Protein 5XWU (pdb70)

Secondary structure (DSSP, 8-state):
-EEEEEEE----EEEETTS-EEEEEEEEEESPPEEEEEETTEEP--TTEEEEE-SSSSEEEEEE-S--TTTS-SEEEEEEE-SS-EEEEEEEEEEE-GGG--TTS-EEEE----EEEETTS-EEE--EEE-SSPPEEEEEETTEE-----TTSSEEE------EEE-S--GGG-EEEEEEEE-SS-EEEPPPEEEEEEPP-----EEEEEEEPPPPEEE-TT-EEEEEEEEEEESPPEEEEEETTEESSTTS---BSEEEEEEES--S-EEEEEEEEETTEEEEEEEEEEE--/-PPTT-EEE--SS--EEE-TTS--SSPPSS--TT-SEEE--SS---EE-TTTTSS-TT--EEE--SS---EE-TTTTTT-TT--EEE--SS---EE-TTTSTT-TT--EEE--SS---EEPTT--GGGTTT--EEE--SS--S---HHHHTT-TT--EEE--S-------SSTTSS-TT--EEE--SS--S---SSTT----EEE--SS-EE-SGGGHHHHTS-------BEEESGGGTT-BGGGS-GGG---EEEEEEE---S-----SSS-EEE--EEEEESPPEEEEE-TTS-EE-S-TTEEE-SS--EEE-S---SS--EEEEEEEETTEEEEEEEE--/-EEEEEEE----EEEETTS-EEEEEEEEEESPPEEEEEETTEEP--TTEEEEE-SSSSEEEEEE-S--TTTS-SEEEEEEE-SS-EEEEEEEEEEE-GGGPPTTS-EEEE----EEEETTS-EEE--EEE-SSPPEEEEEETTEE-----SSSSEEE-------EEE-S--GGG-EEEEEEEE-SS-EEEPPPEEEEEEPP-----EEEEEEEPPPPEEE-TT-EEEEEEEEEEESPPEEEEEETTEE-S-SSS--BSEEEEEEES--S-EEEEEEEEETTEEEEEEEEEEE--/-PPTT-EEE--SS-EEEE-TTS--SSPPSS--TTEEEEE--SS---EE-TTTTSS-TT--EEE--SS---EE-TTTTTT-TT--EEE--SS---EE-TTTSTT-TT--EEE--SS---EEPTT-SGGGTTT--EEE--SS--S---HHHHTT-TT--EEE--S-------SSTTSS-TT--EEE--SS--S---SSTT-----EEE--SS-EE-SGGGHHHHTS-------BEEESGGGTT-BGGGS-GGG---EEEEEEE-------SS---B--EEEEESPPEEEE--SSS----SSSS--B-SS--B-----TT--SEEEEEEEETTEEEEEEEE--

Organism: Mus musculus (NCBI:txid10090)

InterPro domains:
  IPR000242 Tyrosine-specific protein phosphatase, PTPase domain [PF00102] (1380-1611)
  IPR000242 Tyrosine-specific protein phosphatase, PTPase domain [PF00102] (1669-1902)
  IPR000242 Tyrosine-specific protein phosphatase, PTPase domain [PR00700] (1409-1416)
  IPR000242 Tyrosine-specific protein phosphatase, PTPase domain [PR00700] (1425-1445)
  IPR000242 Tyrosine-specific protein phosphatase, PTPase domain [PR00700] (1509-1526)
  IPR000242 Tyrosine-specific protein phosphatase, PTPase domain [PR00700] (1548-1566)
  IPR000242 Tyrosine-specific protein phosphatase, PTPase domain [PR00700] (1579-1594)
  IPR000242 Tyrosine-specific protein phosphatase, PTPase domain [PR00700] (1595-1605)
  IPR000242 Tyrosine-specific protein phosphatase, PTPase domain [PS50055] (1357-1612)
  IPR000242 Tyrosine-specific protein phosphatase, PTPase domain [PS50055] (1644-1903)
  IPR000242 Tyrosine-specific protein phosphatase, PTPase domain [SM00194] (1356-1614)
  IPR000242 Tyrosine-specific protein phosphatase, PTPase domain [SM00194] (1643-1905)
  IPR000387 Tyrosine-specific protein phosphatases domain [PS50056] (1532-1603)
  IPR000387 Tyrosine-specific protein phosphatases domain [PS50056] (1821-1894)
  IPR003595 Protein-tyrosine phosphatase, catalytic [SM00404] (1510-1611)
  IPR003595 Protein-tyrosine phosphatase, catalytic [SM00404] (1799-1902)
  IPR003598 Immunoglobulin subtype 2 [SM00408] (36-105)
  IPR003598 Immunoglobulin subtype 2 [SM00408] (138-214)
  IPR003598 Immunoglobulin subtype 2 [SM00408] (248-309)
  IPR003599 Immunoglobulin domain subtype [SM00409] (30-116)

Nearest PDB structures (foldseek):
  5xwu-assembly1_D  TM=1.003E+00  e=2.975E-61  Mus musculus
  5xws-assembly1_A-2  TM=9.599E-01  e=2.848E-27  Homo sapiens
  5xnq-assembly1_A-2  TM=9.562E-01  e=1.215E-25  Homo sapiens
  6tl8-assembly2_C  TM=9.746E-01  e=7.226E-24  Homo sapiens
  6tl8-assembly1_A  TM=9.780E-01  e=5.314E-23  Homo sapiens

B-factor: mean 56.84, std 28.96, range [9.32, 177.11]

Radius of gyration: 42.37 Å; Cα contacts (8 Å, |Δi|>4): 3379; chains: 4; bounding box: 102×70×154 Å

GO terms:
  GO:0007157 heterophilic cell-cell adhesion (P, IDA)
  GO:0097105 presynaptic membrane assembly (P, IMP)
  GO:0050775 positive regulation of dendrite morphogenesis (P, IMP)
  GO:0051965 positive regulation of synapse assembly (P, IDA)
  GO:0005515 protein binding (F, IPI)
  GO:0046426 negative regulation of receptor signaling pathway via JAK-STAT (P, IMP)
  GO:0050776 regulation of immune response (P, IMP)
  GO:0030182 neuron differentiation (P, IDA)
  GO:0097105 presynaptic membrane assembly (P, IDA)
  GO:0099560 synaptic membrane adhesion (P, IDA)
  GO:0061003 positive regulation of dendritic spine morphogenesis (P, IDA)
  GO:0050839 cell adhesion molecule binding (F, IPI)
  GO:0005102 signaling receptor binding (F, IPI)
  GO:0098978 glutamatergic synapse (C, IDA)
  GO:0098978 glutamatergic synapse (C, IMP)
  GO:0042734 presynaptic membrane (C, IDA)
  GO:0042734 presynaptic membrane (C, IMP)
  GO:0099151 regulation of postsynaptic density assembly (P, IDA)
  GO:0099151 regulation of postsynaptic density assembly (P, IMP)
  GO:0098685 Schaffer collateral - CA1 synapse (C, IDA)

Sequence (1270 aa):
ETPPRFTRTPVDQTGVSGGVASFICQATGDPRPKIVWNKKGKKVSNQRFEVIEFDDGSGSVLRIQPLRTPRDEAIYECVASNNVGEISVSTRLTVLREDQIPRGFPTIDMGPQLKVVERTRTATMLCAASGNPDPEITWFKDFLPVDTSNNNGRIKQLRSRGALQIEQSEESDQGKYECVATNSAGTRYSAPANLYVRELREVRRVPPRFSIPPTNHEIMPGGSVNITCVAVGSPMPYVKWMLGAEDLTPEDDMPIGRNVLELNDVRQSANYTCVAMSTLGVIEAIAQITVKAPCPGRCICQNVAPTLTMLCAKTGLLFVPPAIDRRVVELRLTDNFIAAVRRRDFANMTSLVHLTLSRNTIGQVAAGAFADLRALRALHLDSNRLAEVRGDQLRGLGNLRHLILGNNQIRKVESAAFDAFLSTVEDLDLSYNNLEALPWEAVGQMVNLNTLTLDHNLIDHIAEGTFVQLHKLVRLDMTSNRLHKLPPDGLFLPLTVSFGGNPLHCNCELLWLRRLTREDDLETCATPEHLTDRYFWSIPEEEFLCEPPLITRQAGGRALVVEGQAVSLRCRAVGDPEPVVHWVAPDGRLLGNSSRTRVRGDGTLDVTITTLRDSGTFTCIASNAAGEATAPVEVCETPPRFTRTPVDQTGVSGGVASFICQATGDPRPKIVWNKKGKKVSNQRFEVIEFDDGSGSVLRIQPLRTPRDEAIYECVASNNVGEISVSTRLTVLREDQIPRGFPTIDMGPQLKVVERTRTATMLCAASGNPDPEITWFKDFLPVDTSNNNGRIKQLRSERGALQIEQSEESDQGKYECVATNSAGTRYSAPANLYVRELREVRRVPPRFSIPPTNHEIMPGGSVNITCVAVGSPMPYVKWMLGAEDLTPEDDMPIGRNVLELNDVRQSANYTCVAMSTLGVIEAIAQITVKAPCPGRCICQNVAPTLTMLCAKTGLLFVPPAIDRRVVELRLTDNFIAAVRRRDFANMTSLVHLTLSRNTIGQVAAGAFADLRALRALHLDSNRLAEVRGDQLRGLGNLRHLILGNNQIRKVESAAFDAFLSTVEDLDLSYNNLEALPWEAVGQMVNLNTLTLDHNLIDHIAEGTFVQLHKLVRLDMTSNRLHKLPPDGLFLTPLTVSFGGNPLHCNCELLWLRRLTREDDLETCATPEHLTDRYFWSIPEEEFLCEPPLITRQAGGRVVEGQASLRCRAVGDPEPVVHWVAPDGRLLGNSSRTRVRGDGTLDTITTLRDSGTFTCIASNAAGEATAPVEVC

Solvent-accessible surface area: 62494 Å² total; per-residue (Å²): 134,70,78,10,154,44,82,94,57,15,112,105,16,32,0,17,40,41,16,10,0,12,2,32,0,24,2,59,24,77,57,137,6,122,21,53,4,19,58,160,64,144,125,16,87,60,174,35,19,93,60,25,119,27,139,96,25,23,5,1,0,0,10,0,80,41,0,98,45,97,148,1,67,11,80,0,48,0,23,0,29,27,117,69,24,139,56,69,38,70,7,127,0,38,4,30,101,124,103,87,57,66,250,14,8,0,69,36,54,14,14,6,103,35,11,10,12,34,98,62,84,76,1,23,1,16,1,22,22,18,10,109,70,116,18,140,23,72,5,10,54,68,66,25,23,26,90,28,91,89,115,137,29,71,38,62,57,62,209,112,120,12,0,0,40,0,55,116,2,77,119,67,4,54,15,94,3,11,0,6,0,58,21,108,36,4,8,56,29,10,68,62,6,26,1,26,7,28,119,45,103,147,77,210,144,78,72,6,142,31,38,91,70,14,86,83,52,145,38,130,72,38,18,65,25,101,0,50,0,25,0,45,17,53,32,88,0,37,0,21,0,25,84,52,94,137,58,61,28,85,130,72,127,21,42,112,3,148,14,66,18,123,20,100,78,10,182,136,68,24,74,22,12,0,5,0,12,7,63,59,27,94,47,111,21,95,0,90,1,60,44,149,122,189,61,46,49,161,18,117,27,116,81,119,88,115,75,13,31,8,44,0,45,145,4,0,21,10,53,2,6,85,104,12,61,71,156,1,34,48,2,100,1,8,38,1,38,0,58,40,2,74,133,150,8,2,38,97,0,46,50,0,34,53,1,29,0,4,113,10,19,0,30,92,4,29,35,16,1,0,42,65,0,150,34,0,81,8,0,52,4,30,32,10,35,10,44,60,4,42,17,51,11,7,142,29,0,36,59,0,63,52,0,26,2,4,73,8,39,0,162,113,11,53,75,49,3,1,87,34,2,26,79,24,0,53,28,2,22,1,10,111,1,21,0,99,72,15,11,12,108,2,1,15,92,0,69,43,0,50,32,0,16,0,32,30,1,29,0,63,104,16,31,96,55,8,34,93,83,11,158,121,15,58,86,10,11,0,24,2,12,108,0,86,93,6,25,27,26,44,18,102,158,123,43,71,9,15,0,3,4,1,36,0,39,1,0,4,25,0,1,8,0,41,75,54,133,71,155,62,70,52,2,7,0,9,58,48,168,137,2,46,51,86,29,0,34,65,0,56,70,106,56,0,72,20,86,45,6,25,14,10,15,93,42,62,32,178,23,111,28,116,119,35,118,59,37,74,22,118,1,37,20,43,22,32,26,138,13,87,35,47,2,21,12,44,98,47,89,33,37,30,123,77,94,139,19,172,45,154,87,52,4,10,1,28,32,73,99,31,82,59,213,85,61,18,66,39,22,1,10,0,9,12,8,29,12,53,15,87,5,72,4,91,23,84,138,74,71,10,157,46,78,100,55,15,108,105,23,34,0,24,39,50,18,11,0,4,2,31,0,28,4,58,25,77,64,161,11,142,17,42,4,20,60,198,64,160,129,17,110,66,160,32,23,90,59,26,118,28,147,88,20,31,6,0,0,0,8,0,80,52,2,120,47,93,125,1,71,24,79,0,51,0,19,0,14,30,110,59,22,134,59,66,39,68,10,128,1,39,3,25,129,141,110,116,50,65,236,11,8,0,53,38,73,24,13,6,97,32,12,13,14,23,91,62,82,76,6,28,0,17,2,13,2,38,25,109,74,127,17,114,13,70,2,10,58,63,47,25,23,26,101,20,94,86,110,134,31,64,38,60,26,62,181,100,228,140,8,1,0,40,0,54,122,1,79,131,66,4,66,14,73,4,7,0,5,0,56,22,108,34,4,7,53,26,10,67,62,6,31,0,24,11,15,106,53,63,158,97,210,165,72,72,7,143,33,51,90,65,12,82,98,51,120,27,108,82,45,15,70,23,100,0,42,0,21,0,42,19,41,40,84,0,28,0,15,0,29,82,50,84,128,57,69,14,72,32,136,104,21,34,91,3,130,14,59,20,128,13,115,92,14,189,148,51,26,78,28,14,0,7,0,9,8,72,43,26,93,49,118,18,102,0,83,1,55,48,140,132,153,66,47,44,141,16,126,35,83,87,109,70,109,78,5,28,9,61,0,54,148,3,1,25,9,60,2,10,80,85,8,53,81,122,5,36,51,0,83,0,18,39,2,38,0,61,40,2,66,138,143,9,1,33,92,0,45,43,0,32,45,2,11,0,3,113,11,20,0,32,95,3,33,48,4,0,1,14,74,0,167,32,0,76,7,0,55,3,29,30,10,35,10,41,52,4,41,27,56,10,6,113,31,0,39,55,0,57,53,0,29,2,4,73,7,31,0,132,112,13,59,79,48,4,1,87,39,2,23,76,28,1,54,30,2,23,0,10,109,1,15,0,98,65,16,9,17,107,2,1,15,95,1,68,49,0,48,29,0,14,0,30,25,1,38,0,74,108,9,29,93,54,9,33,92,91,9,135,128,19,52,88,12,14,2,24,3,11,108,0,88,93,8,21,26,28,41,23,98,164,169,94,48,76,10,18,0,4,4,1,34,1,41,1,0,4,17,0,1,7,0,44,71,57,132,68,150,86,59,36,0,6,0,7,60,48,162,143,5,50,55,88,36,0,36,66,0,55,65,104,53,0,89,15,64,52,4,25,23,9,31,114,15,60,40,135,126,99,96,44,116,51,79,26,86,3,66,17,32,19,33,25,148,13,84,22,68,17,27,23,79,145,34,76,43,126,26,128,39,111,121,29,148,45,116,82,59,0,4,11,54,73,91,51,60,146,220,95,68,17,61,32,20,1,25,0,7,12,8,30,16,59,14,97,14,80,8,112,39,107

Structure (mmCIF, N/CA/C/O backbone):
data_5XWU
#
_entry.id   5XWU
#
_cell.length_a   90.040
_cell.length_b   127.198
_cell.length_c   210.919
_cell.angle_alpha   90.00
_cell.angle_beta   90.00
_cell.angle_gamma   90.00
#
_symmetry.space_group_name_H-M   'P 21 21 21'
#
loop_
_entity.id
_entity.type
_entity.pdbx_description
1 polymer 'Receptor-type tyrosine-protein phosphatase delta'
2 polymer 'Leucine-rich repeat and fibronectin type III domain-containing protein 1'
3 branched 2-acetamido-2-deoxy-beta-D-glucopyranose-(1-4)-2-acetamido-2-deoxy-beta-D-glucopyranose
4 non-polymer 2-acetamido-2-deoxy-beta-D-glucopyranose
5 non-polymer '2-(N-MORPHOLINO)-ETHANESULFONIC ACID'
#
loop_
_atom_site.group_PDB
_atom_site.id
_atom_site.type_symbol
_atom_site.label_atom_id
_atom_site.label_alt_id
_atom_site.label_comp_id
_atom_site.label_asym_id
_atom_site.label_entity_id
_atom_site.label_seq_id
_atom_site.pdbx_PDB_ins_code
_atom_site.Cartn_x
_atom_site.Cartn_y
_atom_site.Cartn_z
_atom_site.occupancy
_atom_site.B_iso_or_equiv
_atom_site.auth_seq_id
_atom_site.auth_comp_id
_atom_site.auth_asym_id
_atom_site.auth_atom_id
_atom_site.pdbx_PDB_model_num
ATOM 1 N N . GLU A 1 7 ? -40.444 17.918 -77.038 1.00 64.35 28 GLU A N 1
ATOM 2 C CA . GLU A 1 7 ? -41.172 17.567 -75.825 1.00 62.66 28 GLU A CA 1
ATOM 3 C C . GLU A 1 7 ? -41.531 16.083 -75.795 1.00 55.53 28 GLU A C 1
ATOM 4 O O . GLU A 1 7 ? -41.492 15.404 -76.820 1.00 62.13 28 GLU A O 1
ATOM 10 N N . THR A 1 8 ? -41.880 15.589 -74.611 1.00 46.11 29 THR A N 1
ATOM 11 C CA . THR A 1 8 ? -42.210 14.180 -74.432 1.00 47.35 29 THR A CA 1
ATOM 12 C C . THR A 1 8 ? -43.335 13.993 -73.418 1.00 50.16 29 THR A C 1
ATOM 13 O O . THR A 1 8 ? -43.238 14.462 -72.284 1.00 54.40 29 THR A O 1
ATOM 17 N N . PRO A 1 9 ? -44.417 13.315 -73.833 1.00 56.68 30 PRO A N 1
ATOM 18 C CA . PRO A 1 9 ? -45.555 13.023 -72.954 1.00 48.16 30 PRO A CA 1
ATOM 19 C C . PRO A 1 9 ? -45.156 12.149 -71.767 1.00 41.48 30 PRO A C 1
ATOM 20 O O . PRO A 1 9 ? -44.258 11.316 -71.902 1.00 39.03 30 PRO A O 1
ATOM 24 N N . PRO A 1 10 ? -45.821 12.340 -70.616 1.00 32.00 31 PRO A N 1
ATOM 25 C CA . PRO A 1 10 ? -45.515 11.644 -69.361 1.00 28.98 31 PRO A CA 1
ATOM 26 C C . PRO A 1 10 ? -45.556 10.124 -69.476 1.00 32.41 31 PRO A C 1
ATOM 27 O O . PRO A 1 10 ? -46.359 9.579 -70.232 1.00 46.94 31 PRO A O 1
ATOM 31 N N . ARG A 1 11 ? -44.682 9.453 -68.735 1.00 21.98 32 ARG A N 1
ATOM 32 C CA . ARG A 1 11 ? -44.732 8.003 -68.617 1.00 27.06 32 ARG A CA 1
ATOM 33 C C . ARG A 1 11 ? -44.497 7.616 -67.169 1.00 28.68 32 ARG A C 1
ATOM 34 O O . ARG A 1 11 ? -43.665 8.210 -66.490 1.00 38.94 32 ARG A O 1
ATOM 42 N N . PHE A 1 12 ? -45.243 6.630 -66.691 1.00 36.19 33 PHE A N 1
ATOM 43 C CA . PHE A 1 12 ? -45.118 6.202 -65.308 1.00 39.84 33 PHE A CA 1
ATOM 44 C C . PHE A 1 12 ? -43.888 5.331 -65.102 1.00 40.63 33 PHE A C 1
ATOM 45 O O . PHE A 1 12 ? -43.672 4.360 -65.827 1.00 48.45 33 PHE A O 1
ATOM 53 N N . THR A 1 13 ? -43.079 5.696 -64.114 1.00 38.54 34 THR A N 1
ATOM 54 C CA . THR A 1 13 ? -41.902 4.920 -63.754 1.00 36.03 34 THR A CA 1
ATOM 55 C C . THR A 1 13 ? -42.204 4.052 -62.535 1.00 44.89 34 THR A C 1
ATOM 56 O O . THR A 1 13 ? -41.634 2.973 -62.373 1.00 48.56 34 THR A O 1
ATOM 60 N N . ARG A 1 14 ? -43.105 4.534 -61.683 1.00 45.44 35 ARG A N 1
ATOM 61 C CA . ARG A 1 14 ? -43.614 3.748 -60.561 1.00 40.34 35 ARG A CA 1
ATOM 62 C C . ARG A 1 14 ? -45.072 4.105 -60.277 1.00 45.87 35 ARG A C 1
ATOM 63 O O . ARG A 1 14 ? -45.409 5.276 -60.099 1.00 42.48 35 ARG A O 1
ATOM 71 N N . THR A 1 15 ? -45.930 3.090 -60.235 1.00 44.77 36 THR A N 1
ATOM 72 C CA . THR A 1 15 ? -47.352 3.286 -59.962 1.00 36.15 36 THR A CA 1
ATOM 73 C C . THR A 1 15 ? -47.751 2.619 -58.654 1.00 34.90 36 THR A C 1
ATOM 74 O O . THR A 1 15 ? -47.252 1.542 -58.332 1.00 48.13 36 THR A O 1
ATOM 78 N N . PRO A 1 16 ? -48.659 3.252 -57.895 1.00 35.71 37 PRO A N 1
ATOM 79 C CA . PRO A 1 16 ? -49.081 2.669 -56.618 1.00 33.96 37 PRO A CA 1
ATOM 80 C C . PRO A 1 16 ? -49.875 1.384 -56.825 1.00 32.03 37 PRO A C 1
ATOM 81 O O . PRO A 1 16 ? -50.411 1.161 -57.908 1.00 32.56 37 PRO A O 1
ATOM 85 N N . VAL A 1 17 ? -49.938 0.548 -55.795 1.00 37.02 38 VAL A N 1
ATOM 86 C CA . VAL A 1 17 ? -50.666 -0.713 -55.874 1.00 40.54 38 VAL A CA 1
ATOM 87 C C . VAL A 1 17 ? -51.780 -0.762 -54.835 1.00 51.96 38 VAL A C 1
ATOM 88 O O . VAL A 1 17 ? -51.893 0.131 -53.992 1.00 49.17 38 VAL A O 1
ATOM 92 N N . ASP A 1 18 ? -52.600 -1.806 -54.896 1.00 51.53 39 ASP A N 1
ATOM 93 C CA . ASP A 1 18 ? -53.707 -1.955 -53.961 1.00 41.99 39 ASP A CA 1
ATOM 94 C C . ASP A 1 18 ? -53.177 -2.270 -52.570 1.00 49.32 39 ASP A C 1
ATOM 95 O O . ASP A 1 18 ? -52.484 -3.267 -52.366 1.00 65.80 39 ASP A O 1
ATOM 100 N N . GLN A 1 19 ? -53.513 -1.412 -51.614 1.00 50.57 40 GLN A N 1
ATOM 101 C CA . GLN A 1 19 ? -53.021 -1.544 -50.249 1.00 59.46 40 GLN A CA 1
ATOM 102 C C . GLN A 1 19 ? -54.135 -1.977 -49.298 1.00 54.17 40 GLN A C 1
ATOM 103 O O . GLN A 1 19 ? -55.316 -1.753 -49.567 1.00 60.94 40 GLN A O 1
ATOM 109 N N . THR A 1 20 ? -53.755 -2.603 -48.189 1.00 49.05 41 THR A N 1
ATOM 110 C CA . THR A 1 20 ? -54.715 -3.015 -47.172 1.00 43.99 41 THR A CA 1
ATOM 111 C C . THR A 1 20 ? -54.115 -2.880 -45.775 1.00 42.52 41 THR A C 1
ATOM 112 O O . THR A 1 20 ? -53.559 -3.837 -45.236 1.00 47.04 41 THR A O 1
ATOM 116 N N . GLY A 1 21 ? -54.218 -1.687 -45.197 1.00 37.40 42 GLY A N 1
ATOM 117 C CA . GLY A 1 21 ? -53.634 -1.426 -43.893 1.00 52.97 42 GLY A CA 1
ATOM 118 C C . GLY A 1 21 ? -54.645 -1.459 -42.762 1.00 53.12 42 GLY A C 1
ATOM 119 O O . GLY A 1 21 ? -55.847 -1.578 -43.001 1.00 55.07 42 GLY A O 1
ATOM 120 N N . VAL A 1 22 ? -54.158 -1.342 -41.528 1.00 52.47 43 VAL A N 1
ATOM 121 C CA . VAL A 1 22 ? -55.032 -1.364 -40.358 1.00 53.60 43 VAL A CA 1
ATOM 122 C C . VAL A 1 22 ? -55.399 0.041 -39.898 1.00 46.40 43 VAL A C 1
ATOM 123 O O . VAL A 1 22 ? -54.720 1.013 -40.231 1.00 41.60 43 VAL A O 1
ATOM 127 N N . SER A 1 23 ? -56.471 0.136 -39.118 1.00 52.25 44 SER A N 1
ATOM 128 C CA . SER A 1 23 ? -56.929 1.417 -38.601 1.00 53.55 44 SER A CA 1
ATOM 129 C C . SER A 1 23 ? -55.918 1.995 -37.620 1.00 51.41 44 SER A C 1
ATOM 130 O O . SER A 1 23 ? -55.307 1.263 -36.841 1.00 43.19 44 SER A O 1
ATOM 133 N N . GLY A 1 24 ? -55.732 3.310 -37.676 1.00 52.96 45 GLY A N 1
ATOM 134 C CA . GLY A 1 24 ? -54.782 3.983 -36.809 1.00 49.99 45 GLY A CA 1
ATOM 135 C C . GLY A 1 24 ? -53.363 3.881 -37.332 1.00 53.24 45 GLY A C 1
ATOM 136 O O . GLY A 1 24 ? -52.456 4.548 -36.832 1.00 52.18 45 GLY A O 1
ATOM 137 N N . GLY A 1 25 ? -53.174 3.040 -38.344 1.00 50.71 46 GLY A N 1
ATOM 138 C CA . GLY A 1 25 ? -51.865 2.823 -38.928 1.00 47.09 46 GLY A CA 1
ATOM 139 C C . GLY A 1 25 ? -51.532 3.825 -40.014 1.00 47.36 46 GLY A C 1
ATOM 140 O O . GLY A 1 25 ? -51.964 4.977 -39.971 1.00 41.27 46 GLY A O 1
ATOM 141 N N . VAL A 1 26 ? -50.750 3.381 -40.993 1.00 46.32 47 VAL A N 1
ATOM 142 C CA . VAL A 1 26 ? -50.306 4.252 -42.073 1.00 44.42 47 VAL A CA 1
ATOM 143 C C . VAL A 1 26 ? -50.584 3.609 -43.431 1.00 45.71 47 VAL A C 1
ATOM 144 O O . VAL A 1 26 ? -50.606 2.383 -43.558 1.00 41.32 47 VAL A O 1
ATOM 148 N N . ALA A 1 27 ? -50.817 4.442 -44.438 1.00 31.11 48 ALA A N 1
ATOM 149 C CA . ALA A 1 27 ? -50.919 3.973 -45.811 1.00 29.77 48 ALA A CA 1
ATOM 150 C C . ALA A 1 27 ? -50.260 4.978 -46.746 1.00 40.04 48 ALA A C 1
ATOM 151 O O . ALA A 1 27 ? -50.655 6.143 -46.797 1.00 46.50 48 ALA A O 1
ATOM 153 N N . SER A 1 28 ? -49.244 4.531 -47.474 1.00 36.36 49 SER A N 1
ATOM 154 C CA . SER A 1 28 ? -48.538 5.413 -48.392 1.00 37.91 49 SER A CA 1
ATOM 155 C C . SER A 1 28 ? -48.705 4.963 -49.833 1.00 39.57 49 SER A C 1
ATOM 156 O O . SER A 1 28 ? -48.596 3.775 -50.143 1.00 33.71 49 SER A O 1
ATOM 159 N N . PHE A 1 29 ? -48.984 5.922 -50.709 1.00 32.88 50 PHE A N 1
ATOM 160 C CA . PHE A 1 29 ? -49.079 5.646 -52.131 1.00 34.03 50 PHE A CA 1
ATOM 161 C C . PHE A 1 29 ? -47.958 6.365 -52.868 1.00 42.18 50 PHE A C 1
ATOM 162 O O . PHE A 1 29 ? -47.896 7.595 -52.881 1.00 40.90 50 PHE A O 1
ATOM 170 N N . ILE A 1 30 ? -47.070 5.585 -53.475 1.00 38.74 51 ILE A N 1
ATOM 171 C CA . ILE A 1 30 ? -45.940 6.127 -54.215 1.00 33.99 51 ILE A CA 1
ATOM 172 C C . ILE A 1 30 ? -46.280 6.286 -55.688 1.00 37.17 51 ILE A C 1
ATOM 173 O O . ILE A 1 30 ? -46.844 5.380 -56.301 1.00 48.13 51 ILE A O 1
ATOM 178 N N . CYS A 1 31 ? -45.941 7.438 -56.255 1.00 31.79 52 CYS A N 1
ATOM 179 C CA . CYS A 1 31 ? -46.189 7.680 -57.670 1.00 39.32 52 CYS A CA 1
ATOM 180 C C . CYS A 1 31 ? -45.078 8.515 -58.294 1.00 49.42 52 CYS A C 1
ATOM 181 O O . CYS A 1 31 ? -44.809 9.634 -57.856 1.00 49.71 52 CYS A O 1
ATOM 184 N N . GLN A 1 32 ? -44.432 7.957 -59.315 1.00 46.73 53 GLN A N 1
ATOM 185 C CA . GLN A 1 32 ? -43.345 8.641 -60.004 1.00 47.16 53 GLN A CA 1
ATOM 186 C C . GLN A 1 32 ? -43.531 8.578 -61.518 1.00 51.57 53 GLN A C 1
ATOM 187 O O . GLN A 1 32 ? -44.031 7.586 -62.051 1.00 45.90 53 GLN A O 1
ATOM 193 N N . ALA A 1 33 ? -43.124 9.640 -62.206 1.00 59.82 54 ALA A N 1
ATOM 194 C CA . ALA A 1 33 ? -43.229 9.698 -63.659 1.00 48.72 54 ALA A CA 1
ATOM 195 C C . ALA A 1 33 ? -42.112 10.545 -64.261 1.00 57.54 54 ALA A C 1
ATOM 196 O O . ALA A 1 33 ? -41.439 11.293 -63.553 1.00 63.66 54 ALA A O 1
ATOM 198 N N . THR A 1 34 ? -41.930 10.434 -65.573 1.00 60.66 55 THR A N 1
ATOM 199 C CA . THR A 1 34 ? -40.894 11.192 -66.265 1.00 52.58 55 THR A CA 1
ATOM 200 C C . THR A 1 34 ? -41.391 11.722 -67.606 1.00 44.07 55 THR A C 1
ATOM 201 O O . THR A 1 34 ? -42.245 11.111 -68.250 1.00 43.27 55 THR A O 1
ATOM 205 N N . GLY A 1 35 ? -40.845 12.857 -68.027 1.00 44.02 56 GLY A N 1
ATOM 206 C CA . GLY 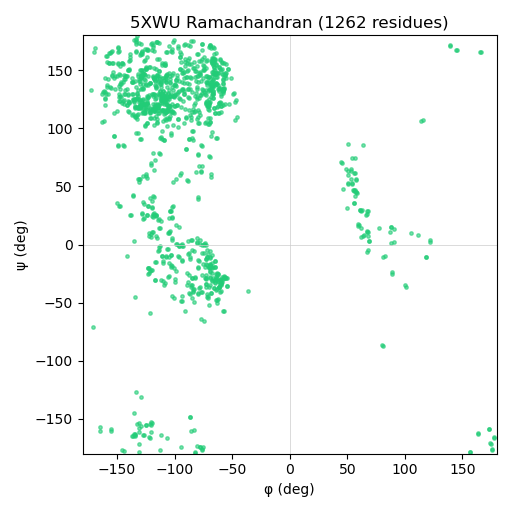A 1 35 ? -41.227 13.456 -69.291 1.00 41.44 56 GLY A CA 1
ATOM 207 C C . GLY A 1 35 ? -40.572 14.801 -69.540 1.00 51.47 56 GLY A C 1
ATOM 208 O O . GLY A 1 35 ? -39.750 15.262 -68.746 1.00 58.78 56 GLY A O 1
ATOM 209 N N . ASP A 1 36 ? -40.941 15.428 -70.652 1.00 51.35 57 ASP A N 1
ATOM 210 C CA . ASP A 1 36 ? -40.394 16.725 -71.034 1.00 57.67 57 ASP A CA 1
ATOM 211 C C . ASP A 1 36 ? -41.523 17.660 -71.467 1.00 52.69 57 ASP A C 1
ATOM 212 O O . ASP A 1 36 ? -42.130 17.454 -72.518 1.00 57.66 57 ASP A O 1
ATOM 217 N N . PRO A 1 37 ? -41.819 18.690 -70.656 1.00 38.84 58 PRO A N 1
ATOM 218 C CA . PRO A 1 37 ? -41.166 19.055 -69.393 1.00 49.95 58 PRO A CA 1
ATOM 219 C C . PRO A 1 37 ? -41.546 18.152 -68.221 1.00 62.93 58 PRO A C 1
ATOM 220 O O . PRO A 1 37 ? -42.257 17.165 -68.412 1.00 60.25 58 PRO A O 1
ATOM 224 N N . ARG A 1 38 ? -41.073 18.499 -67.025 1.00 71.14 59 ARG A N 1
ATOM 225 C CA . ARG A 1 38 ? -41.316 17.692 -65.833 1.00 57.29 59 ARG A CA 1
ATOM 226 C C . ARG A 1 38 ? -42.797 17.545 -65.524 1.00 56.67 59 ARG A C 1
ATOM 227 O O . ARG A 1 38 ? -43.527 18.534 -65.464 1.00 57.45 59 ARG A O 1
ATOM 235 N N . PRO A 1 39 ? -43.241 16.299 -65.321 1.00 50.66 60 PRO A N 1
ATOM 236 C CA . PRO A 1 39 ? -44.634 16.011 -64.974 1.00 58.45 60 PRO A CA 1
ATOM 237 C C . PRO A 1 39 ? -44.958 16.428 -63.542 1.00 66.46 60 PRO A C 1
ATOM 238 O O . PRO A 1 39 ? -44.148 16.208 -62.640 1.00 63.29 60 PRO A O 1
ATOM 242 N N . LYS A 1 40 ? -46.121 17.037 -63.343 1.00 69.86 61 LYS A N 1
ATOM 243 C CA . LYS A 1 40 ? -46.601 17.335 -61.999 1.00 69.06 61 LYS A CA 1
ATOM 244 C C . LYS A 1 40 ? -47.661 16.318 -61.590 1.00 58.61 61 LYS A C 1
ATOM 245 O O . LYS A 1 40 ? -48.548 15.983 -62.376 1.00 64.94 61 LYS A O 1
ATOM 251 N N . ILE A 1 41 ? -47.565 15.827 -60.359 1.00 43.98 62 ILE A N 1
ATOM 252 C CA . ILE A 1 41 ? -48.442 14.757 -59.904 1.00 37.34 62 ILE A CA 1
ATOM 253 C C . ILE A 1 41 ? -49.480 15.233 -58.891 1.00 42.61 62 ILE A C 1
ATOM 254 O O . ILE A 1 41 ? -49.140 15.801 -57.853 1.00 46.64 62 ILE A O 1
ATOM 259 N N . VAL A 1 42 ? -50.749 14.993 -59.207 1.00 40.12 63 VAL A N 1
ATOM 260 C CA . VAL A 1 42 ? -51.854 15.377 -58.337 1.00 33.09 63 VAL A CA 1
ATOM 261 C C . VAL A 1 42 ? -52.612 14.145 -57.853 1.00 40.10 63 VAL A C 1
ATOM 262 O O . VAL A 1 42 ? -52.869 13.221 -58.626 1.00 41.68 63 VAL A O 1
ATOM 266 N N . TRP A 1 43 ? -52.961 14.134 -56.570 1.00 40.92 64 TRP A N 1
ATOM 267 C CA . TRP A 1 43 ? -53.704 13.022 -55.991 1.00 38.52 64 TRP A CA 1
ATOM 268 C C . TRP A 1 43 ? -55.186 13.356 -55.864 1.00 47.79 64 TRP A C 1
ATOM 269 O O . TRP A 1 43 ? -55.552 14.460 -55.456 1.00 50.62 64 TRP A O 1
ATOM 280 N N . ASN A 1 44 ? -56.036 12.397 -56.218 1.00 46.14 65 ASN A N 1
ATOM 281 C CA . ASN A 1 44 ? -57.479 12.590 -56.148 1.00 42.45 65 ASN A CA 1
ATOM 282 C C . ASN A 1 44 ? -58.182 11.460 -55.403 1.00 51.01 65 ASN A C 1
ATOM 283 O O . ASN A 1 44 ? -57.763 10.304 -55.474 1.00 48.88 65 ASN A O 1
ATOM 288 N N . LYS A 1 45 ? -59.249 11.803 -54.688 1.00 56.18 66 LYS A N 1
ATOM 289 C CA . LYS A 1 45 ? -60.118 10.807 -54.070 1.00 52.04 66 LYS A CA 1
ATOM 290 C C . LYS A 1 45 ? -61.550 11.043 -54.527 1.00 61.00 66 LYS A C 1
ATOM 291 O O . LYS A 1 45 ? -62.118 12.110 -54.277 1.00 62.47 66 LYS A O 1
ATOM 297 N N . LYS A 1 46 ? -62.115 10.050 -55.211 1.00 57.46 67 LYS A N 1
ATOM 298 C CA . LYS A 1 46 ? -63.467 10.132 -55.764 1.00 62.77 67 LYS A CA 1
ATOM 299 C C . LYS A 1 46 ? -63.637 11.337 -56.691 1.00 66.97 67 LYS A C 1
ATOM 300 O O . LYS A 1 46 ? -64.701 11.956 -56.730 1.00 70.60 67 LYS A O 1
ATOM 306 N N . GLY A 1 47 ? -62.582 11.659 -57.435 1.00 51.13 68 GLY A N 1
ATOM 307 C CA . GLY A 1 47 ? -62.638 12.720 -58.427 1.00 60.66 68 GLY A CA 1
ATOM 308 C C . GLY A 1 47 ? -62.031 14.049 -58.012 1.00 64.79 68 GLY A C 1
ATOM 309 O O . GLY A 1 47 ? -61.434 14.742 -58.836 1.00 59.87 68 GLY A O 1
ATOM 310 N N . LYS A 1 48 ? -62.183 14.415 -56.743 1.00 62.12 69 LYS A N 1
ATOM 311 C CA . LYS A 1 48 ? -61.663 15.692 -56.261 1.00 69.10 69 LYS A CA 1
ATOM 312 C C . LYS A 1 48 ? -60.265 15.538 -55.666 1.00 68.20 69 LYS A C 1
ATOM 313 O O . LYS A 1 48 ? -59.915 14.477 -55.147 1.00 67.12 69 LYS A O 1
ATOM 319 N N . LYS A 1 49 ? -59.469 16.600 -55.756 1.00 70.49 70 LYS A N 1
ATOM 320 C CA . LYS A 1 49 ? -58.127 16.627 -55.177 1.00 59.41 70 LYS A CA 1
ATOM 321 C C . LYS A 1 49 ? -58.179 16.437 -53.661 1.00 57.24 70 LYS A C 1
ATOM 322 O O . LYS A 1 49 ? -58.991 17.065 -52.981 1.00 64.90 70 LYS A O 1
ATOM 328 N N . VAL A 1 50 ? -57.319 15.564 -53.141 1.00 48.82 71 VAL A N 1
ATOM 329 C CA . VAL A 1 50 ? -57.308 15.250 -51.714 1.00 47.84 71 VAL A CA 1
ATOM 330 C C . VAL A 1 50 ? -57.008 16.479 -50.859 1.00 61.72 71 VAL A C 1
ATOM 331 O O . VAL A 1 50 ? -56.101 17.259 -51.161 1.00 53.66 71 VAL A O 1
ATOM 335 N N . SER A 1 51 ? -57.787 16.646 -49.795 1.00 60.96 72 SER A N 1
ATOM 336 C CA . SER A 1 51 ? -57.624 17.773 -48.886 1.00 60.31 72 SER A CA 1
ATOM 337 C C . SER A 1 51 ? -58.104 17.404 -47.488 1.00 78.72 72 SER A C 1
ATOM 338 O O . SER A 1 51 ? -59.288 17.528 -47.171 1.00 90.38 72 SER A O 1
ATOM 341 N N . ASN A 1 52 ? -57.177 16.941 -46.658 1.00 77.24 73 ASN A N 1
ATOM 342 C CA . ASN A 1 52 ? -57.500 16.520 -45.303 1.00 60.26 73 ASN A CA 1
ATOM 343 C C . ASN A 1 52 ? -56.285 16.657 -44.392 1.00 62.36 73 ASN A C 1
ATOM 344 O O . ASN A 1 52 ? -55.147 16.650 -44.861 1.00 72.78 73 ASN A O 1
ATOM 349 N N . GLN A 1 53 ? -56.533 16.791 -43.094 1.00 63.16 74 GLN A N 1
ATOM 350 C CA . GLN A 1 53 ? -55.461 16.949 -42.118 1.00 65.41 74 GLN A CA 1
ATOM 351 C C . GLN A 1 53 ? -54.594 15.695 -42.030 1.00 64.53 74 GLN A C 1
ATOM 352 O O . GLN A 1 53 ? -53.375 15.780 -41.878 1.00 69.06 74 GLN A O 1
ATOM 358 N N . ARG A 1 54 ? -55.229 14.534 -42.147 1.00 55.48 75 ARG A N 1
ATOM 359 C CA . ARG A 1 54 ? -54.528 13.260 -42.042 1.00 58.10 75 ARG A CA 1
ATOM 360 C C . ARG A 1 54 ? -53.882 12.869 -43.370 1.00 50.20 75 ARG A C 1
ATOM 361 O O . ARG A 1 54 ? -53.162 11.873 -43.455 1.00 41.53 75 ARG A O 1
ATOM 369 N N . PHE A 1 55 ? -54.146 13.664 -44.401 1.00 56.70 76 PHE A N 1
ATOM 370 C CA . PHE A 1 55 ? -53.611 13.406 -45.731 1.00 41.75 76 PHE A CA 1
ATOM 371 C C . PHE A 1 55 ? -52.499 14.388 -46.066 1.00 46.04 76 PHE A C 1
ATOM 372 O O . PHE A 1 55 ? -52.742 15.588 -46.192 1.00 43.19 76 PHE A O 1
ATOM 380 N N . GLU A 1 56 ? -51.281 13.877 -46.212 1.00 43.09 77 GLU A N 1
ATOM 381 C CA . GLU A 1 56 ? -50.156 14.714 -46.609 1.00 41.98 77 GLU A CA 1
ATOM 382 C C . GLU A 1 56 ? -49.468 14.158 -47.847 1.00 34.05 77 GLU A C 1
ATOM 383 O O . GLU A 1 56 ? -49.266 12.948 -47.968 1.00 31.38 77 GLU A O 1
ATOM 389 N N . VAL A 1 57 ? -49.123 15.053 -48.766 1.00 38.98 78 VAL A N 1
ATOM 390 C CA . VAL A 1 57 ? -48.417 14.681 -49.983 1.00 41.96 78 VAL A CA 1
ATOM 391 C C . VAL A 1 57 ? -46.956 15.110 -49.917 1.00 40.07 78 VAL A C 1
ATOM 392 O O . VAL A 1 57 ? -46.648 16.293 -49.767 1.00 33.02 78 VAL A O 1
ATOM 396 N N . ILE A 1 58 ? -46.060 14.136 -50.018 1.00 36.87 79 ILE A N 1
ATOM 397 C CA . ILE A 1 58 ? -44.628 14.391 -49.945 1.00 40.89 79 ILE A CA 1
ATOM 398 C C . ILE A 1 58 ? -43.964 14.169 -51.302 1.00 43.04 79 ILE A C 1
ATOM 399 O O . ILE A 1 58 ? -43.956 13.052 -51.818 1.00 39.41 79 ILE A O 1
ATOM 404 N N . GLU A 1 59 ? -43.416 15.234 -51.881 1.00 35.15 80 GLU A N 1
ATOM 405 C CA . GLU A 1 59 ? -42.790 15.138 -53.197 1.00 45.71 80 GLU A CA 1
ATOM 406 C C . GLU A 1 59 ? -41.331 14.706 -53.113 1.00 54.53 80 GLU A C 1
ATOM 407 O O . GLU A 1 59 ? -40.607 15.093 -52.194 1.00 54.82 80 GLU A O 1
ATOM 413 N N . PHE A 1 60 ? -40.908 13.902 -54.085 1.00 51.32 81 PHE A N 1
ATOM 414 C CA . PHE A 1 60 ? -39.533 13.425 -54.156 1.00 44.01 81 PHE A CA 1
ATOM 415 C C . PHE A 1 60 ? -38.549 14.561 -54.398 1.00 66.22 81 PHE A C 1
ATOM 416 O O . PHE A 1 60 ? -38.921 15.631 -54.879 1.00 75.52 81 PHE A O 1
ATOM 424 N N . ASP A 1 61 ? -37.289 14.312 -54.059 1.00 82.89 82 ASP A N 1
ATOM 425 C CA . ASP A 1 61 ? -36.234 15.303 -54.217 1.00 75.84 82 ASP A CA 1
ATOM 426 C C . ASP A 1 61 ? -35.881 15.493 -55.689 1.00 72.51 82 ASP A C 1
ATOM 427 O O . ASP A 1 61 ? -35.406 16.556 -56.088 1.00 68.64 82 ASP A O 1
ATOM 432 N N . ASP A 1 62 ? -36.122 14.461 -56.492 1.00 72.36 83 ASP A N 1
ATOM 433 C CA . ASP A 1 62 ? -35.872 14.536 -57.926 1.00 60.21 83 ASP A CA 1
ATOM 434 C C . ASP A 1 62 ? -36.916 15.400 -58.618 1.00 67.40 83 ASP A C 1
ATOM 435 O O . ASP A 1 62 ? -36.646 16.014 -59.649 1.00 74.23 83 ASP A O 1
ATOM 440 N N . GLY A 1 63 ? -38.112 15.438 -58.043 1.00 72.44 84 GLY A N 1
ATOM 441 C CA . GLY A 1 63 ? -39.236 16.124 -58.650 1.00 66.41 84 GLY A CA 1
ATOM 442 C C . GLY A 1 63 ? -39.904 15.131 -59.575 1.00 69.32 84 GLY A C 1
ATOM 443 O O . GLY A 1 63 ? -40.780 15.474 -60.369 1.00 73.17 84 GLY A O 1
ATOM 444 N N . SER A 1 64 ? -39.477 13.878 -59.449 1.00 58.56 85 SER A N 1
ATOM 445 C CA . SER A 1 64 ? -39.958 12.791 -60.288 1.00 64.88 85 SER A CA 1
ATOM 446 C C . SER A 1 64 ? -41.352 12.335 -59.882 1.00 56.70 85 SER A C 1
ATOM 447 O O . SER A 1 64 ? -41.968 11.517 -60.563 1.00 72.19 85 SER A O 1
ATOM 450 N N . GLY A 1 65 ? -41.848 12.861 -58.769 1.00 42.60 86 GLY A N 1
ATOM 451 C CA . GLY A 1 65 ? -43.164 12.487 -58.294 1.00 44.86 86 GLY A CA 1
ATOM 452 C C . GLY A 1 65 ? -43.413 12.853 -56.847 1.00 38.64 86 GLY A C 1
ATOM 453 O O . GLY A 1 65 ? -42.718 13.693 -56.275 1.00 35.53 86 GLY A O 1
ATOM 454 N N . SER A 1 66 ? -44.420 12.219 -56.257 1.00 31.19 87 SER A N 1
ATOM 455 C CA . SER A 1 66 ? -44.785 12.489 -54.876 1.00 33.80 87 SER A CA 1
ATOM 456 C C . SER A 1 66 ? -45.358 11.248 -54.206 1.00 32.77 87 SER A C 1
ATOM 457 O O . SER A 1 66 ? -45.640 10.248 -54.866 1.00 29.96 87 SER A O 1
ATOM 460 N N . VAL A 1 67 ? -45.522 11.322 -52.888 1.00 34.48 88 VAL A N 1
ATOM 461 C CA . VAL A 1 67 ? -46.073 10.216 -52.115 1.00 37.91 88 VAL A CA 1
ATOM 462 C C . VAL A 1 67 ? -47.253 10.678 -51.268 1.00 36.72 88 VAL A C 1
ATOM 463 O O . VAL A 1 67 ? -47.118 11.575 -50.436 1.00 35.33 88 VAL A O 1
ATOM 467 N N . LEU A 1 68 ? -48.412 10.071 -51.493 1.00 32.86 89 LEU A N 1
ATOM 468 C CA . LEU A 1 68 ? -49.586 10.361 -50.683 1.00 30.27 89 LEU A CA 1
ATOM 469 C C . LEU A 1 68 ? -49.546 9.541 -49.403 1.00 33.25 89 LEU A C 1
ATOM 470 O O . LEU A 1 68 ? -49.629 8.313 -49.441 1.00 32.58 89 LEU A O 1
ATOM 475 N N . ARG A 1 69 ? -49.415 10.223 -48.271 1.00 33.50 90 ARG A N 1
ATOM 476 C CA . ARG A 1 69 ? -49.355 9.549 -46.981 1.00 28.55 90 ARG A CA 1
ATOM 477 C C . ARG A 1 69 ? -50.632 9.783 -46.191 1.00 37.01 90 ARG A C 1
ATOM 478 O O . ARG A 1 69 ? -51.067 10.923 -46.018 1.00 42.51 90 ARG A O 1
ATOM 486 N N . ILE A 1 70 ? -51.234 8.695 -45.724 1.00 33.59 91 ILE A N 1
ATOM 487 C CA . ILE A 1 70 ? -52.439 8.771 -44.911 1.00 30.52 91 ILE A CA 1
ATOM 488 C C . ILE A 1 70 ? -52.168 8.211 -43.523 1.00 35.98 91 ILE A C 1
ATOM 489 O O . ILE A 1 70 ? -51.834 7.033 -43.375 1.00 36.39 91 ILE A O 1
ATOM 494 N N . GLN A 1 71 ? -52.298 9.064 -42.512 1.00 37.85 92 GLN A N 1
ATOM 495 C CA . GLN A 1 71 ? -52.038 8.666 -41.134 1.00 43.02 92 GLN A CA 1
ATOM 496 C C . GLN A 1 71 ? -52.685 9.639 -40.150 1.00 40.89 92 GLN A C 1
ATOM 497 O O . GLN A 1 71 ? -52.556 10.854 -40.302 1.00 43.02 92 GLN A O 1
ATOM 503 N N . PRO A 1 72 ? -53.398 9.109 -39.142 1.00 34.04 93 PRO A N 1
ATOM 504 C CA . PRO A 1 72 ? -53.670 7.680 -38.955 1.00 33.15 93 PRO A CA 1
ATOM 505 C C . PRO A 1 72 ? -54.867 7.215 -39.776 1.00 42.03 93 PRO A C 1
ATOM 506 O O . PRO A 1 72 ? -55.771 8.007 -40.043 1.00 43.01 93 PRO A O 1
ATOM 510 N N . LEU A 1 73 ? -54.873 5.944 -40.161 1.00 45.58 94 LEU A N 1
ATOM 511 C CA . LEU A 1 73 ? -55.937 5.404 -41.000 1.00 43.35 94 LEU A CA 1
ATOM 512 C C . LEU A 1 73 ? -57.263 5.322 -40.252 1.00 47.50 94 LEU A C 1
ATOM 513 O O . LEU A 1 73 ? -57.361 4.676 -39.210 1.00 58.73 94 LEU A O 1
ATOM 518 N N . ARG A 1 74 ? -58.282 5.980 -40.799 1.00 59.71 95 ARG A N 1
ATOM 519 C CA . ARG A 1 74 ? -59.629 5.939 -40.239 1.00 57.44 95 ARG A CA 1
ATOM 520 C C . ARG A 1 74 ? -60.553 5.166 -41.171 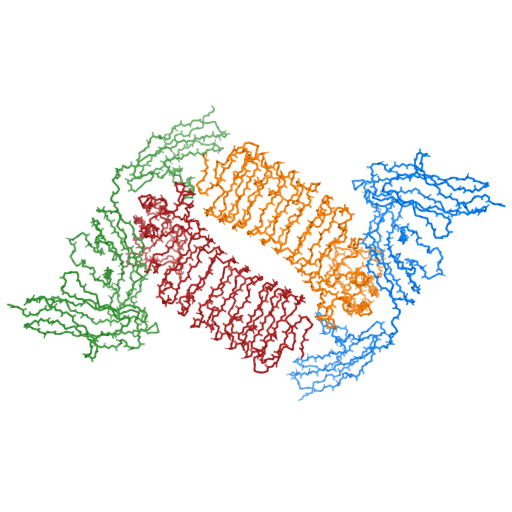1.00 58.87 95 ARG A C 1
ATOM 521 O O . ARG A 1 74 ? -60.700 5.516 -42.343 1.00 66.48 95 ARG A O 1
ATOM 529 N N . THR A 1 75 ? -61.167 4.106 -40.654 1.00 54.87 96 THR A N 1
ATOM 530 C CA . THR A 1 75 ? -62.080 3.301 -41.456 1.00 61.83 96 THR A CA 1
ATOM 531 C C . THR A 1 75 ? -63.537 3.594 -41.090 1.00 70.74 96 THR A C 1
ATOM 532 O O . THR A 1 75 ? -63.872 3.747 -39.915 1.00 72.66 96 THR A O 1
ATOM 536 N N . PRO A 1 76 ? -64.409 3.683 -42.105 1.00 67.41 97 PRO A N 1
ATOM 537 C CA . PRO A 1 76 ? -64.055 3.569 -43.521 1.00 62.87 97 PRO A CA 1
ATOM 538 C C . PRO A 1 76 ? -64.040 4.912 -44.254 1.00 56.18 97 PRO A C 1
ATOM 539 O O . PRO A 1 76 ? -64.280 4.942 -45.460 1.00 63.26 97 PRO A O 1
ATOM 543 N N . ARG A 1 77 ? -63.750 5.997 -43.540 1.00 54.34 98 ARG A N 1
ATOM 544 C CA . ARG A 1 77 ? -63.723 7.329 -44.143 1.00 50.58 98 ARG A CA 1
ATOM 545 C C . ARG A 1 77 ? -62.645 7.453 -45.216 1.00 48.24 98 ARG A C 1
ATOM 546 O O . ARG A 1 77 ? -62.748 8.287 -46.116 1.00 43.85 98 ARG A O 1
ATOM 554 N N . ASP A 1 78 ? -61.611 6.623 -45.112 1.00 53.60 99 ASP A N 1
ATOM 555 C CA . ASP A 1 78 ? -60.496 6.664 -46.051 1.00 46.31 99 ASP A CA 1
ATOM 556 C C . ASP A 1 78 ? -60.571 5.523 -47.057 1.00 48.46 99 ASP A C 1
ATOM 557 O O . ASP A 1 78 ? -59.954 5.577 -48.120 1.00 52.98 99 ASP A O 1
ATOM 562 N N . GLU A 1 79 ? -61.338 4.495 -46.713 1.00 41.26 100 GLU A N 1
ATOM 563 C CA . GLU A 1 79 ? -61.526 3.339 -47.580 1.00 44.02 100 GLU A CA 1
ATOM 564 C C . GLU A 1 79 ? -62.237 3.732 -48.876 1.00 40.23 100 GLU A C 1
ATOM 565 O O . GLU A 1 79 ? -63.464 3.739 -48.942 1.00 49.85 100 GLU A O 1
ATOM 571 N N . ALA A 1 80 ? -61.459 4.060 -49.903 1.00 37.99 101 ALA A N 1
ATOM 572 C CA . ALA A 1 80 ? -62.017 4.513 -51.174 1.00 33.44 101 ALA A CA 1
ATOM 573 C C . ALA A 1 80 ? -61.069 4.251 -52.345 1.00 37.35 101 ALA A C 1
ATOM 574 O O . ALA A 1 80 ? -60.179 3.406 -52.262 1.00 45.53 101 ALA A O 1
ATOM 576 N N . ILE A 1 81 ? -61.263 4.985 -53.436 1.00 26.17 102 ILE A N 1
ATOM 577 C CA . ILE A 1 81 ? -60.406 4.854 -54.610 1.00 37.83 102 ILE A CA 1
ATOM 578 C C . ILE A 1 81 ? -59.607 6.130 -54.845 1.00 50.05 102 ILE A C 1
ATOM 579 O O . ILE A 1 81 ? -60.172 7.208 -55.047 1.00 48.56 102 ILE A O 1
ATOM 584 N N . TYR A 1 82 ? -5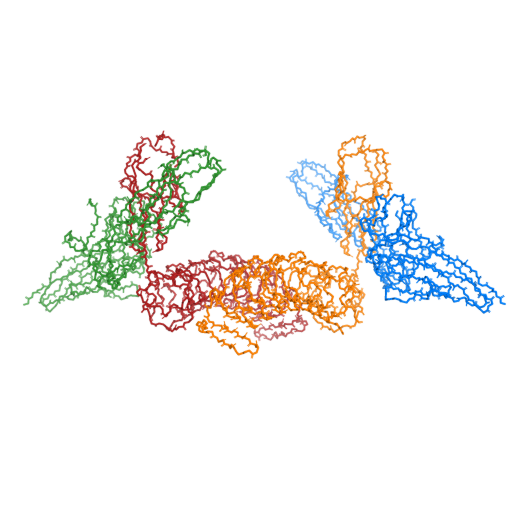8.285 5.997 -54.812 1.00 47.33 103 TYR A N 1
ATOM 585 C CA . TYR A 1 82 ? -57.392 7.129 -55.014 1.00 40.31 103 TYR A CA 1
ATOM 586 C C . TYR A 1 82 ? -56.685 7.004 -56.355 1.00 35.10 103 TYR A C 1
ATOM 587 O O . TYR A 1 82 ? -56.315 5.904 -56.762 1.00 36.98 103 TYR A O 1
ATOM 596 N N . GLU A 1 83 ? -56.499 8.125 -57.045 1.00 28.90 104 GLU A N 1
ATOM 597 C CA . GLU A 1 83 ? -55.824 8.086 -58.335 1.00 39.74 104 GLU A CA 1
ATOM 598 C C . GLU A 1 83 ? -54.668 9.080 -58.419 1.00 47.69 104 GLU A C 1
ATOM 599 O O . GLU A 1 83 ? -54.680 10.135 -57.783 1.00 45.79 104 GLU A O 1
ATOM 605 N N . CYS A 1 84 ? -53.670 8.710 -59.217 1.00 44.75 105 CYS A N 1
ATOM 606 C CA . CYS A 1 84 ? -52.499 9.536 -59.480 1.00 35.04 105 CYS A CA 1
ATOM 607 C C . CYS A 1 84 ? -52.544 10.104 -60.886 1.00 45.27 105 CYS A C 1
ATOM 608 O O . CYS A 1 84 ? -52.593 9.350 -61.853 1.00 56.01 105 CYS A O 1
ATOM 611 N N . VAL A 1 85 ? -52.530 11.426 -61.007 1.00 40.99 106 VAL A N 1
ATOM 612 C CA . VAL A 1 85 ? -52.591 12.044 -62.325 1.00 39.76 106 VAL A CA 1
ATOM 613 C C . VAL A 1 85 ? -51.310 12.807 -62.643 1.00 49.21 106 VAL A C 1
ATOM 614 O O . VAL A 1 85 ? -51.074 13.896 -62.118 1.00 56.17 106 VAL A O 1
ATOM 618 N N . ALA A 1 86 ? -50.485 12.221 -63.506 1.00 45.05 107 ALA A N 1
ATOM 619 C CA . ALA A 1 86 ? -49.258 12.864 -63.960 1.00 45.54 107 ALA A CA 1
ATOM 620 C C . ALA A 1 86 ? -49.506 13.613 -65.262 1.00 41.03 107 ALA A C 1
ATOM 621 O O . ALA A 1 86 ? -50.128 13.081 -66.180 1.00 49.19 107 ALA A O 1
ATOM 623 N N . SER A 1 87 ? -49.017 14.846 -65.342 1.00 44.64 108 SER A N 1
ATOM 624 C CA . SER A 1 87 ? -49.275 15.680 -66.510 1.00 48.32 108 SER A CA 1
ATOM 625 C C . SER A 1 87 ? -48.201 16.737 -66.740 1.00 57.29 108 SER A C 1
ATOM 626 O O . SER A 1 87 ? -47.625 17.274 -65.792 1.00 68.24 108 SER A O 1
ATOM 629 N N . ASN A 1 88 ? -47.942 17.031 -68.010 1.00 55.29 109 ASN A N 1
ATOM 630 C CA . ASN A 1 88 ? -47.094 18.154 -68.385 1.00 47.58 109 ASN A CA 1
ATOM 631 C C . ASN A 1 88 ? -47.796 19.018 -69.428 1.00 54.60 109 ASN A C 1
ATOM 632 O O . ASN A 1 88 ? -49.022 19.006 -69.533 1.00 58.91 109 ASN A O 1
ATOM 637 N N . ASN A 1 89 ? -47.013 19.756 -70.205 1.00 64.64 110 ASN A N 1
ATOM 638 C CA . ASN A 1 89 ? -47.563 20.645 -71.221 1.00 70.65 110 ASN A CA 1
ATOM 639 C C . ASN A 1 89 ? -48.101 19.896 -72.441 1.00 63.73 110 ASN A C 1
ATOM 640 O O . ASN A 1 89 ? -48.922 20.422 -73.193 1.00 59.17 110 ASN A O 1
ATOM 645 N N . VAL A 1 90 ? -47.660 18.655 -72.613 1.00 58.36 111 VAL A N 1
ATOM 646 C CA . VAL A 1 90 ? -47.954 17.906 -73.829 1.00 50.51 111 VAL A CA 1
ATOM 647 C C . VAL A 1 90 ? -48.693 16.592 -73.539 1.00 51.49 111 VAL A C 1
ATOM 648 O O . VAL A 1 90 ? -48.885 15.763 -74.429 1.00 59.65 111 VAL A O 1
ATOM 652 N N . GLY A 1 91 ? -49.132 16.409 -72.298 1.00 53.49 112 GLY A N 1
ATOM 653 C CA . GLY A 1 91 ? -49.810 15.177 -71.935 1.00 48.28 112 GLY A CA 1
ATOM 654 C C . GLY A 1 91 ? -50.494 15.164 -70.580 1.00 59.83 112 GLY A C 1
ATOM 655 O O . GLY A 1 91 ? -50.307 16.068 -69.764 1.00 66.75 112 GLY A O 1
ATOM 656 N N . GLU A 1 92 ? -51.300 14.128 -70.355 1.00 50.58 113 GLU A N 1
ATOM 657 C CA . GLU A 1 92 ? -52.014 13.938 -69.096 1.00 40.52 113 GLU A CA 1
ATOM 658 C C . GLU A 1 92 ? -52.469 12.489 -68.948 1.00 34.20 113 GLU A C 1
ATOM 659 O O . GLU A 1 92 ? -53.411 12.055 -69.607 1.00 37.33 113 GLU A O 1
ATOM 665 N N . ILE A 1 93 ? -51.791 11.743 -68.081 1.00 30.93 114 ILE A N 1
ATOM 666 C CA . ILE A 1 93 ? -52.129 10.344 -67.842 1.00 33.72 114 ILE A CA 1
ATOM 667 C C . ILE A 1 93 ? -52.544 10.141 -66.392 1.00 38.47 114 ILE A C 1
ATOM 668 O O . ILE A 1 93 ? -52.324 11.011 -65.549 1.00 53.14 114 ILE A O 1
ATOM 673 N N . SER A 1 94 ? -53.137 8.990 -66.099 1.00 32.05 115 SER A N 1
ATOM 674 C CA . SER A 1 94 ? -53.590 8.705 -64.744 1.00 31.20 115 SER A CA 1
ATOM 675 C C . SER A 1 94 ? -53.544 7.220 -64.411 1.00 34.10 115 SER A C 1
ATOM 676 O O . SER A 1 94 ? -53.579 6.368 -65.297 1.00 44.68 115 SER A O 1
ATOM 679 N N . VAL A 1 95 ? -53.459 6.924 -63.120 1.00 35.65 116 VAL A N 1
ATOM 680 C CA . VAL A 1 95 ? -53.561 5.557 -62.631 1.00 42.25 116 VAL A CA 1
ATOM 681 C C . VAL A 1 95 ? -54.317 5.591 -61.311 1.00 45.36 116 VAL A C 1
ATOM 682 O O . VAL A 1 95 ? -54.164 6.528 -60.529 1.00 49.09 116 VAL A O 1
ATOM 686 N N . SER A 1 96 ? -55.154 4.589 -61.074 1.00 49.63 117 SER A N 1
ATOM 687 C CA . SER A 1 96 ? -55.978 4.576 -59.872 1.00 45.57 117 SER A CA 1
ATOM 688 C C . SER A 1 96 ? -55.804 3.267 -59.113 1.00 46.07 117 SER A C 1
ATOM 689 O O . SER A 1 96 ? -55.591 2.212 -59.710 1.00 48.01 117 SER A O 1
ATOM 692 N N . THR A 1 97 ? -55.896 3.347 -57.790 1.00 47.66 118 THR A N 1
ATOM 693 C CA . THR A 1 97 ? -55.718 2.182 -56.936 1.00 44.15 118 THR A CA 1
ATOM 694 C C . THR A 1 97 ? -56.734 2.154 -55.797 1.00 44.45 118 THR A C 1
ATOM 695 O O . THR A 1 97 ? -57.363 3.166 -55.486 1.00 43.63 118 THR A O 1
ATOM 699 N N . ARG A 1 98 ? -56.880 0.989 -55.173 1.00 39.75 119 ARG A N 1
ATOM 700 C CA . ARG A 1 98 ? -57.871 0.793 -54.121 1.00 46.21 119 ARG A CA 1
ATOM 701 C C . ARG A 1 98 ? -57.247 0.752 -52.731 1.00 57.06 119 ARG A C 1
ATOM 702 O O . ARG A 1 98 ? -56.249 0.068 -52.509 1.00 66.05 119 ARG A O 1
ATOM 710 N N . LEU A 1 99 ? -57.844 1.485 -51.795 1.00 59.84 120 LEU A N 1
ATOM 711 C CA . LEU A 1 99 ? -57.402 1.445 -50.407 1.00 56.09 120 LEU A CA 1
ATOM 712 C C . LEU A 1 99 ? -58.395 0.675 -49.548 1.00 49.42 120 LEU A C 1
ATOM 713 O O . LEU A 1 99 ? -59.581 1.005 -49.505 1.00 55.40 120 LEU A O 1
ATOM 718 N N . THR A 1 100 ? -57.904 -0.353 -48.868 1.00 38.43 121 THR A N 1
ATOM 719 C CA . THR A 1 100 ? -58.723 -1.112 -47.935 1.00 39.64 121 THR A CA 1
ATOM 720 C C . THR A 1 100 ? -58.197 -0.895 -46.522 1.00 51.15 121 THR A C 1
ATOM 721 O O . THR A 1 100 ? -57.004 -1.050 -46.268 1.00 67.14 121 THR A O 1
ATOM 725 N N . VAL A 1 101 ? -59.081 -0.522 -45.604 1.00 44.11 122 VAL A N 1
ATOM 726 C CA . VAL A 1 101 ? -58.671 -0.286 -44.224 1.00 44.87 122 VAL A CA 1
ATOM 727 C C . VAL A 1 101 ? -59.430 -1.198 -43.269 1.00 62.15 122 VAL A C 1
ATOM 728 O O . VAL A 1 101 ? -60.624 -1.008 -43.032 1.00 61.50 122 VAL A O 1
ATOM 732 N N . LEU A 1 102 ? -58.730 -2.180 -42.711 1.00 54.83 123 LEU A N 1
ATOM 733 C CA . LEU A 1 102 ? -59.342 -3.099 -41.764 1.00 45.57 123 LEU A CA 1
ATOM 734 C C . LEU A 1 102 ? -59.325 -2.503 -40.365 1.00 70.70 123 LEU A C 1
ATOM 735 O O . LEU A 1 102 ? -58.766 -1.428 -40.143 1.00 70.12 123 LEU A O 1
ATOM 740 N N . ARG A 1 103 ? -59.952 -3.203 -39.428 1.00 78.66 124 ARG A N 1
ATOM 741 C CA . ARG A 1 103 ? -59.836 -2.870 -38.017 1.00 66.49 124 ARG A CA 1
ATOM 742 C C . ARG A 1 103 ? -59.315 -4.094 -37.275 1.00 80.98 124 ARG A C 1
ATOM 743 O O . ARG A 1 103 ? -59.285 -5.193 -37.832 1.00 82.61 124 ARG A O 1
ATOM 751 N N . GLU A 1 104 ? -58.906 -3.903 -36.025 1.00 76.24 125 GLU A N 1
ATOM 752 C CA . GLU A 1 104 ? -58.275 -4.965 -35.244 1.00 74.70 125 GLU A CA 1
ATOM 753 C C . GLU A 1 104 ? -59.158 -6.205 -35.120 1.00 82.49 125 GLU A C 1
ATOM 754 O O . GLU A 1 104 ? -58.658 -7.321 -34.986 1.00 85.27 125 GLU A O 1
ATOM 760 N N . ASP A 1 105 ? -60.470 -6.002 -35.178 1.00 93.79 126 ASP A N 1
ATOM 761 C CA . ASP A 1 105 ? -61.425 -7.101 -35.122 1.00 85.11 126 ASP A CA 1
ATOM 762 C C . ASP A 1 105 ? -61.333 -7.981 -36.364 1.00 91.23 126 ASP A C 1
ATOM 763 O O . ASP A 1 105 ? -61.566 -9.188 -36.304 1.00 93.65 126 ASP A O 1
ATOM 768 N N . GLN A 1 106 ? -60.979 -7.364 -37.487 1.00 87.85 127 GLN A N 1
ATOM 769 C CA . GLN A 1 106 ? -61.001 -8.040 -38.779 1.00 87.41 127 GLN A CA 1
ATOM 770 C C . GLN A 1 106 ? -59.618 -8.463 -39.255 1.00 72.70 127 GLN A C 1
ATOM 771 O O . GLN A 1 106 ? -59.468 -8.949 -40.375 1.00 65.93 127 GLN A O 1
ATOM 777 N N . ILE A 1 107 ? -58.609 -8.271 -38.412 1.00 64.84 128 ILE A N 1
ATOM 778 C CA . ILE A 1 107 ? -57.252 -8.663 -38.771 1.00 67.80 128 ILE A CA 1
ATOM 779 C C . ILE A 1 107 ? -57.125 -10.182 -38.798 1.00 59.39 128 ILE A C 1
ATOM 780 O O . ILE A 1 107 ? -57.269 -10.839 -37.768 1.00 72.02 128 ILE A O 1
ATOM 785 N N . PRO A 1 108 ? -56.850 -10.744 -39.983 1.00 46.73 129 PRO A N 1
ATOM 786 C CA . PRO A 1 108 ? -56.742 -12.195 -40.155 1.00 52.78 129 PRO A CA 1
ATOM 787 C C . PRO A 1 108 ? -55.448 -12.751 -39.575 1.00 62.58 129 PRO A C 1
ATOM 788 O O . PRO A 1 108 ? -54.453 -12.033 -39.491 1.00 64.66 129 PRO A O 1
ATOM 792 N N . ARG A 1 109 ? -55.463 -14.020 -39.181 1.00 73.98 130 ARG A N 1
ATOM 793 C CA . ARG A 1 109 ? -54.244 -14.688 -38.748 1.00 92.07 130 ARG A CA 1
ATOM 794 C C . ARG A 1 109 ? -53.353 -14.923 -39.962 1.00 91.28 130 ARG A C 1
ATOM 795 O O . ARG A 1 109 ? -53.744 -15.605 -40.910 1.00 86.41 130 ARG A O 1
ATOM 803 N N . GLY A 1 110 ? -52.159 -14.342 -39.933 1.00 82.00 131 GLY A N 1
ATOM 804 C CA . GLY A 1 110 ? -51.266 -14.384 -41.075 1.00 72.56 131 GLY A CA 1
ATOM 805 C C . GLY A 1 110 ? -50.994 -12.981 -41.577 1.00 67.01 131 GLY A C 1
ATOM 806 O O . GLY A 1 110 ? -50.123 -12.762 -42.418 1.00 62.00 131 GLY A O 1
ATOM 807 N N . PHE A 1 111 ? -51.762 -12.029 -41.056 1.00 68.40 132 PHE A N 1
ATOM 808 C CA . PHE A 1 111 ? -51.551 -10.616 -41.338 1.00 60.51 132 PHE A CA 1
ATOM 809 C C . PHE A 1 111 ? -50.225 -10.177 -40.727 1.00 64.67 132 PHE A C 1
ATOM 810 O O . PHE A 1 111 ? -49.923 -10.539 -39.589 1.00 64.90 132 PHE A O 1
ATOM 818 N N . PRO A 1 112 ? -49.426 -9.408 -41.486 1.00 67.93 133 PRO A N 1
ATOM 819 C CA . PRO A 1 112 ? -48.095 -8.948 -41.069 1.00 61.32 133 PRO A CA 1
ATOM 820 C C . PRO A 1 112 ? -48.070 -8.344 -39.669 1.00 61.15 133 PRO A C 1
ATOM 821 O O . PRO A 1 112 ? -48.903 -7.499 -39.343 1.00 54.61 133 PRO A O 1
ATOM 825 N N . THR A 1 113 ? -47.128 -8.802 -38.852 1.00 58.96 134 THR A N 1
ATOM 826 C CA . THR A 1 113 ? -46.945 -8.286 -37.502 1.00 54.18 134 THR A CA 1
ATOM 827 C C . THR A 1 113 ? -45.473 -7.989 -37.255 1.00 60.98 134 THR A C 1
ATOM 828 O O . THR A 1 113 ? -44.610 -8.824 -37.528 1.00 69.12 134 THR A O 1
ATOM 832 N N . ILE A 1 114 ? -45.186 -6.794 -36.751 1.00 64.25 135 ILE A N 1
ATOM 833 C CA . ILE A 1 114 ? -43.811 -6.407 -36.466 1.00 56.15 135 ILE A CA 1
ATOM 834 C C . ILE A 1 114 ? -43.332 -7.013 -35.153 1.00 54.89 135 ILE A C 1
ATOM 835 O O . ILE A 1 114 ? -43.712 -6.560 -34.073 1.00 61.83 135 ILE A O 1
ATOM 840 N N . ASP A 1 115 ? -42.507 -8.051 -35.257 1.00 58.17 136 ASP A N 1
ATOM 841 C CA . ASP A 1 115 ? -41.927 -8.695 -34.085 1.00 63.10 136 ASP A CA 1
ATOM 842 C C . ASP A 1 115 ? -40.880 -7.787 -33.456 1.00 57.64 136 ASP A C 1
ATOM 843 O O . ASP A 1 115 ? -40.833 -7.616 -32.237 1.00 48.69 136 ASP A O 1
ATOM 848 N N . MET A 1 116 ? -40.037 -7.210 -34.304 1.00 53.53 137 MET A N 1
ATOM 849 C CA . MET A 1 116 ? -39.013 -6.279 -33.856 1.00 57.01 137 MET A CA 1
ATOM 850 C C . MET A 1 116 ? -38.882 -5.099 -34.809 1.00 47.38 137 MET A C 1
ATOM 851 O O . MET A 1 116 ? -38.600 -5.277 -35.994 1.00 42.29 137 MET A O 1
ATOM 856 N N . GLY A 1 117 ? -39.080 -3.893 -34.287 1.00 41.45 138 GLY A N 1
ATOM 857 C CA . GLY A 1 117 ? -38.969 -2.697 -35.099 1.00 36.19 138 GLY A CA 1
ATOM 858 C C . GLY A 1 117 ? -37.610 -2.041 -34.966 1.00 42.91 138 GLY A C 1
ATOM 859 O O . GLY A 1 117 ? -36.821 -2.408 -34.093 1.00 47.76 138 GLY A O 1
ATOM 860 N N . PRO A 1 118 ? -37.326 -1.062 -35.836 1.00 34.05 139 PRO A N 1
ATOM 861 C CA . PRO A 1 118 ? -36.064 -0.319 -35.785 1.00 32.18 139 PRO A CA 1
ATOM 862 C C . PRO A 1 118 ? -35.956 0.500 -34.507 1.00 44.12 139 PRO A C 1
ATOM 863 O O . PRO A 1 118 ? -36.974 0.970 -33.998 1.00 49.15 139 PRO A O 1
ATOM 867 N N . GLN A 1 119 ? -34.741 0.660 -33.993 1.00 40.97 140 GLN A N 1
ATOM 868 C CA . GLN A 1 119 ? -34.532 1.423 -32.770 1.00 29.70 140 GLN A CA 1
ATOM 869 C C . GLN A 1 119 ? -33.629 2.621 -33.035 1.00 33.04 140 GLN A C 1
ATOM 870 O O . GLN A 1 119 ? -33.029 2.731 -34.104 1.00 35.83 140 GLN A O 1
ATOM 876 N N . LEU A 1 120 ? -33.534 3.512 -32.054 1.00 26.86 141 LEU A N 1
ATOM 877 C CA . LEU A 1 120 ? -32.694 4.697 -32.168 1.00 21.16 141 LEU A CA 1
ATOM 878 C C . LEU A 1 120 ? -31.235 4.329 -32.390 1.00 28.18 141 LEU A C 1
ATOM 879 O O . LEU A 1 120 ? -30.666 3.543 -31.634 1.00 46.01 141 LEU A O 1
ATOM 884 N N . LYS A 1 121 ? -30.632 4.896 -33.428 1.00 25.13 142 LYS A N 1
ATOM 885 C CA . LYS A 1 121 ? -29.234 4.615 -33.731 1.00 32.33 142 LYS A CA 1
ATOM 886 C C . LYS A 1 121 ? -28.481 5.881 -34.111 1.00 30.72 142 LYS A C 1
ATOM 887 O O . LYS A 1 121 ? -29.028 6.777 -34.755 1.00 31.81 142 LYS A O 1
ATOM 893 N N . VAL A 1 122 ? -27.223 5.945 -33.692 1.00 29.10 143 VAL A N 1
ATOM 894 C CA . VAL A 1 122 ? -26.360 7.078 -33.990 1.00 24.91 143 VAL A CA 1
ATOM 895 C C . VAL A 1 122 ? -25.065 6.596 -34.623 1.00 30.30 143 VAL A C 1
ATOM 896 O O . VAL A 1 122 ? -24.338 5.792 -34.037 1.00 34.33 143 VAL A O 1
ATOM 900 N N . VAL A 1 123 ? -24.791 7.076 -35.832 1.00 25.56 144 VAL A N 1
ATOM 901 C CA . VAL A 1 123 ? -23.595 6.674 -36.558 1.00 28.46 144 VAL A CA 1
ATOM 902 C C . VAL A 1 123 ? -22.756 7.892 -36.927 1.00 36.09 144 VAL A C 1
ATOM 903 O O . VAL A 1 123 ? -23.290 8.969 -37.200 1.00 37.58 144 VAL A O 1
ATOM 907 N N . GLU A 1 124 ? -21.437 7.726 -36.905 1.00 41.17 145 GLU A N 1
ATOM 908 C CA . GLU A 1 124 ? -20.535 8.784 -37.334 1.00 42.67 145 GLU A CA 1
ATOM 909 C C . GLU A 1 124 ? -20.475 8.825 -38.858 1.00 42.89 145 GLU A C 1
ATOM 910 O O . GLU A 1 124 ? -20.776 7.833 -39.523 1.00 50.83 145 GLU A O 1
ATOM 916 N N . ARG A 1 125 ? -20.090 9.974 -39.404 1.00 38.53 146 ARG A N 1
ATOM 917 C CA . ARG A 1 125 ? -19.997 10.153 -40.850 1.00 29.05 146 ARG A CA 1
ATOM 918 C C . ARG A 1 125 ? -19.022 9.150 -41.459 1.00 37.73 146 ARG A C 1
ATOM 919 O O . ARG A 1 125 ? -18.087 8.702 -40.793 1.00 38.12 146 ARG A O 1
ATOM 927 N N . THR A 1 126 ? -19.265 8.784 -42.715 1.00 38.32 147 THR A N 1
ATOM 928 C CA . THR A 1 126 ? -18.409 7.857 -43.458 1.00 33.70 147 THR A CA 1
ATOM 929 C C . THR A 1 126 ? -18.293 6.483 -42.805 1.00 31.72 147 THR A C 1
ATOM 930 O O . THR A 1 126 ? -17.381 5.721 -43.118 1.00 44.56 147 THR A O 1
ATOM 934 N N . ARG A 1 127 ? -19.208 6.175 -41.894 1.00 30.33 148 ARG A N 1
ATOM 935 C CA . ARG A 1 127 ? -19.236 4.867 -41.250 1.00 27.18 148 ARG A CA 1
ATOM 936 C C . ARG A 1 127 ? -20.520 4.127 -41.617 1.00 36.18 148 ARG A C 1
ATOM 937 O O . ARG A 1 127 ? -21.388 4.679 -42.291 1.00 46.83 148 ARG A O 1
ATOM 945 N N . THR A 1 128 ? -20.629 2.873 -41.193 1.00 38.57 149 THR A N 1
ATOM 946 C CA . THR A 1 128 ? -21.768 2.039 -41.568 1.00 38.53 149 THR A CA 1
ATOM 947 C C . THR A 1 128 ? -22.824 1.940 -40.465 1.00 42.07 149 THR A C 1
ATOM 948 O O . THR A 1 128 ? -22.515 1.610 -39.322 1.00 43.19 149 THR A O 1
ATOM 952 N N . ALA A 1 129 ? -24.072 2.226 -40.824 1.00 44.11 150 ALA A N 1
ATOM 953 C CA . ALA A 1 129 ? -25.192 2.122 -39.894 1.00 32.99 150 ALA A CA 1
ATOM 954 C C . ALA A 1 129 ? -26.204 1.085 -40.373 1.00 37.64 150 ALA A C 1
ATOM 955 O O . ALA A 1 129 ? -26.455 0.959 -41.573 1.00 42.70 150 ALA A O 1
ATOM 957 N N . THR A 1 130 ? -26.793 0.355 -39.431 1.00 26.27 151 THR A N 1
ATOM 958 C CA . THR A 1 130 ? -27.726 -0.717 -39.760 1.00 22.52 151 THR A CA 1
ATOM 959 C C . THR A 1 130 ? -29.016 -0.613 -38.955 1.00 39.93 151 THR A C 1
ATOM 960 O O . THR A 1 130 ? -28.983 -0.579 -37.727 1.00 48.29 151 THR A O 1
ATOM 964 N N . MET A 1 131 ? -30.152 -0.579 -39.647 1.00 45.99 152 MET A N 1
ATOM 965 C CA . MET A 1 131 ? -31.450 -0.520 -38.980 1.00 30.35 152 MET A CA 1
ATOM 966 C C . MET A 1 131 ? -32.184 -1.846 -39.132 1.00 35.20 152 MET A C 1
ATOM 967 O O . MET A 1 131 ? -32.458 -2.291 -40.247 1.00 39.83 152 MET A O 1
ATOM 972 N N . LEU A 1 132 ? -32.507 -2.473 -38.006 1.00 29.19 153 LEU A N 1
ATOM 973 C CA . LEU A 1 132 ? -33.098 -3.805 -38.026 1.00 39.30 153 LEU A CA 1
ATOM 974 C C . LEU A 1 132 ? -34.618 -3.776 -38.137 1.00 47.62 153 LEU A C 1
ATOM 975 O O . LEU A 1 132 ? -35.265 -2.802 -37.748 1.00 50.20 153 LEU A O 1
ATOM 980 N N . CYS A 1 133 ? -35.181 -4.858 -38.664 1.00 50.56 154 CYS A N 1
ATOM 981 C CA . CYS A 1 133 ? -36.626 -5.030 -38.704 1.00 44.58 154 CYS A CA 1
ATOM 982 C C . CYS A 1 133 ? -36.984 -6.499 -38.900 1.00 45.49 154 CYS A C 1
ATOM 983 O O . CYS A 1 133 ? -36.520 -7.142 -39.842 1.00 44.54 154 CYS A O 1
ATOM 986 N N . ALA A 1 134 ? -37.808 -7.024 -37.999 1.00 46.89 155 ALA A N 1
ATOM 987 C CA . ALA A 1 134 ? -38.246 -8.411 -38.075 1.00 53.29 155 ALA A CA 1
ATOM 988 C C . ALA A 1 134 ? -39.766 -8.505 -38.163 1.00 65.54 155 ALA A C 1
ATOM 989 O O . ALA A 1 134 ? -40.476 -8.161 -37.217 1.00 61.38 155 ALA A O 1
ATOM 991 N N . ALA A 1 135 ? -40.260 -8.979 -39.302 1.00 66.97 156 ALA A N 1
ATOM 992 C CA . ALA A 1 135 ? -41.698 -9.079 -39.527 1.00 69.23 156 ALA A CA 1
ATOM 993 C C . ALA A 1 135 ? -42.144 -10.524 -39.726 1.00 69.11 156 ALA A C 1
ATOM 994 O O . ALA A 1 135 ? -41.449 -11.319 -40.358 1.00 59.24 156 ALA A O 1
ATOM 996 N N . SER A 1 136 ? -43.309 -10.855 -39.177 1.00 71.22 157 SER A N 1
ATOM 997 C CA . SER A 1 136 ? -43.888 -12.184 -39.339 1.00 78.89 157 SER A CA 1
ATOM 998 C C . SER A 1 136 ? -45.194 -12.111 -40.126 1.00 79.39 157 SER A C 1
ATOM 999 O O . SER A 1 136 ? -45.679 -11.025 -40.445 1.00 61.19 157 SER A O 1
ATOM 1002 N N . GLY A 1 137 ? -45.761 -13.272 -40.438 1.00 76.47 158 GLY A N 1
ATOM 1003 C CA . GLY A 1 137 ? -47.023 -13.329 -41.151 1.00 73.88 158 GLY A CA 1
ATOM 1004 C C . GLY A 1 137 ? -47.126 -14.498 -42.111 1.00 82.57 158 GLY A C 1
ATOM 1005 O O . GLY A 1 137 ? -46.132 -15.159 -42.415 1.00 83.66 158 GLY A O 1
ATOM 1006 N N . ASN A 1 138 ? -48.339 -14.746 -42.593 1.00 82.97 159 ASN A N 1
ATOM 1007 C CA . ASN A 1 138 ? -48.595 -15.830 -43.533 1.00 71.86 159 ASN A CA 1
ATOM 1008 C C . ASN A 1 138 ? -49.322 -15.309 -44.769 1.00 64.04 159 ASN A C 1
ATOM 1009 O O . ASN A 1 138 ? -50.468 -14.871 -44.677 1.00 68.57 159 ASN A O 1
ATOM 1014 N N . PRO A 1 139 ? -48.654 -15.350 -45.933 1.00 57.14 160 PRO A N 1
ATOM 1015 C CA . PRO A 1 139 ? -47.294 -15.868 -46.122 1.00 69.82 160 PRO A CA 1
ATOM 1016 C C . PRO A 1 139 ? -46.213 -14.895 -45.656 1.00 70.99 160 PRO A C 1
ATOM 1017 O O . PRO A 1 139 ? -46.530 -13.858 -45.074 1.00 65.59 160 PRO A O 1
ATOM 1021 N N . ASP A 1 140 ? -44.954 -15.241 -45.905 1.00 73.88 161 ASP A N 1
ATOM 1022 C CA . ASP A 1 140 ? -43.830 -14.411 -45.486 1.00 73.72 161 ASP A CA 1
ATOM 1023 C C . ASP A 1 140 ? -43.863 -13.049 -46.169 1.00 61.46 161 ASP A C 1
ATOM 1024 O O . ASP A 1 140 ? -43.800 -12.964 -47.396 1.00 50.67 161 ASP A O 1
ATOM 1029 N N . PRO A 1 141 ? -43.979 -11.976 -45.370 1.00 57.49 162 PRO A N 1
ATOM 1030 C CA . PRO A 1 141 ? -44.055 -10.611 -45.900 1.00 48.95 162 PRO A CA 1
ATOM 1031 C C . PRO A 1 141 ? -42.702 -10.069 -46.341 1.00 45.35 162 PRO A C 1
ATOM 1032 O O . PRO A 1 141 ? -41.693 -10.318 -45.685 1.00 44.90 162 PRO A O 1
ATOM 1036 N N . GLU A 1 142 ? -42.688 -9.342 -47.452 1.00 57.83 163 GLU A N 1
ATOM 1037 C CA . GLU A 1 142 ? -41.489 -8.639 -47.885 1.00 57.42 163 GLU A CA 1
ATOM 1038 C C . GLU A 1 142 ? -41.384 -7.320 -47.126 1.00 61.31 163 GLU A C 1
ATOM 1039 O O . GLU A 1 142 ? -42.398 -6.733 -46.739 1.00 57.09 163 GLU A O 1
ATOM 1045 N N . ILE A 1 143 ? -40.157 -6.864 -46.901 1.00 49.02 164 ILE A N 1
ATOM 1046 C CA . ILE A 1 143 ? -39.929 -5.663 -46.108 1.00 40.07 164 ILE A CA 1
ATOM 1047 C C . ILE A 1 143 ? -39.377 -4.511 -46.944 1.00 33.57 164 ILE A C 1
ATOM 1048 O O . ILE A 1 143 ? -38.443 -4.688 -47.726 1.00 35.83 164 ILE A O 1
ATOM 1053 N N . THR A 1 144 ? -39.983 -3.337 -46.789 1.00 23.86 165 THR A N 1
ATOM 1054 C CA . THR A 1 144 ? -39.489 -2.123 -47.425 1.00 29.20 165 THR A CA 1
ATOM 1055 C C . THR A 1 144 ? -39.245 -1.051 -46.369 1.00 28.43 165 THR A C 1
ATOM 1056 O O . THR A 1 144 ? -39.680 -1.186 -45.226 1.00 29.06 165 THR A O 1
ATOM 1060 N N . TRP A 1 145 ? -38.556 0.017 -46.756 1.00 28.02 166 TRP A N 1
ATOM 1061 C CA . TRP A 1 145 ? -38.182 1.058 -45.807 1.00 24.64 166 TRP A CA 1
ATOM 1062 C C . TRP A 1 145 ? -38.649 2.444 -46.231 1.00 31.94 166 TRP A C 1
ATOM 1063 O O . TRP A 1 145 ? -38.772 2.739 -47.422 1.00 37.95 166 TRP A O 1
ATOM 1074 N N . PHE A 1 146 ? -38.901 3.291 -45.238 1.00 27.63 167 PHE A N 1
ATOM 1075 C CA . PHE A 1 146 ? -39.335 4.660 -45.478 1.00 30.44 167 PHE A CA 1
ATOM 1076 C C . PHE A 1 146 ? -38.534 5.656 -44.648 1.00 35.24 167 PHE A C 1
ATOM 1077 O O . PHE A 1 146 ? -38.565 5.620 -43.416 1.00 35.27 167 PHE A O 1
ATOM 1085 N N . LYS A 1 147 ? -37.811 6.539 -45.326 1.00 24.38 168 LYS A N 1
ATOM 1086 C CA . LYS A 1 147 ? -37.081 7.598 -44.644 1.00 29.45 168 LYS A CA 1
ATOM 1087 C C . LYS A 1 147 ? -37.771 8.938 -44.863 1.00 36.52 168 LYS A C 1
ATOM 1088 O O . LYS A 1 147 ? -37.858 9.416 -45.997 1.00 34.89 168 LYS A O 1
ATOM 1094 N N . ASP A 1 148 ? -38.263 9.531 -43.776 1.00 31.24 169 ASP A N 1
ATOM 1095 C CA . ASP A 1 148 ? -38.958 10.817 -43.826 1.00 38.69 169 ASP A CA 1
ATOM 1096 C C . ASP A 1 148 ? -40.113 10.810 -44.824 1.00 39.97 169 ASP A C 1
ATOM 1097 O O . ASP A 1 148 ? -40.185 11.671 -45.705 1.00 45.86 169 ASP A O 1
ATOM 1102 N N . PHE A 1 149 ? -40.993 9.820 -44.678 1.00 36.13 170 PHE A N 1
ATOM 1103 C CA . PHE A 1 149 ? -42.207 9.662 -45.489 1.00 37.32 170 PHE A CA 1
ATOM 1104 C C . PHE A 1 149 ? -41.922 9.295 -46.946 1.00 38.55 170 PHE A C 1
ATOM 1105 O O . PHE A 1 149 ? -42.848 9.171 -47.747 1.00 43.65 170 PHE A O 1
ATOM 1113 N N . LEU A 1 150 ? -40.650 9.107 -47.284 1.00 35.27 171 LEU A N 1
ATOM 1114 C CA . LEU A 1 150 ? -40.270 8.729 -48.642 1.00 36.00 171 LEU A CA 1
ATOM 1115 C C . LEU A 1 150 ? -39.634 7.343 -48.673 1.00 39.98 171 LEU A C 1
ATOM 1116 O O . LEU A 1 150 ? -38.924 6.958 -47.742 1.00 36.43 171 LEU A O 1
ATOM 1121 N N . PRO A 1 151 ? -39.888 6.589 -49.752 1.00 32.97 172 PRO A N 1
ATOM 1122 C CA . PRO A 1 151 ? -39.357 5.231 -49.893 1.00 28.18 172 PRO A CA 1
ATOM 1123 C C . PRO A 1 151 ? -37.852 5.228 -50.114 1.00 36.85 172 PRO A C 1
ATOM 1124 O O . PRO A 1 151 ? -37.342 6.000 -50.928 1.00 37.80 172 PRO A O 1
ATOM 1128 N N . VAL A 1 152 ? -37.150 4.370 -49.382 1.00 43.51 173 VAL A N 1
ATOM 1129 C CA . VAL A 1 152 ? -35.711 4.230 -49.549 1.00 42.60 173 VAL A CA 1
ATOM 1130 C C . VAL A 1 152 ? -35.408 3.381 -50.776 1.00 40.17 173 VAL A C 1
ATOM 1131 O O . VAL A 1 152 ? -35.911 2.265 -50.910 1.00 41.67 173 VAL A O 1
ATOM 1135 N N . ASP A 1 153 ? -34.588 3.920 -51.671 1.00 42.61 174 ASP A N 1
ATOM 1136 C CA . ASP A 1 153 ? -34.252 3.233 -52.910 1.00 46.86 174 ASP A CA 1
ATOM 1137 C C . ASP A 1 153 ? -33.114 2.234 -52.721 1.00 49.88 174 ASP A C 1
ATOM 1138 O O . ASP A 1 153 ? -31.941 2.602 -52.748 1.00 51.93 174 ASP A O 1
ATOM 1143 N N . THR A 1 154 ? -33.471 0.967 -52.542 1.00 48.74 175 THR A N 1
ATOM 1144 C CA . THR A 1 154 ? -32.483 -0.095 -52.384 1.00 53.50 175 THR A CA 1
ATOM 1145 C C . THR A 1 154 ? -32.514 -1.054 -53.568 1.00 78.72 175 THR A C 1
ATOM 1146 O O . THR A 1 154 ? -31.948 -2.146 -53.505 1.00 68.47 175 THR A O 1
ATOM 1150 N N . SER A 1 155 ? -33.179 -0.638 -54.642 1.00 95.96 176 SER A N 1
ATOM 1151 C CA . SER A 1 155 ? -33.251 -1.436 -55.863 1.00 89.52 176 SER A CA 1
ATOM 1152 C C . SER A 1 155 ? -31.857 -1.658 -56.438 1.00 81.57 176 SER A C 1
ATOM 1153 O O . SER A 1 155 ? -31.556 -2.725 -56.976 1.00 67.64 176 SER A O 1
ATOM 1156 N N . ASN A 1 156 ? -31.011 -0.642 -56.313 1.00 96.50 177 ASN A N 1
ATOM 1157 C CA . ASN A 1 156 ? -29.612 -0.759 -56.693 1.00 104.34 177 ASN A CA 1
ATOM 1158 C C . ASN A 1 156 ? -28.888 -1.626 -55.669 1.00 101.45 177 ASN A C 1
ATOM 1159 O O . ASN A 1 156 ? -28.609 -1.183 -54.554 1.00 94.23 177 ASN A O 1
ATOM 1164 N N . ASN A 1 157 ? -28.589 -2.864 -56.053 1.00 91.55 178 ASN A N 1
ATOM 1165 C CA . ASN A 1 157 ? -27.965 -3.821 -55.147 1.00 90.80 178 ASN A CA 1
ATOM 1166 C C . ASN A 1 157 ? -26.512 -3.471 -54.841 1.00 96.80 178 ASN A C 1
ATOM 1167 O O . ASN A 1 157 ? -25.880 -4.087 -53.981 1.00 78.66 178 ASN A O 1
ATOM 1172 N N . ASN A 1 158 ? -25.993 -2.477 -55.553 1.00 101.88 179 ASN A N 1
ATOM 1173 C CA . ASN A 1 158 ? -24.604 -2.063 -55.413 1.00 93.83 179 ASN A CA 1
ATOM 1174 C C . ASN A 1 158 ? -24.476 -0.566 -55.150 1.00 93.68 179 ASN A C 1
ATOM 1175 O O . ASN A 1 158 ? -23.838 0.159 -55.915 1.00 95.03 179 ASN A O 1
ATOM 1180 N N . GLY A 1 159 ? -25.092 -0.109 -54.066 1.00 70.80 180 GLY A N 1
ATOM 1181 C CA . GLY A 1 159 ? -24.984 1.275 -53.646 1.00 54.64 180 GLY A CA 1
ATOM 1182 C C . GLY A 1 159 ? -24.645 1.332 -52.173 1.00 57.99 180 GLY A C 1
ATOM 1183 O O . GLY A 1 159 ? -24.474 0.291 -51.537 1.00 58.55 180 GLY A O 1
ATOM 1184 N N . ARG A 1 160 ? -24.543 2.540 -51.625 1.00 48.76 181 ARG A N 1
ATOM 1185 C CA . ARG A 1 160 ? -24.233 2.689 -50.209 1.00 41.52 181 ARG A CA 1
ATOM 1186 C C . ARG A 1 160 ? -25.363 2.132 -49.362 1.00 41.64 181 ARG A C 1
ATOM 1187 O O . ARG A 1 160 ? -25.137 1.587 -48.283 1.00 56.01 181 ARG A O 1
ATOM 1195 N N . ILE A 1 161 ? -26.583 2.263 -49.870 1.00 32.61 182 ILE A N 1
ATOM 1196 C CA . ILE A 1 161 ? -27.759 1.789 -49.158 1.00 41.75 182 ILE A CA 1
ATOM 1197 C C . ILE A 1 161 ? -28.260 0.471 -49.732 1.00 44.52 182 ILE A C 1
ATOM 1198 O O . ILE A 1 161 ? -28.708 0.413 -50.880 1.00 42.67 182 ILE A O 1
ATOM 1203 N N . LYS A 1 162 ? -28.175 -0.588 -48.935 1.00 40.50 183 LYS A N 1
ATOM 1204 C CA . LYS A 1 162 ? -28.612 -1.903 -49.384 1.00 46.32 183 LYS A CA 1
ATOM 1205 C C . LYS A 1 162 ? -29.567 -2.529 -48.379 1.00 42.65 183 LYS A C 1
ATOM 1206 O O . LYS A 1 162 ? -29.652 -2.091 -47.232 1.00 43.39 183 LYS A O 1
ATOM 1212 N N . GLN A 1 163 ? -30.284 -3.557 -48.817 1.00 40.87 184 GLN A N 1
ATOM 1213 C CA . GLN A 1 163 ? -31.179 -4.295 -47.938 1.00 41.63 184 GLN A CA 1
ATOM 1214 C C . GLN A 1 163 ? -30.801 -5.772 -47.959 1.00 53.24 184 GLN A C 1
ATOM 1215 O O . GLN A 1 163 ? -30.812 -6.407 -49.015 1.00 61.69 184 GLN A O 1
ATOM 1221 N N . LEU A 1 164 ? -30.484 -6.317 -46.789 1.00 39.33 185 LEU A N 1
ATOM 1222 C CA . LEU A 1 164 ? -29.942 -7.670 -46.698 1.00 54.75 185 LEU A CA 1
ATOM 1223 C C . LEU A 1 164 ? -30.990 -8.752 -46.935 1.00 73.57 185 LEU A C 1
ATOM 1224 O O . LEU A 1 164 ? -32.078 -8.721 -46.359 1.00 73.11 185 LEU A O 1
ATOM 1229 N N . ARG A 1 165 ? -30.645 -9.705 -47.796 1.00 85.90 186 ARG A N 1
ATOM 1230 C CA . ARG A 1 165 ? -31.505 -10.844 -48.093 1.00 97.86 186 ARG A CA 1
ATOM 1231 C C . ARG A 1 165 ? -31.466 -11.867 -46.959 1.00 115.67 186 ARG A C 1
ATOM 1232 O O . ARG A 1 165 ? -30.806 -11.655 -45.941 1.00 99.45 186 ARG A O 1
ATOM 1240 N N . SER A 1 166 ? -32.162 -12.982 -47.150 1.00 126.44 187 SER A N 1
ATOM 1241 C CA . SER A 1 166 ? -32.199 -14.042 -46.148 1.00 114.37 187 SER A CA 1
ATOM 1242 C C . SER A 1 166 ? -32.021 -15.415 -46.789 1.00 120.77 187 SER A C 1
ATOM 1243 O O . SER A 1 166 ? -31.202 -15.587 -47.693 1.00 112.62 187 SER A O 1
ATOM 1246 N N . ARG A 1 175 ? -34.562 -11.588 -42.417 1.00 50.10 196 ARG A N 1
ATOM 1247 C CA . ARG A 1 175 ? -34.082 -10.347 -41.817 1.00 75.07 196 ARG A CA 1
ATOM 1248 C C . ARG A 1 175 ? -33.657 -9.346 -42.888 1.00 56.17 196 ARG A C 1
ATOM 1249 O O . ARG A 1 175 ? -32.485 -9.278 -43.257 1.00 58.81 196 ARG A O 1
ATOM 1257 N N . GLY A 1 176 ? -34.620 -8.574 -43.383 1.00 49.56 197 GLY A N 1
ATOM 1258 C CA . GLY A 1 176 ? -34.363 -7.585 -44.416 1.00 44.93 197 GLY A CA 1
ATOM 1259 C C . GLY A 1 176 ? -33.973 -6.223 -43.871 1.00 44.37 197 GLY A C 1
ATOM 1260 O O . GLY A 1 176 ? -34.589 -5.209 -44.204 1.00 30.96 197 GLY A O 1
ATOM 1261 N N . ALA A 1 177 ? -32.933 -6.197 -43.044 1.00 45.25 198 ALA A N 1
ATOM 1262 C CA . ALA A 1 177 ? -32.489 -4.964 -42.407 1.00 30.84 198 ALA A CA 1
ATOM 1263 C C . ALA A 1 177 ? -31.920 -3.983 -43.426 1.00 33.54 198 ALA A C 1
ATOM 1264 O O . ALA A 1 177 ? -31.509 -4.371 -44.518 1.00 44.84 198 ALA A O 1
ATOM 1266 N N . LEU A 1 178 ? -31.905 -2.707 -43.057 1.00 32.53 199 LEU A N 1
ATOM 1267 C CA . LEU A 1 178 ? -31.382 -1.661 -43.925 1.00 27.56 199 LEU A CA 1
ATOM 1268 C C . LEU A 1 178 ? -29.960 -1.288 -43.523 1.00 34.19 199 LEU A C 1
ATOM 1269 O O . LEU A 1 178 ? -29.718 -0.841 -42.405 1.00 40.91 199 LEU A O 1
ATOM 1274 N N . GLN A 1 179 ? -29.020 -1.475 -44.441 1.00 30.06 200 GLN A N 1
ATOM 1275 C CA . GLN A 1 179 ? -27.620 -1.199 -44.158 1.00 27.54 200 GLN A CA 1
ATOM 1276 C C . GLN A 1 179 ? -27.142 0.053 -44.885 1.00 36.09 200 GLN A C 1
ATOM 1277 O O . GLN A 1 179 ? -27.102 0.092 -46.116 1.00 39.03 200 GLN A O 1
ATOM 1283 N N . ILE A 1 180 ? -26.773 1.073 -44.116 1.00 37.51 201 ILE A N 1
ATOM 1284 C CA . ILE A 1 180 ? -26.331 2.340 -44.685 1.00 40.45 201 ILE A CA 1
ATOM 1285 C C . ILE A 1 180 ? -24.820 2.501 -44.570 1.00 48.52 201 ILE A C 1
ATOM 1286 O O . ILE A 1 180 ? -24.291 2.716 -43.480 1.00 45.87 201 ILE A O 1
ATOM 1291 N N . GLU A 1 181 ? -24.132 2.398 -45.704 1.00 52.49 202 GLU A N 1
ATOM 1292 C CA . GLU A 1 181 ? -22.679 2.517 -45.739 1.00 47.02 202 GLU A CA 1
ATOM 1293 C C . GLU A 1 181 ? -22.249 3.935 -46.084 1.00 42.08 202 GLU A C 1
ATOM 1294 O O . GLU A 1 181 ? -22.960 4.646 -46.798 1.00 38.60 202 GLU A O 1
ATOM 1300 N N . GLN A 1 182 ? -21.078 4.326 -45.584 1.00 38.49 203 GLN A N 1
ATOM 1301 C CA . GLN A 1 182 ? -20.516 5.655 -45.825 1.00 41.03 203 GLN A CA 1
ATOM 1302 C C . GLN A 1 182 ? -21.532 6.748 -45.515 1.00 32.13 203 GLN A C 1
ATOM 1303 O O . GLN A 1 182 ? -21.936 7.501 -46.401 1.00 37.28 203 GLN A O 1
ATOM 1309 N N . SER A 1 183 ? -21.930 6.827 -44.251 1.00 23.48 204 SER A N 1
ATOM 1310 C CA . SER A 1 183 ? -22.980 7.740 -43.825 1.00 26.32 204 SER A CA 1
ATOM 1311 C C . SER A 1 183 ? -22.660 9.189 -44.159 1.00 33.74 204 SER A C 1
ATOM 1312 O O . SER A 1 183 ? -21.519 9.634 -44.027 1.00 41.68 204 SER A O 1
ATOM 1315 N N . GLU A 1 184 ? -23.675 9.914 -44.613 1.00 31.74 205 GLU A N 1
ATOM 1316 C CA . GLU A 1 184 ? -23.563 11.350 -44.822 1.00 40.32 205 GLU A CA 1
ATOM 1317 C C . GLU A 1 184 ? -24.716 12.057 -44.117 1.00 42.71 205 GLU A C 1
ATOM 1318 O O . GLU A 1 184 ? -25.682 11.418 -43.697 1.00 36.42 205 GLU A O 1
ATOM 1324 N N . GLU A 1 185 ? -24.603 13.374 -43.982 1.00 41.84 206 GLU A N 1
ATOM 1325 C CA . GLU A 1 185 ? -25.587 14.169 -43.256 1.00 37.86 206 GLU A CA 1
ATOM 1326 C C . GLU A 1 185 ? -27.003 13.990 -43.806 1.00 38.83 206 GLU A C 1
ATOM 1327 O O . GLU A 1 185 ? -27.980 14.107 -43.066 1.00 44.73 206 GLU A O 1
ATOM 1333 N N . SER A 1 186 ? -27.112 13.688 -45.098 1.00 38.56 207 SER A N 1
ATOM 1334 C CA . SER A 1 186 ? -28.418 13.501 -45.726 1.00 42.36 207 SER A CA 1
ATOM 1335 C C . SER A 1 186 ? -29.119 12.250 -45.208 1.00 40.85 207 SER A C 1
ATOM 1336 O O . SER A 1 186 ? -30.334 12.118 -45.331 1.00 50.78 207 SER A O 1
ATOM 1339 N N . ASP A 1 187 ? -28.350 11.333 -44.630 1.00 37.53 208 ASP A N 1
ATOM 1340 C CA . ASP A 1 187 ? -28.908 10.086 -44.118 1.00 36.11 208 ASP A CA 1
ATOM 1341 C C . ASP A 1 187 ? -29.582 10.283 -42.765 1.00 40.93 208 ASP A C 1
ATOM 1342 O O . ASP A 1 187 ? -30.323 9.419 -42.300 1.00 35.92 208 ASP A O 1
ATOM 1347 N N . GLN A 1 188 ? -29.322 11.423 -42.136 1.00 37.52 209 GLN A N 1
ATOM 1348 C CA . GLN A 1 188 ? -29.934 11.727 -40.851 1.00 26.66 209 GLN A CA 1
ATOM 1349 C C . GLN A 1 188 ? -31.414 12.025 -41.034 1.00 32.61 209 GLN A C 1
ATOM 1350 O O . GLN A 1 188 ? -31.786 12.949 -41.758 1.00 49.40 209 GLN A O 1
ATOM 1356 N N . GLY A 1 189 ? -32.258 11.230 -40.386 1.00 23.72 210 GLY A N 1
ATOM 1357 C CA . GLY A 1 189 ? -33.692 11.397 -40.518 1.00 30.46 210 GLY A CA 1
ATOM 1358 C C . GLY A 1 189 ? -34.497 10.356 -39.765 1.00 40.72 210 GLY A C 1
ATOM 1359 O O . GLY A 1 189 ? -33.968 9.635 -38.917 1.00 36.41 210 GLY A O 1
ATOM 1360 N N . LYS A 1 190 ? -35.787 10.284 -40.080 1.00 42.88 211 LYS A N 1
ATOM 1361 C CA . LYS A 1 190 ? -36.697 9.363 -39.409 1.00 35.08 211 LYS A CA 1
ATOM 1362 C C . LYS A 1 190 ? -37.029 8.170 -40.302 1.00 35.34 211 LYS A C 1
ATOM 1363 O O . LYS A 1 190 ? -37.583 8.331 -41.391 1.00 40.75 211 LYS A O 1
ATOM 1369 N N . TYR A 1 191 ? -36.678 6.975 -39.839 1.00 28.13 212 TYR A N 1
ATOM 1370 C CA . TYR A 1 191 ? -36.879 5.763 -40.623 1.00 33.21 212 TYR A CA 1
ATOM 1371 C C . TYR A 1 191 ? -38.016 4.922 -40.053 1.00 36.10 212 TYR A C 1
ATOM 1372 O O . TYR A 1 191 ? -38.216 4.883 -38.839 1.00 44.37 212 TYR A O 1
ATOM 1381 N N . GLU A 1 192 ? -38.752 4.242 -40.928 1.00 26.55 213 GLU A N 1
ATOM 1382 C CA . GLU A 1 192 ? -39.804 3.335 -40.481 1.00 27.01 213 GLU A CA 1
ATOM 1383 C C . GLU A 1 192 ? -39.932 2.136 -41.416 1.00 32.61 213 GLU A C 1
ATOM 1384 O O . GLU A 1 192 ? -39.875 2.266 -42.640 1.00 35.35 213 GLU A O 1
ATOM 1390 N N . CYS A 1 193 ? -40.109 0.965 -40.816 1.00 31.59 214 CYS A N 1
ATOM 1391 C CA . CYS A 1 193 ? -40.156 -0.295 -41.545 1.00 33.79 214 CYS A CA 1
ATOM 1392 C C . CYS A 1 193 ? -41.573 -0.650 -41.988 1.00 40.71 214 CYS A C 1
ATOM 1393 O O . CYS A 1 193 ? -42.538 -0.380 -41.277 1.00 54.04 214 CYS A O 1
ATOM 1396 N N . VAL A 1 194 ? -41.693 -1.254 -43.168 1.00 38.49 215 VAL A N 1
ATOM 1397 C CA . VAL A 1 194 ? -42.999 -1.624 -43.712 1.00 39.08 215 VAL A CA 1
ATOM 1398 C C . VAL A 1 194 ? -43.066 -3.095 -44.127 1.00 45.22 215 VAL A C 1
ATOM 1399 O O . VAL A 1 194 ? -42.256 -3.561 -44.930 1.00 47.90 215 VAL A O 1
ATOM 1403 N N . ALA A 1 195 ? -44.043 -3.818 -43.585 1.00 38.39 216 ALA A N 1
ATOM 1404 C CA . ALA A 1 195 ? -44.235 -5.225 -43.924 1.00 44.05 216 ALA A CA 1
ATOM 1405 C C . ALA A 1 195 ? -45.485 -5.421 -44.777 1.00 58.61 216 ALA A C 1
ATOM 1406 O O . ALA A 1 195 ? -46.586 -5.057 -44.366 1.00 56.51 216 ALA A O 1
ATOM 1408 N N . THR A 1 196 ? -45.311 -6.011 -45.958 1.00 64.13 217 THR A N 1
ATOM 1409 C CA . THR A 1 196 ? -46.419 -6.192 -46.895 1.00 48.99 217 THR A CA 1
ATOM 1410 C C . THR A 1 196 ? -46.449 -7.589 -47.508 1.00 46.80 217 THR A C 1
ATOM 1411 O O . THR A 1 196 ? -45.463 -8.048 -48.082 1.00 64.41 217 THR A O 1
ATOM 1415 N N . ASN A 1 197 ? -47.590 -8.259 -47.381 1.00 52.06 218 ASN A N 1
ATOM 1416 C CA . ASN A 1 197 ? -47.823 -9.520 -48.076 1.00 56.83 218 ASN A CA 1
ATOM 1417 C C . ASN A 1 197 ? -49.123 -9.457 -48.874 1.00 59.52 218 ASN A C 1
ATOM 1418 O O . ASN A 1 197 ? -49.664 -8.375 -49.105 1.00 62.54 218 ASN A O 1
ATOM 1423 N N . SER A 1 198 ? -49.631 -10.615 -49.281 1.00 61.04 219 SER A N 1
ATOM 1424 C CA . SER A 1 198 ? -50.881 -10.664 -50.030 1.00 71.41 219 SER A CA 1
ATOM 1425 C C . SER A 1 198 ? -52.077 -10.349 -49.135 1.00 53.65 219 SER A C 1
ATOM 1426 O O . SER A 1 198 ? -53.160 -10.025 -49.621 1.00 45.06 219 SER A O 1
ATOM 1429 N N . ALA A 1 199 ? -51.870 -10.438 -47.825 1.00 47.01 220 ALA A N 1
ATOM 1430 C CA . ALA A 1 199 ? -52.935 -10.194 -46.859 1.00 45.74 220 ALA A CA 1
ATOM 1431 C C . ALA A 1 199 ? -53.097 -8.708 -46.551 1.00 49.72 220 ALA A C 1
ATOM 1432 O O . ALA A 1 199 ? -54.217 -8.213 -46.425 1.00 58.62 220 ALA A O 1
ATOM 1434 N N . GLY A 1 200 ? -51.981 -7.997 -46.424 1.00 56.55 221 GLY A N 1
ATOM 1435 C CA . GLY A 1 200 ? -52.034 -6.578 -46.122 1.00 57.66 221 GLY A CA 1
ATOM 1436 C C . GLY A 1 200 ? -50.695 -5.918 -45.848 1.00 55.31 221 GLY A C 1
ATOM 1437 O O . GLY A 1 200 ? -49.642 -6.427 -46.233 1.00 54.92 221 GLY A O 1
ATOM 1438 N N . THR A 1 201 ? -50.745 -4.778 -45.163 1.00 47.72 222 THR A N 1
ATOM 1439 C CA . THR A 1 201 ? -49.565 -3.955 -44.928 1.00 41.81 222 THR A CA 1
ATOM 1440 C C . THR A 1 201 ? -49.552 -3.377 -43.515 1.00 44.99 222 THR A C 1
ATOM 1441 O O . THR A 1 201 ? -50.532 -2.778 -43.075 1.00 53.11 222 THR A O 1
ATOM 144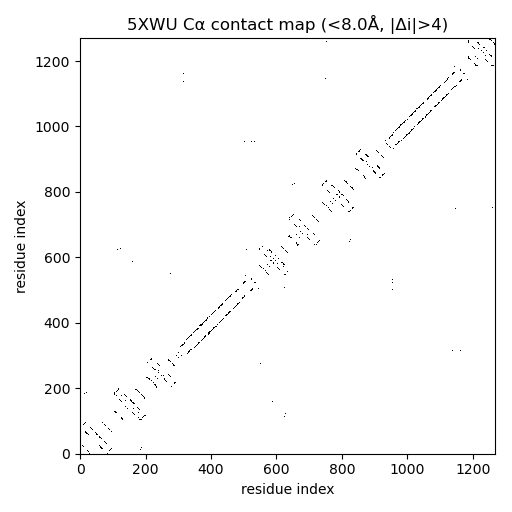5 N N . ARG A 1 202 ? -48.437 -3.550 -42.810 1.00 44.54 223 ARG A N 1
ATOM 1446 C CA . ARG A 1 202 ? -48.300 -3.006 -41.461 1.00 47.37 223 ARG A CA 1
ATOM 1447 C C . ARG A 1 202 ? -47.028 -2.176 -41.311 1.00 48.97 223 ARG A C 1
ATOM 1448 O O . ARG A 1 202 ? -45.948 -2.595 -41.727 1.00 56.20 223 ARG A O 1
ATOM 1456 N N . TYR A 1 203 ? -47.164 -0.998 -40.711 1.00 40.73 224 TYR A N 1
ATOM 1457 C CA . TYR A 1 203 ? -46.018 -0.136 -40.448 1.00 35.47 224 TYR A CA 1
ATOM 1458 C C . TYR A 1 203 ? -45.452 -0.367 -39.054 1.00 39.24 224 TYR A C 1
ATOM 1459 O O . TYR A 1 203 ? -46.185 -0.677 -38.115 1.00 44.49 224 TYR A O 1
ATOM 1468 N N . SER A 1 204 ? -44.141 -0.210 -38.925 1.00 34.10 225 SER A N 1
ATOM 1469 C CA . SER A 1 204 ? -43.499 -0.277 -37.624 1.00 24.15 225 SER A CA 1
ATOM 1470 C C . SER A 1 204 ? -43.425 1.119 -37.034 1.00 22.79 225 SER A C 1
ATOM 1471 O O . SER A 1 204 ? -43.727 2.103 -37.710 1.00 22.64 225 SER A O 1
ATOM 1474 N N . ALA A 1 205 ? -43.022 1.200 -35.773 1.00 26.71 226 ALA A N 1
ATOM 1475 C CA . ALA A 1 205 ? -42.801 2.483 -35.129 1.00 16.34 226 ALA A CA 1
ATOM 1476 C C . ALA A 1 205 ? -41.628 3.190 -35.803 1.00 26.92 226 ALA A C 1
ATOM 1477 O O . ALA A 1 205 ? -40.725 2.538 -36.331 1.00 23.59 226 ALA A O 1
ATOM 1479 N N . PRO A 1 206 ? -41.647 4.530 -35.807 1.00 23.75 227 PRO A N 1
ATOM 1480 C CA . PRO A 1 206 ? -40.540 5.296 -36.383 1.00 23.34 227 PRO A CA 1
ATOM 1481 C C . PRO A 1 206 ? -39.299 5.243 -35.498 1.00 32.56 227 PRO A C 1
ATOM 1482 O O . PRO A 1 206 ? -39.415 5.078 -34.283 1.00 39.98 227 PRO A O 1
ATOM 1486 N N . ALA A 1 207 ? -38.125 5.367 -36.108 1.00 29.25 228 ALA A N 1
ATOM 1487 C CA . ALA A 1 207 ? -36.872 5.394 -35.364 1.00 30.75 228 ALA A CA 1
ATOM 1488 C C . ALA A 1 207 ? -35.920 6.403 -35.991 1.00 29.79 228 ALA A C 1
ATOM 1489 O O . ALA A 1 207 ? -35.748 6.429 -37.208 1.00 37.32 228 ALA A O 1
ATOM 1491 N N . ASN A 1 208 ? -35.301 7.233 -35.160 1.00 26.62 229 ASN A N 1
ATOM 1492 C CA . ASN A 1 208 ? -34.433 8.290 -35.663 1.00 31.80 229 ASN A CA 1
ATOM 1493 C C . ASN A 1 208 ? -32.996 7.829 -35.865 1.00 32.05 229 ASN A C 1
ATOM 1494 O O . ASN A 1 208 ? -32.442 7.098 -35.047 1.00 34.58 229 ASN A O 1
ATOM 1499 N N . LEU A 1 209 ? -32.403 8.260 -36.971 1.00 33.40 230 LEU A N 1
ATOM 1500 C CA . LEU A 1 209 ? -30.986 8.039 -37.213 1.00 28.10 230 LEU A CA 1
ATOM 1501 C C . LEU A 1 209 ? -30.258 9.374 -37.157 1.00 26.93 230 LEU A C 1
ATOM 1502 O O . LEU A 1 209 ? -30.634 10.322 -37.846 1.00 36.80 230 LEU A O 1
ATOM 1507 N N . TYR A 1 210 ? -29.229 9.455 -36.322 1.00 25.62 231 TYR A N 1
ATOM 1508 C CA . TYR A 1 210 ? -28.458 10.685 -36.202 1.00 29.72 231 TYR A CA 1
ATOM 1509 C C . TYR A 1 210 ? -27.051 10.507 -36.747 1.00 35.31 231 TYR A C 1
ATOM 1510 O O . TYR A 1 210 ? -26.418 9.468 -36.546 1.00 34.60 231 TYR A O 1
ATOM 1519 N N . VAL A 1 211 ? -26.567 11.529 -37.442 1.00 29.07 232 VAL A N 1
ATOM 1520 C CA . VAL A 1 211 ? -25.223 11.497 -37.991 1.00 27.78 232 VAL A CA 1
ATOM 1521 C C . VAL A 1 211 ? -24.333 12.543 -37.329 1.00 33.96 232 VAL A C 1
ATOM 1522 O O . VAL A 1 211 ? -24.545 13.746 -37.486 1.00 36.06 232 VAL A O 1
ATOM 1526 N N . ARG A 1 212 ? -23.343 12.071 -36.581 1.00 29.21 233 ARG A N 1
ATOM 1527 C CA . ARG A 1 212 ? -22.372 12.946 -35.940 1.00 32.25 233 ARG A CA 1
ATOM 1528 C C . ARG A 1 212 ? -21.065 12.928 -36.726 1.00 42.98 233 ARG A C 1
ATOM 1529 O O . ARG A 1 212 ? -20.857 12.049 -37.563 1.00 49.25 233 ARG A O 1
ATOM 1537 N N . GLU A 1 213 ? -20.181 13.883 -36.452 1.00 34.98 234 GLU A N 1
ATOM 1538 C CA . GLU A 1 213 ? -18.935 13.995 -37.206 1.00 36.46 234 GLU A CA 1
ATOM 1539 C C . GLU A 1 213 ? -17.997 12.820 -36.946 1.00 37.18 234 GLU A C 1
ATOM 1540 O O . GLU A 1 213 ? -18.084 12.159 -35.913 1.00 50.19 234 GLU A O 1
ATOM 1546 N N . LEU A 1 214 ? -17.102 12.564 -37.896 1.00 41.94 235 LEU A N 1
ATOM 1547 C CA . LEU A 1 214 ? -16.154 11.462 -37.780 1.00 48.65 235 LEU A CA 1
ATOM 1548 C C . LEU A 1 214 ? -15.101 11.731 -36.712 1.00 52.44 235 LEU A C 1
ATOM 1549 O O . LEU A 1 214 ? -14.345 12.698 -36.801 1.00 48.24 235 LEU A O 1
ATOM 1554 N N . ARG A 1 215 ? -15.054 10.868 -35.703 1.00 49.54 236 ARG A N 1
ATOM 1555 C CA . ARG A 1 215 ? -14.038 10.964 -34.664 1.00 52.50 236 ARG A CA 1
ATOM 1556 C C . ARG A 1 215 ? -12.921 9.948 -34.892 1.00 58.46 236 ARG A C 1
ATOM 1557 O O . ARG A 1 215 ? -13.085 8.759 -34.613 1.00 60.72 236 ARG A O 1
ATOM 1565 N N . GLU A 1 216 ? -11.787 10.422 -35.398 1.00 60.04 237 GLU A N 1
ATOM 1566 C CA . GLU A 1 216 ? -10.662 9.553 -35.731 1.00 61.11 237 GLU A CA 1
ATOM 1567 C C . GLU A 1 216 ? -10.027 8.934 -34.491 1.00 56.75 237 GLU A C 1
ATOM 1568 O O . GLU A 1 216 ? -9.201 9.561 -33.829 1.00 60.49 237 GLU A O 1
ATOM 1574 N N . VAL A 1 217 ? -10.425 7.707 -34.172 1.00 56.38 238 VAL A N 1
ATOM 1575 C CA . VAL A 1 217 ? -9.822 6.977 -33.062 1.00 73.47 238 VAL A CA 1
ATOM 1576 C C . VAL A 1 217 ? -9.052 5.779 -33.603 1.00 67.28 238 VAL A C 1
ATOM 1577 O O . VAL A 1 217 ? -9.456 5.170 -34.593 1.00 64.74 238 VAL A O 1
ATOM 1581 N N . ARG A 1 218 ? -7.938 5.446 -32.957 1.00 82.42 239 ARG A N 1
ATOM 1582 C CA . ARG A 1 218 ? -7.097 4.354 -33.432 1.00 88.67 239 ARG A CA 1
ATOM 1583 C C . ARG A 1 218 ? -7.645 3.001 -32.993 1.00 78.71 239 ARG A C 1
ATOM 1584 O O . ARG A 1 218 ? -8.054 2.829 -31.845 1.00 64.28 239 ARG A O 1
ATOM 1592 N N . ARG A 1 219 ? -7.658 2.047 -33.917 1.00 66.82 240 ARG A N 1
ATOM 1593 C CA . ARG A 1 219 ? -8.170 0.713 -33.630 1.00 52.82 240 ARG A CA 1
ATOM 1594 C C . ARG A 1 219 ? -7.065 -0.336 -33.574 1.00 46.96 240 ARG A C 1
ATOM 1595 O O . ARG A 1 219 ? -6.434 -0.645 -34.585 1.00 45.70 240 ARG A O 1
ATOM 1603 N N . VAL A 1 220 ? -6.836 -0.876 -32.383 1.00 50.25 241 VAL A N 1
ATOM 1604 C CA . VAL A 1 220 ? -5.796 -1.878 -32.172 1.00 40.88 241 VAL A CA 1
ATOM 1605 C C . VAL A 1 220 ? -6.353 -3.093 -31.438 1.00 26.82 241 VAL A C 1
ATOM 1606 O O . VAL A 1 220 ? -6.909 -2.959 -30.351 1.00 40.51 241 VAL A O 1
ATOM 1610 N N . PRO A 1 221 ? -6.201 -4.285 -32.034 1.00 23.73 242 PRO A N 1
ATOM 1611 C CA . PRO A 1 221 ? -6.651 -5.544 -31.429 1.00 36.48 242 PRO A CA 1
ATOM 1612 C C . PRO A 1 221 ? -6.059 -5.773 -30.035 1.00 40.85 242 PRO A C 1
ATOM 1613 O O . PRO A 1 221 ? -4.995 -5.229 -29.732 1.00 38.30 242 PRO A O 1
ATOM 1617 N N . PRO A 1 222 ? -6.746 -6.570 -29.197 1.00 41.54 243 PRO A N 1
ATOM 1618 C CA . PRO A 1 222 ? -6.323 -6.841 -27.818 1.00 39.67 243 PRO A CA 1
ATOM 1619 C C . PRO A 1 222 ? -4.929 -7.453 -27.714 1.00 48.33 243 PRO A C 1
ATOM 1620 O O . PRO A 1 222 ? -4.602 -8.393 -28.439 1.00 44.66 243 PRO A O 1
ATOM 1624 N N . ARG A 1 223 ? -4.123 -6.916 -26.803 1.00 56.09 244 ARG A N 1
ATOM 1625 C CA . ARG A 1 223 ? -2.770 -7.405 -26.581 1.00 53.29 244 ARG A CA 1
ATOM 1626 C C . ARG A 1 223 ? -2.479 -7.501 -25.088 1.00 51.07 244 ARG A C 1
ATOM 1627 O O . ARG A 1 223 ? -2.697 -6.547 -24.341 1.00 54.93 244 ARG A O 1
ATOM 1635 N N . PHE A 1 224 ? -1.986 -8.657 -24.658 1.00 51.51 245 PHE A N 1
ATOM 1636 C CA . PHE A 1 224 ? -1.653 -8.874 -23.255 1.00 45.04 245 PHE A CA 1
ATOM 1637 C C . PHE A 1 224 ? -0.424 -8.073 -22.837 1.00 62.37 245 PHE A C 1
ATOM 1638 O O . PHE A 1 224 ? 0.706 -8.424 -23.181 1.00 68.30 245 PHE A O 1
ATOM 1646 N N . SER A 1 225 ? -0.653 -6.986 -22.109 1.00 63.10 246 SER A N 1
ATOM 1647 C CA . SER A 1 225 ? 0.441 -6.200 -21.555 1.00 57.53 246 SER A CA 1
ATOM 1648 C C . SER A 1 225 ? 1.102 -6.971 -20.415 1.00 55.58 246 SER A C 1
ATOM 1649 O O . SER A 1 225 ? 2.327 -7.010 -20.308 1.00 65.76 246 SER A O 1
ATOM 1652 N N . ILE A 1 226 ? 0.281 -7.584 -19.566 1.00 53.41 247 ILE A N 1
ATOM 1653 C CA . ILE A 1 226 ? 0.781 -8.428 -18.484 1.00 60.09 247 ILE A CA 1
ATOM 1654 C C . ILE A 1 226 ? 0.072 -9.783 -18.495 1.00 54.40 247 ILE A C 1
ATOM 1655 O O . ILE A 1 226 ? -0.971 -9.956 -17.864 1.00 57.73 247 ILE A O 1
ATOM 1660 N N . PRO A 1 227 ? 0.645 -10.753 -19.223 1.00 60.04 248 PRO A N 1
ATOM 1661 C CA . PRO A 1 227 ? 0.112 -12.116 -19.325 1.00 57.09 248 PRO A CA 1
ATOM 1662 C C . PRO A 1 227 ? 0.196 -12.873 -18.001 1.00 61.84 248 PRO A C 1
ATOM 1663 O O . PRO A 1 227 ? 0.964 -12.474 -17.127 1.00 66.77 248 PRO A O 1
ATOM 1667 N N . PRO A 1 228 ? -0.599 -13.944 -17.849 1.00 66.16 249 PRO A N 1
ATOM 1668 C CA . PRO A 1 228 ? -0.589 -14.768 -16.635 1.00 68.62 249 PRO A CA 1
ATOM 1669 C C . PRO A 1 228 ? 0.701 -15.569 -16.475 1.00 84.19 249 PRO A C 1
ATOM 1670 O O . PRO A 1 228 ? 1.168 -16.184 -17.435 1.00 76.88 249 PRO A O 1
ATOM 1674 N N . THR A 1 229 ? 1.266 -15.549 -15.272 1.00 95.84 250 THR A N 1
ATOM 1675 C CA . THR A 1 229 ? 2.487 -16.289 -14.975 1.00 80.92 250 THR A CA 1
ATOM 1676 C C . THR A 1 229 ? 2.158 -17.690 -14.461 1.00 77.99 250 THR A C 1
ATOM 1677 O O . THR A 1 229 ? 1.059 -17.933 -13.965 1.00 74.81 250 THR A O 1
ATOM 1681 N N . ASN A 1 230 ? 3.103 -18.613 -14.599 1.00 76.96 251 ASN A N 1
ATOM 1682 C CA . ASN A 1 230 ? 2.952 -19.947 -14.035 1.00 80.73 251 ASN A CA 1
ATOM 1683 C C . ASN A 1 230 ? 3.342 -19.940 -12.562 1.00 98.32 251 ASN A C 1
ATOM 1684 O O . ASN A 1 230 ? 4.421 -19.467 -12.200 1.00 100.34 251 ASN A O 1
ATOM 1689 N N . HIS A 1 231 ? 2.459 -20.451 -11.713 1.00 88.87 252 HIS A N 1
ATOM 1690 C CA . HIS A 1 231 ? 2.700 -20.437 -10.276 1.00 76.07 252 HIS A CA 1
ATOM 1691 C C . HIS A 1 231 ? 2.683 -21.838 -9.675 1.00 72.23 252 HIS A C 1
ATOM 1692 O O . HIS A 1 231 ? 1.849 -22.672 -10.027 1.00 77.93 252 HIS A O 1
ATOM 1699 N N . GLU A 1 232 ? 3.617 -22.085 -8.764 1.00 74.47 253 GLU A N 1
ATOM 1700 C CA . GLU A 1 232 ? 3.693 -23.357 -8.057 1.00 79.64 253 GLU A CA 1
ATOM 1701 C C . GLU A 1 232 ? 3.147 -23.163 -6.649 1.00 71.21 253 GLU A C 1
ATOM 1702 O O . GLU A 1 232 ? 3.374 -22.124 -6.029 1.00 64.11 253 GLU A O 1
ATOM 1708 N N . ILE A 1 233 ? 2.434 -24.161 -6.137 1.00 61.25 254 ILE A N 1
ATOM 1709 C CA . ILE A 1 233 ? 1.723 -23.987 -4.877 1.00 72.86 254 ILE A CA 1
ATOM 1710 C C . ILE A 1 233 ? 1.702 -25.257 -4.023 1.00 78.07 254 ILE A C 1
ATOM 1711 O O . ILE A 1 233 ? 1.830 -26.370 -4.535 1.00 73.76 254 ILE A O 1
ATOM 1716 N N . MET A 1 234 ? 1.553 -25.066 -2.715 1.00 82.63 255 MET A N 1
ATOM 1717 C CA . MET A 1 234 ? 1.434 -26.163 -1.763 1.00 95.61 255 MET A CA 1
ATOM 1718 C C . MET A 1 234 ? 0.011 -26.716 -1.823 1.00 92.95 255 MET A C 1
ATOM 1719 O O . MET A 1 234 ? -0.928 -25.961 -2.071 1.00 101.95 255 MET A O 1
ATOM 1724 N N . PRO A 1 235 ? -0.152 -28.036 -1.611 1.00 81.09 256 PRO A N 1
ATOM 1725 C CA . PRO A 1 235 ? -1.473 -28.677 -1.638 1.00 87.83 256 PRO A CA 1
ATOM 1726 C C . PRO A 1 235 ? -2.536 -27.947 -0.822 1.00 85.49 256 PRO A C 1
ATOM 1727 O O . PRO A 1 235 ? -2.501 -27.984 0.409 1.00 87.22 256 PRO A O 1
ATOM 1731 N N . GLY A 1 236 ? -3.461 -27.289 -1.516 1.00 86.91 257 GLY A N 1
ATOM 1732 C CA . GLY A 1 236 ? -4.573 -26.598 -0.883 1.00 91.51 257 GLY A CA 1
ATOM 1733 C C . GLY A 1 236 ? -4.157 -25.600 0.182 1.00 102.72 257 GLY A C 1
ATOM 1734 O O . GLY A 1 236 ? -4.340 -25.870 1.367 1.00 122.40 257 GLY A O 1
ATOM 1735 N N . GLY A 1 237 ? -3.620 -24.450 -0.219 1.00 95.03 258 GLY A N 1
ATOM 1736 C CA . GLY A 1 237 ? -3.445 -24.111 -1.618 1.00 69.44 258 GLY A CA 1
ATOM 1737 C C . GLY A 1 237 ? -4.297 -22.917 -1.993 1.00 74.79 258 GLY A C 1
ATOM 1738 O O . GLY A 1 237 ? -5.519 -23.023 -2.089 1.00 88.44 258 GLY A O 1
ATOM 1739 N N . SER A 1 238 ? -3.649 -21.774 -2.193 1.00 67.69 259 SER A N 1
ATOM 1740 C CA . SER A 1 238 ? -4.344 -20.557 -2.597 1.00 72.22 259 SER A CA 1
ATOM 1741 C C . SER A 1 238 ? -3.390 -19.580 -3.275 1.00 78.60 259 SER A C 1
ATOM 1742 O O . SER A 1 238 ? -2.319 -19.277 -2.749 1.00 74.79 259 SER A O 1
ATOM 1745 N N . VAL A 1 239 ? -3.793 -19.088 -4.444 1.00 73.89 260 VAL A N 1
ATOM 1746 C CA . VAL A 1 239 ? -2.953 -18.193 -5.231 1.00 80.30 260 VAL A CA 1
ATOM 1747 C C . VAL A 1 239 ? -3.788 -17.183 -6.027 1.00 78.94 260 VAL A C 1
ATOM 1748 O O . VAL A 1 239 ? -4.904 -17.484 -6.452 1.00 72.61 260 VAL A O 1
ATOM 1752 N N . ASN A 1 240 ? -3.251 -15.976 -6.200 1.00 82.07 261 ASN A N 1
ATOM 1753 C CA . ASN A 1 240 ? -3.870 -14.966 -7.052 1.00 89.83 261 ASN A CA 1
ATOM 1754 C C . ASN A 1 240 ? -3.103 -14.813 -8.365 1.00 88.98 261 ASN A C 1
ATOM 1755 O O . ASN A 1 240 ? -1.893 -14.588 -8.363 1.00 94.36 261 ASN A O 1
ATOM 1760 N N . ILE A 1 241 ? -3.815 -14.934 -9.483 1.00 100.35 262 ILE A N 1
ATOM 1761 C CA . ILE A 1 241 ? -3.209 -14.812 -10.808 1.00 80.42 262 ILE A CA 1
ATOM 1762 C C . ILE A 1 241 ? -3.675 -13.540 -11.511 1.00 70.97 262 ILE A C 1
ATOM 1763 O O . ILE A 1 241 ? -4.876 -13.288 -11.613 1.00 72.66 262 ILE A O 1
ATOM 1768 N N . THR A 1 242 ? -2.726 -12.749 -12.004 1.00 55.87 263 THR A N 1
ATOM 1769 C CA . THR A 1 242 ? -3.045 -11.464 -12.624 1.00 66.82 263 THR A CA 1
ATOM 1770 C C . THR A 1 242 ? -2.957 -11.516 -14.151 1.00 70.43 263 THR A C 1
ATOM 1771 O O . THR A 1 242 ? -1.950 -11.954 -14.709 1.00 69.56 263 THR A O 1
ATOM 1775 N N . CYS A 1 243 ? -4.020 -11.069 -14.817 1.00 67.98 264 CYS A N 1
ATOM 1776 C CA . CYS A 1 243 ? -4.054 -11.013 -16.277 1.00 64.23 264 CYS A CA 1
ATOM 1777 C C . CYS A 1 243 ? -4.490 -9.634 -16.765 1.00 57.64 264 CYS A C 1
ATOM 1778 O O . CYS A 1 243 ? -5.607 -9.196 -16.497 1.00 61.49 264 CYS A O 1
ATOM 1781 N N . VAL A 1 244 ? -3.603 -8.955 -17.485 1.00 53.06 265 VAL A N 1
ATOM 1782 C CA . VAL A 1 244 ? -3.885 -7.609 -17.973 1.00 53.34 265 VAL A CA 1
ATOM 1783 C C . VAL A 1 244 ? -3.742 -7.503 -19.492 1.00 57.71 265 VAL A C 1
ATOM 1784 O O . VAL A 1 244 ? -2.720 -7.891 -20.057 1.00 66.11 265 VAL A O 1
ATOM 1788 N N . ALA A 1 245 ? -4.774 -6.978 -20.146 1.00 59.61 266 ALA A N 1
ATOM 1789 C CA . ALA A 1 245 ? -4.752 -6.779 -21.593 1.00 51.73 266 ALA A CA 1
ATOM 1790 C C . ALA A 1 245 ? -5.056 -5.328 -21.958 1.00 50.54 266 ALA A C 1
ATOM 1791 O O . ALA A 1 245 ? -5.738 -4.621 -21.216 1.00 58.74 266 ALA A O 1
ATOM 1793 N N . VAL A 1 246 ? -4.541 -4.887 -23.102 1.00 48.78 267 VAL A N 1
ATOM 1794 C CA . VAL A 1 246 ? -4.752 -3.517 -23.561 1.00 53.13 267 VAL A CA 1
ATOM 1795 C C . VAL A 1 246 ? -5.148 -3.471 -25.035 1.00 56.11 267 VAL A C 1
ATOM 1796 O O . VAL A 1 246 ? -5.117 -4.486 -25.730 1.00 46.66 267 VAL A O 1
ATOM 1800 N N . GLY A 1 247 ? -5.504 -2.281 -25.509 1.00 57.54 268 GLY A N 1
ATOM 1801 C CA . GLY A 1 247 ? -5.890 -2.094 -26.895 1.00 53.15 268 GLY A CA 1
ATOM 1802 C C . GLY A 1 247 ? -7.078 -1.163 -27.053 1.00 51.19 268 GLY A C 1
ATOM 1803 O O . GLY A 1 247 ? -7.707 -0.776 -26.070 1.00 59.18 268 GLY A O 1
ATOM 1804 N N . SER A 1 248 ? -7.381 -0.800 -28.296 1.00 47.17 269 SER A N 1
ATOM 1805 C CA . SER A 1 248 ? -8.523 0.058 -28.594 1.00 45.75 269 SER A CA 1
ATOM 1806 C C . SER A 1 248 ? -9.429 -0.584 -29.643 1.00 54.68 269 SER A C 1
ATOM 1807 O O . SER A 1 248 ? -9.028 -0.739 -30.796 1.00 54.80 269 SER A O 1
ATOM 1810 N N . PRO A 1 249 ? -10.663 -0.946 -29.252 1.00 50.62 270 PRO A N 1
ATOM 1811 C CA . PRO A 1 249 ? -11.268 -0.736 -27.930 1.00 46.56 270 PRO A CA 1
ATOM 1812 C C . PRO A 1 249 ? -10.693 -1.638 -26.840 1.00 47.97 270 PRO A C 1
ATOM 1813 O O . PRO A 1 249 ? -10.125 -2.688 -27.141 1.00 50.81 270 PRO A O 1
ATOM 1817 N N . MET A 1 250 ? -10.846 -1.217 -25.587 1.00 54.14 271 MET A N 1
ATOM 1818 C CA . MET A 1 250 ? -10.266 -1.928 -24.453 1.00 47.49 271 MET A CA 1
ATOM 1819 C C . MET A 1 250 ? -10.923 -3.290 -24.246 1.00 42.20 271 MET A C 1
ATOM 1820 O O . MET A 1 250 ? -12.149 -3.395 -24.201 1.00 43.06 271 MET A O 1
ATOM 1825 N N . PRO A 1 251 ? -10.100 -4.339 -24.124 1.00 41.01 272 PRO A N 1
ATOM 1826 C CA . PRO A 1 251 ? -10.564 -5.727 -24.020 1.00 49.84 272 PRO A CA 1
ATOM 1827 C C . PRO A 1 251 ? -11.312 -6.043 -22.726 1.00 47.71 272 PRO A C 1
ATOM 1828 O O . PRO A 1 251 ? -10.992 -5.504 -21.667 1.00 45.75 272 PRO A O 1
ATOM 1832 N N . TYR A 1 252 ? -12.314 -6.908 -22.834 1.00 40.90 273 TYR A N 1
ATOM 1833 C CA . TYR A 1 252 ? -12.972 -7.494 -21.673 1.00 58.25 273 TYR A CA 1
ATOM 1834 C C . TYR A 1 252 ? -12.272 -8.798 -21.297 1.00 58.36 273 TYR A C 1
ATOM 1835 O O . TYR A 1 252 ? -12.268 -9.751 -22.077 1.00 63.25 273 TYR A O 1
ATOM 1844 N N . VAL A 1 253 ? -11.680 -8.841 -20.107 1.00 50.24 274 VAL A N 1
ATOM 1845 C CA . VAL A 1 253 ? -10.903 -10.003 -19.684 1.00 47.11 274 VAL A CA 1
ATOM 1846 C C . VAL A 1 253 ? -11.711 -10.977 -18.819 1.00 45.36 274 VAL A C 1
ATOM 1847 O O . VAL A 1 253 ? -12.382 -10.566 -17.874 1.00 54.26 274 VAL A O 1
ATOM 1851 N N . LYS A 1 254 ? -11.638 -12.266 -19.148 1.00 48.59 275 LYS A N 1
ATOM 1852 C CA . LYS A 1 254 ? -12.327 -13.310 -18.384 1.00 49.60 275 LYS A CA 1
ATOM 1853 C C . LYS A 1 254 ? -11.409 -14.499 -18.105 1.00 59.79 275 LYS A C 1
ATOM 1854 O O . LYS A 1 254 ? -10.271 -14.536 -18.570 1.00 79.09 275 LYS A O 1
ATOM 1860 N N . TRP A 1 255 ? -11.910 -15.473 -17.350 1.00 56.63 276 TRP A N 1
ATOM 1861 C CA . TRP A 1 255 ? -11.144 -16.681 -17.048 1.00 58.68 276 TRP A CA 1
ATOM 1862 C C . TRP A 1 255 ? -11.916 -17.946 -17.399 1.00 65.27 276 TRP A C 1
ATOM 1863 O O . TRP A 1 255 ? -13.142 -17.989 -17.294 1.00 68.64 276 TRP A O 1
ATOM 1874 N N . MET A 1 256 ? -11.185 -18.976 -17.815 1.00 58.15 277 MET A N 1
ATOM 1875 C CA . MET A 1 256 ? -11.786 -20.262 -18.146 1.00 72.88 277 MET A CA 1
ATOM 1876 C C . MET A 1 256 ? -10.942 -21.420 -17.634 1.00 69.69 277 MET A C 1
ATOM 1877 O O . MET A 1 256 ? -9.746 -21.268 -17.379 1.00 66.64 277 MET A O 1
ATOM 1882 N N . LEU A 1 257 ? -11.575 -22.578 -17.478 1.00 65.43 278 LEU A N 1
ATOM 1883 C CA . LEU A 1 257 ? -10.850 -23.805 -17.186 1.00 81.00 278 LEU A CA 1
ATOM 1884 C C . LEU A 1 257 ? -10.987 -24.745 -18.380 1.00 79.84 278 LEU A C 1
ATOM 1885 O O . LEU A 1 257 ? -11.800 -25.669 -18.368 1.00 71.13 278 LEU A O 1
ATOM 1890 N N . GLY A 1 258 ? -10.197 -24.486 -19.416 1.00 84.71 279 GLY A N 1
ATOM 1891 C CA . GLY A 1 258 ? -10.252 -25.267 -20.636 1.00 95.09 279 GLY A CA 1
ATOM 1892 C C . GLY A 1 258 ? -11.381 -24.847 -21.558 1.00 110.85 279 GLY A C 1
ATOM 1893 O O . GLY A 1 258 ? -11.189 -24.009 -22.441 1.00 113.06 279 GLY A O 1
ATOM 1894 N N . ALA A 1 259 ? -12.561 -25.426 -21.352 1.00 102.95 280 ALA A N 1
ATOM 1895 C CA . ALA A 1 259 ? -13.701 -25.170 -22.227 1.00 99.02 280 ALA A CA 1
ATOM 1896 C C . ALA A 1 259 ? -14.778 -24.334 -21.544 1.00 93.00 280 ALA A C 1
ATOM 1897 O O . ALA A 1 259 ? -15.444 -23.520 -22.183 1.00 95.95 280 ALA A O 1
ATOM 1899 N N . GLU A 1 260 ? -14.945 -24.543 -20.243 1.00 106.04 281 GLU A N 1
ATOM 1900 C CA . GLU A 1 260 ? -16.005 -23.884 -19.488 1.00 103.48 281 GLU A CA 1
ATOM 1901 C C . GLU A 1 260 ? -15.497 -22.644 -18.755 1.00 88.07 281 GLU A C 1
ATOM 1902 O O . GLU A 1 260 ? -14.370 -22.623 -18.257 1.00 79.45 281 GLU A O 1
ATOM 1908 N N . ASP A 1 261 ? -16.341 -21.618 -18.691 1.00 80.60 282 ASP A N 1
ATOM 1909 C CA . ASP A 1 261 ? -15.981 -20.357 -18.049 1.00 89.68 282 ASP A CA 1
ATOM 1910 C C . ASP A 1 261 ? -15.823 -20.532 -16.544 1.00 88.92 282 ASP A C 1
ATOM 1911 O O . ASP A 1 261 ? -16.588 -21.257 -15.909 1.00 89.25 282 ASP A O 1
ATOM 1916 N N . LEU A 1 262 ? -14.828 -19.859 -15.978 1.00 81.52 283 LEU A N 1
ATOM 1917 C CA . LEU A 1 262 ? -14.548 -19.977 -14.555 1.00 82.73 283 LEU A CA 1
ATOM 1918 C C . LEU A 1 262 ? -15.079 -18.776 -13.780 1.00 101.63 283 LEU A C 1
ATOM 1919 O O . LEU A 1 262 ? -15.233 -18.837 -12.562 1.00 119.30 283 LEU A O 1
ATOM 1924 N N . THR A 1 263 ? -15.349 -17.681 -14.487 1.00 110.85 284 THR A N 1
ATOM 1925 C CA . THR A 1 263 ? -15.901 -16.481 -13.861 1.00 119.89 284 THR A CA 1
ATOM 1926 C C . THR A 1 263 ? -17.294 -16.188 -14.440 1.00 124.08 284 THR A C 1
ATOM 1927 O O . THR A 1 263 ? -17.457 -15.252 -15.226 1.00 133.31 284 THR A O 1
ATOM 1931 N N . PRO A 1 264 ? -18.303 -17.000 -14.071 1.00 111.25 285 PRO A N 1
ATOM 1932 C CA . PRO A 1 264 ? -19.668 -16.805 -14.572 1.00 112.40 285 PRO A CA 1
ATOM 1933 C C . PRO A 1 264 ? -20.468 -15.767 -13.788 1.00 122.65 285 PRO A C 1
ATOM 1934 O O . PRO A 1 264 ? -20.137 -15.472 -12.638 1.00 113.82 285 PRO A O 1
ATOM 1938 N N . GLU A 1 265 ? -21.485 -15.200 -14.437 1.00 115.63 286 GLU A N 1
ATOM 1939 C CA . GLU A 1 265 ? -22.402 -14.236 -13.821 1.00 120.53 286 GLU A CA 1
ATOM 1940 C C . GLU A 1 265 ? -21.759 -12.940 -13.330 1.00 120.91 286 GLU A C 1
ATOM 1941 O O . GLU A 1 265 ? -22.424 -12.120 -12.696 1.00 116.26 286 GLU A O 1
ATOM 1947 N N . ASP A 1 266 ? -20.477 -12.748 -13.617 1.00 104.51 287 ASP A N 1
ATOM 1948 C CA . ASP A 1 266 ? -19.812 -11.503 -13.259 1.00 101.86 287 ASP A CA 1
ATOM 1949 C C . ASP A 1 266 ? -19.846 -10.524 -14.424 1.00 99.80 287 ASP A C 1
ATOM 1950 O O . ASP A 1 266 ? -19.991 -10.923 -15.580 1.00 89.33 287 ASP A O 1
ATOM 1955 N N . ASP A 1 267 ? -19.714 -9.239 -14.116 1.00 100.63 288 ASP A N 1
ATOM 1956 C CA . ASP A 1 267 ? -19.591 -8.230 -15.154 1.00 107.84 288 ASP A CA 1
ATOM 1957 C C . ASP A 1 267 ? -18.129 -8.158 -15.547 1.00 96.78 288 ASP A C 1
ATOM 1958 O O . ASP A 1 267 ? -17.277 -7.778 -14.743 1.00 86.88 288 ASP A O 1
ATOM 1963 N N . MET A 1 268 ? -17.850 -8.540 -16.787 1.00 70.89 289 MET A N 1
ATOM 1964 C CA . MET A 1 268 ? -16.485 -8.672 -17.266 1.00 67.17 289 MET A CA 1
ATOM 1965 C C . MET A 1 268 ? -15.726 -7.365 -17.131 1.00 72.43 289 MET A C 1
ATOM 1966 O O . MET A 1 268 ? -16.122 -6.347 -17.699 1.00 76.11 289 MET A O 1
ATOM 1971 N N . PRO A 1 269 ? -14.632 -7.390 -16.359 1.00 72.47 290 PRO A N 1
ATOM 1972 C CA . PRO A 1 269 ? -13.864 -6.181 -16.061 1.00 72.63 290 PRO A CA 1
ATOM 1973 C C . PRO A 1 269 ? -13.157 -5.667 -17.306 1.00 61.78 290 PRO A C 1
ATOM 1974 O O . PRO A 1 269 ? -13.113 -6.361 -18.322 1.00 58.12 290 PRO A O 1
ATOM 1978 N N . ILE A 1 270 ? -12.604 -4.466 -17.227 1.00 60.39 291 ILE A N 1
ATOM 1979 C CA . ILE A 1 270 ? -12.007 -3.852 -18.399 1.00 59.76 291 ILE A CA 1
ATOM 1980 C C . ILE A 1 270 ? -10.493 -3.779 -18.274 1.00 72.05 291 ILE A C 1
ATOM 1981 O O . ILE A 1 270 ? -9.956 -2.977 -17.509 1.00 70.42 291 ILE A O 1
ATOM 1986 N N . GLY A 1 271 ? -9.812 -4.634 -19.031 1.00 74.58 292 GLY A N 1
ATOM 1987 C CA . GLY A 1 271 ? -8.365 -4.597 -19.113 1.00 71.91 292 GLY A CA 1
ATOM 1988 C C . GLY A 1 271 ? -7.636 -5.432 -18.079 1.00 64.64 292 GLY A C 1
ATOM 1989 O O . GLY A 1 271 ? -6.496 -5.831 -18.304 1.00 73.24 292 GLY A O 1
ATOM 1990 N N . ARG A 1 272 ? -8.281 -5.702 -16.949 1.00 69.25 293 ARG A N 1
ATOM 1991 C CA . ARG A 1 272 ? -7.619 -6.426 -15.866 1.00 62.81 293 ARG A CA 1
ATOM 1992 C C . ARG A 1 272 ? -8.539 -7.392 -15.128 1.00 59.89 293 ARG A C 1
ATOM 1993 O O . ARG A 1 272 ? -9.631 -7.023 -14.694 1.00 59.97 293 ARG A O 1
ATOM 2001 N N . ASN A 1 273 ? -8.080 -8.631 -14.982 1.00 53.57 294 ASN A N 1
ATOM 2002 C CA . ASN A 1 273 ? -8.825 -9.654 -14.261 1.00 54.11 294 ASN A CA 1
ATOM 2003 C C . ASN A 1 273 ? -7.887 -10.507 -13.413 1.00 67.99 294 ASN A C 1
ATOM 2004 O O . ASN A 1 273 ? -7.050 -11.242 -13.940 1.00 55.49 294 ASN A O 1
ATOM 2009 N N . VAL A 1 274 ? -8.041 -10.406 -12.097 1.00 81.87 295 VAL A N 1
ATOM 2010 C CA . VAL A 1 274 ? -7.231 -11.177 -11.161 1.00 69.78 295 VAL A CA 1
ATOM 2011 C C . VAL A 1 274 ? -8.010 -12.369 -10.609 1.00 66.62 295 VAL A C 1
ATOM 2012 O O . VAL A 1 274 ? -9.011 -12.197 -9.915 1.00 71.88 295 VAL A O 1
ATOM 2016 N N . LEU A 1 275 ? -7.551 -13.575 -10.931 1.00 60.07 296 LEU A N 1
ATOM 2017 C CA . LEU A 1 275 ? -8.219 -14.803 -10.501 1.00 68.59 296 LEU A CA 1
ATOM 2018 C C . LEU A 1 275 ? -7.727 -15.287 -9.139 1.00 92.67 296 LEU A C 1
ATOM 2019 O O . LEU A 1 275 ? -6.523 -15.336 -8.893 1.00 99.62 296 LEU A O 1
ATOM 2024 N N . GLU A 1 276 ? -8.659 -15.649 -8.260 1.00 93.26 297 GLU A N 1
ATOM 2025 C CA . GLU A 1 276 ? -8.300 -16.170 -6.943 1.00 83.20 297 GLU A CA 1
ATOM 2026 C C . GLU A 1 276 ? -8.596 -17.668 -6.846 1.00 91.63 297 GLU A C 1
ATOM 2027 O O . GLU A 1 276 ? -9.723 -18.110 -7.076 1.00 87.28 297 GLU A O 1
ATOM 2033 N N . LEU A 1 277 ? -7.572 -18.445 -6.512 1.00 82.35 298 LEU A N 1
ATOM 2034 C CA . LEU A 1 277 ? -7.714 -19.890 -6.378 1.00 75.04 298 LEU A CA 1
ATOM 2035 C C . LEU A 1 277 ? -7.662 -20.294 -4.910 1.00 72.44 298 LEU A C 1
ATOM 2036 O O . LEU A 1 277 ? -6.947 -19.681 -4.121 1.00 79.53 298 LEU A O 1
ATOM 2041 N N . ASN A 1 278 ? -8.426 -21.318 -4.542 1.00 72.83 299 ASN A N 1
ATOM 2042 C CA . ASN A 1 278 ? -8.428 -21.808 -3.167 1.00 66.31 299 ASN A CA 1
ATOM 2043 C C . ASN A 1 278 ? -8.573 -23.324 -3.091 1.00 73.98 299 ASN A C 1
ATOM 2044 O O . ASN A 1 278 ? -9.250 -23.932 -3.923 1.00 91.35 299 ASN A O 1
ATOM 2049 N N . ASP A 1 279 ? -7.927 -23.919 -2.090 1.00 79.36 300 ASP A N 1
ATOM 2050 C CA . ASP A 1 279 ? -7.954 -25.363 -1.868 1.00 82.67 300 ASP A CA 1
ATOM 2051 C C . ASP A 1 279 ? -7.491 -26.128 -3.107 1.00 82.75 300 ASP A C 1
ATOM 2052 O O . ASP A 1 279 ? -8.133 -27.087 -3.536 1.00 86.65 300 ASP A O 1
ATOM 2057 N N . VAL A 1 280 ? -6.376 -25.686 -3.679 1.00 72.87 301 VAL A N 1
ATOM 2058 C CA . VAL A 1 280 ? -5.796 -26.333 -4.849 1.00 62.84 301 VAL A CA 1
ATOM 2059 C C . VAL A 1 280 ? -5.227 -27.701 -4.492 1.00 76.64 301 VAL A C 1
ATOM 2060 O O . VAL A 1 280 ? -4.169 -27.797 -3.871 1.00 94.09 301 VAL A O 1
ATOM 2064 N N . ARG A 1 281 ? -5.923 -28.759 -4.894 1.00 75.26 302 ARG A N 1
ATOM 2065 C CA . ARG A 1 281 ? -5.517 -30.113 -4.531 1.00 95.81 302 ARG A CA 1
ATOM 2066 C C . ARG A 1 281 ? -5.060 -30.919 -5.742 1.00 95.28 302 ARG A C 1
ATOM 2067 O O . ARG A 1 281 ? -4.652 -32.073 -5.612 1.00 83.73 302 ARG A O 1
ATOM 2075 N N . GLN A 1 282 ? -5.126 -30.304 -6.918 1.00 97.60 303 GLN A N 1
ATOM 2076 C CA . GLN A 1 282 ? -4.672 -30.956 -8.141 1.00 96.89 303 GLN A CA 1
ATOM 2077 C C . GLN A 1 282 ? -4.161 -29.930 -9.145 1.00 94.82 303 GLN A C 1
ATOM 2078 O O . GLN A 1 282 ? -4.677 -28.814 -9.230 1.00 89.78 303 GLN A O 1
ATOM 2084 N N . SER A 1 283 ? -3.138 -30.314 -9.900 1.00 94.97 304 SER A N 1
ATOM 2085 C CA . SER A 1 283 ? -2.540 -29.425 -10.885 1.00 85.75 304 SER A CA 1
ATOM 2086 C C . SER A 1 283 ? -3.480 -29.200 -12.059 1.00 76.99 304 SER A C 1
ATOM 2087 O O . SER A 1 283 ? -4.203 -30.108 -12.467 1.00 88.76 304 SER A O 1
ATOM 2090 N N . ALA A 1 284 ? -3.464 -27.987 -12.601 1.00 76.04 305 ALA A N 1
ATOM 2091 C CA . ALA A 1 284 ? -4.354 -27.637 -13.702 1.00 83.05 305 ALA A CA 1
ATOM 2092 C C . ALA A 1 284 ? -3.818 -26.466 -14.522 1.00 80.42 305 ALA A C 1
ATOM 2093 O O . ALA A 1 284 ? -2.916 -25.747 -14.087 1.00 75.82 305 ALA A O 1
ATOM 2095 N N . ASN A 1 285 ? -4.385 -26.292 -15.713 1.00 79.40 306 ASN A N 1
ATOM 2096 C CA . ASN A 1 285 ? -4.068 -25.166 -16.584 1.00 69.90 306 ASN A CA 1
ATOM 2097 C C . ASN A 1 285 ? -5.264 -24.226 -16.707 1.00 64.53 306 ASN A C 1
ATOM 2098 O O . ASN A 1 285 ? -6.354 -24.647 -17.095 1.00 67.71 306 ASN A O 1
ATOM 2103 N N . TYR A 1 286 ? -5.061 -22.952 -16.383 1.00 66.89 307 TYR A N 1
ATOM 2104 C CA . TYR A 1 286 ? -6.158 -21.989 -16.389 1.00 75.27 307 TYR A CA 1
ATOM 2105 C C . TYR A 1 286 ? -6.008 -20.960 -17.506 1.00 77.89 307 TYR A C 1
ATOM 2106 O O . TYR A 1 286 ? -4.984 -20.284 -17.611 1.00 73.70 307 TYR A O 1
ATOM 2115 N N . THR A 1 287 ? -7.047 -20.838 -18.327 1.00 70.43 308 THR A N 1
ATOM 2116 C CA . THR A 1 287 ? -7.004 -19.995 -19.517 1.00 61.52 308 THR A CA 1
ATOM 2117 C C . THR A 1 287 ? -7.586 -18.597 -19.294 1.00 63.82 308 THR A C 1
ATOM 2118 O O . THR A 1 287 ? -8.717 -18.449 -18.831 1.00 67.91 308 THR A O 1
ATOM 2122 N N . CYS A 1 288 ? -6.796 -17.580 -19.628 1.00 56.12 309 CYS A N 1
ATOM 2123 C CA . CYS A 1 288 ? -7.234 -16.187 -19.569 1.00 51.46 309 CYS A CA 1
ATOM 2124 C C . CYS A 1 288 ? -7.583 -15.673 -20.965 1.00 58.36 309 CYS A C 1
ATOM 2125 O O . CYS A 1 288 ? -6.783 -15.795 -21.891 1.00 75.52 309 CYS A O 1
ATOM 2128 N N . VAL A 1 289 ? -8.774 -15.099 -21.117 1.00 56.70 310 VAL A N 1
ATOM 2129 C CA . VAL A 1 289 ? -9.245 -14.653 -22.428 1.00 42.83 310 VAL A CA 1
ATOM 2130 C C . VAL A 1 289 ? -9.615 -13.167 -22.465 1.00 44.41 310 VAL A C 1
ATOM 2131 O O . VAL A 1 289 ? -10.409 -12.696 -21.652 1.00 49.59 310 VAL A O 1
ATOM 2135 N N . ALA A 1 290 ? -9.045 -12.440 -23.424 1.00 45.52 311 ALA A N 1
ATOM 2136 C CA . ALA A 1 290 ? -9.362 -11.026 -23.626 1.00 46.08 311 ALA A CA 1
ATOM 2137 C C . ALA A 1 290 ? -10.150 -10.820 -24.921 1.00 49.68 311 ALA A C 1
ATOM 2138 O O . ALA A 1 290 ? -9.776 -11.335 -25.975 1.00 52.60 311 ALA A O 1
ATOM 2140 N N . MET A 1 291 ? -11.237 -10.057 -24.842 1.00 51.47 312 MET A N 1
ATOM 2141 C CA . MET A 1 291 ? -12.143 -9.904 -25.977 1.00 43.84 312 MET A CA 1
ATOM 2142 C C . MET A 1 291 ? -12.441 -8.454 -26.343 1.00 42.15 312 MET A C 1
ATOM 2143 O O . MET A 1 291 ? -12.651 -7.612 -25.475 1.00 52.31 312 MET A O 1
ATOM 2148 N N . SER A 1 292 ? -12.449 -8.176 -27.641 1.00 39.84 313 SER A N 1
ATOM 2149 C CA . SER A 1 292 ? -12.949 -6.910 -28.164 1.00 35.68 313 SER A CA 1
ATOM 2150 C C . SER A 1 292 ? -13.645 -7.200 -29.484 1.00 50.55 313 SER A C 1
ATOM 2151 O O . SER A 1 292 ? -13.740 -8.356 -29.896 1.00 47.26 313 SER A O 1
ATOM 2154 N N . THR A 1 293 ? -14.126 -6.159 -30.153 1.00 49.87 314 THR A N 1
ATOM 2155 C CA . THR A 1 293 ? -14.772 -6.343 -31.447 1.00 41.98 314 THR A CA 1
ATOM 2156 C C . THR A 1 293 ? -13.726 -6.470 -32.551 1.00 55.81 314 THR A C 1
ATOM 2157 O O . THR A 1 293 ? -14.065 -6.593 -33.728 1.00 68.38 314 THR A O 1
ATOM 2161 N N . LEU A 1 294 ? -12.455 -6.442 -32.160 1.00 53.34 315 LEU A N 1
ATOM 2162 C CA . LEU A 1 294 ? -11.354 -6.485 -33.115 1.00 38.76 315 LEU A CA 1
ATOM 2163 C C . LEU A 1 294 ? -10.498 -7.747 -33.014 1.00 38.85 315 LEU A C 1
ATOM 2164 O O . LEU A 1 294 ? -9.597 -7.954 -33.825 1.00 55.49 315 LEU A O 1
ATOM 2169 N N . GLY A 1 295 ? -10.770 -8.586 -32.021 1.00 36.90 316 GLY A N 1
ATOM 2170 C CA . GLY A 1 295 ? -10.019 -9.819 -31.864 1.00 33.06 316 GLY A CA 1
ATOM 2171 C C . GLY A 1 295 ? -10.211 -10.502 -30.524 1.00 40.12 316 GLY A C 1
ATOM 2172 O O . GLY A 1 295 ? -10.728 -9.909 -29.577 1.00 50.83 316 GLY A O 1
ATOM 2173 N N . VAL A 1 296 ? -9.791 -11.763 -30.454 1.00 36.61 317 VAL A N 1
ATOM 2174 C CA . VAL A 1 296 ? -9.883 -12.556 -29.232 1.00 37.90 317 VAL A CA 1
ATOM 2175 C C . VAL A 1 296 ? -8.579 -13.302 -28.973 1.00 42.71 317 VAL A C 1
ATOM 2176 O O . VAL A 1 296 ? -8.229 -14.224 -29.710 1.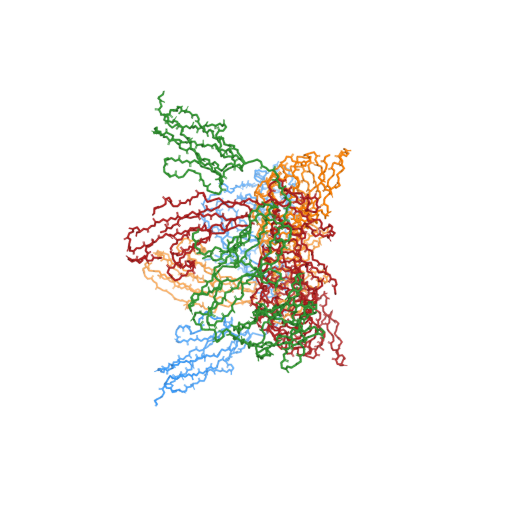00 48.62 317 VAL A O 1
ATOM 2180 N N . ILE A 1 297 ? -7.860 -12.900 -27.930 1.00 48.06 318 ILE A N 1
ATOM 2181 C CA . ILE A 1 297 ? -6.583 -13.527 -27.609 1.00 49.32 318 ILE A CA 1
ATOM 2182 C C . ILE A 1 297 ? -6.672 -14.342 -26.320 1.00 46.70 318 ILE A C 1
ATOM 2183 O O . ILE A 1 297 ? -7.504 -14.064 -25.458 1.00 54.23 318 ILE A O 1
ATOM 2188 N N . GLU A 1 298 ? -5.812 -15.348 -26.193 1.00 52.71 319 GLU A N 1
ATOM 2189 C CA . GLU A 1 298 ? -5.827 -16.233 -25.031 1.00 36.17 319 GLU A CA 1
ATOM 2190 C C . GLU A 1 298 ? -4.440 -16.393 -24.413 1.00 51.98 319 GLU A C 1
ATOM 2191 O O . GLU A 1 298 ? -3.429 -16.076 -25.039 1.00 66.59 319 GLU A O 1
ATOM 2197 N N . ALA A 1 299 ? -4.407 -16.883 -23.178 1.00 56.95 320 ALA A N 1
ATOM 2198 C CA . ALA A 1 299 ? -3.157 -17.178 -22.483 1.00 65.98 320 ALA A CA 1
ATOM 2199 C C . ALA A 1 299 ? -3.427 -18.099 -21.299 1.00 73.02 320 ALA A C 1
ATOM 2200 O O . ALA A 1 299 ? -4.302 -17.822 -20.476 1.00 77.78 320 ALA A O 1
ATOM 2202 N N . ILE A 1 300 ? -2.671 -19.188 -21.207 1.00 63.52 321 ILE A N 1
ATOM 2203 C CA . ILE A 1 300 ? -2.878 -20.155 -20.137 1.00 68.80 321 ILE A CA 1
ATOM 2204 C C . ILE A 1 300 ? -1.801 -20.045 -19.063 1.00 77.44 321 ILE A C 1
ATOM 2205 O O . ILE A 1 300 ? -0.658 -19.679 -19.344 1.00 59.38 321 ILE A O 1
ATOM 2210 N N . ALA A 1 301 ? -2.187 -20.330 -17.823 1.00 103.70 322 ALA A N 1
ATOM 2211 C CA . ALA A 1 301 ? -1.243 -20.356 -16.715 1.00 95.04 322 ALA A CA 1
ATOM 2212 C C . ALA A 1 301 ? -1.205 -21.749 -16.097 1.00 76.70 322 ALA A C 1
ATOM 2213 O O . ALA A 1 301 ? -2.243 -22.313 -15.748 1.00 70.09 322 ALA A O 1
ATOM 2215 N N . GLN A 1 302 ? -0.003 -22.300 -15.973 1.00 74.67 323 GLN A N 1
ATOM 2216 C CA . GLN A 1 302 ? 0.174 -23.645 -15.442 1.00 86.10 323 GLN A CA 1
ATOM 2217 C C . GLN A 1 302 ? 0.274 -23.618 -13.918 1.00 93.44 323 GLN A C 1
ATOM 2218 O O . GLN A 1 302 ? 1.254 -23.126 -13.358 1.00 93.10 323 GLN A O 1
ATOM 2224 N N . ILE A 1 303 ? -0.749 -24.152 -13.255 1.00 77.28 324 ILE A N 1
ATOM 2225 C CA . ILE A 1 303 ? -0.784 -24.221 -11.798 1.00 70.90 324 ILE A CA 1
ATOM 2226 C C . ILE A 1 303 ? -0.532 -25.644 -11.318 1.00 79.08 324 ILE A C 1
ATOM 2227 O O . ILE A 1 303 ? -1.318 -26.548 -11.600 1.00 74.31 324 ILE A O 1
ATOM 2232 N N . THR A 1 304 ? 0.568 -25.839 -10.597 1.00 82.99 325 THR A N 1
ATOM 2233 C CA . THR A 1 304 ? 0.960 -27.172 -10.155 1.00 84.14 325 THR A CA 1
ATOM 2234 C C . THR A 1 304 ? 0.950 -27.328 -8.635 1.00 90.47 325 THR A C 1
ATOM 2235 O O . THR A 1 304 ? 1.164 -26.368 -7.894 1.00 87.24 325 THR A O 1
ATOM 2239 N N . VAL A 1 305 ? 0.692 -28.555 -8.191 1.00 93.38 326 VAL A N 1
ATOM 2240 C CA . VAL A 1 305 ? 0.657 -28.905 -6.773 1.00 94.95 326 VAL A CA 1
ATOM 2241 C C . VAL A 1 305 ? 1.837 -29.818 -6.399 1.00 94.18 326 VAL A C 1
ATOM 2242 O O . VAL A 1 305 ? 1.808 -31.027 -6.636 1.00 106.58 326 VAL A O 1
ATOM 2246 N N . LYS A 1 306 ? 2.894 -29.231 -5.847 1.00 89.42 327 LYS A N 1
ATOM 2247 C CA . LYS A 1 306 ? 4.071 -30.008 -5.468 1.00 106.60 327 LYS A CA 1
ATOM 2248 C C . LYS A 1 306 ? 4.000 -30.476 -4.015 1.00 114.05 327 LYS A C 1
ATOM 2249 O O . LYS A 1 306 ? 3.517 -29.756 -3.143 1.00 106.95 327 LYS A O 1
ATOM 2255 N N . ALA A 1 307 ? 4.492 -31.689 -3.768 1.00 119.81 328 ALA A N 1
ATOM 2256 C CA . ALA A 1 307 ? 4.473 -32.285 -2.436 1.00 106.96 328 ALA A CA 1
ATOM 2257 C C . ALA A 1 307 ? 5.351 -31.510 -1.455 1.00 94.25 328 ALA A C 1
ATOM 2258 O O . ALA A 1 307 ? 5.554 -31.937 -0.318 1.00 53.43 328 ALA A O 1
ATOM 2260 N N . PRO B 2 2 ? -78.400 27.161 9.248 1.00 100.94 33 PRO B N 1
ATOM 2261 C CA . PRO B 2 2 ? -77.948 25.877 9.794 1.00 91.14 33 PRO B CA 1
ATOM 2262 C C . PRO B 2 2 ? -76.554 25.492 9.302 1.00 97.06 33 PRO B C 1
ATOM 2263 O O . PRO B 2 2 ? -76.400 24.508 8.578 1.00 101.24 33 PRO B O 1
ATOM 2267 N N . CYS B 2 3 ? -75.554 26.271 9.701 1.00 93.29 34 CYS B N 1
ATOM 2268 C CA . CYS B 2 3 ? -74.167 26.041 9.305 1.00 69.68 34 CYS B CA 1
ATOM 2269 C C . CYS B 2 3 ? -73.412 25.341 10.425 1.00 68.71 34 CYS B C 1
ATOM 2270 O O . CYS B 2 3 ? -73.586 25.683 11.595 1.00 77.37 34 CYS B O 1
ATOM 2273 N N . PRO B 2 4 ? -72.576 24.348 10.074 1.00 62.90 35 PRO B N 1
ATOM 2274 C CA . PRO B 2 4 ? -71.789 23.638 11.088 1.00 52.34 35 PRO B CA 1
ATOM 2275 C C . PRO B 2 4 ? -70.861 24.586 11.834 1.00 46.85 35 PRO B C 1
ATOM 2276 O O . PRO B 2 4 ? -70.423 25.588 11.268 1.00 60.12 35 PRO B O 1
ATOM 2280 N N . GLY B 2 5 ? -70.560 24.257 13.085 1.00 33.43 36 GLY B N 1
ATOM 2281 C CA . GLY B 2 5 ? -69.776 25.126 13.941 1.00 29.69 36 GLY B CA 1
ATOM 2282 C C . GLY B 2 5 ? -68.429 25.529 13.382 1.00 42.92 36 GLY B C 1
ATOM 2283 O O . GLY B 2 5 ? -67.763 24.746 12.704 1.00 63.34 36 GLY B O 1
ATOM 2284 N N . ARG B 2 6 ? -68.055 26.776 13.657 1.00 43.54 37 ARG B N 1
ATOM 2285 C CA . ARG B 2 6 ? -66.764 27.341 13.275 1.00 33.87 37 ARG B CA 1
ATOM 2286 C C . ARG B 2 6 ? -66.578 27.428 11.754 1.00 38.18 37 ARG B C 1
ATOM 2287 O O . ARG B 2 6 ? -65.493 27.760 11.279 1.00 41.53 37 ARG B O 1
ATOM 2295 N N . CYS B 2 7 ? -67.635 27.145 10.995 1.00 30.46 38 CYS B N 1
ATOM 2296 C CA . CYS B 2 7 ? -67.592 27.253 9.537 1.00 34.22 38 CYS B CA 1
ATOM 2297 C C . CYS B 2 7 ? -68.256 28.538 9.048 1.00 48.03 38 CYS B C 1
ATOM 2298 O O . CYS B 2 7 ? -69.203 29.030 9.659 1.00 58.94 38 CYS B O 1
ATOM 2301 N N . ILE B 2 8 ? -67.747 29.072 7.942 1.00 45.10 39 ILE B N 1
ATOM 2302 C CA . ILE B 2 8 ? -68.304 30.270 7.313 1.00 42.47 39 ILE B CA 1
ATOM 2303 C C . ILE B 2 8 ? -69.089 29.906 6.053 1.00 41.93 39 ILE B C 1
ATOM 2304 O O . ILE B 2 8 ? -68.504 29.514 5.046 1.00 43.57 39 ILE B O 1
ATOM 2309 N N . CYS B 2 9 ? -70.411 30.026 6.115 1.00 47.47 40 CYS B N 1
ATOM 2310 C CA . CYS B 2 9 ? -71.270 29.631 5.000 1.00 49.36 40 CYS B CA 1
ATOM 2311 C C . CYS B 2 9 ? -72.093 30.779 4.409 1.00 55.51 40 CYS B C 1
ATOM 2312 O O . CYS B 2 9 ? -72.874 31.423 5.111 1.00 77.75 40 CYS B O 1
ATOM 2315 N N . GLN B 2 10 ? -71.896 31.038 3.118 1.00 51.41 41 GLN B N 1
ATOM 2316 C CA . GLN B 2 10 ? -72.695 32.023 2.388 1.00 56.49 41 GLN B CA 1
ATOM 2317 C C . GLN B 2 10 ? -73.745 31.345 1.499 1.00 58.39 41 GLN B C 1
ATOM 2318 O O . GLN B 2 10 ? -73.396 30.670 0.531 1.00 49.31 41 GLN B O 1
ATOM 2324 N N . ASN B 2 11 ? -75.026 31.540 1.811 1.00 55.29 42 ASN B N 1
ATOM 2325 C CA . ASN B 2 11 ? -76.087 30.851 1.079 1.00 53.12 42 ASN B CA 1
ATOM 2326 C C . ASN B 2 11 ? -76.846 31.747 0.103 1.00 57.65 42 ASN B C 1
ATOM 2327 O O . ASN B 2 11 ? -77.986 31.452 -0.261 1.00 71.14 42 ASN B O 1
ATOM 2332 N N . VAL B 2 12 ? -76.213 32.834 -0.324 1.00 50.57 43 VAL B N 1
ATOM 2333 C CA . VAL B 2 12 ? -76.810 33.735 -1.306 1.00 53.70 43 VAL B CA 1
ATOM 2334 C C . VAL B 2 12 ? -76.588 33.264 -2.739 1.00 60.57 43 VAL B C 1
ATOM 2335 O O . VAL B 2 12 ? -75.447 33.172 -3.199 1.00 46.74 43 VAL B O 1
ATOM 2339 N N . ALA B 2 13 ? -77.685 32.960 -3.429 1.00 60.94 44 ALA B N 1
ATOM 2340 C CA . ALA B 2 13 ? -77.639 32.517 -4.819 1.00 51.05 44 ALA B CA 1
ATOM 2341 C C . ALA B 2 13 ? -76.887 33.531 -5.686 1.00 56.72 44 ALA B C 1
ATOM 2342 O O . ALA B 2 13 ? -76.946 34.734 -5.426 1.00 40.96 44 ALA B O 1
ATOM 2344 N N . PRO B 2 14 ? -76.184 33.050 -6.726 1.00 64.14 45 PRO B N 1
ATOM 2345 C CA . PRO B 2 14 ? -76.112 31.646 -7.149 1.00 61.55 45 PRO B CA 1
ATOM 2346 C C . PRO B 2 14 ? -75.022 30.837 -6.450 1.00 56.84 45 PRO B C 1
ATOM 2347 O O . PRO B 2 14 ? -75.150 29.620 -6.318 1.00 48.77 45 PRO B O 1
ATOM 2351 N N . THR B 2 15 ? -73.972 31.512 -5.997 1.00 60.79 46 THR B N 1
ATOM 2352 C CA . THR B 2 15 ? -72.811 30.830 -5.442 1.00 61.20 46 THR B CA 1
ATOM 2353 C C . THR B 2 15 ? -72.980 30.484 -3.967 1.00 54.34 46 THR B C 1
ATOM 2354 O O . THR B 2 15 ? -72.658 31.289 -3.092 1.00 48.10 46 THR B O 1
ATOM 2358 N N . LEU B 2 16 ? -73.495 29.290 -3.690 1.00 42.64 47 LEU B N 1
ATOM 2359 C CA . LEU B 2 16 ? -73.544 28.811 -2.318 1.00 33.72 47 LEU B CA 1
ATOM 2360 C C . LEU B 2 16 ? -72.147 28.324 -1.965 1.00 32.80 47 LEU B C 1
ATOM 2361 O O . LEU B 2 16 ? -71.672 27.322 -2.497 1.00 39.57 47 LEU B O 1
ATOM 2366 N N . THR B 2 17 ? -71.495 29.047 -1.062 1.00 31.52 48 THR B N 1
ATOM 2367 C CA . THR B 2 17 ? -70.119 28.760 -0.685 1.00 28.67 48 THR B CA 1
ATOM 2368 C C . THR B 2 17 ? -70.007 28.310 0.767 1.00 32.54 48 THR B C 1
ATOM 2369 O O . THR B 2 17 ? -70.684 28.846 1.643 1.00 39.66 48 THR B O 1
ATOM 2373 N N . MET B 2 18 ? -69.152 27.322 1.014 1.00 35.78 49 MET B N 1
ATOM 2374 C CA . MET B 2 18 ? -68.884 26.863 2.371 1.00 30.60 49 MET B CA 1
ATOM 2375 C C . MET B 2 18 ? -67.385 26.721 2.598 1.00 29.91 49 MET B C 1
ATOM 2376 O O . MET B 2 18 ? -66.697 26.022 1.855 1.00 34.15 49 MET B O 1
ATOM 2381 N N . LEU B 2 19 ? -66.887 27.391 3.632 1.00 26.71 50 LEU B N 1
ATOM 2382 C CA . LEU B 2 19 ? -65.463 27.381 3.945 1.00 29.64 50 LEU B CA 1
ATOM 2383 C C . LEU B 2 19 ? -65.200 26.909 5.371 1.00 41.35 50 LEU B C 1
ATOM 2384 O O . LEU B 2 19 ? -65.766 27.445 6.326 1.00 47.38 50 LEU B O 1
ATOM 2389 N N . CYS B 2 20 ? -64.345 25.900 5.507 1.00 36.76 51 CYS B N 1
ATOM 2390 C CA . CYS B 2 20 ? -63.995 25.362 6.817 1.00 37.20 51 CYS B CA 1
ATOM 2391 C C . CYS B 2 20 ? -62.488 25.240 7.019 1.00 30.96 51 CYS B C 1
ATOM 2392 O O . CYS B 2 20 ? -61.987 24.156 7.306 1.00 47.96 51 CYS B O 1
ATOM 2395 N N . ALA B 2 21 ? -61.761 26.342 6.864 1.00 22.77 52 ALA B N 1
ATOM 2396 C CA . ALA B 2 21 ? -60.312 26.306 7.042 1.00 40.27 52 ALA B CA 1
ATOM 2397 C C . ALA B 2 21 ? -59.937 26.376 8.521 1.00 41.38 52 ALA B C 1
ATOM 2398 O O . ALA B 2 21 ? -60.413 27.249 9.246 1.00 53.55 52 ALA B O 1
ATOM 2400 N N . LYS B 2 22 ? -59.072 25.458 8.950 1.00 40.01 53 LYS B N 1
ATOM 2401 C CA . LYS B 2 22 ? -58.599 25.389 10.334 1.00 46.59 53 LYS B CA 1
ATOM 2402 C C . LYS B 2 22 ? -59.729 25.396 11.359 1.00 47.63 53 LYS B C 1
ATOM 2403 O O . LYS B 2 22 ? -59.817 26.296 12.193 1.00 43.30 53 LYS B O 1
ATOM 2409 N N . THR B 2 23 ? -60.601 24.398 11.278 1.00 39.21 54 THR B N 1
ATOM 2410 C CA . THR B 2 23 ? -61.689 24.263 12.236 1.00 34.44 54 THR B CA 1
ATOM 2411 C C . THR B 2 23 ? -61.574 22.923 12.952 1.00 41.14 54 THR B C 1
ATOM 2412 O O . THR B 2 23 ? -62.463 22.530 13.710 1.00 38.68 54 THR B O 1
ATOM 2416 N N . GLY B 2 24 ? -60.474 22.224 12.691 1.00 37.12 55 GLY B N 1
ATOM 2417 C CA . GLY B 2 24 ? -60.169 20.981 13.373 1.00 29.59 55 GLY B CA 1
ATOM 2418 C C . GLY B 2 24 ? -61.112 19.839 13.052 1.00 26.16 55 GLY B C 1
ATOM 2419 O O . GLY B 2 24 ? -61.309 18.952 13.878 1.00 40.89 55 GLY B O 1
ATOM 2420 N N . LEU B 2 25 ? -61.688 19.854 11.854 1.00 23.00 56 LEU B N 1
ATOM 2421 C CA . LEU B 2 25 ? -62.592 18.791 11.428 1.00 22.58 56 LEU B CA 1
ATOM 2422 C C . LEU B 2 25 ? -61.918 17.427 11.457 1.00 26.36 56 LEU B C 1
ATOM 2423 O O . LEU B 2 25 ? -60.746 17.296 11.113 1.00 30.99 56 LEU B O 1
ATOM 2428 N N . LEU B 2 26 ? -62.672 16.414 11.871 1.00 27.39 57 LEU B N 1
ATOM 2429 C CA . LEU B 2 26 ? -62.192 15.038 11.853 1.00 27.67 57 LEU B CA 1
ATOM 2430 C C . LEU B 2 26 ? -62.844 14.285 10.705 1.00 28.41 57 LEU B C 1
ATOM 2431 O O . LEU B 2 26 ? -62.283 13.326 10.175 1.00 35.37 57 LEU B O 1
ATOM 2436 N N . PHE B 2 27 ? -64.040 14.730 10.334 1.00 22.82 58 PHE B N 1
ATOM 2437 C CA . PHE B 2 27 ? -64.784 14.138 9.231 1.00 29.59 58 PHE B CA 1
ATOM 2438 C C . PHE B 2 27 ? -65.332 15.231 8.327 1.00 33.40 58 PHE B C 1
ATOM 2439 O O . PHE B 2 27 ? -65.336 16.408 8.693 1.00 33.90 58 PHE B O 1
ATOM 2447 N N . VAL B 2 28 ? -65.784 14.840 7.141 1.00 29.53 59 VAL B N 1
ATOM 2448 C CA . VAL B 2 28 ? -66.498 15.756 6.263 1.00 31.24 59 VAL B CA 1
ATOM 2449 C C . VAL B 2 28 ? -67.891 15.995 6.835 1.00 32.66 59 VAL B C 1
ATOM 2450 O O . VAL B 2 28 ? -68.653 15.043 7.014 1.00 36.80 59 VAL B O 1
ATOM 2454 N N . PRO B 2 29 ? -68.219 17.262 7.141 1.00 28.65 60 PRO B N 1
ATOM 2455 C CA . PRO B 2 29 ? -69.480 17.648 7.788 1.00 30.11 60 PRO B CA 1
ATOM 2456 C C . PRO B 2 29 ? -70.707 17.014 7.141 1.00 45.39 60 PRO B C 1
ATOM 2457 O O . PRO B 2 29 ? -70.926 17.199 5.944 1.00 58.32 60 PRO B O 1
ATOM 2461 N N . PRO B 2 30 ? -71.497 16.266 7.926 1.00 48.48 61 PRO B N 1
ATOM 2462 C CA . PRO B 2 30 ? -72.720 15.635 7.422 1.00 48.22 61 PRO B CA 1
ATOM 2463 C C . PRO B 2 30 ? -73.857 16.639 7.265 1.00 59.67 61 PRO B C 1
ATOM 2464 O O . PRO B 2 30 ? -73.817 17.706 7.883 1.00 63.88 61 PRO B O 1
ATOM 2468 N N . ALA B 2 31 ? -74.850 16.290 6.449 1.00 58.34 62 ALA B N 1
ATOM 2469 C CA . ALA B 2 31 ? -76.033 17.123 6.228 1.00 70.67 62 ALA B CA 1
ATOM 2470 C C . ALA B 2 31 ? -75.659 18.523 5.744 1.00 61.00 62 ALA B C 1
ATOM 2471 O O . ALA B 2 31 ? -76.229 19.518 6.187 1.00 91.43 62 ALA B O 1
ATOM 2473 N N . ILE B 2 32 ? -74.690 18.587 4.840 1.00 47.70 63 ILE B N 1
ATOM 2474 C CA . ILE B 2 32 ? -74.319 19.832 4.181 1.00 53.45 63 ILE B CA 1
ATOM 2475 C C . ILE B 2 32 ? -75.206 20.037 2.949 1.00 53.23 63 ILE B C 1
ATOM 2476 O O . ILE B 2 32 ? -75.412 19.104 2.171 1.00 45.01 63 ILE B O 1
ATOM 2481 N N . ASP B 2 33 ? -75.728 21.253 2.786 1.00 59.63 64 ASP B N 1
ATOM 2482 C CA . ASP B 2 33 ? -76.711 21.561 1.741 1.00 60.45 64 ASP B CA 1
ATOM 2483 C C . ASP B 2 33 ? -76.253 21.152 0.346 1.00 51.05 64 ASP B C 1
ATOM 2484 O O . ASP B 2 33 ? -75.234 21.625 -0.153 1.00 61.69 64 ASP B O 1
ATOM 2489 N N . ARG B 2 34 ? -77.034 20.277 -0.281 1.00 48.72 65 ARG B N 1
ATOM 2490 C CA . ARG B 2 34 ? -76.665 19.655 -1.550 1.00 42.91 65 ARG B CA 1
ATOM 2491 C C . ARG B 2 34 ? -76.762 20.602 -2.749 1.00 49.90 65 ARG B C 1
ATOM 2492 O O . ARG B 2 34 ? -76.495 20.203 -3.883 1.00 52.08 65 ARG B O 1
ATOM 2500 N N . ARG B 2 35 ? -77.131 21.854 -2.498 1.00 51.81 66 ARG B N 1
ATOM 2501 C CA . ARG B 2 35 ? -77.174 22.858 -3.555 1.00 45.71 66 ARG B CA 1
ATOM 2502 C C . ARG B 2 35 ? -75.882 23.668 -3.568 1.00 39.27 66 ARG B C 1
ATOM 2503 O O . ARG B 2 35 ? -75.808 24.731 -4.185 1.00 39.12 66 ARG B O 1
ATOM 2511 N N . VAL B 2 36 ? -74.864 23.150 -2.890 1.00 42.26 67 VAL B N 1
ATOM 2512 C CA . VAL B 2 36 ? -73.585 23.840 -2.775 1.00 38.12 67 VAL B CA 1
ATOM 2513 C C . VAL B 2 36 ? -72.840 23.897 -4.107 1.00 42.34 67 VAL B C 1
ATOM 2514 O O . VAL B 2 36 ? -72.792 22.918 -4.852 1.00 42.77 67 VAL B O 1
ATOM 2518 N N . VAL B 2 37 ? -72.280 25.065 -4.404 1.00 39.88 68 VAL B N 1
ATOM 2519 C CA . VAL B 2 37 ? -71.532 25.284 -5.636 1.00 41.54 68 VAL B CA 1
ATOM 2520 C C . VAL B 2 37 ? -70.028 25.259 -5.363 1.00 43.03 68 VAL B C 1
ATOM 2521 O O . VAL B 2 37 ? -69.258 24.657 -6.110 1.00 40.10 68 VAL B O 1
ATOM 2525 N N . GLU B 2 38 ? -69.621 25.925 -4.286 1.00 44.03 69 GLU B N 1
ATOM 2526 C CA . GLU B 2 38 ? -68.219 25.970 -3.881 1.00 37.55 69 GLU B CA 1
ATOM 2527 C C . GLU B 2 38 ? -68.016 25.318 -2.519 1.00 43.35 69 GLU B C 1
ATOM 2528 O O . GLU B 2 38 ? -68.699 25.657 -1.552 1.00 47.09 69 GLU B O 1
ATOM 2534 N N . LEU B 2 39 ? -67.061 24.399 -2.438 1.00 41.35 70 LEU B N 1
ATOM 2535 C CA . LEU B 2 39 ? -66.788 23.707 -1.185 1.00 25.57 70 LEU B CA 1
ATOM 2536 C C . LEU B 2 39 ? -65.295 23.657 -0.890 1.00 31.75 70 LEU B C 1
ATOM 2537 O O . LEU B 2 39 ? -64.519 23.075 -1.650 1.00 36.69 70 LEU B O 1
ATOM 2542 N N . ARG B 2 40 ? -64.898 24.272 0.219 1.00 35.33 71 ARG B N 1
ATOM 2543 C CA . ARG B 2 40 ? -63.490 24.347 0.587 1.00 34.16 71 ARG B CA 1
ATOM 2544 C C . ARG B 2 40 ? -63.266 23.821 2.000 1.00 35.13 71 ARG B C 1
ATOM 2545 O O . ARG B 2 40 ? -63.756 24.399 2.971 1.00 47.19 71 ARG B O 1
ATOM 2553 N N . LEU B 2 41 ? -62.524 22.723 2.109 1.00 30.35 72 LEU B N 1
ATOM 2554 C CA . LEU B 2 41 ? -62.218 22.124 3.403 1.00 25.62 72 LEU B CA 1
ATOM 2555 C C . LEU B 2 41 ? -60.713 21.984 3.589 1.00 29.78 72 LEU B C 1
ATOM 2556 O O . LEU B 2 41 ? -60.197 20.879 3.745 1.00 38.29 72 LEU B O 1
ATOM 2561 N N . THR B 2 42 ? -60.005 23.105 3.561 1.00 31.02 73 THR B N 1
ATOM 2562 C CA . THR B 2 42 ? -58.558 23.075 3.700 1.00 33.47 73 THR B CA 1
ATOM 2563 C C . THR B 2 42 ? -58.129 23.134 5.160 1.00 33.39 73 THR B C 1
ATOM 2564 O O . THR B 2 42 ? -58.888 23.567 6.025 1.00 41.26 73 THR B O 1
ATOM 2568 N N . ASP B 2 43 ? -56.906 22.684 5.418 1.00 27.04 74 ASP B N 1
ATOM 2569 C CA . ASP B 2 43 ? -56.275 22.816 6.726 1.00 33.01 74 ASP B CA 1
ATOM 2570 C C . ASP B 2 43 ? -57.084 22.222 7.878 1.00 41.81 74 ASP B C 1
ATOM 2571 O O . ASP B 2 43 ? -57.245 22.854 8.921 1.00 58.03 74 ASP B O 1
ATOM 2576 N N . ASN B 2 44 ? -57.594 21.010 7.690 1.00 37.66 75 ASN B N 1
ATOM 2577 C CA . ASN B 2 44 ? -58.217 20.288 8.793 1.00 32.12 75 ASN B CA 1
ATOM 2578 C C . ASN B 2 44 ? -57.514 18.962 9.041 1.00 33.30 75 ASN B C 1
ATOM 2579 O O . ASN B 2 44 ? -56.341 18.800 8.702 1.00 38.47 75 ASN B O 1
ATOM 2584 N N . PHE B 2 45 ? -58.232 18.010 9.626 1.00 25.28 76 PHE B N 1
ATOM 2585 C CA . PHE B 2 45 ? -57.629 16.735 9.979 1.00 18.96 76 PHE B CA 1
ATOM 2586 C C . PHE B 2 45 ? -58.537 15.570 9.614 1.00 29.18 76 PHE B C 1
ATOM 2587 O O . PHE B 2 45 ? -58.692 14.625 10.387 1.00 27.74 76 PHE B O 1
ATOM 2595 N N . ILE B 2 46 ? -59.132 15.651 8.427 1.00 27.64 77 ILE B N 1
ATOM 2596 C CA . ILE B 2 46 ? -59.986 14.588 7.914 1.00 26.49 77 ILE B CA 1
ATOM 2597 C C . ILE B 2 46 ? -59.157 13.353 7.601 1.00 30.71 77 ILE B C 1
ATOM 2598 O O . ILE B 2 46 ? -58.163 13.434 6.881 1.00 36.20 77 ILE B O 1
ATOM 2603 N N . ALA B 2 47 ? -59.567 12.212 8.145 1.00 27.78 78 ALA B N 1
ATOM 2604 C CA . ALA B 2 47 ? -58.791 10.985 8.015 1.00 24.99 78 ALA B CA 1
ATOM 2605 C C . ALA B 2 47 ? -59.119 10.229 6.731 1.00 35.95 78 ALA B C 1
ATOM 2606 O O . ALA B 2 47 ? -58.220 9.735 6.046 1.00 28.55 78 ALA B O 1
ATOM 2608 N N . ALA B 2 48 ? -60.405 10.147 6.405 1.00 36.39 79 ALA B N 1
ATOM 2609 C CA . ALA B 2 48 ? -60.845 9.395 5.236 1.00 25.22 79 ALA B CA 1
ATOM 2610 C C . ALA B 2 48 ? -62.053 10.044 4.579 1.00 31.67 79 ALA B C 1
ATOM 2611 O O . ALA B 2 48 ? -62.806 10.772 5.226 1.00 44.34 79 ALA B O 1
ATOM 2613 N N . VAL B 2 49 ? -62.238 9.776 3.291 1.00 31.03 80 VAL B N 1
ATOM 2614 C CA . VAL B 2 49 ? -63.393 10.295 2.569 1.00 37.53 80 VAL B CA 1
ATOM 2615 C C . VAL B 2 49 ? -64.392 9.184 2.265 1.00 41.03 80 VAL B C 1
ATOM 2616 O O . VAL B 2 49 ? -64.108 8.264 1.498 1.00 33.76 80 VAL B O 1
ATOM 2620 N N . ARG B 2 50 ? -65.565 9.287 2.881 1.00 39.72 81 ARG B N 1
ATOM 2621 C CA . ARG B 2 50 ? -66.625 8.302 2.723 1.00 31.86 81 ARG B CA 1
ATOM 2622 C C . ARG B 2 50 ? -67.537 8.655 1.555 1.00 46.74 81 ARG B C 1
ATOM 2623 O O . ARG B 2 50 ? -67.621 9.815 1.149 1.00 52.38 81 ARG B O 1
ATOM 2631 N N . ARG B 2 51 ? -68.208 7.645 1.011 1.00 42.24 82 ARG B N 1
ATOM 2632 C CA . ARG B 2 51 ? -69.089 7.835 -0.135 1.00 37.56 82 ARG B CA 1
ATOM 2633 C C . ARG B 2 51 ? -70.256 8.742 0.227 1.00 35.51 82 ARG B C 1
ATOM 2634 O O . ARG B 2 51 ? -70.777 9.479 -0.610 1.00 39.43 82 ARG B O 1
ATOM 2642 N N . ARG B 2 52 ? -70.638 8.701 1.497 1.00 43.54 83 ARG B N 1
ATOM 2643 C CA . ARG B 2 52 ? -71.738 9.505 2.005 1.00 42.78 83 ARG B CA 1
ATOM 2644 C C . ARG B 2 52 ? -71.402 10.993 2.065 1.00 39.78 83 ARG B C 1
ATOM 2645 O O . ARG B 2 52 ? -72.300 11.833 2.118 1.00 44.23 83 ARG B O 1
ATOM 2653 N N . ASP B 2 53 ? -70.112 11.313 2.056 1.00 41.22 84 ASP B N 1
ATOM 2654 C CA . ASP B 2 53 ? -69.665 12.693 2.220 1.00 40.23 84 ASP B CA 1
ATOM 2655 C C . ASP B 2 53 ? -70.113 13.609 1.080 1.00 37.71 84 ASP B C 1
ATOM 2656 O O . ASP B 2 53 ? -70.636 14.697 1.326 1.00 42.36 84 ASP B O 1
ATOM 2661 N N . PHE B 2 54 ? -69.918 13.174 -0.159 1.00 41.83 85 PHE B N 1
ATOM 2662 C CA . PHE B 2 54 ? -70.376 13.960 -1.300 1.00 43.37 85 PHE B CA 1
ATOM 2663 C C . PHE B 2 54 ? -71.361 13.139 -2.119 1.00 52.24 85 PHE B C 1
ATOM 2664 O O . PHE B 2 54 ? -71.080 12.750 -3.254 1.00 53.44 85 PHE B O 1
ATOM 2672 N N . ALA B 2 55 ? -72.525 12.893 -1.530 1.00 47.99 86 ALA B N 1
ATOM 2673 C CA . ALA B 2 55 ? -73.494 11.956 -2.079 1.00 46.32 86 ALA B CA 1
ATOM 2674 C C . ALA B 2 55 ? -74.261 12.531 -3.262 1.00 60.37 86 ALA B C 1
ATOM 2675 O O . ALA B 2 55 ? -74.150 12.043 -4.381 1.00 63.12 86 ALA B O 1
ATOM 2677 N N . ASN B 2 56 ? -75.034 13.579 -3.010 1.00 58.01 87 ASN B N 1
ATOM 2678 C CA . ASN B 2 56 ? -75.982 14.087 -3.995 1.00 58.56 87 ASN B CA 1
ATOM 2679 C C . ASN B 2 56 ? -75.666 15.511 -4.474 1.00 54.45 87 ASN B C 1
ATOM 2680 O O . ASN B 2 56 ? -76.557 16.241 -4.908 1.00 62.25 87 ASN B O 1
ATOM 2685 N N . MET B 2 57 ? -74.399 15.908 -4.383 1.00 55.06 88 MET B N 1
ATOM 2686 C CA . MET B 2 57 ? -74.001 17.279 -4.723 1.00 55.56 88 MET B CA 1
ATOM 2687 C C . MET B 2 57 ? -73.880 17.539 -6.226 1.00 59.31 88 MET B C 1
ATOM 2688 O O . MET B 2 57 ? -72.786 17.803 -6.730 1.00 54.82 88 MET B O 1
ATOM 2693 N N . THR B 2 58 ? -75.006 17.506 -6.930 1.00 56.55 89 THR B N 1
ATOM 2694 C CA . THR B 2 58 ? -75.001 17.655 -8.380 1.00 43.78 89 THR B CA 1
ATOM 2695 C C . THR B 2 58 ? -74.800 19.097 -8.845 1.00 45.16 89 THR B C 1
ATOM 2696 O O . THR B 2 58 ? -74.769 19.368 -10.045 1.00 37.38 89 THR B O 1
ATOM 2700 N N . SER B 2 59 ? -74.660 20.018 -7.898 1.00 56.41 90 SER B N 1
ATOM 2701 C CA . SER B 2 59 ? -74.462 21.426 -8.230 1.00 47.25 90 SER B CA 1
ATOM 2702 C C . SER B 2 59 ? -73.032 21.878 -7.951 1.00 49.08 90 SER B C 1
ATOM 2703 O O . SER B 2 59 ? -72.632 22.976 -8.338 1.00 49.13 90 SER B O 1
ATOM 2706 N N . LEU B 2 60 ? -72.268 21.024 -7.277 1.00 55.21 91 LEU B N 1
ATOM 2707 C CA . LEU B 2 60 ? -70.890 21.336 -6.907 1.00 42.74 91 LEU B CA 1
ATOM 2708 C C . LEU B 2 60 ? -69.988 21.453 -8.125 1.00 33.00 91 LEU B C 1
ATOM 2709 O O . LEU B 2 60 ? -70.012 20.593 -9.003 1.00 52.47 91 LEU B O 1
ATOM 2714 N N . VAL B 2 61 ? -69.193 22.516 -8.181 1.00 29.71 92 VAL B N 1
ATOM 2715 C CA . VAL B 2 61 ? -68.302 22.723 -9.317 1.00 39.29 92 VAL B CA 1
ATOM 2716 C C . VAL B 2 61 ? -66.835 22.842 -8.883 1.00 32.25 92 VAL B C 1
ATOM 2717 O O . VAL B 2 61 ? -65.930 22.536 -9.658 1.00 32.11 92 VAL B O 1
ATOM 2721 N N . HIS B 2 62 ? -66.602 23.257 -7.640 1.00 31.48 93 HIS B N 1
ATOM 2722 C CA . HIS B 2 62 ? -65.243 23.387 -7.114 1.00 26.55 93 HIS B CA 1
ATOM 2723 C C . HIS B 2 62 ? -65.115 22.698 -5.757 1.00 30.20 93 HIS B C 1
ATOM 2724 O O . HIS B 2 62 ? -65.786 23.077 -4.799 1.00 35.98 93 HIS B O 1
ATOM 2731 N N . LEU B 2 63 ? -64.242 21.701 -5.669 1.00 29.94 94 LEU B N 1
ATOM 2732 C CA . LEU B 2 63 ? -64.028 20.994 -4.411 1.00 24.18 94 LEU B CA 1
ATOM 2733 C C . LEU B 2 63 ? -62.566 21.030 -3.987 1.00 22.01 94 LEU B C 1
ATOM 2734 O O . LEU B 2 63 ? -61.689 20.556 -4.707 1.00 23.37 94 LEU B O 1
ATOM 2739 N N . THR B 2 64 ? -62.313 21.592 -2.809 1.00 24.95 95 THR B N 1
ATOM 2740 C CA . THR B 2 64 ? -60.956 21.734 -2.294 1.00 25.80 95 THR B CA 1
ATOM 2741 C C . THR B 2 64 ? -60.790 21.029 -0.958 1.00 23.13 95 THR B C 1
ATOM 2742 O O . THR B 2 64 ? -61.438 21.381 0.024 1.00 35.34 95 THR B O 1
ATOM 2746 N N . LEU B 2 65 ? -59.917 20.027 -0.934 1.00 23.32 96 LEU B N 1
ATOM 2747 C CA . LEU B 2 65 ? -59.653 19.258 0.275 1.00 23.64 96 LEU B CA 1
ATOM 2748 C C . LEU B 2 65 ? -58.173 19.310 0.626 1.00 23.10 96 LEU B C 1
ATOM 2749 O O . LEU B 2 65 ? -57.617 18.353 1.163 1.00 29.18 96 LEU B O 1
ATOM 2754 N N . SER B 2 66 ? -57.545 20.442 0.330 1.00 17.75 97 SER B N 1
ATOM 2755 C CA . SER B 2 66 ? -56.108 20.592 0.510 1.00 18.96 97 SER B CA 1
ATOM 2756 C C . SER B 2 66 ? -55.698 20.543 1.978 1.00 26.77 97 SER B C 1
ATOM 2757 O O . SER B 2 66 ? -56.456 20.944 2.856 1.00 40.60 97 SER B O 1
ATOM 2760 N N . ARG B 2 67 ? -54.498 20.029 2.229 1.00 28.75 98 ARG B N 1
ATOM 2761 C CA . ARG B 2 67 ? -53.887 20.048 3.556 1.00 21.94 98 ARG B CA 1
ATOM 2762 C C . ARG B 2 67 ? -54.743 19.401 4.646 1.00 28.86 98 ARG B C 1
ATOM 2763 O O . ARG B 2 67 ? -55.144 20.056 5.605 1.00 39.81 98 ARG B O 1
ATOM 2771 N N . ASN B 2 68 ? -55.019 18.112 4.488 1.00 30.66 99 ASN B N 1
ATOM 2772 C CA . ASN B 2 68 ? -55.641 17.317 5.538 1.00 25.50 99 ASN B CA 1
ATOM 2773 C C . ASN B 2 68 ? -54.759 16.114 5.822 1.00 32.98 99 ASN B C 1
ATOM 2774 O O . ASN B 2 68 ? -53.551 16.154 5.581 1.00 25.77 99 ASN B O 1
ATOM 2779 N N . THR B 2 69 ? -55.359 15.047 6.339 1.00 32.16 100 THR B N 1
ATOM 2780 C CA . THR B 2 69 ? -54.654 13.780 6.486 1.00 28.73 100 THR B CA 1
ATOM 2781 C C . THR B 2 69 ? -55.450 12.663 5.826 1.00 27.50 100 THR B C 1
ATOM 2782 O O . THR B 2 69 ? -55.458 11.529 6.305 1.00 34.50 100 THR B O 1
ATOM 2786 N N . ILE B 2 70 ? -56.116 12.996 4.722 1.00 22.96 101 ILE B N 1
ATOM 2787 C CA . ILE B 2 70 ? -56.898 12.020 3.969 1.00 27.96 101 ILE B CA 1
ATOM 2788 C C . ILE B 2 70 ? -56.004 10.917 3.432 1.00 21.64 101 ILE B C 1
ATOM 2789 O O . ILE B 2 70 ? -55.162 11.159 2.571 1.00 32.18 101 ILE B O 1
ATOM 2794 N N . GLY B 2 71 ? -56.184 9.707 3.945 1.00 16.65 102 GLY B N 1
ATOM 2795 C CA . GLY B 2 71 ? -55.362 8.589 3.528 1.00 19.83 102 GLY B CA 1
ATOM 2796 C C . GLY B 2 71 ? -56.144 7.568 2.730 1.00 30.34 102 GLY B C 1
ATOM 2797 O O . GLY B 2 71 ? -55.568 6.658 2.131 1.00 41.63 102 GLY B O 1
ATOM 2798 N N . GLN B 2 72 ? -57.462 7.721 2.710 1.00 29.91 103 GLN B N 1
ATOM 2799 C CA . GLN B 2 72 ? -58.312 6.767 2.015 1.00 33.71 103 GLN B CA 1
ATOM 2800 C C . GLN B 2 72 ? -59.561 7.421 1.429 1.00 33.97 103 GLN B C 1
ATOM 2801 O O . GLN B 2 72 ? -60.307 8.108 2.129 1.00 35.46 103 GLN B O 1
ATOM 2807 N N . VAL B 2 73 ? -59.781 7.199 0.137 1.00 26.57 104 VAL B N 1
ATOM 2808 C CA . VAL B 2 73 ? -60.983 7.678 -0.532 1.00 28.76 104 VAL B CA 1
ATOM 2809 C C . VAL B 2 73 ? -61.831 6.494 -0.983 1.00 35.38 104 VAL B C 1
ATOM 2810 O O . VAL B 2 73 ? -61.384 5.670 -1.780 1.00 39.70 104 VAL B O 1
ATOM 2814 N N . ALA B 2 74 ? -63.049 6.406 -0.459 1.00 37.01 105 ALA B N 1
ATOM 2815 C CA . ALA B 2 74 ? -63.934 5.285 -0.756 1.00 36.78 105 ALA B CA 1
ATOM 2816 C C . ALA B 2 74 ? -64.346 5.267 -2.224 1.00 32.77 105 ALA B C 1
ATOM 2817 O O . ALA B 2 74 ? -64.334 6.299 -2.893 1.00 34.94 105 ALA B O 1
ATOM 2819 N N . ALA B 2 75 ? -64.720 4.088 -2.713 1.00 34.44 106 ALA B N 1
ATOM 2820 C CA . ALA B 2 75 ? -65.131 3.925 -4.103 1.00 35.77 106 ALA B CA 1
ATOM 2821 C C . ALA B 2 75 ? -66.421 4.680 -4.399 1.00 31.39 106 ALA B C 1
ATOM 2822 O O . ALA B 2 75 ? -67.343 4.689 -3.586 1.00 40.86 106 ALA B O 1
ATOM 2824 N N . GLY B 2 76 ? -66.466 5.331 -5.556 1.00 34.10 107 GLY B N 1
ATOM 2825 C CA . GLY B 2 76 ? -67.644 6.064 -5.983 1.00 32.56 107 GLY B CA 1
ATOM 2826 C C . GLY B 2 76 ? -68.005 7.207 -5.059 1.00 35.20 107 GLY B C 1
ATOM 2827 O O . GLY B 2 76 ? -69.173 7.577 -4.944 1.00 40.91 107 GLY B O 1
ATOM 2828 N N . ALA B 2 77 ? -66.999 7.768 -4.398 1.00 34.66 108 ALA B N 1
ATOM 2829 C CA . ALA B 2 77 ? -67.216 8.880 -3.480 1.00 41.06 108 ALA B CA 1
ATOM 2830 C C . ALA B 2 77 ? -67.617 10.133 -4.243 1.00 44.79 108 ALA B C 1
ATOM 2831 O O . ALA B 2 77 ? -68.313 11.000 -3.712 1.00 45.27 108 ALA B O 1
ATOM 2833 N N . PHE B 2 78 ? -67.166 10.216 -5.490 1.00 40.47 109 PHE B N 1
ATOM 2834 C CA . PHE B 2 78 ? -67.436 11.363 -6.345 1.00 36.00 109 PHE B CA 1
ATOM 2835 C C . PHE B 2 78 ? -68.331 10.965 -7.515 1.00 43.39 109 PHE B C 1
ATOM 2836 O O . PHE B 2 78 ? -68.367 11.649 -8.537 1.00 55.15 109 PHE B O 1
ATOM 2844 N N . ALA B 2 79 ? -69.071 9.872 -7.351 1.00 42.86 110 ALA B N 1
ATOM 2845 C CA . ALA B 2 79 ? -69.895 9.324 -8.428 1.00 44.00 110 ALA B CA 1
ATOM 2846 C C . ALA B 2 79 ? -71.003 10.246 -8.938 1.00 41.86 110 ALA B C 1
ATOM 2847 O O . ALA B 2 79 ? -71.418 10.135 -10.092 1.00 39.74 110 ALA B O 1
ATOM 2849 N N . ASP B 2 80 ? -71.466 11.164 -8.098 1.00 37.62 111 ASP B N 1
ATOM 2850 C CA . ASP B 2 80 ? -72.578 12.035 -8.473 1.00 44.34 111 ASP B CA 1
ATOM 2851 C C . ASP B 2 80 ? -72.191 13.507 -8.584 1.00 40.39 111 ASP B C 1
ATOM 2852 O O . ASP B 2 80 ? -73.048 14.387 -8.513 1.00 45.44 111 ASP B O 1
ATOM 2857 N N . LEU B 2 81 ? -70.902 13.772 -8.761 1.00 38.55 112 LEU B N 1
ATOM 2858 C CA . LEU B 2 81 ? -70.426 15.141 -8.914 1.00 44.25 112 LEU B CA 1
ATOM 2859 C C . LEU B 2 81 ? -70.216 15.510 -10.380 1.00 52.57 112 LEU B C 1
ATOM 2860 O O . LEU B 2 81 ? -69.121 15.915 -10.772 1.00 62.01 112 LEU B O 1
ATOM 2865 N N . ARG B 2 82 ? -71.267 15.378 -11.185 1.00 49.88 113 ARG B N 1
ATOM 2866 C CA . ARG B 2 82 ? -71.158 15.575 -12.630 1.00 42.55 113 ARG B CA 1
ATOM 2867 C C . ARG B 2 82 ? -70.873 17.023 -13.025 1.00 41.15 113 ARG B C 1
ATOM 2868 O O . ARG B 2 82 ? -70.474 17.292 -14.159 1.00 43.75 113 ARG B O 1
ATOM 2876 N N . ALA B 2 83 ? -71.081 17.952 -12.099 1.00 30.74 114 ALA B N 1
ATOM 2877 C CA . ALA B 2 83 ? -70.894 19.367 -12.396 1.00 34.44 114 ALA B CA 1
ATOM 2878 C C . ALA B 2 83 ? -69.531 19.862 -11.929 1.00 39.96 114 ALA B C 1
ATOM 2879 O O . ALA B 2 83 ? -69.200 21.037 -12.088 1.00 41.52 114 ALA B O 1
ATOM 2881 N N . LEU B 2 84 ? -68.743 18.957 -11.360 1.00 41.52 115 LEU B N 1
ATOM 2882 C CA . LEU B 2 84 ? -67.442 19.306 -10.803 1.00 36.71 115 LEU B CA 1
ATOM 2883 C C . LEU B 2 84 ? -66.407 19.598 -11.884 1.00 39.12 115 LEU B C 1
ATOM 2884 O O . LEU B 2 84 ? -66.133 18.752 -12.735 1.00 41.20 115 LEU B O 1
ATOM 2889 N N . ARG B 2 85 ? -65.834 20.798 -11.843 1.00 33.73 116 ARG B N 1
ATOM 2890 C CA . ARG B 2 85 ? -64.769 21.175 -12.767 1.00 30.81 116 ARG B CA 1
ATOM 2891 C C . ARG B 2 85 ? -63.393 20.911 -12.169 1.00 32.58 116 ARG B C 1
ATOM 2892 O O . ARG B 2 85 ? -62.528 20.327 -12.818 1.00 48.78 116 ARG B O 1
ATOM 2900 N N . ALA B 2 86 ? -63.196 21.355 -10.933 1.00 29.35 117 ALA B N 1
ATOM 2901 C CA . ALA B 2 86 ? -61.892 21.264 -10.285 1.00 32.37 117 ALA B CA 1
ATOM 2902 C C . ALA B 2 86 ? -61.918 20.400 -9.029 1.00 30.44 117 ALA B C 1
ATOM 2903 O O . ALA B 2 86 ? -62.888 20.408 -8.273 1.00 31.28 117 ALA B O 1
ATOM 2905 N N . LEU B 2 87 ? -60.834 19.663 -8.814 1.00 30.48 118 LEU B N 1
ATOM 2906 C CA . LEU B 2 87 ? -60.692 18.814 -7.639 1.00 22.29 118 LEU B CA 1
ATOM 2907 C C . LEU B 2 87 ? -59.298 18.948 -7.044 1.00 19.70 118 LEU B C 1
ATOM 2908 O O . LEU B 2 87 ? -58.299 18.747 -7.733 1.00 28.08 118 LEU B O 1
ATOM 2913 N N . HIS B 2 88 ? -59.233 19.295 -5.763 1.00 26.48 119 HIS B N 1
ATOM 2914 C CA . HIS B 2 88 ? -57.954 19.470 -5.082 1.00 29.50 119 HIS B CA 1
ATOM 2915 C C . HIS B 2 88 ? -57.798 18.504 -3.913 1.00 23.02 119 HIS B C 1
ATOM 2916 O O . HIS B 2 88 ? -58.548 18.565 -2.940 1.00 25.02 119 HIS B O 1
ATOM 2923 N N . LEU B 2 89 ? -56.815 17.617 -4.015 1.00 20.05 120 LEU B N 1
ATOM 2924 C CA . LEU B 2 89 ? -56.535 16.662 -2.950 1.00 21.19 120 LEU B CA 1
ATOM 2925 C C . LEU B 2 89 ? -55.073 16.750 -2.545 1.00 26.03 120 LEU B C 1
ATOM 2926 O O . LEU B 2 89 ? -54.511 15.805 -1.989 1.00 28.03 120 LEU B O 1
ATOM 2931 N N . ASP B 2 90 ? -54.464 17.897 -2.827 1.00 22.71 121 ASP B N 1
ATOM 2932 C CA . ASP B 2 90 ? -53.056 18.110 -2.520 1.00 24.97 121 ASP B CA 1
ATOM 2933 C C . ASP B 2 90 ? -52.774 18.078 -1.018 1.00 31.21 121 ASP B C 1
ATOM 2934 O O . ASP B 2 90 ? -53.662 18.332 -0.203 1.00 32.04 121 ASP B O 1
ATOM 2939 N N . SER B 2 91 ? -51.533 17.740 -0.673 1.00 32.69 122 SER B N 1
ATOM 2940 C CA . SER B 2 91 ? -51.070 17.707 0.712 1.00 28.18 122 SER B CA 1
ATOM 2941 C C . SER B 2 91 ? -51.915 16.779 1.584 1.00 31.27 122 SER B C 1
ATOM 2942 O O . SER B 2 91 ? -52.455 17.191 2.610 1.00 36.86 122 SER B O 1
ATOM 2945 N N . ASN B 2 92 ? -52.019 15.525 1.159 1.00 25.86 123 ASN B N 1
ATOM 2946 C CA . ASN B 2 92 ? -52.739 14.498 1.902 1.00 20.29 123 ASN B CA 1
ATOM 2947 C C . ASN B 2 92 ? -51.938 13.204 1.954 1.00 17.87 123 ASN B C 1
ATOM 2948 O O . ASN B 2 92 ? -50.733 13.204 1.708 1.00 28.25 123 ASN B O 1
ATOM 2953 N N . ARG B 2 93 ? -52.607 12.108 2.295 1.00 16.57 124 ARG B N 1
ATOM 2954 C CA . ARG B 2 93 ? -51.947 10.812 2.426 1.00 14.24 124 ARG B CA 1
ATOM 2955 C C . ARG B 2 93 ? -52.486 9.739 1.479 1.00 18.56 124 ARG B C 1
ATOM 2956 O O . ARG B 2 93 ? -52.503 8.559 1.831 1.00 21.50 124 ARG B O 1
ATOM 2964 N N . LEU B 2 94 ? -52.931 10.134 0.291 1.00 14.71 125 LEU B N 1
ATOM 2965 C CA . LEU B 2 94 ? -53.382 9.152 -0.692 1.00 18.39 125 LEU B CA 1
ATOM 2966 C C . LEU B 2 94 ? -52.223 8.258 -1.116 1.00 23.56 125 LEU B C 1
ATOM 2967 O O . LEU B 2 94 ? -51.103 8.734 -1.305 1.00 22.53 125 LEU B O 1
ATOM 2972 N N . ALA B 2 95 ? -52.492 6.964 -1.264 1.00 20.71 126 ALA B N 1
ATOM 2973 C CA . ALA B 2 95 ? -51.440 6.011 -1.609 1.00 20.94 126 ALA B CA 1
ATOM 2974 C C . ALA B 2 95 ? -51.596 5.462 -3.024 1.00 26.84 126 ALA B C 1
ATOM 2975 O O . ALA B 2 95 ? -50.660 4.890 -3.582 1.00 35.14 126 ALA B O 1
ATOM 2977 N N . GLU B 2 96 ? -52.779 5.639 -3.601 1.00 26.87 127 GLU B N 1
ATOM 2978 C CA . GLU B 2 96 ? -53.062 5.145 -4.942 1.00 21.27 127 GLU B CA 1
ATOM 2979 C C . GLU B 2 96 ? -54.248 5.889 -5.542 1.00 31.93 127 GLU B C 1
ATOM 2980 O O . GLU B 2 96 ? -55.018 6.526 -4.821 1.00 35.00 127 GLU B O 1
ATOM 2986 N N . VAL B 2 97 ? -54.393 5.809 -6.861 1.00 25.62 128 VAL B N 1
ATOM 2987 C CA . VAL B 2 97 ? -55.526 6.427 -7.541 1.00 25.65 128 VAL B CA 1
ATOM 2988 C C . VAL B 2 97 ? -56.266 5.400 -8.396 1.00 28.19 128 VAL B C 1
ATOM 2989 O O . VAL B 2 97 ? -55.813 5.046 -9.486 1.00 39.71 128 VAL B O 1
ATOM 2993 N N . ARG B 2 98 ? -57.405 4.925 -7.902 1.00 24.86 129 ARG B N 1
ATOM 2994 C CA . ARG B 2 98 ? -58.162 3.887 -8.594 1.00 38.26 129 ARG B CA 1
ATOM 2995 C C . ARG B 2 98 ? -59.256 4.463 -9.488 1.00 42.64 129 ARG B C 1
ATOM 2996 O O . ARG B 2 98 ? -59.642 5.624 -9.349 1.00 49.94 129 ARG B O 1
ATOM 3004 N N . GLY B 2 99 ? -59.767 3.636 -10.394 1.00 30.07 130 GLY B N 1
ATOM 3005 C CA . GLY B 2 99 ? -60.787 4.077 -11.324 1.00 51.79 130 GLY B CA 1
ATOM 3006 C C . GLY B 2 99 ? -62.136 4.269 -10.661 1.00 55.85 130 GLY B C 1
ATOM 3007 O O . GLY B 2 99 ? -62.894 5.167 -11.031 1.00 51.61 130 GLY B O 1
ATOM 3008 N N . ASP B 2 100 ? -62.434 3.436 -9.669 1.00 42.68 131 ASP B N 1
ATOM 3009 C CA . ASP B 2 100 ? -63.727 3.501 -8.997 1.00 44.56 131 ASP B CA 1
ATOM 3010 C C . ASP B 2 100 ? -63.824 4.722 -8.088 1.00 43.54 131 ASP B C 1
ATOM 3011 O O . ASP B 2 100 ? -64.905 5.062 -7.609 1.00 52.84 131 ASP B O 1
ATOM 3016 N N . GLN B 2 101 ? -62.692 5.374 -7.846 1.00 42.39 132 GLN B N 1
ATOM 3017 C CA . GLN B 2 101 ? -62.679 6.571 -7.014 1.00 38.58 132 GLN B CA 1
ATOM 3018 C C . GLN B 2 101 ? -63.003 7.818 -7.824 1.00 45.82 132 GLN B C 1
ATOM 3019 O O . GLN B 2 101 ? -63.651 8.739 -7.328 1.00 47.92 132 GLN B O 1
ATOM 3025 N N . LEU B 2 102 ? -62.559 7.839 -9.076 1.00 50.53 133 LEU B N 1
ATOM 3026 C CA . LEU B 2 102 ? -62.758 9.001 -9.933 1.00 49.23 133 LEU B CA 1
ATOM 3027 C C . LEU B 2 102 ? -63.889 8.791 -10.936 1.00 42.01 133 LEU B C 1
ATOM 3028 O O . LEU B 2 102 ? -63.933 9.440 -11.980 1.00 47.45 133 LEU B O 1
ATOM 3033 N N . ARG B 2 103 ? -64.803 7.884 -10.613 1.00 37.97 134 ARG B N 1
ATOM 3034 C CA . ARG B 2 103 ? -65.925 7.586 -11.491 1.00 28.70 134 ARG B CA 1
ATOM 3035 C C . ARG B 2 103 ? -66.988 8.673 -11.424 1.00 35.33 134 ARG B C 1
ATOM 3036 O O . ARG B 2 103 ? -67.351 9.128 -10.342 1.00 40.95 134 ARG B O 1
ATOM 3044 N N . GLY B 2 104 ? -67.473 9.095 -12.588 1.00 40.77 135 GLY B N 1
ATOM 3045 C CA . GLY B 2 104 ? -68.571 10.042 -12.658 1.00 48.84 135 GLY B CA 1
ATOM 3046 C C . GLY B 2 104 ? -68.164 11.503 -12.645 1.00 35.39 135 GLY B C 1
ATOM 3047 O O . GLY B 2 104 ? -68.999 12.383 -12.428 1.00 40.50 135 GLY B O 1
ATOM 3048 N N . LEU B 2 105 ? -66.884 11.766 -12.885 1.00 27.48 136 LEU B N 1
ATOM 3049 C CA . LEU B 2 105 ? -66.380 13.134 -12.951 1.00 36.48 136 LEU B CA 1
ATOM 3050 C C . LEU B 2 105 ? -66.352 13.635 -14.392 1.00 39.18 136 LEU B C 1
ATOM 3051 O O . LEU B 2 105 ? -65.294 13.974 -14.922 1.00 45.66 136 LEU B O 1
ATOM 3056 N N . GLY B 2 106 ? -67.524 13.685 -15.016 1.00 45.57 137 GLY B N 1
ATOM 3057 C CA . GLY B 2 106 ? -67.637 14.002 -16.429 1.00 49.97 137 GLY B CA 1
ATOM 3058 C C . GLY B 2 106 ? -67.078 15.351 -16.843 1.00 39.83 137 GLY B C 1
ATOM 3059 O O . GLY B 2 106 ? -66.585 15.503 -17.959 1.00 38.27 137 GLY B O 1
ATOM 3060 N N . ASN B 2 107 ? -67.153 16.331 -15.950 1.00 46.63 138 ASN B N 1
ATOM 3061 C CA . ASN B 2 107 ? -66.724 17.686 -16.278 1.00 46.16 138 ASN B CA 1
ATOM 3062 C C . ASN B 2 107 ? -65.398 18.087 -15.649 1.00 47.62 138 ASN B C 1
ATOM 3063 O O . ASN B 2 107 ? -65.025 19.258 -15.697 1.00 47.48 138 ASN B O 1
ATOM 3068 N N . LEU B 2 108 ? -64.687 17.126 -15.065 1.00 46.80 139 LEU B N 1
ATOM 3069 C CA . LEU B 2 108 ? -63.434 17.435 -14.385 1.00 39.95 139 LEU B CA 1
ATOM 3070 C C . LEU B 2 108 ? -62.437 18.025 -15.368 1.00 43.75 139 LEU B C 1
ATOM 3071 O O . LEU B 2 108 ? -62.100 17.404 -16.374 1.00 48.58 139 LEU B O 1
ATOM 3076 N N . ARG B 2 109 ? -61.975 19.235 -15.077 1.00 42.04 140 ARG B N 1
ATOM 3077 C CA . ARG B 2 109 ? -61.062 19.922 -15.973 1.00 36.12 140 ARG B CA 1
ATOM 3078 C C . ARG B 2 109 ? -59.751 20.242 -15.265 1.00 38.24 140 ARG B C 1
ATOM 3079 O O . ARG B 2 109 ? -58.718 20.435 -15.904 1.00 45.38 140 ARG B O 1
ATOM 3087 N N . HIS B 2 110 ? -59.802 20.287 -13.938 1.00 32.26 141 HIS B N 1
ATOM 3088 C CA . HIS B 2 110 ? -58.606 20.486 -13.129 1.00 30.22 141 HIS B CA 1
ATOM 3089 C C . HIS B 2 110 ? -58.494 19.410 -12.057 1.00 29.28 141 HIS B C 1
ATOM 3090 O O . HIS B 2 110 ? -59.378 19.270 -11.214 1.00 34.88 141 HIS B O 1
ATOM 3097 N N . LEU B 2 111 ? -57.404 18.651 -12.091 1.00 23.50 142 LEU B N 1
ATOM 3098 C CA . LEU B 2 111 ? -57.181 17.604 -11.103 1.00 20.86 142 LEU B CA 1
ATOM 3099 C C . LEU B 2 111 ? -55.832 17.776 -10.425 1.00 27.53 142 LEU B C 1
ATOM 3100 O O . LEU B 2 111 ? -54.786 17.636 -11.059 1.00 29.30 142 LEU B O 1
ATOM 3105 N N . ILE B 2 112 ? -55.859 18.078 -9.131 1.00 18.44 143 ILE B N 1
ATOM 3106 C CA . ILE B 2 112 ? -54.625 18.304 -8.392 1.00 25.28 143 ILE B CA 1
ATOM 3107 C C . ILE B 2 112 ? -54.443 17.268 -7.288 1.00 26.88 143 ILE B C 1
ATOM 3108 O O . ILE B 2 112 ? -55.229 17.204 -6.340 1.00 21.06 143 ILE B O 1
ATOM 3113 N N . LEU B 2 113 ? -53.400 16.454 -7.427 1.00 17.95 144 LEU B N 1
ATOM 3114 C CA . LEU B 2 113 ? -53.094 15.423 -6.446 1.00 9.77 144 LEU B CA 1
ATOM 3115 C C . LEU B 2 113 ? -51.672 15.573 -5.922 1.00 23.96 144 LEU B C 1
ATOM 3116 O O . LEU B 2 113 ? -51.061 14.603 -5.470 1.00 33.06 144 LEU B O 1
ATOM 3121 N N . GLY B 2 114 ? -51.149 16.795 -5.981 1.00 21.42 145 GLY B N 1
ATOM 3122 C CA . GLY B 2 114 ? -49.790 17.065 -5.552 1.00 21.90 145 GLY B CA 1
ATOM 3123 C C . GLY B 2 114 ? -49.545 16.744 -4.090 1.00 24.67 145 GLY B C 1
ATOM 3124 O O . GLY B 2 114 ? -50.484 16.653 -3.307 1.00 26.32 145 GLY B O 1
ATOM 3125 N N . ASN B 2 115 ? -48.276 16.557 -3.735 1.00 27.34 146 ASN B N 1
ATOM 3126 C CA . ASN B 2 115 ? -47.863 16.330 -2.351 1.00 23.78 146 ASN B CA 1
ATOM 3127 C C . ASN B 2 115 ? -48.647 15.227 -1.637 1.00 26.52 146 ASN B C 1
ATOM 3128 O O . ASN B 2 115 ? -49.206 15.441 -0.563 1.00 29.06 146 ASN B O 1
ATOM 3133 N N . ASN B 2 116 ? -48.712 14.056 -2.257 1.00 26.38 147 ASN B N 1
ATOM 3134 C CA . ASN B 2 116 ? -49.256 12.874 -1.603 1.00 19.11 147 ASN B CA 1
ATOM 3135 C C . ASN B 2 116 ? -48.214 11.766 -1.594 1.00 26.75 147 ASN B C 1
ATOM 3136 O O . ASN B 2 116 ? -47.034 12.016 -1.840 1.00 34.34 147 ASN B O 1
ATOM 3141 N N . GLN B 2 117 ? -48.643 10.545 -1.296 1.00 25.76 148 GLN B N 1
ATOM 3142 C CA . GLN B 2 117 ? -47.739 9.403 -1.347 1.00 23.04 148 GLN B CA 1
ATOM 3143 C C . GLN B 2 117 ? -48.259 8.355 -2.332 1.00 24.76 148 GLN B C 1
ATOM 3144 O O . GLN B 2 117 ? -48.199 7.154 -2.070 1.00 22.16 148 GLN B O 1
ATOM 3150 N N . ILE B 2 118 ? -48.783 8.828 -3.461 1.00 25.09 149 ILE B N 1
ATOM 3151 C CA . ILE B 2 118 ? -49.347 7.956 -4.489 1.00 20.12 149 ILE B CA 1
ATOM 3152 C C . ILE B 2 118 ? -48.287 7.061 -5.117 1.00 18.57 149 ILE B C 1
ATOM 3153 O O . ILE B 2 118 ? -47.393 7.537 -5.814 1.00 23.08 149 ILE B O 1
ATOM 3158 N N . ARG B 2 119 ? -48.409 5.760 -4.876 1.00 24.37 150 ARG B N 1
ATOM 3159 C CA . ARG B 2 119 ? -47.442 4.774 -5.351 1.00 23.47 150 ARG B CA 1
ATOM 3160 C C . ARG B 2 119 ? -47.794 4.262 -6.743 1.00 24.65 150 ARG B C 1
ATOM 3161 O O . ARG B 2 119 ? -46.914 3.927 -7.535 1.00 20.76 150 ARG B O 1
ATOM 3169 N N . LYS B 2 120 ? -49.089 4.191 -7.031 1.00 27.31 151 LYS B N 1
ATOM 3170 C CA . LYS B 2 120 ? -49.550 3.672 -8.308 1.00 23.86 151 LYS B CA 1
ATOM 3171 C C . LYS B 2 120 ? -50.835 4.349 -8.780 1.00 29.45 151 LYS B C 1
ATOM 3172 O O . LYS B 2 120 ? -51.788 4.519 -8.016 1.00 29.29 151 LYS B O 1
ATOM 3178 N N . VAL B 2 121 ? -50.850 4.735 -10.050 1.00 32.18 152 VAL B N 1
ATOM 3179 C CA . VAL B 2 121 ? -52.059 5.234 -10.683 1.00 28.06 152 VAL B CA 1
ATOM 3180 C C . VAL B 2 121 ? -52.626 4.151 -11.583 1.00 27.03 152 VAL B C 1
ATOM 3181 O O . VAL B 2 121 ? -51.959 3.705 -12.517 1.00 30.23 152 VAL B O 1
ATOM 3185 N N . GLU B 2 122 ? -53.850 3.722 -11.295 1.00 28.76 153 GLU B N 1
ATOM 3186 C CA . GLU B 2 122 ? -54.498 2.694 -12.096 1.00 29.18 153 GLU B CA 1
ATOM 3187 C C . GLU B 2 122 ? -54.623 3.126 -13.548 1.00 46.69 153 GLU B C 1
ATOM 3188 O O . GLU B 2 122 ? -55.025 4.253 -13.835 1.00 49.87 153 GLU B O 1
ATOM 3194 N N . SER B 2 123 ? -54.257 2.229 -14.458 1.00 47.58 154 SER B N 1
ATOM 3195 C CA . SER B 2 123 ? -54.419 2.486 -15.880 1.00 44.77 154 SER B CA 1
ATOM 3196 C C . SER B 2 123 ? -55.885 2.763 -16.171 1.00 50.41 154 SER B C 1
ATOM 3197 O O . SER B 2 123 ? -56.766 2.052 -15.677 1.00 53.22 154 SER B O 1
ATOM 3200 N N . ALA B 2 124 ? -56.137 3.818 -16.940 1.00 49.66 155 ALA B N 1
ATOM 3201 C CA . ALA B 2 124 ? -57.495 4.218 -17.289 1.00 66.29 155 ALA B CA 1
ATOM 3202 C C . ALA B 2 124 ? -58.334 4.486 -16.040 1.00 50.79 155 ALA B C 1
ATOM 3203 O O . ALA B 2 124 ? -59.473 4.030 -15.931 1.00 29.92 155 ALA B O 1
ATOM 3205 N N . ALA B 2 125 ? -57.749 5.206 -15.088 1.00 50.15 156 ALA B N 1
ATOM 3206 C CA . ALA B 2 125 ? -58.485 5.683 -13.924 1.00 36.48 156 ALA B CA 1
ATOM 3207 C C . ALA B 2 125 ? -58.935 7.114 -14.171 1.00 39.02 156 ALA B C 1
ATOM 3208 O O . ALA B 2 125 ? -59.582 7.728 -13.326 1.00 43.15 156 ALA B O 1
ATOM 3210 N N . PHE B 2 126 ? -58.573 7.640 -15.337 1.00 44.39 157 PHE B N 1
ATOM 3211 C CA . PHE B 2 126 ? -58.957 8.988 -15.736 1.00 35.08 157 PHE B CA 1
ATOM 3212 C C . PHE B 2 126 ? -60.075 8.951 -16.773 1.00 45.52 157 PHE B C 1
ATOM 3213 O O . PHE B 2 126 ? -60.400 9.970 -17.382 1.00 49.88 157 PHE B O 1
ATOM 3221 N N . ASP B 2 127 ? -60.662 7.772 -16.960 1.00 47.85 158 ASP B N 1
ATOM 3222 C CA . ASP B 2 127 ? -61.642 7.535 -18.020 1.00 43.26 158 ASP B CA 1
ATOM 3223 C C . ASP B 2 127 ? -62.850 8.467 -17.969 1.00 34.98 158 ASP B C 1
ATOM 3224 O O . ASP B 2 127 ? -63.461 8.761 -18.995 1.00 48.27 158 ASP B O 1
ATOM 3229 N N . ALA B 2 128 ? -63.197 8.923 -16.773 1.00 30.51 159 ALA B N 1
ATOM 3230 C CA . ALA B 2 128 ? -64.368 9.771 -16.597 1.00 36.64 159 ALA B CA 1
ATOM 3231 C C . ALA B 2 128 ? -64.183 11.156 -17.217 1.00 32.68 159 ALA B C 1
ATOM 3232 O O . ALA B 2 128 ? -65.161 11.863 -17.464 1.00 34.18 159 ALA B O 1
ATOM 3234 N N . PHE B 2 129 ? -62.937 11.544 -17.468 1.00 32.82 160 PHE B N 1
ATOM 3235 C CA . PHE B 2 129 ? -62.656 12.910 -17.904 1.00 45.15 160 PHE B CA 1
ATOM 3236 C C . PHE B 2 129 ? -61.456 13.017 -18.843 1.00 48.12 160 PHE B C 1
ATOM 3237 O O . PHE B 2 129 ? -60.749 14.026 -18.834 1.00 46.30 160 PHE B O 1
ATOM 3245 N N . LEU B 2 130 ? -61.237 11.992 -19.661 1.00 47.57 161 LEU B N 1
ATOM 3246 C CA . LEU B 2 130 ? -60.105 11.984 -20.586 1.00 34.54 161 LEU B CA 1
ATOM 3247 C C . LEU B 2 130 ? -60.187 13.106 -21.620 1.00 39.85 161 LEU B C 1
ATOM 3248 O O . LEU B 2 130 ? -59.175 13.710 -21.972 1.00 46.92 161 LEU B O 1
ATOM 3253 N N . SER B 2 131 ? -61.394 13.384 -22.099 1.00 52.70 162 SER B N 1
ATOM 3254 C CA . SER B 2 131 ? -61.582 14.354 -23.172 1.00 36.84 162 SER B CA 1
ATOM 3255 C C . SER B 2 131 ? -61.761 15.781 -22.662 1.00 43.92 162 SER B C 1
ATOM 3256 O O . SER B 2 131 ? -61.773 16.726 -23.449 1.00 56.13 162 SER B O 1
ATOM 3259 N N . THR B 2 132 ? -61.896 15.939 -21.350 1.00 50.48 163 THR B N 1
ATOM 3260 C CA . THR B 2 132 ? -62.197 17.249 -20.781 1.00 49.05 163 THR B CA 1
ATOM 3261 C C . THR B 2 132 ? -61.044 17.838 -19.974 1.00 47.82 163 THR B C 1
ATOM 3262 O O . THR B 2 132 ? -60.888 19.058 -19.916 1.00 44.93 163 THR B O 1
ATOM 3266 N N . VAL B 2 133 ? -60.241 16.971 -19.359 1.00 44.30 164 VAL B N 1
ATOM 3267 C CA . VAL B 2 133 ? -59.183 17.411 -18.450 1.00 43.29 164 VAL B CA 1
ATOM 3268 C C . VAL B 2 133 ? -58.194 18.349 -19.142 1.00 37.37 164 VAL B C 1
ATOM 3269 O O . VAL B 2 133 ? -57.733 18.088 -20.254 1.00 36.66 164 VAL B O 1
ATOM 3273 N N . GLU B 2 134 ? -57.892 19.458 -18.476 1.00 35.48 165 GLU B N 1
ATOM 3274 C CA . GLU B 2 134 ? -56.969 20.451 -19.008 1.00 34.92 165 GLU B CA 1
ATOM 3275 C C . GLU B 2 134 ? -55.733 20.591 -18.131 1.00 37.07 165 GLU B C 1
ATOM 3276 O O . GLU B 2 134 ? -54.729 21.164 -18.546 1.00 41.13 165 GLU B O 1
ATOM 3282 N N . ASP B 2 135 ? -55.811 20.066 -16.914 1.00 45.14 166 ASP B N 1
ATOM 3283 C CA . ASP B 2 135 ? -54.737 20.242 -15.946 1.00 39.89 166 ASP B CA 1
ATOM 3284 C C . ASP B 2 135 ? -54.616 19.038 -15.012 1.00 39.85 166 ASP B C 1
ATOM 3285 O O . ASP B 2 135 ? -55.583 18.658 -14.348 1.00 41.87 166 ASP B O 1
ATOM 3290 N N . LEU B 2 136 ? -53.429 18.438 -14.961 1.00 26.77 167 LEU B N 1
ATOM 3291 C CA . LEU B 2 136 ? -53.205 17.279 -14.100 1.00 31.33 167 LEU B CA 1
ATOM 3292 C C . LEU B 2 136 ? -51.905 17.384 -13.306 1.00 34.11 167 LEU B C 1
ATOM 3293 O O . LEU B 2 136 ? -50.814 17.429 -13.879 1.00 27.33 167 LEU B O 1
ATOM 3298 N N . ASP B 2 137 ? -52.030 17.401 -11.983 1.00 32.38 168 ASP B N 1
ATOM 3299 C CA . ASP B 2 137 ? -50.873 17.517 -11.106 1.00 20.64 168 ASP B CA 1
ATOM 3300 C C . ASP B 2 137 ? -50.680 16.268 -10.259 1.00 20.12 168 ASP B C 1
ATOM 3301 O O . ASP B 2 137 ? -51.561 15.890 -9.487 1.00 21.18 168 ASP B O 1
ATOM 3306 N N . LEU B 2 138 ? -49.522 15.634 -10.409 1.00 19.84 169 LEU B N 1
ATOM 3307 C CA . LEU B 2 138 ? -49.165 14.482 -9.593 1.00 17.14 169 LEU B CA 1
ATOM 3308 C C . LEU B 2 138 ? -47.788 14.684 -8.975 1.00 20.86 169 LEU B C 1
ATOM 3309 O O . LEU B 2 138 ? -47.092 13.720 -8.653 1.00 26.29 169 LEU B O 1
ATOM 3314 N N . SER B 2 139 ? -47.408 15.946 -8.802 1.00 20.07 170 SER B N 1
ATOM 3315 C CA . SER B 2 139 ? -46.100 16.293 -8.258 1.00 19.17 170 SER B CA 1
ATOM 3316 C C . SER B 2 139 ? -45.955 15.867 -6.804 1.00 22.52 170 SER B C 1
ATOM 3317 O O . SER B 2 139 ? -46.942 15.751 -6.080 1.00 28.95 170 SER B O 1
ATOM 3320 N N . TYR B 2 140 ? -44.712 15.643 -6.392 1.00 25.82 171 TYR B N 1
ATOM 3321 C CA . TYR B 2 140 ? -44.387 15.226 -5.031 1.00 21.84 171 TYR B CA 1
ATOM 3322 C C . TYR B 2 140 ? -45.180 13.997 -4.606 1.00 22.20 171 TYR B C 1
ATOM 3323 O O . TYR B 2 140 ? -45.990 14.051 -3.683 1.00 21.93 171 TYR B O 1
ATOM 3332 N N . ASN B 2 141 ? -44.948 12.893 -5.305 1.00 25.67 172 ASN B N 1
ATOM 3333 C CA . ASN B 2 141 ? -45.527 11.610 -4.942 1.00 21.76 172 ASN B CA 1
ATOM 3334 C C . ASN B 2 141 ? -44.491 10.506 -5.064 1.00 23.41 172 ASN B C 1
ATOM 3335 O O . ASN B 2 141 ? -43.295 10.773 -5.155 1.00 25.06 172 ASN B O 1
ATOM 3340 N N . ASN B 2 142 ? -44.952 9.263 -5.060 1.00 20.52 173 ASN B N 1
ATOM 3341 C CA . ASN B 2 142 ? -44.048 8.128 -5.158 1.00 18.60 173 ASN B CA 1
ATOM 3342 C C . ASN B 2 142 ? -44.314 7.279 -6.393 1.00 17.87 173 ASN B C 1
ATOM 3343 O O . ASN B 2 142 ? -44.293 6.052 -6.327 1.00 21.72 173 ASN B O 1
ATOM 3348 N N . LEU B 2 143 ? -44.565 7.934 -7.520 1.00 14.57 174 LEU B N 1
ATOM 3349 C CA . LEU B 2 143 ? -44.824 7.218 -8.762 1.00 17.02 174 LEU B CA 1
ATOM 3350 C C . LEU B 2 143 ? -43.524 6.792 -9.428 1.00 24.58 174 LEU B C 1
ATOM 3351 O O . LEU B 2 143 ? -42.674 7.627 -9.731 1.00 34.59 174 LEU B O 1
ATOM 3356 N N . GLU B 2 144 ? -43.368 5.488 -9.639 1.00 23.52 175 GLU B N 1
ATOM 3357 C CA . GLU B 2 144 ? -42.240 4.971 -10.405 1.00 25.29 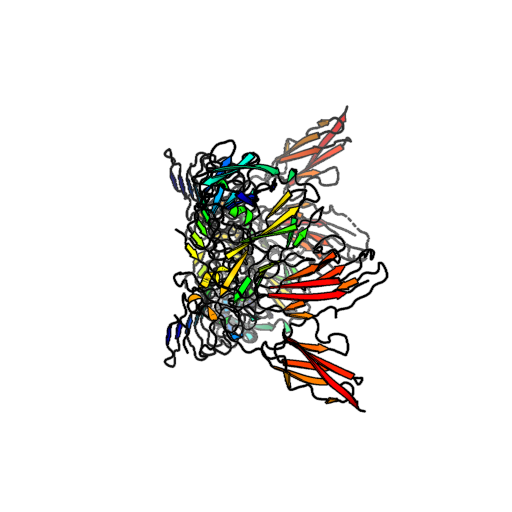175 GLU B CA 1
ATOM 3358 C C . GLU B 2 144 ? -42.676 4.692 -11.834 1.00 31.26 175 GLU B C 1
ATOM 3359 O O . GLU B 2 144 ? -41.859 4.663 -12.754 1.00 40.20 175 GLU B O 1
ATOM 3365 N N . ALA B 2 145 ? -43.978 4.500 -12.011 1.00 29.53 176 ALA B N 1
ATOM 3366 C CA . ALA B 2 145 ? -44.549 4.235 -13.323 1.00 31.03 176 ALA B CA 1
ATOM 3367 C C . ALA B 2 145 ? -45.742 5.144 -13.577 1.00 27.15 176 ALA B C 1
ATOM 3368 O O . ALA B 2 145 ? -46.174 5.881 -12.691 1.00 34.12 176 ALA B O 1
ATOM 3370 N N . LEU B 2 146 ? -46.273 5.094 -14.791 1.00 28.03 177 LEU B N 1
ATOM 3371 C CA . LEU B 2 146 ? -47.401 5.937 -15.144 1.00 30.08 177 LEU B CA 1
ATOM 3372 C C . LEU B 2 146 ? -48.155 5.358 -16.337 1.00 40.90 177 LEU B C 1
ATOM 3373 O O . LEU B 2 146 ? -47.543 4.912 -17.306 1.00 53.67 177 LEU B O 1
ATOM 3378 N N . PRO B 2 147 ? -49.494 5.350 -16.264 1.00 34.00 178 PRO B N 1
ATOM 3379 C CA . PRO B 2 147 ? -50.314 4.929 -17.405 1.00 41.92 178 PRO B CA 1
ATOM 3380 C C . PRO B 2 147 ? -50.260 5.945 -18.544 1.00 42.98 178 PRO B C 1
ATOM 3381 O O . PRO B 2 147 ? -51.215 6.700 -18.738 1.00 36.86 178 PRO B O 1
ATOM 3385 N N . TRP B 2 148 ? -49.156 5.951 -19.288 1.00 38.77 179 TRP B N 1
ATOM 3386 C CA . TRP B 2 148 ? -48.947 6.916 -20.364 1.00 34.32 179 TRP B CA 1
ATOM 3387 C C . TRP B 2 148 ? -50.008 6.803 -21.451 1.00 38.93 179 TRP B C 1
ATOM 3388 O O . TRP B 2 148 ? -50.356 7.795 -22.093 1.00 42.66 179 TRP B O 1
ATOM 3399 N N . GLU B 2 149 ? -50.519 5.591 -21.649 1.00 34.78 180 GLU B N 1
ATOM 3400 C CA . GLU B 2 149 ? -51.545 5.337 -22.653 1.00 36.00 180 GLU B CA 1
ATOM 3401 C C . GLU B 2 149 ? -52.806 6.151 -22.369 1.00 52.62 180 GLU B C 1
ATOM 3402 O O . GLU B 2 149 ? -53.527 6.539 -23.291 1.00 49.06 180 GLU B O 1
ATOM 3408 N N . ALA B 2 150 ? -53.064 6.409 -21.090 1.00 48.70 181 ALA B N 1
ATOM 3409 C CA . ALA B 2 150 ? -54.190 7.239 -20.693 1.00 30.93 181 ALA B CA 1
ATOM 3410 C C . ALA B 2 150 ? -53.863 8.703 -20.936 1.00 33.56 181 ALA B C 1
ATOM 3411 O O . ALA B 2 150 ? -54.706 9.467 -21.406 1.00 42.52 181 ALA B O 1
ATOM 3413 N N . VAL B 2 151 ? -52.629 9.084 -20.623 1.00 33.40 182 VAL B N 1
ATOM 3414 C CA . VAL B 2 151 ? -52.177 10.458 -20.803 1.00 41.24 182 VAL B CA 1
ATOM 3415 C C . VAL B 2 151 ? -52.243 10.861 -22.272 1.00 46.69 182 VAL B C 1
ATOM 3416 O O . VAL B 2 151 ? -52.601 11.995 -22.602 1.00 46.94 182 VAL B O 1
ATOM 3420 N N . GLY B 2 152 ? -51.929 9.915 -23.150 1.00 48.39 183 GLY B N 1
ATOM 3421 C CA . GLY B 2 152 ? -51.927 10.166 -24.580 1.00 51.54 183 GLY B CA 1
ATOM 3422 C C . GLY B 2 152 ? -53.292 10.493 -25.157 1.00 46.29 183 GLY B C 1
ATOM 3423 O O . GLY B 2 152 ? -53.390 10.976 -26.284 1.00 43.71 183 GLY B O 1
ATOM 3424 N N . GLN B 2 153 ? -54.346 10.236 -24.386 1.00 47.30 184 GLN B N 1
ATOM 3425 C CA . GLN B 2 153 ? -55.708 10.493 -24.843 1.00 38.04 184 GLN B CA 1
ATOM 3426 C C . GLN B 2 153 ? -56.227 11.844 -24.359 1.00 37.78 184 GLN B C 1
ATOM 3427 O O . GLN B 2 153 ? -57.268 12.315 -24.815 1.00 35.42 184 GLN B O 1
ATOM 3433 N N . MET B 2 154 ? -55.498 12.467 -23.438 1.00 38.69 185 MET B N 1
ATOM 3434 C CA . MET B 2 154 ? -55.915 13.748 -22.872 1.00 45.35 185 MET B CA 1
ATOM 3435 C C . MET B 2 154 ? -55.637 14.899 -23.831 1.00 49.45 185 MET B C 1
ATOM 3436 O O . MET B 2 154 ? -54.604 15.562 -23.739 1.00 52.84 185 MET B O 1
ATOM 3441 N N . VAL B 2 155 ? -56.574 15.136 -24.743 1.00 53.46 186 VAL B N 1
ATOM 3442 C CA . VAL B 2 155 ? -56.373 16.091 -25.827 1.00 57.59 186 VAL B CA 1
ATOM 3443 C C . VAL B 2 155 ? -56.302 17.538 -25.346 1.00 69.22 186 VAL B C 1
ATOM 3444 O O . VAL B 2 155 ? -55.474 18.316 -25.820 1.00 67.31 186 VAL B O 1
ATOM 3448 N N . ASN B 2 156 ? -57.171 17.896 -24.408 1.00 60.05 187 ASN B N 1
ATOM 3449 C CA . ASN B 2 156 ? -57.252 19.278 -23.950 1.00 55.36 187 ASN B CA 1
ATOM 3450 C C . ASN B 2 156 ? -56.263 19.604 -22.835 1.00 49.47 187 ASN B C 1
ATOM 3451 O O . ASN B 2 156 ? -56.253 20.721 -22.314 1.00 46.82 187 ASN B O 1
ATOM 3456 N N . LEU B 2 157 ? -55.425 18.636 -22.481 1.00 36.03 188 LEU B N 1
ATOM 3457 C CA . LEU B 2 157 ? -54.428 18.841 -21.438 1.00 33.42 188 LEU B CA 1
ATOM 3458 C C . LEU B 2 157 ? -53.383 19.863 -21.878 1.00 41.97 188 LEU B C 1
ATOM 3459 O O . LEU B 2 157 ? -52.829 19.761 -22.971 1.00 53.91 188 LEU B O 1
ATOM 3464 N N . ASN B 2 158 ? -53.125 20.851 -21.027 1.00 42.95 189 ASN B N 1
ATOM 3465 C CA . ASN B 2 158 ? -52.156 21.896 -21.347 1.00 42.07 189 ASN B CA 1
ATOM 3466 C C . ASN B 2 158 ? -51.039 22.008 -20.314 1.00 48.78 189 ASN B C 1
ATOM 3467 O O . ASN B 2 158 ? -49.978 22.566 -20.599 1.00 57.62 189 ASN B O 1
ATOM 3472 N N . THR B 2 159 ? -51.281 21.489 -19.114 1.00 42.14 190 THR B N 1
ATOM 3473 C CA . THR B 2 159 ? -50.268 21.498 -18.066 1.00 39.52 190 THR B CA 1
ATOM 3474 C C . THR B 2 159 ? -50.218 20.166 -17.323 1.00 36.24 190 THR B C 1
ATOM 3475 O O . THR B 2 159 ? -51.157 19.804 -16.616 1.00 45.15 190 THR B O 1
ATOM 3479 N N . LEU B 2 160 ? -49.122 19.436 -17.502 1.00 30.75 191 LEU B N 1
ATOM 3480 C CA . LEU B 2 160 ? -48.900 18.187 -16.780 1.00 33.14 191 LEU B CA 1
ATOM 3481 C C . LEU B 2 160 ? -47.641 18.287 -15.920 1.00 35.71 191 LEU B C 1
ATOM 3482 O O . LEU B 2 160 ? -46.534 18.433 -16.441 1.00 30.11 191 LEU B O 1
ATOM 3487 N N . THR B 2 161 ? -47.812 18.199 -14.604 1.00 28.69 192 THR B N 1
ATOM 3488 C CA . THR B 2 161 ? -46.696 18.382 -13.681 1.00 31.52 192 THR B CA 1
ATOM 3489 C C . THR B 2 161 ? -46.379 17.123 -12.886 1.00 27.46 192 THR B C 1
ATOM 3490 O O . THR B 2 161 ? -47.249 16.548 -12.234 1.00 24.58 192 THR B O 1
ATOM 3494 N N . LEU B 2 162 ? -45.120 16.703 -12.953 1.00 29.38 193 LEU B N 1
ATOM 3495 C CA . LEU B 2 162 ? -44.636 15.563 -12.187 1.00 25.99 193 LEU B CA 1
ATOM 3496 C C . LEU B 2 162 ? -43.331 15.949 -11.485 1.00 25.29 193 LEU B C 1
ATOM 3497 O O . LEU B 2 162 ? -42.306 15.293 -11.652 1.00 29.99 193 LEU B O 1
ATOM 3502 N N . ASP B 2 163 ? -43.396 17.012 -10.684 1.00 27.28 194 ASP B N 1
ATOM 3503 C CA . ASP B 2 163 ? -42.211 17.696 -10.162 1.00 25.70 194 ASP B CA 1
ATOM 3504 C C . ASP B 2 163 ? -41.281 16.838 -9.314 1.00 37.60 194 ASP B C 1
ATOM 3505 O O . ASP B 2 163 ? -40.074 17.072 -9.298 1.00 53.06 194 ASP B O 1
ATOM 3510 N N . HIS B 2 164 ? -41.827 15.883 -8.570 1.00 22.63 195 HIS B N 1
ATOM 3511 C CA . HIS B 2 164 ? -40.990 15.107 -7.661 1.00 25.31 195 HIS B CA 1
ATOM 3512 C C . HIS B 2 164 ? -41.501 13.690 -7.471 1.00 33.08 195 HIS B C 1
ATOM 3513 O O . HIS B 2 164 ? -42.220 13.402 -6.516 1.00 35.61 195 HIS B O 1
ATOM 3520 N N . ASN B 2 165 ? -41.119 12.804 -8.380 1.00 31.82 196 ASN B N 1
ATOM 3521 C CA . ASN B 2 165 ? -41.502 11.405 -8.273 1.00 23.29 196 ASN B CA 1
ATOM 3522 C C . ASN B 2 165 ? -40.318 10.490 -8.527 1.00 26.23 196 ASN B C 1
ATOM 3523 O O . ASN B 2 165 ? -39.168 10.919 -8.461 1.00 28.18 196 ASN B O 1
ATOM 3528 N N . LEU B 2 166 ? -40.604 9.221 -8.792 1.00 22.61 197 LEU B N 1
ATOM 3529 C CA . LEU B 2 166 ? -39.553 8.252 -9.055 1.00 19.50 197 LEU B CA 1
ATOM 3530 C C . LEU B 2 166 ? -39.680 7.661 -10.451 1.00 21.55 197 LEU B C 1
ATOM 3531 O O . LEU B 2 166 ? -39.228 6.544 -10.700 1.00 25.03 197 LEU B O 1
ATOM 3536 N N . ILE B 2 167 ? -40.295 8.415 -11.358 1.00 21.40 198 ILE B N 1
ATOM 3537 C CA . ILE B 2 167 ? -40.557 7.930 -12.710 1.00 18.75 198 ILE B CA 1
ATOM 3538 C C . ILE B 2 167 ? -39.271 7.584 -13.440 1.00 24.07 198 ILE B C 1
ATOM 3539 O O . ILE B 2 167 ? -38.387 8.423 -13.601 1.00 30.16 198 ILE B O 1
ATOM 3544 N N . ASP B 2 168 ? -39.181 6.335 -13.881 1.00 32.22 199 ASP B N 1
ATOM 3545 C CA . ASP B 2 168 ? -37.969 5.816 -14.498 1.00 32.20 199 ASP B CA 1
ATOM 3546 C C . ASP B 2 168 ? -37.867 6.158 -15.984 1.00 38.26 199 ASP B C 1
ATOM 3547 O O . ASP B 2 168 ? -36.782 6.457 -16.484 1.00 46.28 199 ASP B O 1
ATOM 3552 N N . HIS B 2 169 ? -38.992 6.111 -16.688 1.00 25.60 200 HIS B N 1
ATOM 3553 C CA . HIS B 2 169 ? -38.978 6.303 -18.132 1.00 24.28 200 HIS B CA 1
ATOM 3554 C C . HIS B 2 169 ? -40.301 6.853 -18.658 1.00 35.35 200 HIS B C 1
ATOM 3555 O O . HIS B 2 169 ? -41.366 6.584 -18.102 1.00 42.78 200 HIS B O 1
ATOM 3562 N N . ILE B 2 170 ? -40.222 7.634 -19.729 1.00 34.91 201 ILE B N 1
ATOM 3563 C CA . ILE B 2 170 ? -41.412 8.174 -20.371 1.00 29.60 201 ILE B CA 1
ATOM 3564 C C . ILE B 2 170 ? -41.670 7.438 -21.679 1.00 35.29 201 ILE B C 1
ATOM 3565 O O . ILE B 2 170 ? -40.765 7.289 -22.500 1.00 42.13 201 ILE B O 1
ATOM 3570 N N . ALA B 2 171 ? -42.900 6.965 -21.858 1.00 44.87 202 ALA B N 1
ATOM 3571 C CA . ALA B 2 171 ? -43.276 6.237 -23.066 1.00 43.16 202 ALA B CA 1
ATOM 3572 C C . ALA B 2 171 ? -43.052 7.107 -24.297 1.00 57.32 202 ALA B C 1
ATOM 3573 O O . ALA B 2 171 ? -43.221 8.325 -24.246 1.00 67.84 202 ALA B O 1
ATOM 3575 N N . GLU B 2 172 ? -42.678 6.477 -25.404 1.00 59.75 203 GLU B N 1
ATOM 3576 C CA . GLU B 2 172 ? -42.282 7.215 -26.595 1.00 51.09 203 GLU B CA 1
ATOM 3577 C C . GLU B 2 172 ? -43.483 7.726 -27.387 1.00 53.47 203 GLU B C 1
ATOM 3578 O O . GLU B 2 172 ? -43.480 8.859 -27.864 1.00 59.78 203 GLU B O 1
ATOM 3584 N N . GLY B 2 173 ? -44.510 6.893 -27.519 1.00 48.29 204 GLY B N 1
ATOM 3585 C CA . GLY B 2 173 ? -45.655 7.224 -28.350 1.00 59.27 204 GLY B CA 1
ATOM 3586 C C . GLY B 2 173 ? -46.575 8.303 -27.807 1.00 64.53 204 GLY B C 1
ATOM 3587 O O . GLY B 2 173 ? -47.450 8.793 -28.519 1.00 88.14 204 GLY B O 1
ATOM 3588 N N . THR B 2 174 ? -46.378 8.675 -26.547 1.00 67.18 205 THR B N 1
ATOM 3589 C CA . THR B 2 174 ? -47.225 9.662 -25.881 1.00 51.46 205 THR B CA 1
ATOM 3590 C C . THR B 2 174 ? -47.066 11.057 -26.489 1.00 63.64 205 THR B C 1
ATOM 3591 O O . THR B 2 174 ? -46.186 11.278 -27.324 1.00 74.31 205 THR B O 1
ATOM 3595 N N . PHE B 2 175 ? -47.946 11.977 -26.094 1.00 49.57 206 PHE B N 1
ATOM 3596 C CA . PHE B 2 175 ? -47.799 13.404 -26.396 1.00 57.17 206 PHE B CA 1
ATOM 3597 C C . PHE B 2 175 ? -47.925 13.756 -27.879 1.00 70.85 206 PHE B C 1
ATOM 3598 O O . PHE B 2 175 ? -47.617 14.879 -28.279 1.00 68.47 206 PHE B O 1
ATOM 3606 N N . VAL B 2 176 ? -48.380 12.811 -28.693 1.00 76.25 207 VAL B N 1
ATOM 3607 C CA . VAL B 2 176 ? -48.488 13.056 -30.127 1.00 55.44 207 VAL B CA 1
ATOM 3608 C C . VAL B 2 176 ? -49.769 13.807 -30.475 1.00 64.53 207 VAL B C 1
ATOM 3609 O O . VAL B 2 176 ? -49.812 14.550 -31.455 1.00 72.33 207 VAL B O 1
ATOM 3613 N N . GLN B 2 177 ? -50.806 13.617 -29.665 1.00 67.16 208 GLN B N 1
ATOM 3614 C CA . GLN B 2 177 ? -52.096 14.251 -29.914 1.00 62.56 208 GLN B CA 1
ATOM 3615 C C . GLN B 2 177 ? -52.328 15.449 -28.995 1.00 63.18 208 GLN B C 1
ATOM 3616 O O . GLN B 2 177 ? -53.289 16.199 -29.170 1.00 68.36 208 GLN B O 1
ATOM 3622 N N . LEU B 2 178 ? -51.446 15.625 -28.018 1.00 61.66 209 LEU B N 1
ATOM 3623 C CA . LEU B 2 178 ? -51.554 16.741 -27.082 1.00 64.89 209 LEU B CA 1
ATOM 3624 C C . LEU B 2 178 ? -51.016 18.035 -27.686 1.00 69.23 209 LEU B C 1
ATOM 3625 O O . LEU B 2 178 ? -49.910 18.473 -27.361 1.00 48.19 209 LEU B O 1
ATOM 3630 N N . HIS B 2 179 ? -51.813 18.650 -28.555 1.00 65.43 210 HIS B N 1
ATOM 3631 C CA . HIS B 2 179 ? -51.389 19.855 -29.256 1.00 64.43 210 HIS B CA 1
ATOM 3632 C C . HIS B 2 179 ? -51.521 21.088 -28.370 1.00 63.80 210 HIS B C 1
ATOM 3633 O O . HIS B 2 179 ? -50.897 22.117 -28.630 1.00 71.23 210 HIS B O 1
ATOM 3640 N N . LYS B 2 180 ? -52.330 20.981 -27.321 1.00 57.14 211 LYS B N 1
ATOM 3641 C CA . LYS B 2 180 ? -52.553 22.108 -26.427 1.00 45.85 211 LYS B CA 1
ATOM 3642 C C . LYS B 2 180 ? -51.596 22.092 -25.241 1.00 46.14 211 LYS B C 1
ATOM 3643 O O . LYS B 2 180 ? -51.627 22.992 -24.406 1.00 48.36 211 LYS B O 1
ATOM 3649 N N . LEU B 2 181 ? -50.742 21.075 -25.175 1.00 46.28 212 LEU B N 1
ATOM 3650 C CA . LEU B 2 181 ? -49.781 20.951 -24.082 1.00 44.10 212 LEU B CA 1
ATOM 3651 C C . LEU B 2 181 ? -48.737 22.068 -24.123 1.00 46.02 212 LEU B C 1
ATOM 3652 O O . LEU B 2 181 ? -48.071 22.272 -25.138 1.00 48.78 212 LEU B O 1
ATOM 3657 N N . VAL B 2 182 ? -48.594 22.785 -23.012 1.00 45.27 213 VAL B N 1
ATOM 3658 C CA . VAL B 2 182 ? -47.683 23.922 -22.953 1.00 48.70 213 VAL B CA 1
ATOM 3659 C C . VAL B 2 182 ? -46.625 23.742 -21.865 1.00 48.24 213 VAL B C 1
ATOM 3660 O O . VAL B 2 182 ? -45.546 24.333 -21.932 1.00 57.96 213 VAL B O 1
ATOM 3664 N N . ARG B 2 183 ? -46.920 22.908 -20.874 1.00 41.98 214 ARG B N 1
ATOM 3665 C CA . ARG B 2 183 ? -45.984 22.713 -19.771 1.00 46.51 214 ARG B CA 1
ATOM 3666 C C . ARG B 2 183 ? -45.912 21.261 -19.313 1.00 42.32 214 ARG B C 1
ATOM 3667 O O . ARG B 2 183 ? -46.925 20.660 -18.951 1.00 45.42 214 ARG B O 1
ATOM 3675 N N . LEU B 2 184 ? -44.705 20.704 -19.336 1.00 31.50 215 LEU B N 1
ATOM 3676 C CA . LEU B 2 184 ? -44.467 19.357 -18.831 1.00 27.34 215 LEU B CA 1
ATOM 3677 C C . LEU B 2 184 ? -43.277 19.348 -17.890 1.00 34.51 215 LEU B C 1
ATOM 3678 O O . LEU B 2 184 ? -42.156 19.654 -18.294 1.00 40.20 215 LEU B O 1
ATOM 3683 N N . ASP B 2 185 ? -43.516 18.978 -16.637 1.00 33.34 216 ASP B N 1
ATOM 3684 C CA . ASP B 2 185 ? -42.458 19.009 -15.639 1.00 26.11 216 ASP B CA 1
ATOM 3685 C C . ASP B 2 185 ? -42.042 17.607 -15.219 1.00 27.08 216 ASP B C 1
ATOM 3686 O O . ASP B 2 185 ? -42.823 16.860 -14.631 1.00 31.30 216 ASP B O 1
ATOM 3691 N N . MET B 2 186 ? -40.795 17.268 -15.528 1.00 26.82 217 MET B N 1
ATOM 3692 C CA . MET B 2 186 ? -40.228 15.968 -15.203 1.00 21.94 217 MET B CA 1
ATOM 3693 C C . MET B 2 186 ? -39.041 16.126 -14.272 1.00 26.59 217 MET B C 1
ATOM 3694 O O . MET B 2 186 ? -38.162 15.264 -14.223 1.00 29.95 217 MET B O 1
ATOM 3699 N N . THR B 2 187 ? -39.014 17.237 -13.543 1.00 27.27 218 THR B N 1
ATOM 3700 C CA . THR B 2 187 ? -37.927 17.509 -12.613 1.00 22.61 218 THR B CA 1
ATOM 3701 C C . THR B 2 187 ? -37.893 16.428 -11.541 1.00 23.56 218 THR B C 1
ATOM 3702 O O . THR B 2 187 ? -38.916 15.813 -11.248 1.00 25.84 218 THR B O 1
ATOM 3706 N N . SER B 2 188 ? -36.709 16.189 -10.985 1.00 24.68 219 SER B N 1
ATOM 3707 C CA . SER B 2 188 ? -36.524 15.262 -9.874 1.00 20.84 219 SER B CA 1
ATOM 3708 C C . SER B 2 188 ? -37.248 13.924 -10.045 1.00 25.01 219 SER B C 1
ATOM 3709 O O . SER B 2 188 ? -38.239 13.656 -9.365 1.00 28.00 219 SER B O 1
ATOM 3712 N N . ASN B 2 189 ? -36.768 13.107 -10.976 1.00 22.40 220 ASN B N 1
ATOM 3713 C CA . ASN B 2 189 ? -37.243 11.734 -11.108 1.00 21.20 220 ASN B CA 1
ATOM 3714 C C . ASN B 2 189 ? -36.073 10.767 -11.235 1.00 22.35 220 ASN B C 1
ATOM 3715 O O . ASN B 2 189 ? -34.972 11.054 -10.767 1.00 29.54 220 ASN B O 1
ATOM 3720 N N . ARG B 2 190 ? -36.315 9.623 -11.865 1.00 21.94 221 ARG B N 1
ATOM 3721 C CA . ARG B 2 190 ? -35.267 8.632 -12.079 1.00 17.28 221 ARG B CA 1
ATOM 3722 C C . ARG B 2 190 ? -34.990 8.431 -13.561 1.00 25.50 221 ARG B C 1
ATOM 3723 O O . ARG B 2 190 ? -34.526 7.367 -13.975 1.00 34.20 221 ARG B O 1
ATOM 3731 N N . LEU B 2 191 ? -35.281 9.458 -14.353 1.00 24.18 222 LEU B N 1
ATOM 3732 C CA . LEU B 2 191 ? -35.096 9.401 -15.799 1.00 23.04 222 LEU B CA 1
ATOM 3733 C C . LEU B 2 191 ? -33.625 9.282 -16.183 1.00 32.19 222 LEU B C 1
ATOM 3734 O O . LEU B 2 191 ? -32.828 10.177 -15.899 1.00 35.15 222 LEU B O 1
ATOM 3739 N N . HIS B 2 192 ? -33.267 8.174 -16.827 1.00 37.58 223 HIS B N 1
ATOM 3740 C CA . HIS B 2 192 ? -31.909 7.991 -17.331 1.00 30.05 223 HIS B CA 1
ATOM 3741 C C . HIS B 2 192 ? -31.768 8.635 -18.701 1.00 25.24 223 HIS B C 1
ATOM 3742 O O . HIS B 2 192 ? -30.690 9.083 -19.084 1.00 24.09 223 HIS B O 1
ATOM 3749 N N . LYS B 2 193 ? -32.875 8.687 -19.432 1.00 22.81 224 LYS B N 1
ATOM 3750 C CA . LYS B 2 193 ? -32.881 9.269 -20.762 1.00 19.69 224 LYS B CA 1
ATOM 3751 C C . LYS B 2 193 ? -34.265 9.778 -21.119 1.00 18.22 224 LYS B C 1
ATOM 3752 O O . LYS B 2 193 ? -35.249 9.457 -20.455 1.00 21.29 224 LYS B O 1
ATOM 3758 N N . LEU B 2 194 ? -34.330 10.575 -22.176 1.00 19.42 225 LEU B N 1
ATOM 3759 C CA . LEU B 2 194 ? -35.601 11.043 -22.701 1.00 25.08 225 LEU B CA 1
ATOM 3760 C C . LEU B 2 194 ? -35.755 10.604 -24.148 1.00 31.51 225 LEU B C 1
ATOM 3761 O O . LEU B 2 194 ? -34.791 10.633 -24.915 1.00 40.93 225 LEU B O 1
ATOM 3766 N N . PRO B 2 195 ? -36.964 10.171 -24.524 1.00 28.38 226 PRO B N 1
ATOM 3767 C CA . PRO B 2 195 ? -37.227 9.738 -25.900 1.00 37.00 226 PRO B CA 1
ATOM 3768 C C . PRO B 2 195 ? -37.270 10.921 -26.866 1.00 39.04 226 PRO B C 1
ATOM 3769 O O . PRO B 2 195 ? -37.731 11.997 -26.486 1.00 36.55 226 PRO B O 1
ATOM 3773 N N . PRO B 2 196 ? -36.789 10.727 -28.104 1.00 37.56 227 PRO B N 1
ATOM 3774 C CA . PRO B 2 196 ? -36.798 11.781 -29.127 1.00 34.08 227 PRO B CA 1
ATOM 3775 C C . PRO B 2 196 ? -38.211 12.121 -29.594 1.00 57.26 227 PRO B C 1
ATOM 3776 O O . PRO B 2 196 ? -38.508 12.019 -30.784 1.00 71.50 227 PRO B O 1
ATOM 3780 N N . ASP B 2 197 ? -39.064 12.528 -28.661 1.00 65.90 228 ASP B N 1
ATOM 3781 C CA . ASP B 2 197 ? -40.463 12.812 -28.956 1.00 72.44 228 ASP B CA 1
ATOM 3782 C C . ASP B 2 197 ? -40.653 14.244 -29.454 1.00 85.44 228 ASP B C 1
ATOM 3783 O O . ASP B 2 197 ? -39.705 14.884 -29.911 1.00 82.91 228 ASP B O 1
ATOM 3788 N N . GLY B 2 198 ? -41.885 14.739 -29.363 1.00 83.07 229 GLY B N 1
ATOM 3789 C CA . GLY B 2 198 ? -42.196 16.119 -29.691 1.00 72.71 229 GLY B CA 1
ATOM 3790 C C . GLY B 2 198 ? -41.840 17.076 -28.566 1.00 78.68 229 GLY B C 1
ATOM 3791 O O . GLY B 2 198 ? -42.591 18.004 -28.265 1.00 61.58 229 GLY B O 1
ATOM 3792 N N . LEU B 2 199 ? -40.695 16.836 -27.933 1.00 86.31 230 LEU B N 1
ATOM 3793 C CA . LEU B 2 199 ? -40.197 17.698 -26.867 1.00 87.95 230 LEU B CA 1
ATOM 3794 C C . LEU B 2 199 ? -39.939 19.094 -27.422 1.00 88.16 230 LEU B C 1
ATOM 3795 O O . LEU B 2 199 ? -40.328 20.097 -26.825 1.00 96.37 230 LEU B O 1
ATOM 3800 N N . PHE B 2 200 ? -39.276 19.141 -28.570 1.00 68.75 231 PHE B N 1
ATOM 3801 C CA . PHE B 2 200 ? -39.033 20.386 -29.285 1.00 79.25 231 PHE B CA 1
ATOM 3802 C C . PHE B 2 200 ? -40.321 20.962 -29.872 1.00 101.20 231 PHE B C 1
ATOM 3803 O O . PHE B 2 200 ? -41.158 20.226 -30.394 1.00 109.29 231 PHE B O 1
ATOM 3811 N N . LEU B 2 201 ? -40.483 22.278 -29.767 1.00 96.00 232 LEU B N 1
ATOM 3812 C CA . LEU B 2 201 ? -41.622 22.961 -30.369 1.00 92.97 232 LEU B CA 1
ATOM 3813 C C . LEU B 2 201 ? -41.140 24.139 -31.210 1.00 104.46 232 LEU B C 1
ATOM 3814 O O . LEU B 2 201 ? -40.654 23.958 -32.327 1.00 81.42 232 LEU B O 1
ATOM 3819 N N . PRO B 2 213 ? -46.530 27.726 -27.194 1.00 95.48 244 PRO B N 1
ATOM 3820 C CA . PRO B 2 213 ? -45.159 27.420 -26.767 1.00 94.18 244 PRO B CA 1
ATOM 3821 C C . PRO B 2 213 ? -45.079 26.107 -25.993 1.00 99.38 244 PRO B C 1
ATOM 3822 O O . PRO B 2 213 ? -46.075 25.385 -25.910 1.00 104.62 244 PRO B O 1
ATOM 3826 N N . LEU B 2 214 ? -43.904 25.797 -25.450 1.00 88.30 245 LEU B N 1
ATOM 3827 C CA . LEU B 2 214 ? -43.733 24.585 -24.655 1.00 72.52 245 LEU B CA 1
ATOM 3828 C C . LEU B 2 214 ? -42.555 24.704 -23.691 1.00 71.00 245 LEU B C 1
ATOM 3829 O O . LEU B 2 214 ? -41.481 25.179 -24.060 1.00 82.80 245 LEU B O 1
ATOM 3834 N N . THR B 2 215 ? -42.768 24.272 -22.452 1.00 66.50 246 THR B N 1
ATOM 3835 C CA . THR B 2 215 ? -41.713 24.265 -21.445 1.00 57.04 246 THR B CA 1
ATOM 3836 C C . THR B 2 215 ? -41.537 22.862 -20.875 1.00 49.17 246 THR B C 1
ATOM 3837 O O . THR B 2 215 ? -42.357 22.399 -20.081 1.00 53.88 246 THR B O 1
ATOM 3841 N N . VAL B 2 216 ? -40.471 22.184 -21.286 1.00 29.53 247 VAL B N 1
ATOM 3842 C CA . VAL B 2 216 ? -40.201 20.840 -20.794 1.00 26.07 247 VAL B CA 1
ATOM 3843 C C . VAL B 2 216 ? -39.018 20.830 -19.835 1.00 43.95 247 VAL B C 1
ATOM 3844 O O . VAL B 2 216 ? -37.868 20.976 -20.249 1.00 57.04 247 VAL B O 1
ATOM 3848 N N . SER B 2 217 ? -39.308 20.654 -18.550 1.00 40.93 248 SER B N 1
ATOM 3849 C CA . SER B 2 217 ? -38.271 20.642 -17.526 1.00 30.29 248 SER B CA 1
ATOM 3850 C C . SER B 2 217 ? -37.901 19.218 -17.134 1.00 29.70 248 SER B C 1
ATOM 3851 O O . SER B 2 217 ? -38.765 18.407 -16.809 1.00 31.99 248 SER B O 1
ATOM 3854 N N . PHE B 2 218 ? -36.607 18.921 -17.161 1.00 35.99 249 PHE B N 1
ATOM 3855 C CA . PHE B 2 218 ? -36.131 17.575 -16.875 1.00 27.04 249 PHE B CA 1
ATOM 3856 C C . PHE B 2 218 ? -34.876 17.582 -16.008 1.00 30.75 249 PHE B C 1
ATOM 3857 O O . PHE B 2 218 ? -34.085 16.638 -16.041 1.00 28.28 249 PHE B O 1
ATOM 3865 N N . GLY B 2 219 ? -34.693 18.645 -15.231 1.00 26.30 250 GLY B N 1
ATOM 3866 C CA . GLY B 2 219 ? -33.563 18.718 -14.324 1.00 19.86 250 GLY B CA 1
ATOM 3867 C C . GLY B 2 219 ? -33.721 17.743 -13.173 1.00 23.13 250 GLY B C 1
ATOM 3868 O O . GLY B 2 219 ? -34.783 17.152 -12.994 1.00 34.06 250 GLY B O 1
ATOM 3869 N N . GLY B 2 220 ? -32.663 17.571 -12.390 1.00 23.26 251 GLY B N 1
ATOM 3870 C CA . GLY B 2 220 ? -32.723 16.733 -11.206 1.00 22.44 251 GLY B CA 1
ATOM 3871 C C . GLY B 2 220 ? -32.932 15.257 -11.488 1.00 29.35 251 GLY B C 1
ATOM 3872 O O . GLY B 2 220 ? -33.460 14.525 -10.651 1.00 25.41 251 GLY B O 1
ATOM 3873 N N . ASN B 2 221 ? -32.520 14.818 -12.672 1.00 27.01 252 ASN B N 1
ATOM 3874 C CA . ASN B 2 221 ? -32.621 13.414 -13.046 1.00 18.21 252 ASN B CA 1
ATOM 3875 C C . ASN B 2 221 ? -31.238 12.784 -13.190 1.00 23.25 252 ASN B C 1
ATOM 3876 O O . ASN B 2 221 ? -30.275 13.471 -13.535 1.00 30.06 252 ASN B O 1
ATOM 3881 N N . PRO B 2 222 ? -31.130 11.476 -12.908 1.00 13.54 253 PRO B N 1
ATOM 3882 C CA . PRO B 2 222 ? -29.870 10.745 -13.061 1.00 15.58 253 PRO B CA 1
ATOM 3883 C C . PRO B 2 222 ? -29.586 10.422 -14.523 1.00 30.12 253 PRO B C 1
ATOM 3884 O O . PRO B 2 222 ? -29.530 9.249 -14.899 1.00 35.52 253 PRO B O 1
ATOM 3888 N N . LEU B 2 223 ? -29.419 11.463 -15.332 1.00 23.34 254 LEU B N 1
ATOM 3889 C CA . LEU B 2 223 ? -29.237 11.316 -16.767 1.00 20.55 254 LEU B CA 1
ATOM 3890 C C . LEU B 2 223 ? -28.048 10.427 -17.114 1.00 25.92 254 LEU B C 1
ATOM 3891 O O . LEU B 2 223 ? -26.975 10.544 -16.525 1.00 30.77 254 LEU B O 1
ATOM 3896 N N . HIS B 2 224 ? -28.262 9.514 -18.052 1.00 32.39 255 HIS B N 1
ATOM 3897 C CA . HIS B 2 224 ? -27.174 8.730 -18.616 1.00 27.69 255 HIS B CA 1
ATOM 3898 C C . HIS B 2 224 ? -26.744 9.385 -19.920 1.00 34.30 255 HIS B C 1
ATOM 3899 O O . HIS B 2 224 ? -27.463 9.331 -20.917 1.00 33.62 255 HIS B O 1
ATOM 3906 N N . CYS B 2 225 ? -25.574 10.011 -19.908 1.00 28.44 256 CYS B N 1
ATOM 3907 C CA . CYS B 2 225 ? -25.163 10.852 -21.023 1.00 27.46 256 CYS B CA 1
ATOM 3908 C C . CYS B 2 225 ? -24.389 10.106 -22.107 1.00 28.04 256 CYS B C 1
ATOM 3909 O O . CYS B 2 225 ? -23.157 10.137 -22.141 1.00 27.47 256 CYS B O 1
ATOM 3912 N N . ASN B 2 226 ? -25.127 9.440 -22.992 1.00 19.21 257 ASN B N 1
ATOM 3913 C CA . ASN B 2 226 ? -24.544 8.805 -24.166 1.00 26.16 257 ASN B CA 1
ATOM 3914 C C . ASN B 2 226 ? -25.145 9.388 -25.442 1.00 39.34 257 ASN B C 1
ATOM 3915 O O . ASN B 2 226 ? -25.611 10.527 -25.446 1.00 41.49 257 ASN B O 1
ATOM 3920 N N . CYS B 2 227 ? -25.151 8.603 -26.517 1.00 44.11 258 CYS B N 1
ATOM 3921 C CA . CYS B 2 227 ? -25.678 9.063 -27.802 1.00 29.43 258 CYS B CA 1
ATOM 3922 C C . CYS B 2 227 ? -27.190 9.239 -27.762 1.00 28.54 258 CYS B C 1
ATOM 3923 O O . CYS B 2 227 ? -27.758 9.995 -28.548 1.00 32.61 258 CYS B O 1
ATOM 3926 N N . GLU B 2 228 ? -27.837 8.541 -26.835 1.00 26.44 259 GLU B N 1
ATOM 3927 C CA . GLU B 2 228 ? -29.292 8.543 -26.756 1.00 23.63 259 GLU B CA 1
ATOM 3928 C C . GLU B 2 228 ? -29.837 9.895 -26.307 1.00 27.66 259 GLU B C 1
ATOM 3929 O O . GLU B 2 228 ? -31.042 10.145 -26.387 1.00 31.06 259 GLU B O 1
ATOM 3935 N N . LEU B 2 229 ? -28.947 10.766 -25.841 1.00 18.67 260 LEU B N 1
ATOM 3936 C CA . LEU B 2 229 ? -29.332 12.120 -25.466 1.00 19.59 260 LEU B CA 1
ATOM 3937 C C . LEU B 2 229 ? -28.660 13.162 -26.357 1.00 24.23 260 LEU B C 1
ATOM 3938 O O . LEU B 2 229 ? -28.756 14.362 -26.102 1.00 30.56 260 LEU B O 1
ATOM 3943 N N . LEU B 2 230 ? -27.977 12.699 -27.399 1.00 26.84 261 LEU B N 1
ATOM 3944 C CA . LEU B 2 230 ? -27.304 13.601 -28.327 1.00 21.55 261 LEU B CA 1
ATOM 3945 C C . LEU B 2 230 ? -28.289 14.543 -29.002 1.00 26.30 261 LEU B C 1
ATOM 3946 O O . LEU B 2 230 ? -28.011 15.733 -29.158 1.00 33.18 261 LEU B O 1
ATOM 3951 N N . TRP B 2 231 ? -29.447 14.009 -29.381 1.00 21.12 262 TRP B N 1
ATOM 3952 C CA . TRP B 2 231 ? -30.471 14.796 -30.058 1.00 20.80 262 TRP B CA 1
ATOM 3953 C C . TRP B 2 231 ? -30.931 15.974 -29.212 1.00 27.88 262 TRP B C 1
ATOM 3954 O O . TRP B 2 231 ? -31.234 17.046 -29.736 1.00 24.60 262 TRP B O 1
ATOM 3965 N N . LEU B 2 232 ? -30.963 15.768 -27.899 1.00 31.45 263 LEU B N 1
ATOM 3966 C CA . LEU B 2 232 ? -31.418 16.792 -26.971 1.00 31.61 263 LEU B CA 1
ATOM 3967 C C . LEU B 2 232 ? -30.339 17.840 -26.739 1.00 33.09 263 LEU B C 1
ATOM 3968 O O . LEU B 2 232 ? -30.634 19.025 -26.605 1.00 46.32 263 LEU B O 1
ATOM 3973 N N . ARG B 2 233 ? -29.089 17.396 -26.696 1.00 25.10 264 ARG B N 1
ATOM 3974 C CA . ARG B 2 233 ? -27.964 18.300 -26.495 1.00 27.63 264 ARG B CA 1
ATOM 3975 C C . ARG B 2 233 ? -27.843 19.279 -27.660 1.00 36.88 264 ARG B C 1
ATOM 3976 O O . ARG B 2 233 ? -27.404 20.418 -27.488 1.00 44.56 264 ARG B O 1
ATOM 3984 N N . ARG B 2 234 ? -28.253 18.829 -28.841 1.00 30.79 265 ARG B N 1
ATOM 3985 C CA . ARG B 2 234 ? -28.206 19.643 -30.050 1.00 28.94 265 ARG B CA 1
ATOM 3986 C C . ARG B 2 234 ? -29.221 20.787 -30.027 1.00 33.08 265 ARG B C 1
ATOM 3987 O O . ARG B 2 234 ? -29.089 21.760 -30.772 1.00 41.69 265 ARG B O 1
ATOM 3995 N N . LEU B 2 235 ? -30.230 20.665 -29.171 1.00 36.35 266 LEU B N 1
ATOM 3996 C CA . LEU B 2 235 ? -31.254 21.695 -29.030 1.00 33.30 266 LEU B CA 1
ATOM 3997 C C . LEU B 2 235 ? -30.677 23.004 -28.501 1.00 43.38 266 LEU B C 1
ATOM 3998 O O . LEU B 2 235 ? -29.555 23.045 -27.995 1.00 39.25 266 LEU B O 1
ATOM 4003 N N . THR B 2 236 ? -31.454 24.073 -28.627 1.00 60.44 267 THR B N 1
ATOM 4004 C CA . THR B 2 236 ? -31.071 25.362 -28.070 1.00 48.39 267 THR B CA 1
ATOM 4005 C C . THR B 2 236 ? -31.992 25.694 -26.907 1.00 51.99 267 THR B C 1
ATOM 4006 O O . THR B 2 236 ? -33.056 26.287 -27.091 1.00 42.16 267 THR B O 1
ATOM 4010 N N . ARG B 2 237 ? -31.579 25.288 -25.711 1.00 51.07 268 ARG B N 1
ATOM 4011 C CA . ARG B 2 237 ? -32.356 25.521 -24.501 1.00 40.39 268 ARG B CA 1
ATOM 4012 C C . ARG B 2 237 ? -31.531 26.207 -23.424 1.00 48.64 268 ARG B C 1
ATOM 4013 O O . ARG B 2 237 ? -30.302 26.148 -23.437 1.00 49.02 268 ARG B O 1
ATOM 4021 N N . GLU B 2 238 ? -32.217 26.854 -22.490 1.00 56.09 269 GLU B N 1
ATOM 4022 C CA . GLU B 2 238 ? -31.555 27.496 -21.365 1.00 55.63 269 GLU B CA 1
ATOM 4023 C C . GLU B 2 238 ? -31.111 26.446 -20.352 1.00 57.91 269 GLU B C 1
ATOM 4024 O O . GLU B 2 238 ? -31.744 25.398 -20.219 1.00 54.08 269 GLU B O 1
ATOM 4030 N N . ASP B 2 239 ? -30.023 26.727 -19.641 1.00 60.49 270 ASP B N 1
ATOM 4031 C CA . ASP B 2 239 ? -29.509 25.799 -18.639 1.00 47.70 270 ASP B CA 1
ATOM 4032 C C . ASP B 2 239 ? -30.442 25.752 -17.436 1.00 43.92 270 ASP B C 1
ATOM 4033 O O . ASP B 2 239 ? -30.520 26.706 -16.666 1.00 60.50 270 ASP B O 1
ATOM 4038 N N . ASP B 2 240 ? -31.144 24.635 -17.277 1.00 43.47 271 ASP B N 1
ATOM 4039 C CA . ASP B 2 240 ? -32.033 24.447 -16.137 1.00 40.44 271 ASP B CA 1
ATOM 4040 C C . ASP B 2 240 ? -31.353 23.552 -15.101 1.00 29.49 271 ASP B C 1
ATOM 4041 O O . ASP B 2 240 ? -32.004 22.773 -14.405 1.00 28.69 271 ASP B O 1
ATOM 4046 N N . LEU B 2 241 ? -30.031 23.677 -15.022 1.00 28.52 272 LEU B N 1
ATOM 4047 C CA . LEU B 2 241 ? -29.207 22.957 -14.051 1.00 37.35 272 LEU B CA 1
ATOM 4048 C C . LEU B 2 241 ? -29.287 21.439 -14.208 1.00 31.66 272 LEU B C 1
ATOM 4049 O O . LEU B 2 241 ? -29.130 20.699 -13.237 1.00 24.90 272 LEU B O 1
ATOM 4054 N N . GLU B 2 242 ? -29.522 20.982 -15.434 1.00 28.57 273 GLU B N 1
ATOM 4055 C CA . GLU B 2 242 ? -29.499 19.554 -15.726 1.00 24.15 273 GLU B CA 1
ATOM 4056 C C . GLU B 2 242 ? -28.097 18.998 -15.496 1.00 36.11 273 GLU B C 1
ATOM 4057 O O . GLU B 2 242 ? -27.100 19.668 -15.765 1.00 40.39 273 GLU B O 1
ATOM 4063 N N . THR B 2 243 ? -28.022 17.768 -15.001 1.00 30.67 274 THR B N 1
ATOM 4064 C CA . THR B 2 243 ? -26.746 17.183 -14.614 1.00 20.22 274 THR B CA 1
ATOM 4065 C C . THR B 2 243 ? -26.675 15.702 -14.971 1.00 23.39 274 THR B C 1
ATOM 4066 O O . THR B 2 243 ? -27.679 14.992 -14.912 1.00 33.78 274 THR B O 1
ATOM 4070 N N . CYS B 2 244 ? -25.486 15.243 -15.349 1.00 19.79 275 CYS B N 1
ATOM 4071 C CA . CYS B 2 244 ? -25.270 13.839 -15.680 1.00 20.20 275 CYS B CA 1
ATOM 4072 C C . CYS B 2 244 ? -24.902 13.037 -14.443 1.00 21.87 275 CYS B C 1
ATOM 4073 O O . CYS B 2 244 ? -24.298 13.560 -13.510 1.00 38.77 275 CYS B O 1
ATOM 4076 N N . ALA B 2 245 ? -25.263 11.761 -14.445 1.00 20.09 276 ALA B N 1
ATOM 4077 C CA . ALA B 2 245 ? -24.925 10.872 -13.344 1.00 20.74 276 ALA B CA 1
ATOM 4078 C C . ALA B 2 245 ? -24.011 9.755 -13.834 1.00 27.49 276 ALA B C 1
ATOM 4079 O O . ALA B 2 245 ? -23.177 9.248 -13.084 1.00 31.33 276 ALA B O 1
ATOM 4081 N N . THR B 2 246 ? -24.180 9.378 -15.098 1.00 25.71 277 THR B N 1
ATOM 4082 C CA . THR B 2 246 ? -23.361 8.348 -15.732 1.00 19.25 277 THR B CA 1
ATOM 4083 C C . THR B 2 246 ? -23.035 8.758 -17.170 1.00 23.77 277 THR B C 1
ATOM 4084 O O . THR B 2 246 ? -23.823 9.458 -17.808 1.00 25.12 277 THR B O 1
ATOM 4088 N N . PRO B 2 247 ? -21.873 8.329 -17.693 1.00 22.29 278 PRO B N 1
ATOM 4089 C CA . PRO B 2 247 ? -20.858 7.482 -17.056 1.00 29.78 278 PRO B CA 1
ATOM 4090 C C . PRO B 2 247 ? -19.911 8.264 -16.149 1.00 32.61 278 PRO B C 1
ATOM 4091 O O . PRO B 2 247 ? -20.066 9.478 -15.999 1.00 31.90 278 PRO B O 1
ATOM 4095 N N . GLU B 2 248 ? -18.940 7.565 -15.565 1.00 32.78 279 GLU B N 1
ATOM 4096 C CA . GLU B 2 248 ? -18.018 8.151 -14.597 1.00 34.75 279 GLU B CA 1
ATOM 4097 C C . GLU B 2 248 ? -17.309 9.386 -15.131 1.00 27.31 279 GLU B C 1
ATOM 4098 O O . GLU B 2 248 ? -17.054 10.334 -14.389 1.00 48.38 279 GLU B O 1
ATOM 4104 N N . HIS B 2 249 ? -16.999 9.373 -16.421 1.00 27.15 280 HIS B N 1
ATOM 4105 C CA . HIS B 2 249 ? -16.278 10.475 -17.042 1.00 34.90 280 HIS B CA 1
ATOM 4106 C C . HIS B 2 249 ? -17.073 11.776 -16.985 1.00 36.21 280 HIS B C 1
ATOM 4107 O O . HIS B 2 249 ? -16.497 12.865 -16.988 1.00 27.85 280 HIS B O 1
ATOM 4114 N N . LEU B 2 250 ? -18.396 11.656 -16.915 1.00 34.74 281 LEU B N 1
ATOM 4115 C CA . LEU B 2 250 ? -19.272 12.819 -16.982 1.00 25.04 281 LEU B CA 1
ATOM 4116 C C . LEU B 2 250 ? -20.124 12.997 -15.727 1.00 28.84 281 LEU B C 1
ATOM 4117 O O . LEU B 2 250 ? -21.045 13.813 -15.710 1.00 33.02 281 LEU B O 1
ATOM 4122 N N . THR B 2 251 ? -19.815 12.240 -14.678 1.00 33.08 282 THR B N 1
ATOM 4123 C CA . THR B 2 251 ? -20.575 12.319 -13.432 1.00 31.27 282 THR B CA 1
ATOM 4124 C C . THR B 2 251 ? -20.450 13.707 -12.809 1.00 32.08 282 THR B C 1
ATOM 4125 O O . THR B 2 251 ? -19.367 14.292 -12.808 1.00 38.14 282 THR B O 1
ATOM 4129 N N . ASP B 2 252 ? -21.571 14.228 -12.310 1.00 27.41 283 ASP B N 1
ATOM 4130 C CA . ASP B 2 252 ? -21.634 15.535 -11.652 1.00 22.79 283 ASP B CA 1
ATOM 4131 C C . ASP B 2 252 ? -21.380 16.688 -12.618 1.00 30.45 283 ASP B C 1
ATOM 4132 O O . ASP B 2 252 ? -21.209 17.830 -12.197 1.00 38.04 283 ASP B O 1
ATOM 4137 N N . ARG B 2 253 ? -21.365 16.391 -13.912 1.00 31.10 284 ARG B N 1
ATOM 4138 C CA . ARG B 2 253 ? -21.134 17.418 -14.921 1.00 34.39 284 ARG B CA 1
ATOM 4139 C C . ARG B 2 253 ? -22.452 18.007 -15.399 1.00 28.86 284 ARG B C 1
ATOM 4140 O O . ARG B 2 253 ? -23.423 17.279 -15.594 1.00 42.47 284 ARG B O 1
ATOM 4148 N N . TYR B 2 254 ? -22.489 19.323 -15.581 1.00 26.31 285 TYR B N 1
ATOM 4149 C CA . TYR B 2 254 ? -23.690 19.976 -16.083 1.00 30.82 285 TYR B CA 1
ATOM 4150 C C . TYR B 2 254 ? -23.910 19.555 -17.527 1.00 34.82 285 TYR B C 1
ATOM 4151 O O . TYR B 2 254 ? -22.966 19.497 -18.313 1.00 39.71 285 TYR B O 1
ATOM 4160 N N . PHE B 2 255 ? -25.157 19.244 -17.862 1.00 38.49 286 PHE B N 1
ATOM 4161 C CA . PHE B 2 255 ? -25.492 18.699 -19.171 1.00 31.54 286 PHE B CA 1
ATOM 4162 C C . PHE B 2 255 ? -25.074 19.617 -20.316 1.00 34.46 286 PHE B C 1
ATOM 4163 O O . PHE B 2 255 ? -24.292 19.224 -21.180 1.00 31.89 286 PHE B O 1
ATOM 4171 N N . TRP B 2 256 ? -25.573 20.849 -20.299 1.00 36.05 287 TRP B N 1
ATOM 4172 C CA . TRP B 2 256 ? -25.362 21.780 -21.403 1.00 31.58 287 TRP B CA 1
ATOM 4173 C C . TRP B 2 256 ? -23.947 22.361 -21.458 1.00 31.93 287 TRP B C 1
ATOM 4174 O O . TRP B 2 256 ? -23.636 23.162 -22.339 1.00 44.61 287 TRP B O 1
ATOM 4185 N N . SER B 2 257 ? -23.091 21.959 -20.524 1.00 31.33 288 SER B N 1
ATOM 4186 C CA . SER B 2 257 ? -21.704 22.420 -20.513 1.00 34.54 288 SER B CA 1
ATOM 4187 C C . SER B 2 257 ? -20.813 21.432 -21.260 1.00 39.25 288 SER B C 1
ATOM 4188 O O . SER B 2 257 ? -19.662 21.727 -21.578 1.00 42.95 288 SER B O 1
ATOM 4191 N N . ILE B 2 258 ? -21.359 20.249 -21.522 1.00 46.44 289 ILE B N 1
ATOM 4192 C CA . ILE B 2 258 ? -20.632 19.187 -22.204 1.00 40.10 289 ILE B CA 1
ATOM 4193 C C . ILE B 2 258 ? -20.759 19.301 -23.720 1.00 34.08 289 ILE B C 1
ATOM 4194 O O . ILE B 2 258 ? -21.869 19.354 -24.253 1.00 32.67 289 ILE B O 1
ATOM 4199 N N . PRO B 2 259 ? -19.615 19.335 -24.421 1.00 35.31 290 PRO B N 1
ATOM 4200 C CA . PRO B 2 259 ? -19.602 19.396 -25.887 1.00 51.75 290 PRO B CA 1
ATOM 4201 C C . PRO B 2 259 ? -20.203 18.140 -26.509 1.00 44.30 290 PRO B C 1
ATOM 4202 O O . PRO B 2 259 ? -20.062 17.056 -25.941 1.00 40.44 290 PRO B O 1
ATOM 4206 N N . GLU B 2 260 ? -20.851 18.291 -27.661 1.00 35.75 291 GLU B N 1
ATOM 4207 C CA . GLU B 2 260 ? -21.590 17.201 -28.294 1.00 35.50 291 GLU B CA 1
ATOM 4208 C C . GLU B 2 260 ? -20.734 15.955 -28.518 1.00 45.28 291 GLU B C 1
ATOM 4209 O O . GLU B 2 260 ? -21.242 14.835 -28.521 1.00 51.54 291 GLU B O 1
ATOM 4215 N N . GLU B 2 261 ? -19.433 16.161 -28.689 1.00 46.77 292 GLU B N 1
ATOM 4216 C CA . GLU B 2 261 ? -18.516 15.084 -29.040 1.00 52.28 292 GLU B CA 1
ATOM 4217 C C . GLU B 2 261 ? -18.296 14.073 -27.914 1.00 53.82 292 GLU B C 1
ATOM 4218 O O . GLU B 2 261 ? -17.823 12.963 -28.159 1.00 71.14 292 GLU B O 1
ATOM 4224 N N . GLU B 2 262 ? -18.631 14.453 -26.684 1.00 46.42 293 GLU B N 1
ATOM 4225 C CA . GLU B 2 262 ? -18.339 13.608 -25.527 1.00 45.34 293 GLU B CA 1
ATOM 4226 C C . GLU B 2 262 ? -19.503 12.698 -25.123 1.00 44.45 293 GLU B C 1
ATOM 4227 O O . GLU B 2 262 ? -19.389 11.933 -24.164 1.00 48.32 293 GLU B O 1
ATOM 4233 N N . PHE B 2 263 ? -20.615 12.779 -25.850 1.00 47.58 294 PHE B N 1
ATOM 4234 C CA . PHE B 2 263 ? -21.740 11.869 -25.629 1.00 38.67 294 PHE B CA 1
ATOM 4235 C C . PHE B 2 263 ? -21.551 10.598 -26.448 1.00 34.52 294 PHE B C 1
ATOM 4236 O O . PHE B 2 263 ? -21.993 10.515 -27.594 1.00 39.76 294 PHE B O 1
ATOM 4244 N N . LEU B 2 264 ? -20.910 9.604 -25.846 1.00 29.81 295 LEU B N 1
ATOM 4245 C CA . LEU B 2 264 ? -20.451 8.434 -26.583 1.00 36.13 295 LEU B CA 1
ATOM 4246 C C . LEU B 2 264 ? -21.264 7.178 -26.305 1.00 30.32 295 LEU B C 1
ATOM 4247 O O . LEU B 2 264 ? -21.656 6.915 -25.170 1.00 41.39 295 LEU B O 1
ATOM 4252 N N . CYS B 2 265 ? -21.511 6.410 -27.360 1.00 33.94 296 CYS B N 1
ATOM 4253 C CA . CYS B 2 265 ? -22.112 5.088 -27.244 1.00 34.11 296 CYS B CA 1
ATOM 4254 C C . CYS B 2 265 ? -21.074 4.035 -27.609 1.00 31.89 296 CYS B C 1
ATOM 4255 O O . CYS B 2 265 ? -20.246 4.253 -28.491 1.00 39.05 296 CYS B O 1
ATOM 4258 N N . GLU B 2 266 ? -21.104 2.902 -26.917 1.00 37.49 297 GLU B N 1
ATOM 4259 C CA . GLU B 2 266 ? -20.172 1.815 -27.200 1.00 35.08 297 GLU B CA 1
ATOM 4260 C C . GLU B 2 266 ? -20.887 0.619 -27.823 1.00 33.20 297 GLU B C 1
ATOM 4261 O O . GLU B 2 266 ? -21.841 0.094 -27.249 1.00 36.66 297 GLU B O 1
ATOM 4267 N N . PRO B 2 267 ? -20.423 0.188 -29.008 1.00 30.01 298 PRO B N 1
ATOM 4268 C CA . PRO B 2 267 ? -20.975 -0.952 -29.749 1.00 26.98 298 PRO B CA 1
ATOM 4269 C C . PRO B 2 267 ? -21.048 -2.225 -28.912 1.00 31.44 298 PRO B C 1
ATOM 4270 O O . PRO B 2 267 ? -20.238 -2.411 -28.004 1.00 30.88 298 PRO B O 1
ATOM 4274 N N . PRO B 2 268 ? -22.021 -3.095 -29.217 1.00 27.41 299 PRO B N 1
ATOM 4275 C CA . PRO B 2 268 ? -22.244 -4.324 -28.453 1.00 28.41 299 PRO B CA 1
ATOM 4276 C C . PRO B 2 268 ? -21.174 -5.372 -28.710 1.00 33.41 299 PRO B C 1
ATOM 4277 O O . PRO B 2 268 ? -20.731 -5.552 -29.844 1.00 39.88 299 PRO B O 1
ATOM 4281 N N . LEU B 2 269 ? -20.763 -6.050 -27.647 1.00 33.10 300 LEU B N 1
ATOM 4282 C CA . LEU B 2 269 ? -19.803 -7.136 -27.743 1.00 25.03 300 LEU B CA 1
ATOM 4283 C C . LEU B 2 269 ? -20.337 -8.343 -26.997 1.00 31.10 300 LEU B C 1
ATOM 4284 O O . LEU B 2 269 ? -20.557 -8.283 -25.789 1.00 46.92 300 LEU B O 1
ATOM 4289 N N . ILE B 2 270 ? -20.562 -9.435 -27.716 1.00 34.45 301 ILE B N 1
ATOM 4290 C CA . ILE B 2 270 ? -21.101 -10.631 -27.088 1.00 32.56 301 ILE B CA 1
ATOM 4291 C C . ILE B 2 270 ? -19.991 -11.403 -26.386 1.00 39.21 301 ILE B C 1
ATOM 4292 O O . ILE B 2 270 ? -19.141 -12.020 -27.028 1.00 52.93 301 ILE B O 1
ATOM 4297 N N . THR B 2 271 ? -20.009 -11.353 -25.059 1.00 39.65 302 THR B N 1
ATOM 4298 C CA . THR B 2 271 ? -18.956 -11.938 -24.238 1.00 44.59 302 THR B CA 1
ATOM 4299 C C . THR B 2 271 ? -19.174 -13.421 -23.964 1.00 51.76 302 THR B C 1
ATOM 4300 O O . THR B 2 271 ? -18.248 -14.223 -24.075 1.00 58.94 302 THR B O 1
ATOM 4304 N N . ARG B 2 272 ? -20.399 -13.779 -23.597 1.00 53.07 303 ARG B N 1
ATOM 4305 C CA . ARG B 2 272 ? -20.698 -15.149 -23.205 1.00 57.28 303 ARG B CA 1
ATOM 4306 C C . ARG B 2 272 ? -21.548 -15.847 -24.264 1.00 64.35 303 ARG B C 1
ATOM 4307 O O . ARG B 2 272 ? -22.777 -15.805 -24.214 1.00 68.96 303 ARG B O 1
ATOM 4315 N N . GLN B 2 273 ? -20.882 -16.489 -25.219 1.00 77.86 304 GLN B N 1
ATOM 4316 C CA . GLN B 2 273 ? -21.556 -17.243 -26.274 1.00 66.11 304 GLN B CA 1
ATOM 4317 C C . GLN B 2 273 ? -21.819 -18.693 -25.890 1.00 72.36 304 GLN B C 1
ATOM 4318 O O . GLN B 2 273 ? -21.360 -19.173 -24.852 1.00 82.05 304 GLN B O 1
ATOM 4324 N N . ALA B 2 274 ? -22.579 -19.378 -26.738 1.00 75.04 305 ALA B N 1
ATOM 4325 C CA . ALA B 2 274 ? -22.778 -20.819 -26.626 1.00 92.83 305 ALA B CA 1
ATOM 4326 C C . ALA B 2 274 ? -21.492 -21.520 -27.053 1.00 105.83 305 ALA B C 1
ATOM 4327 O O . ALA B 2 274 ? -21.172 -22.610 -26.582 1.00 113.28 305 ALA B O 1
ATOM 4329 N N . GLY B 2 275 ? -20.766 -20.872 -27.959 1.00 102.50 306 GLY B N 1
ATOM 4330 C CA . GLY B 2 275 ? -19.500 -21.372 -28.462 1.00 103.76 306 GLY B CA 1
ATOM 4331 C C . GLY B 2 275 ? -19.534 -21.800 -29.916 1.00 126.33 306 GLY B C 1
ATOM 4332 O O . GLY B 2 275 ? -18.572 -22.379 -30.422 1.00 134.94 306 GLY B O 1
ATOM 4333 N N . GLY B 2 276 ? -20.639 -21.508 -30.594 1.00 127.38 307 GLY B N 1
ATOM 4334 C CA . GLY B 2 276 ? -20.743 -21.761 -32.020 1.00 129.63 307 GLY B CA 1
ATOM 4335 C C . GLY B 2 276 ? -21.228 -23.133 -32.450 1.00 130.33 307 GLY B C 1
ATOM 4336 O O . GLY B 2 276 ? -21.314 -23.408 -33.648 1.00 127.60 307 GLY B O 1
ATOM 4337 N N . ARG B 2 277 ? -21.542 -24.000 -31.492 1.00 140.37 308 ARG B N 1
ATOM 4338 C CA . ARG B 2 277 ? -21.998 -25.348 -31.826 1.00 144.01 308 ARG B CA 1
ATOM 4339 C C . ARG B 2 277 ? -22.806 -25.995 -30.701 1.00 136.09 308 ARG B C 1
ATOM 4340 O O . ARG B 2 277 ? -22.497 -25.824 -29.520 1.00 132.55 308 ARG B O 1
ATOM 4348 N N . ALA B 2 278 ? -23.841 -26.738 -31.083 1.00 125.21 309 ALA B N 1
ATOM 4349 C CA . ALA B 2 278 ? -24.689 -27.461 -30.138 1.00 123.31 309 ALA B CA 1
ATOM 4350 C C . ALA B 2 278 ? -25.383 -28.624 -30.844 1.00 124.30 309 ALA B C 1
ATOM 4351 O O . ALA B 2 278 ? -25.552 -28.598 -32.063 1.00 130.46 309 ALA B O 1
ATOM 4353 N N . LEU B 2 279 ? -25.785 -29.642 -30.086 1.00 110.99 310 LEU B N 1
ATOM 4354 C CA . LEU B 2 279 ? -26.422 -30.815 -30.682 1.00 110.20 310 LEU B CA 1
ATOM 4355 C C . LEU B 2 279 ? -27.225 -31.635 -29.673 1.00 112.02 310 LEU B C 1
ATOM 4356 O O . LEU B 2 279 ? -26.683 -32.127 -28.683 1.00 112.96 310 LEU B O 1
ATOM 4361 N N . VAL B 2 280 ? -28.521 -31.775 -29.937 1.00 111.99 311 VAL B N 1
ATOM 4362 C CA . VAL B 2 280 ? -29.379 -32.687 -29.183 1.00 123.50 311 VAL B CA 1
ATOM 4363 C C . VAL B 2 280 ? -30.251 -33.468 -30.165 1.00 122.16 311 VAL B C 1
ATOM 4364 O O . VAL B 2 280 ? -30.988 -32.881 -30.957 1.00 96.18 311 VAL B O 1
ATOM 4368 N N . VAL B 2 281 ? -30.161 -34.793 -30.108 1.00 126.11 312 VAL B N 1
ATOM 4369 C CA . VAL B 2 281 ? -30.820 -35.654 -31.087 1.00 113.90 312 VAL B CA 1
ATOM 4370 C C . VAL B 2 281 ? -32.269 -36.003 -30.729 1.00 127.91 312 VAL B C 1
ATOM 4371 O O . VAL B 2 281 ? -33.007 -36.517 -31.572 1.00 130.66 312 VAL B O 1
ATOM 4375 N N . GLU B 2 282 ? -32.685 -35.719 -29.496 1.00 138.88 313 GLU B N 1
ATOM 4376 C CA . GLU B 2 282 ? -34.054 -36.032 -29.078 1.00 140.92 313 GLU B CA 1
ATOM 4377 C C . GLU B 2 282 ? -34.789 -34.884 -28.387 1.00 131.94 313 GLU B C 1
ATOM 4378 O O . GLU B 2 282 ? -34.302 -33.755 -28.328 1.00 142.54 313 GLU B O 1
ATOM 4384 N N . GLY B 2 283 ? -35.967 -35.202 -27.855 1.00 108.99 314 GLY B N 1
ATOM 4385 C CA . GLY B 2 283 ? -36.855 -34.222 -27.254 1.00 111.99 314 GLY B CA 1
ATOM 4386 C C . GLY B 2 283 ? -36.340 -33.601 -25.970 1.00 135.43 314 GLY B C 1
ATOM 4387 O O . GLY B 2 283 ? -36.943 -32.661 -25.448 1.00 134.11 314 GLY B O 1
ATOM 4388 N N . GLN B 2 284 ? -35.240 -34.146 -25.456 1.00 127.82 315 GLN B N 1
ATOM 4389 C CA . GLN B 2 284 ? -34.624 -33.671 -24.220 1.00 137.10 315 GLN B CA 1
ATOM 4390 C C . GLN B 2 284 ? -34.408 -32.155 -24.260 1.00 146.86 315 GLN B C 1
ATOM 4391 O O . GLN B 2 284 ? -34.095 -31.594 -25.310 1.00 145.43 315 GLN B O 1
ATOM 4397 N N . ALA B 2 285 ? -34.582 -31.500 -23.115 1.00 144.97 316 ALA B N 1
ATOM 4398 C CA . ALA B 2 285 ? -34.532 -30.040 -23.037 1.00 133.50 316 ALA B CA 1
ATOM 4399 C C . ALA B 2 285 ? -33.139 -29.463 -23.290 1.00 143.39 316 ALA B C 1
ATOM 4400 O O . ALA B 2 285 ? -32.133 -30.007 -22.833 1.00 144.64 316 ALA B O 1
ATOM 4402 N N . VAL B 2 286 ? -33.100 -28.349 -24.019 1.00 152.30 317 VAL B N 1
ATOM 4403 C CA . VAL B 2 286 ? -31.851 -27.663 -24.344 1.00 137.12 317 VAL B CA 1
ATOM 4404 C C . VAL B 2 286 ? -31.912 -26.205 -23.879 1.00 118.08 317 VAL B C 1
ATOM 4405 O O . VAL B 2 286 ? -32.995 -25.669 -23.644 1.00 116.16 317 VAL B O 1
ATOM 4409 N N . SER B 2 287 ? -30.751 -25.568 -23.747 1.00 101.53 318 SER B N 1
ATOM 4410 C CA . SER B 2 287 ? -30.686 -24.181 -23.292 1.00 102.32 318 SER B CA 1
ATOM 4411 C C . SER B 2 287 ? -29.459 -23.460 -23.848 1.00 92.17 318 SER B C 1
ATOM 4412 O O . SER B 2 287 ? -28.351 -23.997 -23.829 1.00 96.76 318 SER B O 1
ATOM 4415 N N . LEU B 2 288 ? -29.667 -22.245 -24.347 1.00 87.57 319 LEU B N 1
ATOM 4416 C CA . LEU B 2 288 ? -28.583 -21.448 -24.915 1.00 84.58 319 LEU B CA 1
ATOM 4417 C C . LEU B 2 288 ? -28.388 -20.135 -24.159 1.00 81.64 319 LEU B C 1
ATOM 4418 O O . LEU B 2 288 ? -29.353 -19.524 -23.699 1.00 82.52 319 LEU B O 1
ATOM 4423 N N . ARG B 2 289 ? -27.136 -19.704 -24.034 1.00 68.77 320 ARG B N 1
ATOM 4424 C CA . ARG B 2 289 ? -26.817 -18.461 -23.338 1.00 76.53 320 ARG B CA 1
ATOM 4425 C C . ARG B 2 289 ? -26.254 -17.407 -24.288 1.00 70.66 320 ARG B C 1
ATOM 4426 O O . ARG B 2 289 ? -25.472 -17.718 -25.188 1.00 60.04 320 ARG B O 1
ATOM 4434 N N . CYS B 2 290 ? -26.662 -16.159 -24.080 1.00 57.44 321 CYS B N 1
ATOM 4435 C CA . CYS B 2 290 ? -26.134 -15.036 -24.841 1.00 52.35 321 CYS B CA 1
ATOM 4436 C C . CYS B 2 290 ? -26.153 -13.770 -24.001 1.00 59.45 321 CYS B C 1
ATOM 4437 O O . CYS B 2 290 ? -27.216 -13.276 -23.627 1.00 69.50 321 CYS B O 1
ATOM 4440 N N . ARG B 2 291 ? -24.969 -13.248 -23.706 1.00 49.38 322 ARG B N 1
ATOM 4441 C CA . ARG B 2 291 ? -24.856 -12.042 -22.903 1.00 54.01 322 ARG B CA 1
ATOM 4442 C C . ARG B 2 291 ? -23.980 -11.017 -23.604 1.00 49.44 322 ARG B C 1
ATOM 4443 O O . ARG B 2 291 ? -22.824 -11.288 -23.929 1.00 49.14 322 ARG B O 1
ATOM 4451 N N . ALA B 2 292 ? -24.546 -9.841 -23.847 1.00 43.86 323 ALA B N 1
ATOM 4452 C CA . ALA B 2 292 ? -23.818 -8.765 -24.502 1.00 30.64 323 ALA B CA 1
ATOM 4453 C C . ALA B 2 292 ? -23.466 -7.659 -23.520 1.00 41.84 323 ALA B C 1
ATOM 4454 O O . ALA B 2 292 ? -23.993 -7.603 -22.409 1.00 46.73 323 ALA B O 1
ATOM 4456 N N . VAL B 2 293 ? -22.560 -6.785 -23.936 1.00 35.24 324 VAL B N 1
ATOM 4457 C CA . VAL B 2 293 ? -22.154 -5.663 -23.109 1.00 43.96 324 VAL B CA 1
ATOM 4458 C C . VAL B 2 293 ? -21.827 -4.463 -23.997 1.00 41.83 324 VAL B C 1
ATOM 4459 O O . VAL B 2 293 ? -21.247 -4.618 -25.071 1.00 34.80 324 VAL B O 1
ATOM 4463 N N . GLY B 2 294 ? -22.233 -3.275 -23.558 1.00 36.02 325 GLY B N 1
ATOM 4464 C CA . GLY B 2 294 ? -21.974 -2.053 -24.294 1.00 29.62 325 GLY B CA 1
ATOM 4465 C C . GLY B 2 294 ? -22.655 -0.866 -23.644 1.00 36.71 325 GLY B C 1
ATOM 4466 O O . GLY B 2 294 ? -23.186 -0.980 -22.541 1.00 50.78 325 GLY B O 1
ATOM 4467 N N . ASP B 2 295 ? -22.630 0.279 -24.318 1.00 39.71 326 ASP B N 1
ATOM 4468 C CA . ASP B 2 295 ? -23.289 1.478 -23.811 1.00 34.74 326 ASP B CA 1
ATOM 4469 C C . ASP B 2 295 ? -24.127 2.126 -24.906 1.00 38.13 326 ASP B C 1
ATOM 4470 O O . ASP B 2 295 ? -23.581 2.649 -25.875 1.00 36.58 326 ASP B O 1
ATOM 4475 N N . PRO B 2 296 ? -25.461 2.095 -24.756 1.00 43.41 327 PRO B N 1
ATOM 4476 C CA . PRO B 2 296 ? -26.179 1.506 -23.619 1.00 45.14 327 PRO B CA 1
ATOM 4477 C C . PRO B 2 296 ? -26.211 -0.016 -23.675 1.00 44.35 327 PRO B C 1
ATOM 4478 O O . PRO B 2 296 ? -25.794 -0.592 -24.681 1.00 37.26 327 PRO B O 1
ATOM 4482 N N . GLU B 2 297 ? -26.702 -0.647 -22.611 1.00 43.25 328 GLU B N 1
ATOM 4483 C CA . GLU B 2 297 ? -26.737 -2.102 -22.537 1.00 36.64 328 GLU B CA 1
ATOM 4484 C C . GLU B 2 297 ? -27.559 -2.683 -23.677 1.00 40.65 328 GLU B C 1
ATOM 4485 O O . GLU B 2 297 ? -28.748 -2.392 -23.807 1.00 33.36 328 GLU B O 1
ATOM 4491 N N . PRO B 2 298 ? -26.911 -3.505 -24.514 1.00 41.54 329 PRO B N 1
ATOM 4492 C CA . PRO B 2 298 ? -27.521 -4.087 -25.712 1.00 36.99 329 PRO B CA 1
ATOM 4493 C C . PRO B 2 298 ? -28.759 -4.913 -25.391 1.00 35.96 329 PRO B C 1
ATOM 4494 O O . PRO B 2 298 ? -28.906 -5.401 -24.272 1.00 32.61 329 PRO B O 1
ATOM 4498 N N . VAL B 2 299 ? -29.639 -5.062 -26.373 1.00 44.92 330 VAL B N 1
ATOM 4499 C CA . VAL B 2 299 ? -30.830 -5.882 -26.221 1.00 43.22 330 VAL B CA 1
ATOM 4500 C C . VAL B 2 299 ? -30.678 -7.159 -27.035 1.00 47.86 330 VAL B C 1
ATOM 4501 O O . VAL B 2 299 ? -30.409 -7.111 -28.235 1.00 56.63 330 VAL B O 1
ATOM 4505 N N . VAL B 2 300 ? -30.858 -8.301 -26.380 1.00 44.19 331 VAL B N 1
ATOM 4506 C CA . VAL B 2 300 ? -30.654 -9.589 -27.031 1.00 55.34 331 VAL B CA 1
ATOM 4507 C C . VAL B 2 300 ? -31.942 -10.137 -27.643 1.00 64.26 331 VAL B C 1
ATOM 4508 O O . VAL B 2 300 ? -32.982 -10.192 -26.987 1.00 73.92 331 VAL B O 1
ATOM 4512 N N . HIS B 2 301 ? -31.865 -10.526 -28.912 1.00 60.90 332 HIS B N 1
ATOM 4513 C CA . HIS B 2 301 ? -32.975 -11.191 -29.582 1.00 61.04 332 HIS B CA 1
ATOM 4514 C C . HIS B 2 301 ? -32.491 -12.470 -30.252 1.00 60.18 332 HIS B C 1
ATOM 4515 O O . HIS B 2 301 ? -31.382 -12.522 -30.783 1.00 65.15 332 HIS B O 1
ATOM 4522 N N . TRP B 2 302 ? -33.330 -13.499 -30.226 1.00 68.00 333 TRP B N 1
ATOM 4523 C CA . TRP B 2 302 ? -33.002 -14.775 -30.850 1.00 72.69 333 TRP B CA 1
ATOM 4524 C C . TRP B 2 302 ? -33.826 -15.014 -32.107 1.00 65.26 333 TRP B C 1
ATOM 4525 O O . TRP B 2 302 ? -34.927 -14.484 -32.249 1.00 73.71 333 TRP B O 1
ATOM 4536 N N . VAL B 2 303 ? -33.289 -15.818 -33.018 1.00 65.04 334 VAL B N 1
ATOM 4537 C CA . VAL B 2 303 ? -33.996 -16.139 -34.249 1.00 93.60 334 VAL B CA 1
ATOM 4538 C C . VAL B 2 303 ? -34.055 -17.651 -34.452 1.00 105.69 334 VAL B C 1
ATOM 4539 O O . VAL B 2 303 ? -33.128 -18.378 -34.095 1.00 104.43 334 VAL B O 1
ATOM 4543 N N . ALA B 2 304 ? -35.168 -18.117 -35.008 1.00 111.72 335 ALA B N 1
ATOM 4544 C CA . ALA B 2 304 ? -35.323 -19.519 -35.366 1.00 107.85 335 ALA B CA 1
ATOM 4545 C C . ALA B 2 304 ? -34.631 -19.793 -36.699 1.00 120.48 335 ALA B C 1
ATOM 4546 O O . ALA B 2 304 ? -34.308 -18.855 -37.428 1.00 122.67 335 ALA B O 1
ATOM 4548 N N . PRO B 2 305 ? -34.381 -21.077 -37.016 1.00 123.36 336 PRO B N 1
ATOM 4549 C CA . PRO B 2 305 ? -33.782 -21.423 -38.310 1.00 119.53 336 PRO B CA 1
ATOM 4550 C C . PRO B 2 305 ? -34.645 -20.940 -39.474 1.00 121.29 336 PRO B C 1
ATOM 4551 O O . PRO B 2 305 ? -34.129 -20.669 -40.559 1.00 100.49 336 PRO B O 1
ATOM 4555 N N . ASP B 2 306 ? -35.950 -20.838 -39.235 1.00 134.14 337 ASP B N 1
ATOM 4556 C CA . ASP B 2 306 ? -36.895 -20.353 -40.234 1.00 131.43 337 ASP B CA 1
ATOM 4557 C C . ASP B 2 306 ? -36.853 -18.830 -40.367 1.00 130.64 337 ASP B C 1
ATOM 4558 O O . ASP B 2 306 ? -37.639 -18.244 -41.113 1.00 126.82 337 ASP B O 1
ATOM 4563 N N . GLY B 2 307 ? -35.940 -18.194 -39.637 1.00 126.74 338 GLY B N 1
ATOM 4564 C CA . GLY B 2 307 ? -35.784 -16.752 -39.693 1.00 106.39 338 GLY B CA 1
ATOM 4565 C C . GLY B 2 307 ? -36.862 -16.039 -38.901 1.00 98.73 338 GLY B C 1
ATOM 4566 O O . GLY B 2 307 ? -37.051 -14.830 -39.031 1.00 95.66 338 GLY B O 1
ATOM 4567 N N . ARG B 2 308 ? -37.565 -16.798 -38.069 1.00 96.10 339 ARG B N 1
ATOM 4568 C CA . ARG B 2 308 ? -38.601 -16.252 -37.202 1.00 96.16 339 ARG B CA 1
ATOM 4569 C C . ARG B 2 308 ? -38.060 -15.891 -35.824 1.00 92.40 339 ARG B C 1
ATOM 4570 O O . ARG B 2 308 ? -37.481 -16.727 -35.133 1.00 98.70 339 ARG B O 1
ATOM 4578 N N . LEU B 2 309 ? -38.245 -14.632 -35.441 1.00 85.97 340 LEU B N 1
ATOM 4579 C CA . LEU B 2 309 ? -37.812 -14.149 -34.136 1.00 80.32 340 LEU B CA 1
ATOM 4580 C C . LEU B 2 309 ? -38.602 -14.873 -33.055 1.00 74.07 340 LEU B C 1
ATOM 4581 O O . LEU B 2 309 ? -39.811 -15.061 -33.183 1.00 88.50 340 LEU B O 1
ATOM 4586 N N . LEU B 2 310 ? -37.924 -15.277 -31.988 1.00 66.49 341 LEU B N 1
ATOM 4587 C CA . LEU B 2 310 ? -38.607 -15.988 -30.920 1.00 75.99 341 LEU B CA 1
ATOM 4588 C C . LEU B 2 310 ? -38.811 -15.105 -29.706 1.00 83.73 341 LEU B C 1
ATOM 4589 O O . LEU B 2 310 ? -37.885 -14.459 -29.216 1.00 89.95 341 LEU B O 1
ATOM 4594 N N . GLY B 2 311 ? -40.048 -15.096 -29.228 1.00 92.56 342 GLY B N 1
ATOM 4595 C CA . GLY B 2 311 ? -40.431 -14.297 -28.085 1.00 97.39 342 GLY B CA 1
ATOM 4596 C C . GLY B 2 311 ? -40.781 -15.117 -26.863 1.00 100.98 342 GLY B C 1
ATOM 4597 O O . GLY B 2 311 ? -40.458 -16.302 -26.761 1.00 101.93 342 GLY B O 1
ATOM 4598 N N . ASN B 2 312 ? -41.450 -14.451 -25.931 1.00 113.97 343 ASN B N 1
ATOM 4599 C CA . ASN B 2 312 ? -41.872 -15.020 -24.661 1.00 111.47 343 ASN B CA 1
ATOM 4600 C C . ASN B 2 312 ? -43.155 -15.843 -24.770 1.00 113.46 343 ASN B C 1
ATOM 4601 O O . ASN B 2 312 ? -44.167 -15.508 -24.154 1.00 121.46 343 ASN B O 1
ATOM 4606 N N . SER B 2 313 ? -43.117 -16.917 -25.551 1.00 112.05 344 SER B N 1
ATOM 4607 C CA . SER B 2 313 ? -44.323 -17.689 -25.830 1.00 110.05 344 SER B CA 1
ATOM 4608 C C . SER B 2 313 ? -44.176 -19.133 -25.368 1.00 113.36 344 SER B C 1
ATOM 4609 O O . SER B 2 313 ? -43.330 -19.439 -24.530 1.00 114.83 344 SER B O 1
ATOM 4612 N N . SER B 2 314 ? -45.017 -20.014 -25.898 1.00 134.35 345 SER B N 1
ATOM 4613 C CA . SER B 2 314 ? -45.039 -21.405 -25.458 1.00 129.51 345 SER B CA 1
ATOM 4614 C C . SER B 2 314 ? -43.769 -22.163 -25.837 1.00 124.98 345 SER B C 1
ATOM 4615 O O . SER B 2 314 ? -43.236 -21.996 -26.936 1.00 122.41 345 SER B O 1
ATOM 4618 N N . ARG B 2 315 ? -43.290 -22.973 -24.894 1.00 121.53 346 ARG B N 1
ATOM 4619 C CA . ARG B 2 315 ? -42.100 -23.814 -25.060 1.00 129.42 346 ARG B CA 1
ATOM 4620 C C . ARG B 2 315 ? -40.781 -23.044 -25.202 1.00 135.40 346 ARG B C 1
ATOM 4621 O O . ARG B 2 315 ? -39.711 -23.655 -25.220 1.00 124.56 346 ARG B O 1
ATOM 4629 N N . THR B 2 316 ? -40.846 -21.718 -25.292 1.00 141.80 347 THR B N 1
ATOM 4630 C CA . THR B 2 316 ? -39.634 -20.908 -25.418 1.00 122.78 347 THR B CA 1
ATOM 4631 C C . THR B 2 316 ? -39.628 -19.731 -24.442 1.00 120.11 347 THR B C 1
ATOM 4632 O O . THR B 2 316 ? -40.614 -19.004 -24.320 1.00 122.60 347 THR B O 1
ATOM 4636 N N . ARG B 2 317 ? -38.503 -19.544 -23.758 1.00 106.07 348 ARG B N 1
ATOM 4637 C CA . ARG B 2 317 ? -38.357 -18.463 -22.788 1.00 101.74 348 ARG B CA 1
ATOM 4638 C C . ARG B 2 317 ? -37.069 -17.666 -22.987 1.00 110.07 348 ARG B C 1
ATOM 4639 O O . ARG B 2 317 ? -36.025 -18.229 -23.313 1.00 99.91 348 ARG B O 1
ATOM 4647 N N . VAL B 2 318 ? -37.153 -16.354 -22.788 1.00 112.81 349 VAL B N 1
ATOM 4648 C CA . VAL B 2 318 ? -35.981 -15.492 -22.885 1.00 79.21 349 VAL B CA 1
ATOM 4649 C C . VAL B 2 318 ? -35.881 -14.637 -21.625 1.00 87.15 349 VAL B C 1
ATOM 4650 O O . VAL B 2 318 ? -36.874 -14.082 -21.158 1.00 108.25 349 VAL B O 1
ATOM 4654 N N . ARG B 2 319 ? -34.677 -14.541 -21.073 1.00 81.84 350 ARG B N 1
ATOM 4655 C CA . ARG B 2 319 ? -34.468 -13.838 -19.813 1.00 87.94 350 ARG B CA 1
ATOM 4656 C C . ARG B 2 319 ? -33.810 -12.481 -20.016 1.00 78.08 350 ARG B C 1
ATOM 4657 O O . ARG B 2 319 ? -33.371 -12.152 -21.116 1.00 69.32 350 ARG B O 1
ATOM 4665 N N . GLY B 2 320 ? -33.758 -11.693 -18.947 1.00 84.56 351 GLY B N 1
ATOM 4666 C CA . GLY B 2 320 ? -33.110 -10.395 -18.986 1.00 81.56 351 GLY B CA 1
ATOM 4667 C C . GLY B 2 320 ? -31.625 -10.510 -19.273 1.00 95.63 351 GLY B C 1
ATOM 4668 O O . GLY B 2 320 ? -31.024 -9.597 -19.839 1.00 96.01 351 GLY B O 1
ATOM 4669 N N . ASP B 2 321 ? -31.028 -11.631 -18.874 1.00 89.09 352 ASP B N 1
ATOM 4670 C CA . ASP B 2 321 ? -29.619 -11.889 -19.158 1.00 84.46 352 ASP B CA 1
ATOM 4671 C C . ASP B 2 321 ? -29.407 -12.158 -20.647 1.00 83.63 352 ASP B C 1
ATOM 4672 O O . ASP B 2 321 ? -28.390 -11.768 -21.222 1.00 78.18 352 ASP B O 1
ATOM 4677 N N . GLY B 2 322 ? -30.375 -12.834 -21.260 1.00 76.10 353 GLY B N 1
ATOM 4678 C CA . GLY B 2 322 ? -30.334 -13.119 -22.683 1.00 68.32 353 GLY B CA 1
ATOM 4679 C C . GLY B 2 322 ? -30.381 -14.597 -23.020 1.00 71.17 353 GLY B C 1
ATOM 4680 O O . GLY B 2 322 ? -30.324 -14.974 -24.192 1.00 75.96 353 GLY B O 1
ATOM 4681 N N . THR B 2 323 ? -30.498 -15.437 -21.997 1.00 76.34 354 THR B N 1
ATOM 4682 C CA . THR B 2 323 ? -30.489 -16.884 -22.189 1.00 79.14 354 THR B CA 1
ATOM 4683 C C . THR B 2 323 ? -31.793 -17.396 -22.803 1.00 77.01 354 THR B C 1
ATOM 4684 O O . THR B 2 323 ? -32.882 -17.086 -22.322 1.00 80.67 354 THR B O 1
ATOM 4688 N N . LEU B 2 324 ? -31.668 -18.184 -23.869 1.00 75.12 355 LEU B N 1
ATOM 4689 C CA . LEU B 2 324 ? -32.820 -18.779 -24.542 1.00 65.87 355 LEU B CA 1
ATOM 4690 C C . LEU B 2 324 ? -33.058 -20.217 -24.092 1.00 81.23 355 LEU B C 1
ATOM 4691 O O . LEU B 2 324 ? -32.191 -21.076 -24.249 1.00 90.45 355 LEU B O 1
ATOM 4696 N N . ASP B 2 325 ? -34.237 -20.473 -23.535 1.00 95.98 356 ASP B N 1
ATOM 4697 C CA . ASP B 2 325 ? -34.581 -21.801 -23.038 1.00 91.33 356 ASP B CA 1
ATOM 4698 C C . ASP B 2 325 ? -35.708 -22.437 -23.850 1.00 103.44 356 ASP B C 1
ATOM 4699 O O . ASP B 2 325 ? -36.811 -21.894 -23.927 1.00 110.56 356 ASP B O 1
ATOM 4704 N N . VAL B 2 326 ? -35.425 -23.587 -24.454 1.00 109.20 357 VAL B N 1
ATOM 4705 C CA . VAL B 2 326 ? -36.429 -24.326 -25.216 1.00 130.36 357 VAL B CA 1
ATOM 4706 C C . VAL B 2 326 ? -36.666 -25.699 -24.587 1.00 147.50 357 VAL B C 1
ATOM 4707 O O . VAL B 2 326 ? -35.722 -26.446 -24.330 1.00 139.98 357 VAL B O 1
ATOM 4711 N N . THR B 2 327 ? -37.932 -26.026 -24.346 1.00 149.41 358 THR B N 1
ATOM 4712 C CA . THR B 2 327 ? -38.289 -27.223 -23.591 1.00 142.84 358 THR B CA 1
ATOM 4713 C C . THR B 2 327 ? -38.496 -28.463 -24.460 1.00 138.26 358 THR B C 1
ATOM 4714 O O . THR B 2 327 ? -37.823 -29.476 -24.265 1.00 135.82 358 THR B O 1
ATOM 4718 N N . ILE B 2 328 ? -39.413 -28.390 -25.420 1.00 137.32 359 ILE B N 1
ATOM 4719 C CA . ILE B 2 328 ? -39.696 -29.555 -26.249 1.00 152.80 359 ILE B CA 1
ATOM 4720 C C . ILE B 2 328 ? -39.378 -29.292 -27.715 1.00 148.57 359 ILE B C 1
ATOM 4721 O O . ILE B 2 328 ? -40.142 -28.638 -28.425 1.00 147.17 359 ILE B O 1
ATOM 4726 N N . THR B 2 329 ? -38.242 -29.821 -28.158 1.00 142.88 360 THR B N 1
ATOM 4727 C CA . THR B 2 329 ? -37.786 -29.648 -29.531 1.00 150.47 360 THR B CA 1
ATOM 4728 C C . THR B 2 329 ? -38.485 -30.600 -30.497 1.00 142.96 360 THR B C 1
ATOM 4729 O O . THR B 2 329 ? -38.709 -31.766 -30.174 1.00 141.62 360 THR B O 1
ATOM 4733 N N . THR B 2 330 ? -38.825 -30.101 -31.681 1.00 144.36 361 THR B N 1
ATOM 4734 C CA . THR B 2 330 ? -39.371 -30.948 -32.734 1.00 152.68 361 THR B CA 1
ATOM 4735 C C . THR B 2 330 ? -38.234 -31.575 -33.536 1.00 149.13 361 THR B C 1
ATOM 4736 O O . THR B 2 330 ? -38.335 -32.718 -33.984 1.00 144.32 361 THR B O 1
ATOM 4740 N N . LEU B 2 331 ? -37.169 -30.794 -33.721 1.00 144.07 362 LEU B N 1
ATOM 4741 C CA . LEU B 2 331 ? -35.980 -31.181 -34.488 1.00 149.66 362 LEU B CA 1
ATOM 4742 C C . LEU B 2 331 ? -36.243 -31.324 -35.990 1.00 153.08 362 LEU B C 1
ATOM 4743 O O . LEU B 2 331 ? -35.318 -31.572 -36.764 1.00 143.03 362 LEU B O 1
ATOM 4748 N N . ARG B 2 332 ? -37.501 -31.174 -36.398 1.00 163.43 363 ARG B N 1
ATOM 4749 C CA . ARG B 2 332 ? -37.868 -31.252 -37.809 1.00 169.56 363 ARG B CA 1
ATOM 4750 C C . ARG B 2 332 ? -37.276 -30.075 -38.580 1.00 173.92 363 ARG B C 1
ATOM 4751 O O . ARG B 2 332 ? -37.060 -30.148 -39.791 1.00 168.90 363 ARG B O 1
ATOM 4759 N N . ASP B 2 333 ? -37.016 -28.993 -37.853 1.00 174.64 364 ASP B N 1
ATOM 4760 C CA . ASP B 2 333 ? -36.426 -27.776 -38.401 1.00 172.64 364 ASP B CA 1
ATOM 4761 C C . ASP B 2 333 ? -35.087 -27.447 -37.751 1.00 163.88 364 ASP B C 1
ATOM 4762 O O . ASP B 2 333 ? -35.012 -26.590 -36.870 1.00 147.31 364 ASP B O 1
ATOM 4767 N N . SER B 2 334 ? -34.032 -28.135 -38.176 1.00 170.95 365 SER B N 1
ATOM 4768 C CA . SER B 2 334 ? -32.713 -27.911 -37.601 1.00 160.01 365 SER B CA 1
ATOM 4769 C C . SER B 2 334 ? -31.896 -26.965 -38.473 1.00 156.66 365 SER B C 1
ATOM 4770 O O . SER B 2 334 ? -31.775 -27.156 -39.684 1.00 159.06 365 SER B O 1
ATOM 4773 N N . GLY B 2 335 ? -31.338 -25.941 -37.834 1.00 154.01 366 GLY B N 1
ATOM 4774 C CA . GLY B 2 335 ? -30.562 -24.929 -38.522 1.00 149.48 366 GLY B CA 1
ATOM 4775 C C . GLY B 2 335 ? -29.729 -24.075 -37.584 1.00 128.79 366 GLY B C 1
ATOM 4776 O O . GLY B 2 335 ? -29.403 -24.486 -36.470 1.00 119.68 366 GLY B O 1
ATOM 4777 N N . THR B 2 336 ? -29.385 -22.879 -38.047 1.00 127.64 367 THR B N 1
ATOM 4778 C CA . THR B 2 336 ? -28.565 -21.945 -37.283 1.00 119.79 367 THR B CA 1
ATOM 4779 C C . THR B 2 336 ? -29.377 -20.998 -36.396 1.00 114.44 367 THR B C 1
ATOM 4780 O O . THR B 2 336 ? -30.074 -20.112 -36.894 1.00 110.51 367 THR B O 1
ATOM 4784 N N . PHE B 2 337 ? -29.293 -21.198 -35.083 1.00 104.91 368 PHE B N 1
ATOM 4785 C CA . PHE B 2 337 ? -29.926 -20.289 -34.132 1.00 101.58 368 PHE B CA 1
ATOM 4786 C C . PHE B 2 337 ? -28.976 -19.134 -33.853 1.00 97.82 368 PHE B C 1
ATOM 4787 O O . PHE B 2 337 ? -27.971 -19.298 -33.163 1.00 101.95 368 PHE B O 1
ATOM 4795 N N . THR B 2 338 ? -29.301 -17.960 -34.380 1.00 85.05 369 THR B N 1
ATOM 4796 C CA . THR B 2 338 ? -28.412 -16.815 -34.259 1.00 78.61 369 THR B CA 1
ATOM 4797 C C . THR B 2 338 ? -28.844 -15.887 -33.130 1.00 74.79 369 THR B C 1
ATOM 4798 O O . THR B 2 338 ? -30.036 -15.675 -32.903 1.00 69.78 369 THR B O 1
ATOM 4802 N N . CYS B 2 339 ? -27.862 -15.349 -32.417 1.00 75.48 370 CYS B N 1
ATOM 4803 C CA . CYS B 2 339 ? -28.121 -14.386 -31.359 1.00 59.80 370 CYS B CA 1
ATOM 4804 C C . CYS B 2 339 ? -27.775 -12.981 -31.828 1.00 60.66 370 CYS B C 1
ATOM 4805 O O . CYS B 2 339 ? -26.676 -12.739 -32.324 1.00 65.80 370 CYS B O 1
ATOM 4808 N N . ILE B 2 340 ? -28.716 -12.057 -31.674 1.00 56.25 371 ILE B N 1
ATOM 4809 C CA . ILE B 2 340 ? -28.506 -10.688 -32.125 1.00 53.78 371 ILE B CA 1
ATOM 4810 C C . ILE B 2 340 ? -28.553 -9.699 -30.964 1.00 49.51 371 ILE B C 1
ATOM 4811 O O . ILE B 2 340 ? -29.569 -9.577 -30.279 1.00 53.15 371 ILE B O 1
ATOM 4816 N N . ALA B 2 341 ? -27.442 -9.001 -30.747 1.00 49.78 372 ALA B N 1
ATOM 4817 C CA . ALA B 2 341 ? -27.352 -8.002 -29.688 1.00 40.17 372 ALA B CA 1
ATOM 4818 C C . ALA B 2 341 ? -27.447 -6.595 -30.264 1.00 46.27 372 ALA B C 1
ATOM 4819 O O . ALA B 2 341 ? -26.447 -6.017 -30.690 1.00 42.05 372 ALA B O 1
ATOM 4821 N N . SER B 2 342 ? -28.657 -6.048 -30.270 1.00 54.28 373 SER B N 1
ATOM 4822 C CA . SER B 2 342 ? -28.900 -4.735 -30.849 1.00 29.93 373 SER B CA 1
ATOM 4823 C C . SER B 2 342 ? -28.499 -3.630 -29.885 1.00 26.86 373 SER B C 1
ATOM 4824 O O . SER B 2 342 ? -28.649 -3.760 -28.673 1.00 32.30 373 SER B O 1
ATOM 4827 N N . ASN B 2 343 ? -27.996 -2.536 -30.438 1.00 33.16 374 ASN B N 1
ATOM 4828 C CA . ASN B 2 343 ? -27.514 -1.421 -29.642 1.00 25.82 374 ASN B CA 1
ATOM 4829 C C . ASN B 2 343 ? -27.521 -0.135 -30.465 1.00 34.69 374 ASN B C 1
ATOM 4830 O O . ASN B 2 343 ? -27.477 -0.180 -31.695 1.00 45.92 374 ASN B O 1
ATOM 4835 N N . ALA B 2 344 ? -27.577 1.009 -29.790 1.00 31.19 375 ALA B N 1
ATOM 4836 C CA . ALA B 2 344 ? -27.658 2.295 -30.474 1.00 29.08 375 ALA B CA 1
ATOM 4837 C C . ALA B 2 344 ? -26.405 2.590 -31.296 1.00 32.06 375 ALA B C 1
ATOM 4838 O O . ALA B 2 344 ? -26.435 3.418 -32.208 1.00 36.30 375 ALA B O 1
ATOM 4840 N N . ALA B 2 345 ? -25.313 1.900 -30.985 1.00 21.75 376 ALA B N 1
ATOM 4841 C CA . ALA B 2 345 ? -24.046 2.152 -31.658 1.00 26.44 376 ALA B CA 1
ATOM 4842 C C . ALA B 2 345 ? -23.690 1.049 -32.650 1.00 28.35 376 ALA B C 1
ATOM 4843 O O . ALA B 2 345 ? -22.685 1.141 -33.353 1.00 46.47 376 ALA B O 1
ATOM 4845 N N . GLY B 2 346 ? -24.509 0.005 -32.705 1.00 27.98 377 GLY B N 1
ATOM 4846 C CA . GLY B 2 346 ? -24.269 -1.086 -33.634 1.00 33.50 377 GLY B CA 1
ATOM 4847 C C . GLY B 2 346 ? -24.898 -2.397 -33.209 1.00 29.51 377 GLY B C 1
ATOM 4848 O O . GLY B 2 346 ? -25.571 -2.470 -32.182 1.00 31.91 377 GLY B O 1
ATOM 4849 N N . GLU B 2 347 ? -24.682 -3.439 -34.004 1.00 26.91 378 GLU B N 1
ATOM 4850 C CA . GLU B 2 347 ? -25.225 -4.753 -33.690 1.00 28.20 378 GLU B CA 1
ATOM 4851 C C . GLU B 2 347 ? -24.127 -5.802 -33.574 1.00 35.92 378 GLU B C 1
ATOM 4852 O O . GLU B 2 347 ? -23.063 -5.676 -34.181 1.00 40.75 378 GLU B O 1
ATOM 4858 N N . ALA B 2 348 ? -24.391 -6.832 -32.778 1.00 36.77 379 ALA B N 1
ATOM 4859 C CA . ALA B 2 348 ? -23.481 -7.963 -32.649 1.00 46.38 379 ALA B CA 1
ATOM 4860 C C . ALA B 2 348 ? -24.226 -9.269 -32.909 1.00 55.07 379 ALA B C 1
ATOM 4861 O O . ALA B 2 348 ? -25.385 -9.418 -32.522 1.00 54.51 379 ALA B O 1
ATOM 4863 N N . THR B 2 349 ? -23.560 -10.210 -33.570 1.00 59.89 380 THR B N 1
ATOM 4864 C CA . THR B 2 349 ? -24.181 -11.485 -33.911 1.00 54.63 380 THR B CA 1
ATOM 4865 C C . THR B 2 349 ? -23.298 -12.669 -33.539 1.00 63.62 380 THR B C 1
ATOM 4866 O O . THR B 2 349 ? -22.128 -12.726 -33.919 1.00 81.89 380 THR B O 1
ATOM 4870 N N . ALA B 2 350 ? -23.865 -13.612 -32.794 1.00 59.89 381 ALA B N 1
ATOM 4871 C CA . ALA B 2 350 ? -23.157 -14.834 -32.433 1.00 67.06 381 ALA B CA 1
ATOM 4872 C C . ALA B 2 350 ? -24.041 -16.047 -32.701 1.00 72.94 381 ALA B C 1
ATOM 4873 O O . ALA B 2 350 ? -24.876 -16.410 -31.873 1.00 66.27 381 ALA B O 1
ATOM 4875 N N . PRO B 2 351 ? -23.859 -16.671 -33.873 1.00 88.15 382 PRO B N 1
ATOM 4876 C CA . PRO B 2 351 ? -24.653 -17.814 -34.335 1.00 87.05 382 PRO B CA 1
ATOM 4877 C C . PRO B 2 351 ? -24.255 -19.142 -33.695 1.00 97.38 382 PRO B C 1
ATOM 4878 O O . PRO B 2 351 ? -23.089 -19.347 -33.350 1.00 85.15 382 PRO B O 1
ATOM 4882 N N . VAL B 2 352 ? -25.235 -20.026 -33.526 1.00 106.28 383 VAL B N 1
ATOM 4883 C CA . VAL B 2 352 ? -24.993 -21.388 -33.059 1.00 112.67 383 VAL B CA 1
ATOM 4884 C C . VAL B 2 352 ? -25.699 -22.345 -34.023 1.00 117.36 383 VAL B C 1
ATOM 4885 O O . VAL B 2 352 ? -26.763 -22.029 -34.557 1.00 113.47 383 VAL B O 1
ATOM 4889 N N . GLU B 2 353 ? -25.085 -23.496 -34.278 1.00 119.68 384 GLU B N 1
ATOM 4890 C CA . GLU B 2 353 ? -25.618 -24.435 -35.260 1.00 107.26 384 GLU B CA 1
ATOM 4891 C C . GLU B 2 353 ? -26.036 -25.749 -34.605 1.00 118.26 384 GLU B C 1
ATOM 4892 O O . GLU B 2 353 ? -25.193 -26.526 -34.158 1.00 126.13 384 GLU B O 1
ATOM 4898 N N . VAL B 2 354 ? -27.344 -25.988 -34.559 1.00 123.48 385 VAL B N 1
ATOM 4899 C CA . VAL B 2 354 ? -27.894 -27.160 -33.884 1.00 127.62 385 VAL B CA 1
ATOM 4900 C C . VAL B 2 354 ? -28.555 -28.121 -34.874 1.00 134.94 385 VAL B C 1
ATOM 4901 O O . VAL B 2 354 ? -28.912 -27.730 -35.986 1.00 143.69 385 VAL B O 1
ATOM 4905 N N . CYS B 2 355 ? -28.719 -29.376 -34.461 1.00 129.28 386 CYS B N 1
ATOM 4906 C CA . CYS B 2 355 ? -29.346 -30.393 -35.300 1.00 130.47 386 CYS B CA 1
ATOM 4907 C C . CYS B 2 355 ? -30.105 -31.423 -34.467 1.00 122.55 386 CYS B C 1
ATOM 4908 O O . CYS B 2 355 ? -30.180 -31.316 -33.243 1.00 110.59 386 CYS B O 1
ATOM 4911 N N . GLU C 1 7 ? -48.765 19.456 79.935 1.00 47.85 28 GLU C N 1
ATOM 4912 C CA . GLU C 1 7 ? -48.100 19.030 78.709 1.00 54.91 28 GLU C CA 1
ATOM 4913 C C . GLU C 1 7 ? -47.748 17.546 78.767 1.00 65.32 28 GLU C C 1
ATOM 4914 O O . GLU C 1 7 ? -47.740 16.945 79.841 1.00 72.61 28 GLU C O 1
ATOM 4920 N N . THR C 1 8 ? -47.470 16.956 77.607 1.00 60.58 29 THR C N 1
ATOM 4921 C CA . THR C 1 8 ? -47.130 15.536 77.532 1.00 57.72 29 THR C CA 1
ATOM 4922 C C . THR C 1 8 ? -46.094 15.259 76.442 1.00 54.08 29 THR C C 1
ATOM 4923 O O . THR C 1 8 ? -46.311 15.592 75.277 1.00 61.46 29 THR C O 1
ATOM 4927 N N . PRO C 1 9 ? -44.961 14.646 76.821 1.00 54.29 30 PRO C N 1
ATOM 4928 C CA . PRO C 1 9 ? -43.892 14.279 75.885 1.00 55.70 30 PRO C CA 1
ATOM 4929 C C . PRO C 1 9 ? -44.346 13.273 74.826 1.00 44.68 30 PRO C C 1
ATOM 4930 O O . PRO C 1 9 ? -45.200 12.434 75.112 1.00 44.28 30 PRO C O 1
ATOM 4934 N N . PRO C 1 10 ? -43.769 13.356 73.616 1.00 35.33 31 PRO C N 1
ATOM 4935 C CA . PRO C 1 10 ? -44.134 12.528 72.461 1.00 28.68 31 PRO C CA 1
ATOM 4936 C C . PRO C 1 10 ? -44.042 11.029 72.725 1.00 31.87 31 PRO C C 1
ATOM 4937 O O . PRO C 1 10 ? -43.189 10.584 73.489 1.00 40.98 31 PRO C O 1
ATOM 4941 N N . ARG C 1 11 ? -44.935 10.270 72.099 1.00 37.82 32 ARG C N 1
ATOM 4942 C CA . ARG C 1 11 ? -44.878 8.813 72.116 1.00 36.83 32 ARG C CA 1
ATOM 4943 C C . ARG C 1 11 ? -45.165 8.292 70.712 1.00 39.66 32 ARG C C 1
ATOM 4944 O O . ARG C 1 11 ? -46.030 8.818 70.017 1.00 41.83 32 ARG C O 1
ATOM 4952 N N . PHE C 1 12 ? -44.436 7.263 70.294 1.00 38.31 33 PHE C N 1
ATOM 4953 C CA . PHE C 1 12 ? -44.594 6.723 68.948 1.00 37.79 33 PHE C CA 1
ATOM 4954 C C . PHE C 1 12 ? -45.845 5.866 68.821 1.00 34.73 33 PHE C C 1
ATOM 4955 O O . PHE C 1 12 ? -46.069 4.960 69.625 1.00 45.57 33 PHE C O 1
ATOM 4963 N N . THR C 1 13 ? -46.658 6.160 67.810 1.00 34.78 34 THR C N 1
ATOM 4964 C CA . THR C 1 13 ? -47.855 5.370 67.538 1.00 35.93 34 THR C CA 1
ATOM 4965 C C . THR C 1 13 ? -47.594 4.380 66.407 1.00 33.86 34 THR C C 1
ATOM 4966 O O . THR C 1 13 ? -48.169 3.293 66.381 1.00 36.75 34 THR C O 1
ATOM 4970 N N . ARG C 1 14 ? -46.733 4.768 65.470 1.00 31.35 35 ARG C N 1
ATOM 4971 C CA . ARG C 1 14 ? -46.242 3.849 64.446 1.00 39.33 35 ARG C CA 1
ATOM 4972 C C . ARG C 1 14 ? -44.819 4.209 64.026 1.00 40.59 35 ARG C C 1
ATOM 4973 O O . ARG C 1 14 ? -44.530 5.362 63.702 1.00 38.42 35 ARG C O 1
ATOM 4981 N N . THR C 1 15 ? -43.936 3.214 64.040 1.00 37.46 36 THR C N 1
ATOM 4982 C CA . THR C 1 15 ? -42.537 3.409 63.669 1.00 39.61 36 THR C CA 1
ATOM 4983 C C . THR C 1 15 ? -42.200 2.648 62.388 1.00 46.90 36 THR C C 1
ATOM 4984 O O . THR C 1 15 ? -42.690 1.538 62.175 1.00 48.14 36 THR C O 1
ATOM 4988 N N . PRO C 1 16 ? -41.345 3.239 61.538 1.00 44.76 37 PRO C N 1
ATOM 4989 C CA . PRO C 1 16 ? -40.992 2.628 60.251 1.00 40.81 37 PRO C CA 1
ATOM 4990 C C . PRO C 1 16 ? -40.197 1.338 60.407 1.00 36.05 37 PRO C C 1
ATOM 4991 O O . PRO C 1 16 ? -39.614 1.092 61.461 1.00 34.84 37 PRO C O 1
ATOM 4995 N N . VAL C 1 17 ? -40.196 0.514 59.365 1.00 40.39 38 VAL C N 1
ATOM 4996 C CA . VAL C 1 17 ? -39.462 -0.742 59.393 1.00 50.87 38 VAL C CA 1
ATOM 4997 C C . VAL C 1 17 ? -38.410 -0.792 58.289 1.00 60.28 38 VAL C C 1
ATOM 4998 O O . VAL C 1 17 ? -38.350 0.089 57.428 1.00 54.67 38 VAL C O 1
ATOM 5002 N N . ASP C 1 18 ? -37.583 -1.831 58.326 1.00 47.87 39 ASP C N 1
ATOM 5003 C CA . ASP C 1 18 ? -36.517 -2.013 57.352 1.00 46.12 39 ASP C CA 1
ATOM 5004 C C . ASP C 1 18 ? -37.045 -2.407 55.973 1.00 56.33 39 ASP C C 1
ATOM 5005 O O . ASP C 1 18 ? -37.753 -3.403 55.831 1.00 71.84 39 ASP C O 1
ATOM 5010 N N . GLN C 1 19 ? -36.702 -1.612 54.962 1.00 51.12 40 GLN C N 1
ATOM 5011 C CA . GLN C 1 19 ? -37.159 -1.859 53.596 1.00 59.54 40 GLN C CA 1
ATOM 5012 C C . GLN C 1 19 ? -36.027 -2.355 52.705 1.00 53.75 40 GLN C C 1
ATOM 5013 O O . GLN C 1 19 ? -34.853 -2.105 52.975 1.00 58.15 40 GLN C O 1
ATOM 5019 N N . THR C 1 20 ? -36.392 -3.059 51.638 1.00 52.67 41 THR C N 1
ATOM 5020 C CA . THR C 1 20 ? -35.421 -3.532 50.661 1.00 53.04 41 THR C CA 1
ATOM 5021 C C . THR C 1 20 ? -36.031 -3.471 49.265 1.00 60.48 41 THR C C 1
ATOM 5022 O O . THR C 1 20 ? -36.561 -4.461 48.763 1.00 71.17 41 THR C O 1
ATOM 5026 N N . GLY C 1 21 ? -35.947 -2.302 48.639 1.00 42.29 42 GLY C N 1
ATOM 5027 C CA . GLY C 1 21 ? -36.550 -2.090 47.336 1.00 45.52 42 GLY C CA 1
ATOM 5028 C C . GLY C 1 21 ? -35.546 -2.169 46.208 1.00 49.09 42 GLY C C 1
ATOM 5029 O O . GLY C 1 21 ? -34.351 -2.331 46.447 1.00 59.59 42 GLY C O 1
ATOM 5030 N N . VAL C 1 22 ? -36.032 -2.066 44.974 1.00 46.81 43 VAL C N 1
ATOM 5031 C CA . VAL C 1 22 ? -35.160 -2.114 43.806 1.00 42.73 43 VAL C CA 1
ATOM 5032 C C . VAL C 1 22 ? -34.789 -0.708 43.352 1.00 51.50 43 VAL C C 1
ATOM 5033 O O . VAL C 1 22 ? -35.452 0.266 43.712 1.00 52.76 43 VAL C O 1
ATOM 5037 N N . SER C 1 23 ? -33.724 -0.610 42.563 1.00 58.30 44 SER C N 1
ATOM 5038 C CA . SER C 1 23 ? -33.276 0.674 42.038 1.00 54.11 44 SER C CA 1
ATOM 5039 C C . SER C 1 23 ? -34.305 1.231 41.061 1.00 45.98 44 SER C C 1
ATOM 5040 O O . SER C 1 23 ? -34.941 0.479 40.322 1.00 35.22 44 SER C O 1
ATOM 5043 N N . GLY C 1 24 ? -34.489 2.548 41.086 1.00 47.87 45 GLY C N 1
ATOM 5044 C CA . GLY C 1 24 ? -35.454 3.201 40.219 1.00 51.12 45 GLY C CA 1
ATOM 5045 C C . GLY C 1 24 ? -36.867 3.143 40.767 1.00 50.54 45 GLY C C 1
ATOM 5046 O O . GLY C 1 24 ? -37.776 3.796 40.247 1.00 34.77 45 GLY C O 1
ATOM 5047 N N . GLY C 1 25 ? -37.049 2.351 41.819 1.00 46.74 46 GLY C N 1
ATOM 5048 C CA . GLY C 1 25 ? -38.349 2.183 42.439 1.00 44.70 46 GLY C CA 1
ATOM 5049 C C . GLY C 1 25 ? -38.653 3.232 43.490 1.00 39.83 46 GLY C C 1
ATOM 5050 O O . GLY C 1 25 ? -38.216 4.380 43.391 1.00 39.15 46 GLY C O 1
ATOM 5051 N N . VAL C 1 26 ? -39.424 2.836 44.497 1.00 34.83 47 VAL C N 1
ATOM 5052 C CA . VAL C 1 26 ? -39.842 3.746 45.554 1.00 31.80 47 VAL C CA 1
ATOM 5053 C C . VAL C 1 26 ? -39.567 3.143 46.930 1.00 36.38 47 VAL C C 1
ATOM 5054 O O . VAL C 1 26 ? -39.555 1.920 47.093 1.00 31.78 47 VAL C O 1
ATOM 5058 N N . ALA C 1 27 ? -39.316 4.006 47.910 1.00 29.71 48 ALA C N 1
ATOM 5059 C CA . ALA C 1 27 ? -39.226 3.588 49.301 1.00 30.12 48 ALA C CA 1
ATOM 5060 C C . ALA C 1 27 ? -39.859 4.644 50.202 1.00 39.13 48 ALA C C 1
ATOM 5061 O O . ALA C 1 27 ? -39.427 5.796 50.214 1.00 35.70 48 ALA C O 1
ATOM 5063 N N . SER C 1 28 ? -40.892 4.252 50.942 1.00 36.04 49 SER C N 1
ATOM 5064 C CA . SER C 1 28 ? -41.580 5.174 51.840 1.00 33.97 49 SER C CA 1
ATOM 5065 C C . SER C 1 28 ? -41.430 4.739 53.291 1.00 38.40 49 SER C C 1
ATOM 5066 O O . SER C 1 28 ? -41.580 3.561 53.616 1.00 37.50 49 SER C O 1
ATOM 5069 N N . PHE C 1 29 ? -41.130 5.698 54.160 1.00 36.96 50 PHE C N 1
ATOM 5070 C CA . PHE C 1 29 ? -41.034 5.427 55.587 1.00 39.28 50 PHE C CA 1
ATOM 5071 C C . PHE C 1 29 ? -42.127 6.148 56.365 1.00 41.83 50 PHE C C 1
ATOM 5072 O O . PHE C 1 29 ? -42.193 7.376 56.369 1.00 40.97 50 PHE C O 1
ATOM 5080 N N . ILE C 1 30 ? -42.988 5.371 57.014 1.00 37.02 51 ILE C N 1
ATOM 5081 C CA . ILE C 1 30 ? -44.078 5.925 57.805 1.00 30.59 51 ILE C CA 1
ATOM 5082 C C . ILE C 1 30 ? -43.655 6.101 59.256 1.00 35.01 51 ILE C C 1
ATOM 5083 O O . ILE C 1 30 ? -43.094 5.190 59.861 1.00 38.47 51 ILE C O 1
ATOM 5088 N N . CYS C 1 31 ? -43.931 7.273 59.815 1.00 32.58 52 CYS C N 1
ATOM 5089 C CA . CYS C 1 31 ? -43.604 7.540 61.209 1.00 36.86 52 CYS C CA 1
ATOM 5090 C C . CYS C 1 31 ? -44.651 8.449 61.843 1.00 42.61 52 CYS C C 1
ATOM 5091 O O . CYS C 1 31 ? -44.882 9.562 61.370 1.00 51.22 52 CYS C O 1
ATOM 5094 N N . GLN C 1 32 ? -45.284 7.975 62.910 1.00 28.24 53 GLN C N 1
ATOM 5095 C CA . GLN C 1 32 ? -46.317 8.753 63.581 1.00 35.94 53 GLN C CA 1
ATOM 5096 C C . GLN C 1 32 ? -46.105 8.797 65.090 1.00 45.37 53 GLN C C 1
ATOM 5097 O O . GLN C 1 32 ? -45.604 7.842 65.688 1.00 39.37 53 GLN C O 1
ATOM 5103 N N . ALA C 1 33 ? -46.488 9.916 65.695 1.00 46.03 54 ALA C N 1
ATOM 5104 C CA . ALA C 1 33 ? -46.355 10.103 67.135 1.00 38.33 54 ALA C CA 1
ATOM 5105 C C . ALA C 1 33 ? -47.472 10.991 67.678 1.00 48.59 54 ALA C C 1
ATOM 5106 O O . ALA C 1 33 ? -48.196 11.630 66.914 1.00 48.67 54 ALA C O 1
ATOM 5108 N N . THR C 1 34 ? -47.614 11.013 68.999 1.00 52.82 55 THR C N 1
ATOM 5109 C CA . THR C 1 34 ? -48.641 11.819 69.652 1.00 44.04 55 THR C CA 1
ATOM 5110 C C . THR C 1 34 ? -48.105 12.482 70.916 1.00 41.55 55 THR C C 1
ATOM 5111 O O . THR C 1 34 ? -47.200 11.958 71.562 1.00 51.49 55 THR C O 1
ATOM 5115 N N . GLY C 1 35 ? -48.665 13.635 71.264 1.00 41.03 56 GLY C N 1
ATOM 5116 C CA . GLY C 1 35 ? -48.240 14.348 72.454 1.00 49.39 56 GLY C CA 1
ATOM 5117 C C . GLY C 1 35 ? -48.919 15.692 72.620 1.00 50.33 56 GLY C C 1
ATOM 5118 O O . GLY C 1 35 ? -49.790 16.060 71.832 1.00 53.98 56 GLY C O 1
ATOM 5119 N N . ASP C 1 36 ? -48.511 16.429 73.648 1.00 43.39 57 ASP C N 1
ATOM 5120 C CA . ASP C 1 36 ? -49.085 17.738 73.933 1.00 44.21 57 ASP C CA 1
ATOM 5121 C C . ASP C 1 36 ? -47.987 18.769 74.190 1.00 34.93 57 ASP C C 1
ATOM 5122 O O . ASP C 1 36 ? -47.337 18.737 75.233 1.00 43.43 57 ASP C O 1
ATOM 5127 N N . PRO C 1 37 ? -47.779 19.695 73.238 1.00 39.03 58 PRO C N 1
ATOM 5128 C CA . PRO C 1 37 ? -48.524 19.811 71.977 1.00 61.77 58 PRO C CA 1
ATOM 5129 C C . PRO C 1 37 ? -48.118 18.760 70.942 1.00 61.19 58 PRO C C 1
ATOM 5130 O O . PRO C 1 37 ? -47.305 17.886 71.246 1.00 59.75 58 PRO C O 1
ATOM 5134 N N . ARG C 1 38 ? -48.681 18.848 69.739 1.00 54.85 59 ARG C N 1
ATOM 5135 C CA . ARG C 1 38 ? -48.395 17.869 68.695 1.00 60.64 59 ARG C CA 1
ATOM 5136 C C . ARG C 1 38 ? -46.914 17.875 68.335 1.00 54.30 59 ARG C C 1
ATOM 5137 O O . ARG C 1 38 ? -46.315 18.934 68.145 1.00 63.93 59 ARG C O 1
ATOM 5145 N N . PRO C 1 39 ? -46.314 16.681 68.270 1.00 40.18 60 PRO C N 1
ATOM 5146 C CA . PRO C 1 39 ? -44.902 16.495 67.932 1.00 45.65 60 PRO C CA 1
ATOM 5147 C C . PRO C 1 39 ? -44.618 16.808 66.469 1.00 49.83 60 PRO C C 1
ATOM 5148 O O . PRO C 1 39 ? -45.424 16.465 65.604 1.00 63.38 60 PRO C O 1
ATOM 5152 N N . LYS C 1 40 ? -43.494 17.461 66.198 1.00 41.34 61 LYS C N 1
ATOM 5153 C CA . LYS C 1 40 ? -43.062 17.672 64.823 1.00 40.69 61 LYS C CA 1
ATOM 5154 C C . LYS C 1 40 ? -42.013 16.620 64.480 1.00 43.40 61 LYS C C 1
ATOM 5155 O O . LYS C 1 40 ? -41.131 16.321 65.286 1.00 54.62 61 LYS C O 1
ATOM 5161 N N . ILE C 1 41 ? -42.126 16.038 63.293 1.00 33.60 62 ILE C N 1
ATOM 5162 C CA . ILE C 1 41 ? -41.252 14.935 62.920 1.00 37.18 62 ILE C CA 1
ATOM 5163 C C . ILE C 1 41 ? -40.225 15.326 61.866 1.00 41.58 62 ILE C C 1
ATOM 5164 O O . ILE C 1 41 ? -40.573 15.818 60.792 1.00 48.20 62 ILE C O 1
ATOM 5169 N N . VAL C 1 42 ? -38.956 15.100 62.191 1.00 32.68 63 VAL C N 1
ATOM 5170 C CA . VAL C 1 42 ? -37.855 15.411 61.291 1.00 33.16 63 VAL C CA 1
ATOM 5171 C C . VAL C 1 42 ? -37.113 14.137 60.890 1.00 43.91 63 VAL C C 1
ATOM 5172 O O . VAL C 1 42 ? -36.849 13.274 61.729 1.00 42.63 63 VAL C O 1
ATOM 5176 N N . TRP C 1 43 ? -36.782 14.025 59.607 1.00 42.45 64 TRP C N 1
ATOM 5177 C CA . TRP C 1 43 ? -36.063 12.864 59.093 1.00 33.41 64 TRP C CA 1
ATOM 5178 C C . TRP C 1 43 ? -34.576 13.159 58.928 1.00 47.66 64 TRP C C 1
ATOM 5179 O O . TRP C 1 43 ? -34.195 14.223 58.437 1.00 48.94 64 TRP C O 1
ATOM 5190 N N . ASN C 1 44 ? -33.738 12.207 59.329 1.00 51.91 65 ASN C N 1
ATOM 5191 C CA . ASN C 1 44 ? -32.293 12.383 59.252 1.00 53.86 65 ASN C CA 1
ATOM 5192 C C . ASN C 1 44 ? -31.592 11.234 58.533 1.00 54.30 65 ASN C C 1
ATOM 5193 O O . ASN C 1 44 ? -32.011 10.079 58.624 1.00 43.65 65 ASN C O 1
ATOM 5198 N N . LYS C 1 45 ? -30.524 11.567 57.814 1.00 65.47 66 LYS C N 1
ATOM 5199 C CA . LYS C 1 45 ? -29.659 10.568 57.196 1.00 68.00 66 LYS C CA 1
ATOM 5200 C C . LYS C 1 45 ? -28.217 10.794 57.628 1.00 73.37 66 LYS C C 1
ATOM 5201 O O . LYS C 1 45 ? -27.634 11.840 57.336 1.00 76.72 66 LYS C O 1
ATOM 5207 N N . LYS C 1 46 ? -27.654 9.809 58.326 1.00 70.09 67 LYS C N 1
ATOM 5208 C CA . LYS C 1 46 ? -26.297 9.890 58.866 1.00 70.23 67 LYS C CA 1
ATOM 5209 C C . LYS C 1 46 ? -26.125 11.125 59.755 1.00 75.90 67 LYS C C 1
ATOM 5210 O O . LYS C 1 46 ? -25.067 11.755 59.766 1.00 76.32 67 LYS C O 1
ATOM 5216 N N . GLY C 1 47 ? -27.174 11.477 60.492 1.00 63.85 68 GLY C N 1
ATOM 5217 C CA . GLY C 1 47 ? -27.088 12.577 61.436 1.00 59.22 68 GLY C CA 1
ATOM 5218 C C . GLY C 1 47 ? -27.679 13.879 60.932 1.00 66.80 68 GLY C C 1
ATOM 5219 O O . GLY C 1 47 ? -28.250 14.649 61.705 1.00 70.71 68 GLY C O 1
ATOM 5220 N N . LYS C 1 48 ? -27.541 14.128 59.633 1.00 71.24 69 LYS C N 1
ATOM 5221 C CA . LYS C 1 48 ? -28.010 15.378 59.043 1.00 74.90 69 LYS C CA 1
ATOM 5222 C C . LYS C 1 48 ? -29.438 15.255 58.525 1.00 68.29 69 LYS C C 1
ATOM 5223 O O . LYS C 1 48 ? -29.862 14.185 58.088 1.00 62.44 69 LYS C O 1
ATOM 5229 N N . LYS C 1 49 ? -30.173 16.363 58.584 1.00 75.02 70 LYS C N 1
ATOM 5230 C CA . LYS C 1 49 ? -31.537 16.430 58.070 1.00 63.78 70 LYS C CA 1
ATOM 5231 C C . LYS C 1 49 ? -31.548 16.174 56.567 1.00 56.45 70 LYS C C 1
ATOM 5232 O O . LYS C 1 49 ? -30.729 16.732 55.837 1.00 65.33 70 LYS C O 1
ATOM 5238 N N . VAL C 1 50 ? -32.467 15.326 56.109 1.00 56.18 71 VAL C N 1
ATOM 5239 C CA . VAL C 1 50 ? -32.527 14.966 54.694 1.00 47.40 71 VAL C CA 1
ATOM 5240 C C . VAL C 1 50 ? -32.779 16.187 53.818 1.00 53.57 71 VAL C C 1
ATOM 5241 O O . VAL C 1 50 ? -33.625 17.031 54.124 1.00 44.19 71 VAL C O 1
ATOM 5245 N N . SER C 1 51 ? -32.017 16.280 52.735 1.00 50.80 72 SER C N 1
ATOM 5246 C CA . SER C 1 51 ? -32.143 17.384 51.796 1.00 49.14 72 SER C CA 1
ATOM 5247 C C . SER C 1 51 ? -31.708 16.925 50.413 1.00 58.35 72 SER C C 1
ATOM 5248 O O . SER C 1 51 ? -30.522 16.955 50.081 1.00 67.28 72 SER C O 1
ATOM 5251 N N . ASN C 1 52 ? -32.673 16.478 49.619 1.00 58.72 73 ASN C N 1
ATOM 5252 C CA . ASN C 1 52 ? -32.390 15.977 48.282 1.00 52.35 73 ASN C CA 1
ATOM 5253 C C . ASN C 1 52 ? -33.595 16.119 47.358 1.00 54.12 73 ASN C C 1
ATOM 5254 O O . ASN C 1 52 ? -34.734 16.194 47.814 1.00 57.77 73 ASN C O 1
ATOM 5259 N N . GLN C 1 53 ? -33.327 16.167 46.058 1.00 68.72 74 GLN C N 1
ATOM 5260 C CA . GLN C 1 53 ? -34.369 16.312 45.048 1.00 62.74 74 GLN C CA 1
ATOM 5261 C C . GLN C 1 53 ? -35.291 15.092 45.002 1.00 64.40 74 GLN C C 1
ATOM 5262 O O . GLN C 1 53 ? -36.498 15.223 44.796 1.00 64.85 74 GLN C O 1
ATOM 5268 N N . ARG C 1 54 ? -34.714 13.909 45.191 1.00 57.45 75 ARG C N 1
ATOM 5269 C CA . ARG C 1 54 ? -35.473 12.661 45.146 1.00 53.83 75 ARG C CA 1
ATOM 5270 C C . ARG C 1 54 ? -36.125 12.333 46.487 1.00 52.64 75 ARG C C 1
ATOM 5271 O O . ARG C 1 54 ? -36.880 11.365 46.604 1.00 44.63 75 ARG C O 1
ATOM 5279 N N . PHE C 1 55 ? -35.831 13.148 47.494 1.00 63.45 76 PHE C N 1
ATOM 5280 C CA . PHE C 1 55 ? -36.347 12.939 48.842 1.00 46.31 76 PHE C CA 1
ATOM 5281 C C . PHE C 1 55 ? -37.450 13.935 49.173 1.00 46.30 76 PHE C C 1
ATOM 5282 O O . PHE C 1 55 ? -37.206 15.140 49.237 1.00 50.19 76 PHE C O 1
ATOM 5290 N N . GLU C 1 56 ? -38.664 13.433 49.375 1.00 39.98 77 GLU C N 1
ATOM 5291 C CA . GLU C 1 56 ? -39.779 14.290 49.764 1.00 46.19 77 GLU C CA 1
ATOM 5292 C C . GLU C 1 56 ? -40.440 13.805 51.049 1.00 40.07 77 GLU C C 1
ATOM 5293 O O . GLU C 1 56 ? -40.643 12.605 51.243 1.00 35.92 77 GLU C O 1
ATOM 5299 N N . VAL C 1 57 ? -40.764 14.750 51.926 1.00 40.55 78 VAL C N 1
ATOM 5300 C CA . VAL C 1 57 ? -41.441 14.440 53.177 1.00 36.76 78 VAL C CA 1
ATOM 5301 C C . VAL C 1 57 ? -42.905 14.856 53.111 1.00 39.74 78 VAL C C 1
ATOM 5302 O O . VAL C 1 57 ? -43.217 16.035 52.944 1.00 46.86 78 VAL C O 1
ATOM 5306 N N . ILE C 1 58 ? -43.800 13.884 53.248 1.00 36.91 79 ILE C N 1
ATOM 5307 C CA . ILE C 1 58 ? -45.230 14.157 53.174 1.00 37.42 79 ILE C CA 1
ATOM 5308 C C . ILE C 1 58 ? -45.887 13.980 54.537 1.00 42.64 79 ILE C C 1
ATOM 5309 O O . ILE C 1 58 ? -45.942 12.872 55.072 1.00 40.11 79 ILE C O 1
ATOM 5314 N N . GLU C 1 59 ? -46.393 15.076 55.093 1.00 37.56 80 GLU C N 1
ATOM 5315 C CA . GLU C 1 59 ? -47.010 15.045 56.414 1.00 46.29 80 GLU C CA 1
ATOM 5316 C C . GLU C 1 59 ? -48.486 14.670 56.332 1.00 44.36 80 GLU C C 1
ATOM 5317 O O . GLU C 1 59 ? -49.179 15.049 55.386 1.00 56.06 80 GLU C O 1
ATOM 5323 N N . PHE C 1 60 ? -48.961 13.920 57.323 1.00 41.88 81 PHE C N 1
ATOM 5324 C CA . PHE C 1 60 ? -50.360 13.511 57.371 1.00 36.33 81 PHE C CA 1
ATOM 5325 C C . PHE C 1 60 ? -51.259 14.730 57.536 1.00 48.72 81 PHE C C 1
ATOM 5326 O O . PHE C 1 60 ? -50.812 15.781 57.996 1.00 47.97 81 PHE C O 1
ATOM 5334 N N . ASP C 1 61 ? -52.528 14.589 57.167 1.00 64.89 82 ASP C N 1
ATOM 5335 C CA . ASP C 1 61 ? -53.459 15.710 57.235 1.00 63.74 82 ASP C CA 1
ATOM 5336 C C . ASP C 1 61 ? -53.836 16.050 58.674 1.00 54.74 82 ASP C C 1
ATOM 5337 O O . ASP C 1 61 ? -54.128 17.204 58.986 1.00 62.92 82 ASP C O 1
ATOM 5342 N N . ASP C 1 62 ? -53.817 15.046 59.546 1.00 60.98 83 ASP C N 1
ATOM 5343 C CA . ASP C 1 62 ? -54.087 15.251 60.968 1.00 58.89 83 ASP C CA 1
ATOM 5344 C C . ASP C 1 62 ? -52.888 15.883 61.682 1.00 62.79 83 ASP C C 1
ATOM 5345 O O . ASP C 1 62 ? -53.044 16.546 62.706 1.00 70.63 83 ASP C O 1
ATOM 5350 N N . GLY C 1 63 ? -51.693 15.665 61.138 1.00 63.89 84 GLY C N 1
ATOM 5351 C CA . GLY C 1 63 ? -50.470 16.131 61.765 1.00 55.34 84 GLY C CA 1
ATOM 5352 C C . GLY C 1 63 ? -49.862 15.116 62.713 1.00 56.58 84 GLY C C 1
ATOM 5353 O O . GLY C 1 63 ? -48.965 15.440 63.490 1.00 67.80 84 GLY C O 1
ATOM 5354 N N . SER C 1 64 ? -50.345 13.879 62.638 1.00 44.09 85 SER C N 1
ATOM 5355 C CA . SER C 1 64 ? -49.889 12.814 63.527 1.00 48.13 85 SER C CA 1
ATOM 5356 C C . SER C 1 64 ? -48.498 12.304 63.161 1.00 50.41 85 SER C C 1
ATOM 5357 O O . SER C 1 64 ? -47.925 11.485 63.875 1.00 56.75 85 SER C O 1
ATOM 5360 N N . GLY C 1 65 ? -47.968 12.774 62.038 1.00 47.63 86 GLY C N 1
ATOM 5361 C CA . GLY C 1 65 ? -46.648 12.365 61.597 1.00 38.41 86 GLY C CA 1
ATOM 5362 C C . GLY C 1 65 ? -46.410 12.681 60.135 1.00 40.57 86 GLY C C 1
ATOM 5363 O O . GLY C 1 65 ? -47.133 13.480 59.539 1.00 42.89 86 GLY C O 1
ATOM 5364 N N . SER C 1 66 ? -45.400 12.043 59.551 1.00 33.46 87 SER C N 1
ATOM 5365 C CA . SER C 1 66 ? -45.061 12.280 58.153 1.00 35.87 87 SER C CA 1
ATOM 5366 C C . SER C 1 66 ? -44.481 11.031 57.510 1.00 36.39 87 SER C C 1
ATOM 5367 O O . SER C 1 66 ? -44.181 10.050 58.190 1.00 32.26 87 SER C O 1
ATOM 5370 N N . VAL C 1 67 ? -44.333 11.077 56.190 1.00 36.88 88 VAL C N 1
ATOM 5371 C CA . VAL C 1 67 ? -43.769 9.963 55.443 1.00 34.07 88 VAL C CA 1
ATOM 5372 C C . VAL C 1 67 ? -42.605 10.415 54.568 1.00 31.48 88 VAL C C 1
ATOM 5373 O O . VAL C 1 67 ? -42.759 11.292 53.717 1.00 36.87 88 VAL C O 1
ATOM 5377 N N . LEU C 1 68 ? -41.437 9.824 54.792 1.00 24.14 89 LEU C N 1
ATOM 5378 C CA . LEU C 1 68 ? -40.279 10.097 53.953 1.00 29.55 89 LEU C CA 1
ATOM 5379 C C . LEU C 1 68 ? -40.353 9.249 52.695 1.00 37.92 89 LEU C C 1
ATOM 5380 O O . LEU C 1 68 ? -40.303 8.021 52.764 1.00 42.70 89 LEU C O 1
ATOM 5385 N N . ARG C 1 69 ? -40.492 9.903 51.548 1.00 28.98 90 ARG C N 1
ATOM 5386 C CA . ARG C 1 69 ? -40.584 9.190 50.284 1.00 22.49 90 ARG C CA 1
ATOM 5387 C C . ARG C 1 69 ? -39.323 9.382 49.454 1.00 34.43 90 ARG C C 1
ATOM 5388 O O . ARG C 1 69 ? -38.880 10.509 49.227 1.00 37.80 90 ARG C O 1
ATOM 5396 N N . ILE C 1 70 ? -38.743 8.271 49.013 1.00 32.79 91 ILE C N 1
ATOM 5397 C CA . ILE C 1 70 ? -37.559 8.306 48.166 1.00 30.84 91 ILE C CA 1
ATOM 5398 C C . ILE C 1 70 ? -37.869 7.692 46.807 1.00 39.23 91 ILE C C 1
ATOM 5399 O O . ILE C 1 70 ? -38.193 6.507 46.714 1.00 42.82 91 ILE C O 1
ATOM 5404 N N . GLN C 1 71 ? -37.772 8.502 45.758 1.00 44.21 92 GLN C N 1
ATOM 5405 C CA . GLN C 1 71 ? -38.078 8.049 44.405 1.00 42.29 92 GLN C CA 1
ATOM 5406 C C . GLN C 1 71 ? -37.444 8.973 43.371 1.00 43.14 92 GLN C C 1
ATOM 5407 O O . GLN C 1 71 ? -37.566 10.191 43.470 1.00 47.58 92 GLN C O 1
ATOM 5413 N N . PRO C 1 72 ? -36.750 8.397 42.379 1.00 37.37 93 PRO C N 1
ATOM 5414 C CA . PRO C 1 72 ? -36.492 6.959 42.253 1.00 35.74 93 PRO C CA 1
ATOM 5415 C C . PRO C 1 72 ? -35.300 6.512 43.092 1.00 38.43 93 PRO C C 1
ATOM 5416 O O . PRO C 1 72 ? -34.393 7.306 43.340 1.00 41.14 93 PRO C O 1
ATOM 5420 N N . LEU C 1 73 ? -35.312 5.256 43.527 1.00 39.90 94 LEU C N 1
ATOM 5421 C CA . LEU C 1 73 ? -34.255 4.727 44.384 1.00 42.12 94 LEU C CA 1
ATOM 5422 C C . LEU C 1 73 ? -32.931 4.572 43.646 1.00 48.91 94 LEU C C 1
ATOM 5423 O O . LEU C 1 73 ? -32.845 3.857 42.649 1.00 54.88 94 LEU C O 1
ATOM 5428 N N . ARG C 1 74 ? -31.898 5.242 44.148 1.00 56.87 95 ARG C N 1
ATOM 5429 C CA . ARG C 1 74 ? -30.558 5.120 43.587 1.00 52.61 95 ARG C CA 1
ATOM 5430 C C . ARG C 1 74 ? -29.621 4.431 44.575 1.00 49.07 95 ARG C C 1
ATOM 5431 O O . ARG C 1 74 ? -29.439 4.897 45.700 1.00 56.51 95 ARG C O 1
ATOM 5439 N N . THR C 1 75 ? -29.032 3.319 44.148 1.00 45.61 96 THR C N 1
ATOM 5440 C CA . THR C 1 75 ? -28.110 2.564 44.990 1.00 57.13 96 THR C CA 1
ATOM 5441 C C . THR C 1 75 ? -26.657 2.805 44.566 1.00 63.71 96 THR C C 1
ATOM 5442 O O . THR C 1 75 ? -26.356 2.882 43.374 1.00 49.93 96 THR C O 1
ATOM 5446 N N . PRO C 1 76 ? -25.749 2.933 45.547 1.00 60.15 97 PRO C N 1
ATOM 5447 C CA . PRO C 1 76 ? -26.032 2.891 46.983 1.00 53.81 97 PRO C CA 1
ATOM 5448 C C . PRO C 1 76 ? -26.004 4.263 47.651 1.00 60.43 97 PRO C C 1
ATOM 5449 O O . PRO C 1 76 ? -25.695 4.342 48.840 1.00 64.76 97 PRO C O 1
ATOM 5453 N N . ARG C 1 77 ? -26.326 5.320 46.908 1.00 67.82 98 ARG C N 1
ATOM 5454 C CA . ARG C 1 77 ? -26.332 6.669 47.470 1.00 67.38 98 ARG C CA 1
ATOM 5455 C C . ARG C 1 77 ? -27.366 6.783 48.581 1.00 62.33 98 ARG C C 1
ATOM 5456 O O . ARG C 1 77 ? -27.244 7.619 49.477 1.00 69.04 98 ARG C O 1
ATOM 5464 N N . ASP C 1 78 ? -28.381 5.928 48.513 1.00 52.94 99 ASP C N 1
ATOM 5465 C CA . ASP C 1 78 ? -29.479 5.955 49.467 1.00 50.62 99 ASP C CA 1
ATOM 5466 C C . ASP C 1 78 ? -29.360 4.838 50.499 1.00 53.81 99 ASP C C 1
ATOM 5467 O O . ASP C 1 78 ? -29.989 4.892 51.556 1.00 59.29 99 ASP C O 1
ATOM 5472 N N . GLU C 1 79 ? -28.553 3.829 50.190 1.00 44.67 100 GLU C N 1
ATOM 5473 C CA . GLU C 1 79 ? -28.340 2.715 51.109 1.00 46.23 100 GLU C CA 1
ATOM 5474 C C . GLU C 1 79 ? -27.674 3.179 52.401 1.00 55.51 100 GLU C C 1
ATOM 5475 O O . GLU C 1 79 ? -26.449 3.231 52.492 1.00 75.18 100 GLU C O 1
ATOM 5481 N N . ALA C 1 80 ? -28.487 3.516 53.397 1.00 48.20 101 ALA C N 1
ATOM 5482 C CA . ALA C 1 80 ? -27.970 4.004 54.671 1.00 46.95 101 ALA C CA 1
ATOM 5483 C C . ALA C 1 80 ? -28.960 3.747 55.804 1.00 39.63 101 ALA C C 1
ATOM 5484 O O . ALA C 1 80 ? -29.837 2.890 55.691 1.00 44.39 101 ALA C O 1
ATOM 5486 N N . ILE C 1 81 ? -28.801 4.478 56.903 1.00 26.81 102 ILE C N 1
ATOM 5487 C CA . ILE C 1 81 ? -29.723 4.377 58.028 1.00 36.76 102 ILE C CA 1
ATOM 5488 C C . ILE C 1 81 ? -30.443 5.703 58.263 1.00 46.56 102 ILE C C 1
ATOM 5489 O O . ILE C 1 81 ? -29.809 6.735 58.494 1.00 50.75 102 ILE C O 1
ATOM 5494 N N . TYR C 1 82 ? -31.771 5.664 58.193 1.00 45.14 103 TYR C N 1
ATOM 5495 C CA . TYR C 1 82 ? -32.599 6.850 58.377 1.00 32.82 103 TYR C CA 1
ATOM 5496 C C . TYR C 1 82 ? -33.317 6.785 59.715 1.00 33.34 103 TYR C C 1
ATOM 5497 O O . TYR C 1 82 ? -33.734 5.712 60.148 1.00 34.54 103 TYR C O 1
ATOM 5506 N N . GLU C 1 83 ? -33.457 7.931 60.373 1.00 32.80 104 GLU C N 1
ATOM 5507 C CA . GLU C 1 83 ? -34.120 7.969 61.670 1.00 32.64 104 GLU C CA 1
ATOM 5508 C C . GLU C 1 83 ? -35.252 8.993 61.727 1.00 40.41 104 GLU C C 1
ATOM 5509 O O . GLU C 1 83 ? -35.229 10.014 61.037 1.00 43.44 104 GLU C O 1
ATOM 5515 N N . CYS C 1 84 ? -36.246 8.690 62.556 1.00 35.90 105 CYS C N 1
ATOM 5516 C CA . CYS C 1 84 ? -37.390 9.565 62.781 1.00 29.47 105 CYS C CA 1
ATOM 5517 C C . CYS C 1 84 ? -37.309 10.222 64.148 1.00 44.22 105 CYS C C 1
ATOM 5518 O O . CYS C 1 84 ? -37.303 9.537 65.167 1.00 51.54 105 CYS C O 1
ATOM 5521 N N . VAL C 1 85 ? -37.264 11.548 64.172 1.00 32.86 106 VAL C N 1
ATOM 5522 C CA . VAL C 1 85 ? -37.148 12.261 65.437 1.00 33.52 106 VAL C CA 1
ATOM 5523 C C . VAL C 1 85 ? -38.385 13.102 65.716 1.00 35.78 106 VAL C C 1
ATOM 5524 O O . VAL C 1 85 ? -38.589 14.147 65.097 1.00 48.05 106 VAL C O 1
ATOM 5528 N N . ALA C 1 86 ? -39.216 12.636 66.640 1.00 37.63 107 ALA C N 1
ATOM 5529 C CA . ALA C 1 86 ? -40.393 13.392 67.046 1.00 46.96 107 ALA C CA 1
ATOM 5530 C C . ALA C 1 86 ? -40.058 14.235 68.268 1.00 41.43 107 ALA C C 1
ATOM 5531 O O . ALA C 1 86 ? -39.466 13.737 69.225 1.00 44.94 107 ALA C O 1
ATOM 5533 N N . SER C 1 87 ? -40.445 15.506 68.241 1.00 44.43 108 SER C N 1
ATOM 5534 C CA . SER C 1 87 ? -40.090 16.412 69.325 1.00 53.88 108 SER C CA 1
ATOM 5535 C C . SER C 1 87 ? -41.061 17.575 69.488 1.00 60.68 108 SER C C 1
ATOM 5536 O O . SER C 1 87 ? -41.615 18.084 68.513 1.00 63.37 108 SER C O 1
ATOM 5539 N N . ASN C 1 88 ? -41.266 17.977 70.738 1.00 62.17 109 ASN C N 1
ATOM 5540 C CA . ASN C 1 88 ? -41.983 19.204 71.057 1.00 62.14 109 ASN C CA 1
ATOM 5541 C C . ASN C 1 88 ? -41.184 20.019 72.072 1.00 67.93 109 ASN C C 1
ATOM 5542 O O . ASN C 1 88 ? -39.970 19.850 72.188 1.00 68.59 109 ASN C O 1
ATOM 5547 N N . ASN C 1 89 ? -41.856 20.898 72.807 1.00 73.51 110 ASN C N 1
ATOM 5548 C CA . ASN C 1 89 ? -41.177 21.722 73.802 1.00 72.09 110 ASN C CA 1
ATOM 5549 C C . ASN C 1 89 ? -40.823 20.931 75.059 1.00 61.65 110 ASN C C 1
ATOM 5550 O O . ASN C 1 89 ? -39.992 21.362 75.858 1.00 60.83 110 ASN C O 1
ATOM 5555 N N . VAL C 1 90 ? -41.457 19.775 75.231 1.00 53.57 111 VAL C N 1
ATOM 5556 C CA . VAL C 1 90 ? -41.341 19.024 76.476 1.00 60.10 111 VAL C CA 1
ATOM 5557 C C . VAL C 1 90 ? -40.770 17.612 76.259 1.00 62.11 111 VAL C C 1
ATOM 5558 O O . VAL C 1 90 ? -40.739 16.791 77.180 1.00 58.13 111 VAL C O 1
ATOM 5562 N N . GLY C 1 91 ? -40.301 17.332 75.046 1.00 67.69 112 GLY C N 1
ATOM 5563 C CA . GLY C 1 91 ? -39.730 16.028 74.754 1.00 58.97 112 GLY C CA 1
ATOM 5564 C C . GLY C 1 91 ? -39.028 15.915 73.412 1.00 54.69 112 GLY C C 1
ATOM 5565 O O . GLY C 1 91 ? -39.182 16.776 72.544 1.00 64.32 112 GLY C O 1
ATOM 5566 N N . GLU C 1 92 ? -38.256 14.843 73.246 1.00 46.39 113 GLU C N 1
ATOM 5567 C CA . GLU C 1 92 ? -37.548 14.576 71.997 1.00 39.36 113 GLU C CA 1
ATOM 5568 C C . GLU C 1 92 ? -37.085 13.120 71.927 1.00 35.30 113 GLU C C 1
ATOM 5569 O O . GLU C 1 92 ? -36.126 12.735 72.592 1.00 43.14 113 GLU C O 1
ATOM 5575 N N . ILE C 1 93 ? -37.773 12.315 71.123 1.00 29.35 114 ILE C N 1
ATOM 5576 C CA . ILE C 1 93 ? -37.438 10.901 70.969 1.00 29.21 114 ILE C CA 1
ATOM 5577 C C . ILE C 1 93 ? -37.076 10.555 69.526 1.00 40.48 114 ILE C C 1
ATOM 5578 O O . ILE C 1 93 ? -37.310 11.348 68.614 1.00 49.70 114 ILE C O 1
ATOM 5583 N N . SER C 1 94 ? -36.506 9.370 69.317 1.00 36.94 115 SER C N 1
ATOM 5584 C CA . SER C 1 94 ? -36.119 8.953 67.972 1.00 32.38 115 SER C CA 1
ATOM 5585 C C . SER C 1 94 ? -36.196 7.445 67.757 1.00 33.72 115 SER C C 1
ATOM 5586 O O . SER C 1 94 ? -36.112 6.661 68.701 1.00 33.72 115 SER C O 1
ATOM 5589 N N . VAL C 1 95 ? -36.357 7.058 66.496 1.00 34.75 116 VAL C N 1
ATOM 5590 C CA . VAL C 1 95 ? -36.295 5.660 66.087 1.00 37.28 116 VAL C CA 1
ATOM 5591 C C . VAL C 1 95 ? -35.632 5.595 64.716 1.00 39.34 116 VAL C C 1
ATOM 5592 O O . VAL C 1 95 ? -35.839 6.476 63.882 1.00 40.21 116 VAL C O 1
ATOM 5596 N N . SER C 1 96 ? -34.814 4.572 64.487 1.00 40.36 117 SER C N 1
ATOM 5597 C CA . SER C 1 96 ? -34.068 4.481 63.234 1.00 39.75 117 SER C CA 1
ATOM 5598 C C . SER C 1 96 ? -34.237 3.138 62.526 1.00 40.63 117 SER C C 1
ATOM 5599 O O . SER C 1 96 ? -34.397 2.097 63.165 1.00 38.83 117 SER C O 1
ATOM 5602 N N . THR C 1 97 ? -34.202 3.179 61.196 1.00 45.32 118 THR C N 1
ATOM 5603 C CA . THR C 1 97 ? -34.337 1.982 60.373 1.00 38.01 118 THR C CA 1
ATOM 5604 C C . THR C 1 97 ? -33.358 2.014 59.202 1.00 34.27 118 THR C C 1
ATOM 5605 O O . THR C 1 97 ? -32.842 3.074 58.848 1.00 38.11 118 THR C O 1
ATOM 5609 N N . ARG C 1 98 ? -33.108 0.853 58.603 1.00 33.95 119 ARG C N 1
ATOM 5610 C CA . ARG C 1 98 ? -32.149 0.746 57.503 1.00 45.26 119 ARG C CA 1
ATOM 5611 C C . ARG C 1 98 ? -32.822 0.545 56.150 1.00 51.79 119 ARG C C 1
ATOM 5612 O O . ARG C 1 98 ? -33.737 -0.267 56.014 1.00 62.61 119 ARG C O 1
ATOM 5620 N N . LEU C 1 99 ? -32.350 1.280 55.148 1.00 44.51 120 LEU C N 1
ATOM 5621 C CA . LEU C 1 99 ? -32.841 1.125 53.785 1.00 40.80 120 LEU C CA 1
ATOM 5622 C C . LEU C 1 99 ? -31.834 0.386 52.909 1.00 40.61 120 LEU C C 1
ATOM 5623 O O . LEU C 1 99 ? -30.672 0.778 52.813 1.00 53.85 120 LEU C O 1
ATOM 5628 N N . THR C 1 100 ? -32.289 -0.693 52.281 1.00 40.23 121 THR C N 1
ATOM 5629 C CA . THR C 1 100 ? -31.466 -1.452 51.345 1.00 49.46 121 THR C CA 1
ATOM 5630 C C . THR C 1 100 ? -32.020 -1.319 49.929 1.00 64.85 121 THR C C 1
ATOM 5631 O O . THR C 1 100 ? -33.213 -1.516 49.705 1.00 77.88 121 THR C O 1
ATOM 5635 N N . VAL C 1 101 ? -31.160 -0.971 48.976 1.00 51.80 122 VAL C N 1
ATOM 5636 C CA . VAL C 1 101 ? -31.596 -0.808 47.592 1.00 39.16 122 VAL C CA 1
ATOM 5637 C C . VAL C 1 101 ? -30.848 -1.747 46.648 1.00 45.10 122 VAL C C 1
ATOM 5638 O O . VAL C 1 101 ? -29.660 -1.562 46.385 1.00 56.23 122 VAL C O 1
ATOM 5642 N N . LEU C 1 102 ? -31.551 -2.757 46.146 1.00 45.02 123 LEU C N 1
ATOM 5643 C CA . LEU C 1 102 ? -30.971 -3.711 45.207 1.00 46.16 123 LEU C CA 1
ATOM 5644 C C . LEU C 1 102 ? -31.059 -3.208 43.767 1.00 57.94 123 LEU C C 1
ATOM 5645 O O . LEU C 1 102 ? -31.635 -2.153 43.499 1.00 54.55 123 LEU C O 1
ATOM 5650 N N . ARG C 1 103 ? -30.465 -3.965 42.849 1.00 63.35 124 ARG C N 1
ATOM 5651 C CA . ARG C 1 103 ? -30.644 -3.735 41.421 1.00 65.80 124 ARG C CA 1
ATOM 5652 C C . ARG C 1 103 ? -31.162 -5.026 40.778 1.00 74.02 124 ARG C C 1
ATOM 5653 O O . ARG C 1 103 ? -31.152 -6.080 41.417 1.00 77.60 124 ARG C O 1
ATOM 5661 N N . GLU C 1 104 ? -31.616 -4.945 39.529 1.00 60.38 125 GLU C N 1
ATOM 5662 C CA . GLU C 1 104 ? -32.241 -6.083 38.855 1.00 71.75 125 GLU C CA 1
ATOM 5663 C C . GLU C 1 104 ? -31.331 -7.311 38.795 1.00 81.76 125 GLU C C 1
ATOM 5664 O O . GLU C 1 104 ? -31.808 -8.446 38.757 1.00 84.56 125 GLU C O 1
ATOM 5670 N N . ASP C 1 105 ? -30.023 -7.080 38.805 1.00 72.54 126 ASP C N 1
ATOM 5671 C CA . ASP C 1 105 ? -29.057 -8.173 38.796 1.00 73.96 126 ASP C CA 1
ATOM 5672 C C . ASP C 1 105 ? -29.131 -8.984 40.085 1.00 84.78 126 ASP C C 1
ATOM 5673 O O . ASP C 1 105 ? -28.857 -10.184 40.093 1.00 83.03 126 ASP C O 1
ATOM 5678 N N . GLN C 1 106 ? -29.501 -8.320 41.176 1.00 84.11 127 GLN C N 1
ATOM 5679 C CA . GLN C 1 106 ? -29.480 -8.948 42.490 1.00 79.24 127 GLN C CA 1
ATOM 5680 C C . GLN C 1 106 ? -30.871 -9.361 42.958 1.00 71.84 127 GLN C C 1
ATOM 5681 O O . GLN C 1 106 ? -31.033 -9.849 44.075 1.00 72.85 127 GLN C O 1
ATOM 5687 N N . ILE C 1 107 ? -31.871 -9.168 42.104 1.00 61.31 128 ILE C N 1
ATOM 5688 C CA . ILE C 1 107 ? -33.240 -9.544 42.439 1.00 60.54 128 ILE C CA 1
ATOM 5689 C C . ILE C 1 107 ? -33.415 -11.058 42.460 1.00 63.93 128 ILE C C 1
ATOM 5690 O O . ILE C 1 107 ? -33.254 -11.719 41.433 1.00 63.95 128 ILE C O 1
ATOM 5695 N N . PRO C 1 108 ? -33.736 -11.611 43.639 1.00 50.73 129 PRO C N 1
ATOM 5696 C CA . PRO C 1 108 ? -33.926 -13.051 43.843 1.00 63.96 129 PRO C CA 1
ATOM 5697 C C . PRO C 1 108 ? -35.253 -13.556 43.283 1.00 69.08 129 PRO C C 1
ATOM 5698 O O . PRO C 1 108 ? -36.204 -12.781 43.174 1.00 63.92 129 PRO C O 1
ATOM 5702 N N . ARG C 1 109 ? -35.316 -14.836 42.930 1.00 72.73 130 ARG C N 1
ATOM 5703 C CA . ARG C 1 109 ? -36.587 -15.443 42.562 1.00 84.56 130 ARG C CA 1
ATOM 5704 C C . ARG C 1 109 ? -37.430 -15.585 43.821 1.00 93.20 130 ARG C C 1
ATOM 5705 O O . ARG C 1 109 ? -37.036 -16.261 44.773 1.00 80.38 130 ARG C O 1
ATOM 5713 N N . GLY C 1 110 ? -38.588 -14.938 43.826 1.00 91.33 131 GLY C N 1
ATOM 5714 C CA . GLY C 1 110 ? -39.421 -14.892 45.011 1.00 77.45 131 GLY C CA 1
ATOM 5715 C C . GLY C 1 110 ? -39.604 -13.463 45.477 1.00 73.57 131 GLY C C 1
ATOM 5716 O O . GLY C 1 110 ? -40.425 -13.180 46.350 1.00 76.36 131 GLY C O 1
ATOM 5717 N N . PHE C 1 111 ? -38.821 -12.562 44.894 1.00 72.45 132 PHE C N 1
ATOM 5718 C CA . PHE C 1 111 ? -38.979 -11.136 45.138 1.00 63.13 132 PHE C CA 1
ATOM 5719 C C . PHE C 1 111 ? -40.306 -10.677 44.546 1.00 72.24 132 PHE C C 1
ATOM 5720 O O . PHE C 1 111 ? -40.646 -11.056 43.424 1.00 69.81 132 PHE C O 1
ATOM 5728 N N . PRO C 1 112 ? -41.062 -9.868 45.306 1.00 63.97 133 PRO C N 1
ATOM 5729 C CA . PRO C 1 112 ? -42.389 -9.382 44.910 1.00 55.94 133 PRO C CA 1
ATOM 5730 C C . PRO C 1 112 ? -42.427 -8.799 43.501 1.00 61.67 133 PRO C C 1
ATOM 5731 O O . PRO C 1 112 ? -41.596 -7.960 43.150 1.00 58.81 133 PRO C O 1
ATOM 5735 N N . THR C 1 113 ? -43.387 -9.256 42.704 1.00 56.19 134 THR C N 1
ATOM 5736 C CA . THR C 1 113 ? -43.572 -8.738 41.358 1.00 59.65 134 THR C CA 1
ATOM 5737 C C . THR C 1 113 ? -45.043 -8.417 41.113 1.00 69.47 134 THR C C 1
ATOM 5738 O O . THR C 1 113 ? -45.926 -9.235 41.380 1.00 66.04 134 THR C O 1
ATOM 5742 N N . ILE C 1 114 ? -45.297 -7.209 40.621 1.00 71.45 135 ILE C N 1
ATOM 5743 C CA . ILE C 1 114 ? -46.653 -6.770 40.330 1.00 55.38 135 ILE C CA 1
ATOM 5744 C C . ILE C 1 114 ? -47.114 -7.344 38.996 1.00 58.34 135 ILE C C 1
ATOM 5745 O O . ILE C 1 114 ? -46.694 -6.881 37.935 1.00 62.97 135 ILE C O 1
ATOM 5750 N N . ASP C 1 115 ? -47.970 -8.360 39.057 1.00 61.43 136 ASP C N 1
ATOM 5751 C CA . ASP C 1 115 ? -48.511 -8.976 37.851 1.00 58.47 136 ASP C CA 1
ATOM 5752 C C . ASP C 1 115 ? -49.498 -8.034 37.180 1.00 57.61 136 ASP C C 1
ATOM 5753 O O . ASP C 1 115 ? -49.468 -7.842 35.962 1.00 50.40 136 ASP C O 1
ATOM 5758 N N . MET C 1 116 ? -50.379 -7.454 37.989 1.00 56.10 137 MET C N 1
ATOM 5759 C CA . MET C 1 116 ? -51.342 -6.472 37.510 1.00 52.39 137 MET C CA 1
ATOM 5760 C C . MET C 1 116 ? -51.502 -5.332 38.508 1.00 38.77 137 MET C C 1
ATOM 5761 O O . MET C 1 116 ? -51.856 -5.554 39.666 1.00 36.49 137 MET C O 1
ATOM 5766 N N . GLY C 1 117 ? -51.246 -4.112 38.051 1.00 35.47 138 GLY C N 1
ATOM 5767 C CA . GLY C 1 117 ? -51.370 -2.943 38.900 1.00 46.19 138 GLY C CA 1
ATOM 5768 C C . GLY C 1 117 ? -52.704 -2.241 38.731 1.00 40.64 138 GLY C C 1
ATOM 5769 O O . GLY C 1 117 ? -53.470 -2.567 37.824 1.00 46.24 138 GLY C O 1
ATOM 5770 N N . PRO C 1 118 ? -52.987 -1.267 39.606 1.00 33.48 139 PRO C N 1
ATOM 5771 C CA . PRO C 1 118 ? -54.230 -0.494 39.529 1.00 31.43 139 PRO C CA 1
ATOM 5772 C C . PRO C 1 118 ? -54.308 0.321 38.244 1.00 37.91 139 PRO C C 1
ATOM 5773 O O . PRO C 1 118 ? -53.276 0.756 37.733 1.00 34.05 139 PRO C O 1
ATOM 5777 N N . GLN C 1 119 ? -55.521 0.509 37.729 1.00 36.86 140 GLN C N 1
ATOM 5778 C CA . GLN C 1 119 ? -55.732 1.256 36.493 1.00 26.27 140 GLN C CA 1
ATOM 5779 C C . GLN C 1 119 ? -56.597 2.489 36.731 1.00 30.36 140 GLN C C 1
ATOM 5780 O O . GLN C 1 119 ? -57.154 2.666 37.815 1.00 37.67 140 GLN C O 1
ATOM 5786 N N . LEU C 1 120 ? -56.712 3.331 35.707 1.00 27.13 141 LEU C N 1
ATOM 5787 C CA . LEU C 1 120 ? -57.496 4.559 35.787 1.00 23.31 141 LEU C CA 1
ATOM 5788 C C . LEU C 1 120 ? -58.943 4.266 36.154 1.00 31.26 141 LEU C C 1
ATOM 5789 O O . LEU C 1 120 ? -59.583 3.407 35.551 1.00 44.43 141 LEU C O 1
ATOM 5794 N N . LYS C 1 121 ? -59.452 4.984 37.150 1.00 34.20 142 LYS C N 1
ATOM 5795 C CA . LYS C 1 121 ? -60.812 4.762 37.622 1.00 32.69 142 LYS C CA 1
ATOM 5796 C C . LYS C 1 121 ? -61.585 6.054 37.819 1.00 35.12 142 LYS C C 1
ATOM 5797 O O . LYS C 1 121 ? -61.044 7.059 38.285 1.00 39.40 142 LYS C O 1
ATOM 5803 N N . VAL C 1 122 ? -62.860 6.015 37.448 1.00 34.90 143 VAL C N 1
ATOM 5804 C CA . VAL C 1 122 ? -63.758 7.143 37.635 1.00 28.75 143 VAL C CA 1
ATOM 5805 C C . VAL C 1 122 ? -65.043 6.669 38.306 1.00 24.82 143 VAL C C 1
ATOM 5806 O O . VAL C 1 122 ? -65.741 5.807 37.774 1.00 30.65 143 VAL C O 1
ATOM 5810 N N . VAL C 1 123 ? -65.341 7.216 39.481 1.00 25.09 144 VAL C N 1
ATOM 5811 C CA . VAL C 1 123 ? -66.534 6.824 40.227 1.00 24.44 144 VAL C CA 1
ATOM 5812 C C . VAL C 1 123 ? -67.407 8.032 40.572 1.00 29.73 144 VAL C C 1
ATOM 5813 O O . VAL C 1 123 ? -66.898 9.130 40.810 1.00 31.11 144 VAL C O 1
ATOM 5817 N N . GLU C 1 124 ? -68.722 7.833 40.586 1.00 28.79 145 GLU C N 1
ATOM 5818 C CA . GLU C 1 124 ? -69.637 8.882 41.013 1.00 31.79 145 GLU C CA 1
ATOM 5819 C C . GLU C 1 124 ? -69.619 8.974 42.532 1.00 38.15 145 GLU C C 1
ATOM 5820 O O . GLU C 1 124 ? -69.255 8.015 43.212 1.00 43.90 145 GLU C O 1
ATOM 5826 N N . ARG C 1 125 ? -70.016 10.127 43.061 1.00 39.10 146 ARG C N 1
ATOM 5827 C CA . ARG C 1 125 ? -70.040 10.341 44.502 1.00 30.64 146 ARG C CA 1
ATOM 5828 C C . ARG C 1 125 ? -70.961 9.327 45.172 1.00 37.69 146 ARG C C 1
ATOM 5829 O O . ARG C 1 125 ? -71.922 8.857 44.561 1.00 32.48 146 ARG C O 1
ATOM 5837 N N . THR C 1 126 ? -70.643 8.978 46.416 1.00 42.37 147 THR C N 1
ATOM 5838 C CA . THR C 1 126 ? -71.439 8.045 47.214 1.00 33.46 147 THR C CA 1
ATOM 5839 C C . THR C 1 126 ? -71.576 6.663 46.576 1.00 36.18 147 THR C C 1
ATOM 5840 O O . THR C 1 126 ? -72.441 5.881 46.964 1.00 38.67 147 THR C O 1
ATOM 5844 N N . ARG C 1 127 ? -70.710 6.353 45.619 1.00 34.97 148 ARG C N 1
ATOM 5845 C CA . ARG C 1 127 ? -70.737 5.051 44.966 1.00 30.02 148 ARG C CA 1
ATOM 5846 C C . ARG C 1 127 ? -69.477 4.269 45.315 1.00 38.20 148 ARG C C 1
ATOM 5847 O O . ARG C 1 127 ? -68.569 4.800 45.953 1.00 42.75 148 ARG C O 1
ATOM 5855 N N . THR C 1 128 ? -69.421 3.008 44.902 1.00 36.92 149 THR C N 1
ATOM 5856 C CA . THR C 1 128 ? -68.310 2.141 45.277 1.00 33.60 149 THR C CA 1
ATOM 5857 C C . THR C 1 128 ? -67.279 2.005 44.162 1.00 40.14 149 THR C C 1
ATOM 5858 O O . THR C 1 128 ? -67.620 1.662 43.031 1.00 48.15 149 THR C O 1
ATOM 5862 N N . ALA C 1 129 ? -66.017 2.268 44.491 1.00 40.41 150 ALA C N 1
ATOM 5863 C CA . ALA C 1 129 ? -64.927 2.124 43.532 1.00 29.46 150 ALA C CA 1
ATOM 5864 C C . ALA C 1 129 ? -63.915 1.075 43.994 1.00 31.36 150 ALA C C 1
ATOM 5865 O O . ALA C 1 129 ? -63.608 0.975 45.183 1.00 29.63 150 ALA C O 1
ATOM 5867 N N . THR C 1 130 ? -63.388 0.309 43.043 1.00 27.23 151 THR C N 1
ATOM 5868 C CA . THR C 1 130 ? -62.461 -0.779 43.345 1.00 24.52 151 THR C CA 1
ATOM 5869 C C . THR C 1 130 ? -61.214 -0.729 42.470 1.00 42.77 151 THR C C 1
ATOM 5870 O O . THR C 1 130 ? -61.304 -0.728 41.242 1.00 49.07 151 THR C O 1
ATOM 5874 N N . MET C 1 131 ? -60.051 -0.691 43.109 1.00 42.91 152 MET C N 1
ATOM 5875 C CA . MET C 1 131 ? -58.785 -0.678 42.390 1.00 34.20 152 MET C CA 1
ATOM 5876 C C . MET C 1 131 ? -58.037 -1.991 42.604 1.00 38.40 152 MET C C 1
ATOM 5877 O O . MET C 1 131 ? -57.770 -2.387 43.740 1.00 41.30 152 MET C O 1
ATOM 5882 N N . LEU C 1 132 ? -57.705 -2.661 41.506 1.00 32.52 153 LEU C N 1
ATOM 5883 C CA . LEU C 1 132 ? -57.130 -4.001 41.561 1.00 34.49 153 LEU C CA 1
ATOM 5884 C C . LEU C 1 132 ? -55.617 -4.014 41.737 1.00 44.08 153 LEU C C 1
ATOM 5885 O O . LEU C 1 132 ? -54.926 -3.059 41.384 1.00 48.16 153 LEU C O 1
ATOM 5890 N N . CYS C 1 133 ? -55.111 -5.116 42.284 1.00 43.59 154 CYS C N 1
ATOM 5891 C CA . CYS C 1 133 ? -53.674 -5.333 42.390 1.00 49.61 154 CYS C CA 1
ATOM 5892 C C . CYS C 1 133 ? -53.358 -6.812 42.584 1.00 46.63 154 CYS C C 1
ATOM 5893 O O . CYS C 1 133 ? -53.888 -7.461 43.487 1.00 44.05 154 CYS C O 1
ATOM 5896 N N . ALA C 1 134 ? -52.497 -7.337 41.718 1.00 45.57 155 ALA C N 1
ATOM 5897 C CA . ALA C 1 134 ? -52.080 -8.731 41.788 1.00 57.76 155 ALA C CA 1
ATOM 5898 C C . ALA C 1 134 ? -50.567 -8.836 41.953 1.00 67.64 155 ALA C C 1
ATOM 5899 O O . ALA C 1 134 ? -49.809 -8.465 41.056 1.00 63.83 155 ALA C O 1
ATOM 5901 N N . ALA C 1 135 ? -50.130 -9.343 43.101 1.00 63.67 156 ALA C N 1
ATOM 5902 C CA . ALA C 1 135 ? -48.703 -9.457 43.381 1.00 69.99 156 ALA C CA 1
ATOM 5903 C C . ALA C 1 135 ? -48.278 -10.911 43.554 1.00 73.26 156 ALA C C 1
ATOM 5904 O O . ALA C 1 135 ? -48.996 -11.712 44.153 1.00 79.37 156 ALA C O 1
ATOM 5906 N N . SER C 1 136 ? -47.105 -11.246 43.028 1.00 62.65 157 SER C N 1
ATOM 5907 C CA . SER C 1 136 ? -46.558 -12.589 43.173 1.00 69.52 157 SER C CA 1
ATOM 5908 C C . SER C 1 136 ? -45.268 -12.566 43.983 1.00 76.48 157 SER C C 1
ATOM 5909 O O . SER C 1 136 ? -44.762 -11.499 44.329 1.00 74.85 157 SER C O 1
ATOM 5912 N N . GLY C 1 137 ? -44.740 -13.746 44.289 1.00 71.31 158 GLY C N 1
ATOM 5913 C CA . GLY C 1 137 ? -43.489 -13.843 45.016 1.00 69.54 158 GLY C CA 1
ATOM 5914 C C . GLY C 1 137 ? -43.428 -15.012 45.977 1.00 74.02 158 GLY C C 1
ATOM 5915 O O . GLY C 1 137 ? -44.442 -15.642 46.277 1.00 74.43 158 GLY C O 1
ATOM 5916 N N . ASN C 1 138 ? -42.222 -15.295 46.459 1.00 74.71 159 ASN C N 1
ATOM 5917 C CA . ASN C 1 138 ? -41.985 -16.375 47.407 1.00 73.55 159 ASN C CA 1
ATOM 5918 C C . ASN C 1 138 ? -41.210 -15.873 48.626 1.00 64.97 159 ASN C C 1
ATOM 5919 O O . ASN C 1 138 ? -40.049 -15.484 48.505 1.00 57.59 159 ASN C O 1
ATOM 5924 N N . PRO C 1 139 ? -41.854 -15.869 49.805 1.00 70.28 160 PRO C N 1
ATOM 5925 C CA . PRO C 1 139 ? -43.238 -16.303 50.024 1.00 86.22 160 PRO C CA 1
ATOM 5926 C C . PRO C 1 139 ? -44.259 -15.255 49.584 1.00 76.94 160 PRO C C 1
ATOM 5927 O O . PRO C 1 139 ? -43.881 -14.231 49.013 1.00 76.94 160 PRO C O 1
ATOM 5931 N N . ASP C 1 140 ? -45.534 -15.517 49.850 1.00 77.31 161 ASP C N 1
ATOM 5932 C CA . ASP C 1 140 ? -46.607 -14.612 49.452 1.00 81.14 161 ASP C CA 1
ATOM 5933 C C . ASP C 1 140 ? -46.477 -13.253 50.131 1.00 71.24 161 ASP C C 1
ATOM 5934 O O . ASP C 1 140 ? -46.509 -13.159 51.358 1.00 66.64 161 ASP C O 1
ATOM 5939 N N . PRO C 1 141 ? -46.326 -12.194 49.323 1.00 65.74 162 PRO C N 1
ATOM 5940 C CA . PRO C 1 141 ? -46.143 -10.827 49.820 1.00 65.13 162 PRO C CA 1
ATOM 5941 C C . PRO C 1 141 ? -47.434 -10.211 50.350 1.00 52.59 162 PRO C C 1
ATOM 5942 O O . PRO C 1 141 ? -48.507 -10.456 49.802 1.00 44.98 162 PRO C O 1
ATOM 5946 N N . GLU C 1 142 ? -47.320 -9.424 51.416 1.00 54.95 163 GLU C N 1
ATOM 5947 C CA . GLU C 1 142 ? -48.454 -8.677 51.940 1.00 47.12 163 GLU C CA 1
ATOM 5948 C C . GLU C 1 142 ? -48.671 -7.441 51.081 1.00 55.68 163 GLU C C 1
ATOM 5949 O O . GLU C 1 142 ? -47.716 -6.868 50.554 1.00 63.13 163 GLU C O 1
ATOM 5955 N N . ILE C 1 143 ? -49.925 -7.026 50.940 1.00 45.91 164 ILE C N 1
ATOM 5956 C CA . ILE C 1 143 ? -50.238 -5.895 50.078 1.00 40.86 164 ILE C CA 1
ATOM 5957 C C . ILE C 1 143 ? -50.766 -4.703 50.872 1.00 43.27 164 ILE C C 1
ATOM 5958 O O . ILE C 1 143 ? -51.669 -4.844 51.699 1.00 46.92 164 ILE C O 1
ATOM 5963 N N . THR C 1 144 ? -50.179 -3.535 50.625 1.00 31.64 165 THR C N 1
ATOM 5964 C CA . THR C 1 144 ? -50.659 -2.286 51.206 1.00 35.33 165 THR C CA 1
ATOM 5965 C C . THR C 1 144 ? -50.916 -1.257 50.107 1.00 37.96 165 THR C C 1
ATOM 5966 O O . THR C 1 144 ? -50.510 -1.452 48.960 1.00 35.22 165 THR C O 1
ATOM 5970 N N . TRP C 1 145 ? -51.587 -0.165 50.458 1.00 28.43 166 TRP C N 1
ATOM 5971 C CA . TRP C 1 145 ? -51.952 0.849 49.476 1.00 23.09 166 TRP C CA 1
ATOM 5972 C C . TRP C 1 145 ? -51.460 2.239 49.861 1.00 29.16 166 TRP C C 1
ATOM 5973 O O . TRP C 1 145 ? -51.332 2.559 51.042 1.00 38.02 166 TRP C O 1
ATOM 5984 N N . PHE C 1 146 ? -51.193 3.061 48.852 1.00 25.31 167 PHE C N 1
ATOM 5985 C CA . PHE C 1 146 ? -50.732 4.427 49.073 1.00 31.17 167 PHE C CA 1
ATOM 5986 C C . PHE C 1 146 ? -51.514 5.433 48.237 1.00 32.05 167 PHE C C 1
ATOM 5987 O O . PHE C 1 146 ? -51.480 5.399 47.005 1.00 30.98 167 PHE C O 1
ATOM 5995 N N . LYS C 1 147 ? -52.209 6.335 48.918 1.00 27.61 168 LYS C N 1
ATOM 5996 C CA . LYS C 1 147 ? -52.937 7.405 48.253 1.00 35.26 168 LYS C CA 1
ATOM 5997 C C . LYS C 1 147 ? -52.213 8.733 48.429 1.00 39.97 168 LYS C C 1
ATOM 5998 O O . LYS C 1 147 ? -52.083 9.229 49.550 1.00 46.62 168 LYS C O 1
ATOM 6004 N N . ASP C 1 148 ? -51.749 9.300 47.318 1.00 21.01 169 ASP C N 1
ATOM 6005 C CA . ASP C 1 148 ? -51.020 10.568 47.328 1.00 34.95 169 ASP C CA 1
ATOM 6006 C C . ASP C 1 148 ? -49.826 10.533 48.282 1.00 39.24 169 ASP C C 1
ATOM 6007 O O . ASP C 1 148 ? -49.683 11.405 49.141 1.00 34.22 169 ASP C O 1
ATOM 6012 N N . PHE C 1 149 ? -48.990 9.508 48.120 1.00 41.60 170 PHE C N 1
ATOM 6013 C CA . PHE C 1 149 ? -47.748 9.321 48.880 1.00 43.70 170 PHE C CA 1
ATOM 6014 C C . PHE C 1 149 ? -47.979 8.992 50.360 1.00 42.50 170 PHE C C 1
ATOM 6015 O O . PHE C 1 149 ? -47.023 8.862 51.125 1.00 46.17 170 PHE C O 1
ATOM 6023 N N . LEU C 1 150 ? -49.239 8.848 50.756 1.00 32.93 171 LEU C N 1
ATOM 6024 C CA . LEU C 1 150 ? -49.576 8.510 52.136 1.00 26.89 171 LEU C CA 1
ATOM 6025 C C . LEU C 1 150 ? -50.239 7.140 52.216 1.00 36.29 171 LEU C C 1
ATOM 6026 O O . LEU C 1 150 ? -50.962 6.744 51.302 1.00 41.95 171 LEU C O 1
ATOM 6031 N N . PRO C 1 151 ? -49.982 6.403 53.308 1.00 30.44 172 PRO C N 1
ATOM 6032 C CA . PRO C 1 151 ? -50.542 5.057 53.474 1.00 29.79 172 PRO C CA 1
ATOM 6033 C C . PRO C 1 151 ? -52.047 5.053 53.731 1.00 37.47 172 PRO C C 1
ATOM 6034 O O . PRO C 1 151 ? -52.536 5.806 54.576 1.00 33.57 172 PRO C O 1
ATOM 6038 N N . VAL C 1 152 ? -52.770 4.213 52.996 1.00 40.63 173 VAL C N 1
ATOM 6039 C CA . VAL C 1 152 ? -54.202 4.043 53.208 1.00 30.40 173 VAL C CA 1
ATOM 6040 C C . VAL C 1 152 ? -54.445 3.100 54.375 1.00 37.33 173 VAL C C 1
ATOM 6041 O O . VAL C 1 152 ? -53.941 1.977 54.384 1.00 39.79 173 VAL C O 1
ATOM 6045 N N . ASP C 1 153 ? -55.215 3.553 55.358 1.00 53.18 174 ASP C N 1
ATOM 6046 C CA . ASP C 1 153 ? -55.494 2.736 56.533 1.00 49.45 174 ASP C CA 1
ATOM 6047 C C . ASP C 1 153 ? -56.667 1.792 56.297 1.00 47.30 174 ASP C C 1
ATOM 6048 O O . ASP C 1 153 ? -57.824 2.184 56.426 1.00 57.44 174 ASP C O 1
ATOM 6053 N N . THR C 1 154 ? -56.364 0.545 55.954 1.00 50.23 175 THR C N 1
ATOM 6054 C CA . THR C 1 154 ? -57.400 -0.457 55.748 1.00 49.01 175 THR C CA 1
ATOM 6055 C C . THR C 1 154 ? -57.316 -1.539 56.811 1.00 69.32 175 THR C C 1
ATOM 6056 O O . THR C 1 154 ? -57.916 -2.604 56.670 1.00 82.33 175 THR C O 1
ATOM 6060 N N . SER C 1 155 ? -56.559 -1.262 57.870 1.00 80.44 176 SER C N 1
ATOM 6061 C CA . SER C 1 155 ? -56.440 -2.188 58.990 1.00 83.66 176 SER C CA 1
ATOM 6062 C C . SER C 1 155 ? -57.807 -2.399 59.626 1.00 84.42 176 SER C C 1
ATOM 6063 O O . SER C 1 155 ? -58.140 -3.499 60.068 1.00 84.17 176 SER C O 1
ATOM 6066 N N . ASN C 1 156 ? -58.594 -1.330 59.665 1.00 84.63 177 ASN C N 1
ATOM 6067 C CA . ASN C 1 156 ? -59.975 -1.412 60.113 1.00 91.03 177 ASN C CA 1
ATOM 6068 C C . ASN C 1 156 ? -60.843 -2.094 59.059 1.00 100.28 177 ASN C C 1
ATOM 6069 O O . ASN C 1 156 ? -61.175 -1.498 58.032 1.00 98.33 177 ASN C O 1
ATOM 6074 N N . ASN C 1 157 ? -61.199 -3.348 59.319 1.00 84.44 178 ASN C N 1
ATOM 6075 C CA . ASN C 1 157 ? -61.987 -4.150 58.388 1.00 74.02 178 ASN C CA 1
ATOM 6076 C C . ASN C 1 157 ? -63.440 -3.700 58.296 1.00 69.18 178 ASN C C 1
ATOM 6077 O O . ASN C 1 157 ? -64.211 -4.223 57.491 1.00 57.13 178 ASN C O 1
ATOM 6082 N N . ASN C 1 158 ? -63.813 -2.734 59.129 1.00 82.06 179 ASN C N 1
ATOM 6083 C CA . ASN C 1 158 ? -65.192 -2.272 59.188 1.00 72.22 179 ASN C CA 1
ATOM 6084 C C . ASN C 1 158 ? -65.319 -0.769 58.959 1.00 74.14 179 ASN C C 1
ATOM 6085 O O . ASN C 1 158 ? -65.854 -0.043 59.799 1.00 78.90 179 ASN C O 1
ATOM 6090 N N . GLY C 1 159 ? -64.820 -0.312 57.815 1.00 65.05 180 GLY C N 1
ATOM 6091 C CA . GLY C 1 159 ? -64.976 1.068 57.396 1.00 46.29 180 GLY C CA 1
ATOM 6092 C C . GLY C 1 159 ? -65.424 1.067 55.950 1.00 42.18 180 GLY C C 1
ATOM 6093 O O . GLY C 1 159 ? -65.570 -0.002 55.357 1.00 45.50 180 GLY C O 1
ATOM 6094 N N . ARG C 1 160 ? -65.638 2.245 55.372 1.00 41.47 181 ARG C N 1
ATOM 6095 C CA . ARG C 1 160 ? -66.049 2.319 53.972 1.00 40.64 181 ARG C CA 1
ATOM 6096 C C . ARG C 1 160 ? -64.915 1.840 53.072 1.00 43.65 181 ARG C C 1
ATOM 6097 O O . ARG C 1 160 ? -65.156 1.288 51.998 1.00 49.43 181 ARG C O 1
ATOM 6105 N N . ILE C 1 161 ? -63.681 2.045 53.525 1.00 49.76 182 ILE C N 1
ATOM 6106 C CA . ILE C 1 161 ? -62.502 1.621 52.779 1.00 41.69 182 ILE C CA 1
ATOM 6107 C C . ILE C 1 161 ? -61.965 0.319 53.357 1.00 40.87 182 ILE C C 1
ATOM 6108 O O . ILE C 1 161 ? -61.495 0.280 54.495 1.00 49.71 182 ILE C O 1
ATOM 6113 N N . LYS C 1 162 ? -62.050 -0.748 52.570 1.00 33.30 183 LYS C N 1
ATOM 6114 C CA . LYS C 1 162 ? -61.616 -2.067 53.017 1.00 41.18 183 LYS C CA 1
ATOM 6115 C C . LYS C 1 162 ? -60.674 -2.719 52.015 1.00 39.17 183 LYS C C 1
ATOM 6116 O O . LYS C 1 162 ? -60.573 -2.283 50.869 1.00 40.88 183 LYS C O 1
ATOM 6122 N N . GLN C 1 163 ? -59.982 -3.764 52.454 1.00 37.23 184 GLN C N 1
ATOM 6123 C CA . GLN C 1 163 ? -59.109 -4.522 51.568 1.00 44.09 184 GLN C CA 1
ATOM 6124 C C . GLN C 1 163 ? -59.500 -5.996 51.568 1.00 53.19 184 GLN C C 1
ATOM 6125 O O . GLN C 1 163 ? -59.517 -6.643 52.616 1.00 58.57 184 GLN C O 1
ATOM 6131 N N . LEU C 1 164 ? -59.831 -6.516 50.389 1.00 49.58 185 LEU C N 1
ATOM 6132 C CA . LEU C 1 164 ? -60.342 -7.876 50.267 1.00 60.04 185 LEU C CA 1
ATOM 6133 C C . LEU C 1 164 ? -59.235 -8.920 50.388 1.00 65.07 185 LEU C C 1
ATOM 6134 O O . LEU C 1 164 ? -58.204 -8.825 49.722 1.00 72.28 185 LEU C O 1
ATOM 6139 N N . ARG C 1 165 ? -59.457 -9.914 51.244 1.00 75.85 186 ARG C N 1
ATOM 6140 C CA . ARG C 1 165 ? -58.512 -11.014 51.417 1.00 93.25 186 ARG C CA 1
ATOM 6141 C C . ARG C 1 165 ? -59.233 -12.359 51.432 1.00 99.72 186 ARG C C 1
ATOM 6142 O O . ARG C 1 165 ? -58.797 -13.317 50.792 1.00 85.65 186 ARG C O 1
ATOM 6150 N N . SER C 1 166 ? -60.338 -12.423 52.171 1.00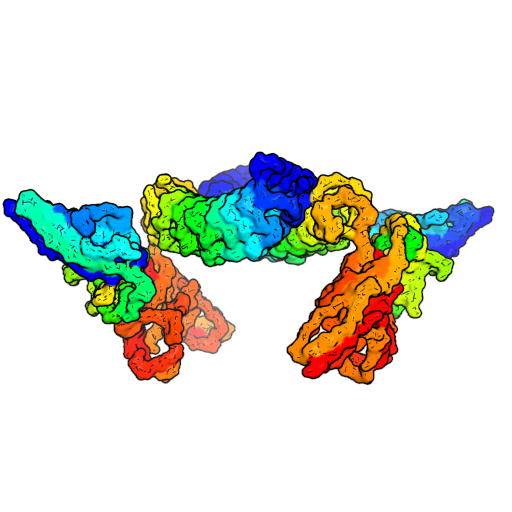 107.82 187 SER C N 1
ATOM 6151 C CA . SER C 1 166 ? -61.137 -13.640 52.263 1.00 110.58 187 SER C CA 1
ATOM 6152 C C . SER C 1 166 ? -62.627 -13.331 52.149 1.00 109.25 187 SER C C 1
ATOM 6153 O O . SER C 1 166 ? -63.104 -12.338 52.702 1.00 100.38 187 SER C O 1
ATOM 6156 N N . GLU C 1 167 ? -63.348 -14.193 51.435 1.00 122.28 188 GLU C N 1
ATOM 6157 C CA . GLU C 1 167 ? -64.789 -14.052 51.223 1.00 104.86 188 GLU C CA 1
ATOM 6158 C C . GLU C 1 167 ? -65.175 -12.655 50.741 1.00 66.96 188 GLU C C 1
ATOM 6159 O O . GLU C 1 167 ? -65.798 -12.502 49.692 1.00 58.75 188 GLU C O 1
ATOM 6165 N N . ARG C 1 175 ? -56.001 -11.807 45.713 1.00 67.34 196 ARG C N 1
ATOM 6166 C CA . ARG C 1 175 ? -56.487 -10.541 45.177 1.00 80.69 196 ARG C CA 1
ATOM 6167 C C . ARG C 1 175 ? -56.714 -9.529 46.294 1.00 68.44 196 ARG C C 1
ATOM 6168 O O . ARG C 1 175 ? -57.829 -9.399 46.798 1.00 87.27 196 ARG C O 1
ATOM 6176 N N . GLY C 1 176 ? -55.665 -8.808 46.675 1.00 52.12 197 GLY C N 1
ATOM 6177 C CA . GLY C 1 176 ? -55.779 -7.826 47.739 1.00 47.11 197 GLY C CA 1
ATOM 6178 C C . GLY C 1 176 ? -56.200 -6.465 47.218 1.00 46.48 197 GLY C C 1
ATOM 6179 O O . GLY C 1 176 ? -55.538 -5.458 47.471 1.00 32.32 197 GLY C O 1
ATOM 6180 N N . ALA C 1 177 ? -57.317 -6.437 46.497 1.00 60.78 198 ALA C N 1
ATOM 6181 C CA . ALA C 1 177 ? -57.813 -5.208 45.887 1.00 48.03 198 ALA C CA 1
ATOM 6182 C C . ALA C 1 177 ? -58.302 -4.206 46.928 1.00 37.79 198 ALA C C 1
ATOM 6183 O O . ALA C 1 177 ? -58.647 -4.575 48.050 1.00 48.50 198 ALA C O 1
ATOM 6185 N N . LEU C 1 178 ? -58.331 -2.935 46.543 1.00 36.98 199 LEU C N 1
ATOM 6186 C CA . LEU C 1 178 ? -58.803 -1.874 47.423 1.00 37.70 199 LEU C CA 1
ATOM 6187 C C . LEU C 1 178 ? -60.236 -1.501 47.071 1.00 42.18 199 LEU C C 1
ATOM 6188 O O . LEU C 1 178 ? -60.516 -1.068 45.954 1.00 43.42 199 LEU C O 1
ATOM 6193 N N . GLN C 1 179 ? -61.141 -1.675 48.027 1.00 33.61 200 GLN C N 1
ATOM 6194 C CA . GLN C 1 179 ? -62.550 -1.399 47.793 1.00 24.60 200 GLN C CA 1
ATOM 6195 C C . GLN C 1 179 ? -62.985 -0.135 48.519 1.00 30.95 200 GLN C C 1
ATOM 6196 O O . GLN C 1 179 ? -62.983 -0.078 49.750 1.00 38.02 200 GLN C O 1
ATOM 6202 N N . ILE C 1 180 ? -63.359 0.878 47.747 1.00 28.49 201 ILE C N 1
ATOM 6203 C CA . ILE C 1 180 ? -63.768 2.157 48.309 1.00 37.91 201 ILE C CA 1
ATOM 6204 C C . ILE C 1 180 ? -65.278 2.345 48.206 1.00 49.09 201 ILE C C 1
ATOM 6205 O O . ILE C 1 180 ? -65.810 2.557 47.117 1.00 49.71 201 ILE C O 1
ATOM 6210 N N . GLU C 1 181 ? -65.961 2.270 49.345 1.00 41.81 202 GLU C N 1
ATOM 6211 C CA . GLU C 1 181 ? -67.412 2.411 49.383 1.00 36.35 202 GLU C CA 1
ATOM 6212 C C . GLU C 1 181 ? -67.815 3.846 49.697 1.00 37.97 202 GLU C C 1
ATOM 6213 O O . GLU C 1 181 ? -67.080 4.564 50.378 1.00 35.29 202 GLU C O 1
ATOM 6219 N N . GLN C 1 182 ? -68.979 4.251 49.191 1.00 43.27 203 GLN C N 1
ATOM 6220 C CA . GLN C 1 182 ? -69.526 5.588 49.425 1.00 45.06 203 GLN C CA 1
ATOM 6221 C C . GLN C 1 182 ? -68.494 6.676 49.156 1.00 41.46 203 GLN C C 1
ATOM 6222 O O . GLN C 1 182 ? -68.076 7.396 50.066 1.00 38.51 203 GLN C O 1
ATOM 6228 N N . SER C 1 183 ? -68.085 6.774 47.896 1.00 34.18 204 SER C N 1
ATOM 6229 C CA . SER C 1 183 ? -67.023 7.679 47.484 1.00 35.70 204 SER C CA 1
ATOM 6230 C C . SER C 1 183 ? -67.316 9.132 47.830 1.00 33.66 204 SER C C 1
ATOM 6231 O O . SER C 1 183 ? -68.442 9.608 47.681 1.00 37.12 204 SER C O 1
ATOM 6234 N N . GLU C 1 184 ? -66.289 9.828 48.302 1.00 24.63 205 GLU C N 1
ATOM 6235 C CA . GLU C 1 184 ? -66.376 11.263 48.515 1.00 34.42 205 GLU C CA 1
ATOM 6236 C C . GLU C 1 184 ? -65.194 11.933 47.822 1.00 36.42 205 GLU C C 1
ATOM 6237 O O . GLU C 1 184 ? -64.236 11.261 47.439 1.00 32.42 205 GLU C O 1
ATOM 6243 N N . GLU C 1 185 ? -65.267 13.251 47.656 1.00 35.23 206 GLU C N 1
ATOM 6244 C CA . GLU C 1 185 ? -64.248 13.997 46.920 1.00 37.72 206 GLU C CA 1
ATOM 6245 C C . GLU C 1 185 ? -62.845 13.792 47.487 1.00 40.55 206 GLU C C 1
ATOM 6246 O O . GLU C 1 185 ? -61.855 13.890 46.763 1.00 39.00 206 GLU C O 1
ATOM 6252 N N . SER C 1 186 ? -62.766 13.502 48.782 1.00 39.48 207 SER C N 1
ATOM 6253 C CA . SER C 1 186 ? -61.482 13.291 49.436 1.00 38.02 207 SER C CA 1
ATOM 6254 C C . SER C 1 186 ? -60.793 12.027 48.925 1.00 36.13 207 SER C C 1
ATOM 6255 O O . SER C 1 186 ? -59.584 11.874 49.077 1.00 51.34 207 SER C O 1
ATOM 6258 N N . ASP C 1 187 ? -61.563 11.125 48.323 1.00 26.66 208 ASP C N 1
ATOM 6259 C CA . ASP C 1 187 ? -61.012 9.878 47.794 1.00 31.10 208 ASP C CA 1
ATOM 6260 C C . ASP C 1 187 ? -60.331 10.077 46.447 1.00 39.54 208 ASP C C 1
ATOM 6261 O O . ASP C 1 187 ? -59.619 9.196 45.967 1.00 38.74 208 ASP C O 1
ATOM 6266 N N . GLN C 1 188 ? -60.568 11.226 45.828 1.00 34.38 209 GLN C N 1
ATOM 6267 C CA . GLN C 1 188 ? -59.955 11.520 44.543 1.00 30.61 209 GLN C CA 1
ATOM 6268 C C . GLN C 1 188 ? -58.461 11.789 44.698 1.00 34.69 209 GLN C C 1
ATOM 6269 O O . GLN C 1 188 ? -58.055 12.718 45.399 1.00 39.82 209 GLN C O 1
ATOM 6275 N N . GLY C 1 189 ? -57.646 10.968 44.044 1.00 27.98 210 GLY C N 1
ATOM 6276 C CA . GLY C 1 189 ? -56.203 11.099 44.140 1.00 34.86 210 GLY C CA 1
ATOM 6277 C C . GLY C 1 189 ? -55.443 10.029 43.378 1.00 38.23 210 GLY C C 1
ATOM 6278 O O . GLY C 1 189 ? -56.019 9.302 42.565 1.00 33.15 210 GLY C O 1
ATOM 6279 N N . LYS C 1 190 ? -54.144 9.931 43.648 1.00 34.83 211 LYS C N 1
ATOM 6280 C CA . LYS C 1 190 ? -53.282 8.981 42.952 1.00 30.84 211 LYS C CA 1
ATOM 6281 C C . LYS C 1 190 ? -52.944 7.792 43.848 1.00 34.37 211 LYS C C 1
ATOM 6282 O O . LYS C 1 190 ? -52.330 7.947 44.905 1.00 37.50 211 LYS C O 1
ATOM 6288 N N . TYR C 1 191 ? -53.344 6.604 43.407 1.00 30.38 212 TYR C N 1
ATOM 6289 C CA . TYR C 1 191 ? -53.177 5.386 44.191 1.00 26.34 212 TYR C CA 1
ATOM 6290 C C . TYR C 1 191 ? -52.072 4.504 43.640 1.00 24.74 212 TYR C C 1
ATOM 6291 O O . TYR C 1 191 ? -51.850 4.456 42.432 1.00 36.45 212 TYR C O 1
ATOM 6300 N N . GLU C 1 192 ? -51.379 3.805 44.532 1.00 25.95 213 GLU C N 1
ATOM 6301 C CA . GLU C 1 192 ? -50.357 2.857 44.115 1.00 26.41 213 GLU C CA 1
ATOM 6302 C C . GLU C 1 192 ? -50.265 1.674 45.074 1.00 30.37 213 GLU C C 1
ATOM 6303 O O . GLU C 1 192 ? -50.342 1.831 46.293 1.00 22.65 213 GLU C O 1
ATOM 6309 N N . CYS C 1 193 ? -50.119 0.486 44.498 1.00 37.58 214 CYS C N 1
ATOM 6310 C CA . CYS C 1 193 ? -50.086 -0.757 45.254 1.00 25.20 214 CYS C CA 1
ATOM 6311 C C . CYS C 1 193 ? -48.666 -1.123 45.666 1.00 32.23 214 CYS C C 1
ATOM 6312 O O . CYS C 1 193 ? -47.719 -0.894 44.917 1.00 44.24 214 CYS C O 1
ATOM 6315 N N . VAL C 1 194 ? -48.522 -1.695 46.857 1.00 35.71 215 VAL C N 1
ATOM 6316 C CA . VAL C 1 194 ? -47.208 -2.073 47.377 1.00 30.49 215 VAL C CA 1
ATOM 6317 C C . VAL C 1 194 ? -47.154 -3.530 47.834 1.00 35.42 215 VAL C C 1
ATOM 6318 O O . VAL C 1 194 ? -47.954 -3.957 48.667 1.00 45.73 215 VAL C O 1
ATOM 6322 N N . ALA C 1 195 ? -46.201 -4.285 47.297 1.00 33.68 216 ALA C N 1
ATOM 6323 C CA . ALA C 1 195 ? -46.024 -5.685 47.676 1.00 48.14 216 ALA C CA 1
ATOM 6324 C C . ALA C 1 195 ? -44.763 -5.882 48.518 1.00 51.15 216 ALA C C 1
ATOM 6325 O O . ALA C 1 195 ? -43.660 -5.552 48.082 1.00 49.05 216 ALA C O 1
ATOM 6327 N N . THR C 1 196 ? -44.929 -6.444 49.714 1.00 47.70 217 THR C N 1
ATOM 6328 C CA . THR C 1 196 ? -43.815 -6.606 50.645 1.00 45.81 217 THR C CA 1
ATOM 6329 C C . THR C 1 196 ? -43.757 -7.991 51.285 1.00 55.13 217 THR C C 1
ATOM 6330 O O . THR C 1 196 ? -44.730 -8.453 51.881 1.00 58.60 217 THR C O 1
ATOM 6334 N N . ASN C 1 197 ? -42.607 -8.646 51.157 1.00 66.78 218 ASN C N 1
ATOM 6335 C CA . ASN C 1 197 ? -42.345 -9.891 51.873 1.00 68.08 218 ASN C CA 1
ATOM 6336 C C . ASN C 1 197 ? -41.032 -9.816 52.652 1.00 64.43 218 ASN C C 1
ATOM 6337 O O . ASN C 1 197 ? -40.483 -8.732 52.857 1.00 59.54 218 ASN C O 1
ATOM 6342 N N . SER C 1 198 ? -40.523 -10.971 53.069 1.00 63.25 219 SER C N 1
ATOM 6343 C CA . SER C 1 198 ? -39.260 -11.025 53.797 1.00 64.47 219 SER C CA 1
ATOM 6344 C C . SER C 1 198 ? -38.079 -10.744 52.871 1.00 59.45 219 SER C C 1
ATOM 6345 O O . SER C 1 198 ? -36.977 -10.442 53.331 1.00 57.71 219 SER C O 1
ATOM 6348 N N . ALA C 1 199 ? -38.317 -10.843 51.567 1.00 51.31 220 ALA C N 1
ATOM 6349 C CA . ALA C 1 199 ? -37.270 -10.630 50.573 1.00 50.51 220 ALA C CA 1
ATOM 6350 C C . ALA C 1 199 ? -37.078 -9.150 50.253 1.00 49.39 220 ALA C C 1
ATOM 6351 O O . ALA C 1 199 ? -35.950 -8.685 50.086 1.00 47.94 220 ALA C O 1
ATOM 6353 N N . GLY C 1 200 ? -38.180 -8.414 50.155 1.00 60.87 221 GLY C N 1
ATOM 6354 C CA . GLY C 1 200 ? -38.108 -6.998 49.846 1.00 56.52 221 GLY C CA 1
ATOM 6355 C C . GLY C 1 200 ? -39.447 -6.329 49.600 1.00 51.90 221 GLY C C 1
ATOM 6356 O O . GLY C 1 200 ? -40.494 -6.833 50.012 1.00 49.40 221 GLY C O 1
ATOM 6357 N N . THR C 1 201 ? -39.407 -5.194 48.908 1.00 46.65 222 THR C N 1
ATOM 6358 C CA . THR C 1 201 ? -40.590 -4.367 48.690 1.00 44.23 222 THR C CA 1
ATOM 6359 C C . THR C 1 201 ? -40.628 -3.797 47.274 1.00 39.21 222 THR C C 1
ATOM 6360 O O . THR C 1 201 ? -39.651 -3.207 46.812 1.00 37.75 222 THR C O 1
ATOM 6364 N N . ARG C 1 202 ? -41.752 -3.978 46.583 1.00 40.25 223 ARG C N 1
ATOM 6365 C CA . ARG C 1 202 ? -41.915 -3.417 45.244 1.00 37.32 223 ARG C CA 1
ATOM 6366 C C . ARG C 1 202 ? -43.206 -2.621 45.095 1.00 34.42 223 ARG C C 1
ATOM 6367 O O . ARG C 1 202 ? -44.274 -3.064 45.513 1.00 48.04 223 ARG C O 1
ATOM 6375 N N . TYR C 1 203 ? -43.094 -1.441 44.494 1.00 31.45 224 TYR C N 1
ATOM 6376 C CA . TYR C 1 203 ? -44.248 -0.594 44.227 1.00 29.09 224 TYR C CA 1
ATOM 6377 C C . TYR C 1 203 ? -44.803 -0.868 42.833 1.00 40.77 224 TYR C C 1
ATOM 6378 O O . TYR C 1 203 ? -44.059 -1.195 41.909 1.00 48.19 224 TYR C O 1
ATOM 6387 N N . SER C 1 204 ? -46.114 -0.723 42.685 1.00 37.15 225 SER C N 1
ATOM 6388 C CA . SER C 1 204 ? -46.745 -0.838 41.380 1.00 37.15 225 SER C CA 1
ATOM 6389 C C . SER C 1 204 ? -46.790 0.536 40.737 1.00 32.71 225 SER C C 1
ATOM 6390 O O . SER C 1 204 ? -46.442 1.535 41.368 1.00 28.45 225 SER C O 1
ATOM 6393 N N . ALA C 1 205 ? -47.205 0.584 39.478 1.00 35.05 226 ALA C N 1
ATOM 6394 C CA . ALA C 1 205 ? -47.396 1.853 38.797 1.00 28.09 226 ALA C CA 1
ATOM 6395 C C . ALA C 1 205 ? -48.534 2.617 39.473 1.00 31.24 226 ALA C C 1
ATOM 6396 O O . ALA C 1 205 ? -49.438 2.008 40.049 1.00 26.03 226 ALA C O 1
ATOM 6398 N N . PRO C 1 206 ? -48.470 3.956 39.445 1.00 23.52 227 PRO C N 1
ATOM 6399 C CA . PRO C 1 206 ? -49.539 4.784 40.015 1.00 21.83 227 PRO C CA 1
ATOM 6400 C C . PRO C 1 206 ? -50.794 4.802 39.144 1.00 29.22 227 PRO C C 1
ATOM 6401 O O . PRO C 1 206 ? -50.704 4.671 37.921 1.00 38.66 227 PRO C O 1
ATOM 6405 N N . ALA C 1 207 ? -51.951 4.963 39.775 1.00 19.33 228 ALA C N 1
ATOM 6406 C CA . ALA C 1 207 ? -53.212 5.059 39.049 1.00 21.64 228 ALA C CA 1
ATOM 6407 C C . ALA C 1 207 ? -54.138 6.061 39.720 1.00 26.74 228 ALA C C 1
ATOM 6408 O O . ALA C 1 207 ? -54.310 6.040 40.937 1.00 35.90 228 ALA C O 1
ATOM 6410 N N . ASN C 1 208 ? -54.737 6.941 38.928 1.00 29.37 229 ASN C N 1
ATOM 6411 C CA . ASN C 1 208 ? -55.587 7.984 39.483 1.00 31.07 229 ASN C CA 1
ATOM 6412 C C . ASN C 1 208 ? -57.040 7.558 39.631 1.00 34.66 229 ASN C C 1
ATOM 6413 O O . ASN C 1 208 ? -57.603 6.892 38.760 1.00 29.00 229 ASN C O 1
ATOM 6418 N N . LEU C 1 209 ? -57.638 7.945 40.752 1.00 34.45 230 LEU C N 1
ATOM 6419 C CA . LEU C 1 209 ? -59.063 7.758 40.969 1.00 25.51 230 LEU C CA 1
ATOM 6420 C C . LEU C 1 209 ? -59.757 9.111 40.972 1.00 27.14 230 LEU C C 1
ATOM 6421 O O . LEU C 1 209 ? -59.372 10.012 41.716 1.00 29.67 230 LEU C O 1
ATOM 6426 N N . TYR C 1 210 ? -60.778 9.249 40.135 1.00 28.66 231 TYR C N 1
ATOM 6427 C CA . TYR C 1 210 ? -61.512 10.503 40.034 1.00 31.76 231 TYR C CA 1
ATOM 6428 C C . TYR C 1 210 ? -62.925 10.359 40.576 1.00 35.72 231 TYR C C 1
ATOM 6429 O O . TYR C 1 210 ? -63.588 9.344 40.356 1.00 32.02 231 TYR C O 1
ATOM 6438 N N . VAL C 1 211 ? -63.381 11.383 41.289 1.00 31.23 232 VAL C N 1
ATOM 6439 C CA . VAL C 1 211 ? -64.724 11.382 41.844 1.00 26.73 232 VAL C CA 1
ATOM 6440 C C . VAL C 1 211 ? -65.560 12.464 41.178 1.00 30.94 232 VAL C C 1
ATOM 6441 O O . VAL C 1 211 ? -65.290 13.656 41.332 1.00 40.87 232 VAL C O 1
ATOM 6445 N N . ARG C 1 212 ? -66.562 12.038 40.417 1.00 26.68 233 ARG C N 1
ATOM 6446 C CA . ARG C 1 212 ? -67.480 12.958 39.760 1.00 26.15 233 ARG C CA 1
ATOM 6447 C C . ARG C 1 212 ? -68.801 12.997 40.516 1.00 35.35 233 ARG C C 1
ATOM 6448 O O . ARG C 1 212 ? -69.058 12.139 41.359 1.00 39.40 233 ARG C O 1
ATOM 6456 N N . GLU C 1 213 ? -69.643 13.979 40.210 1.00 45.91 234 GLU C N 1
ATOM 6457 C CA . GLU C 1 213 ? -70.907 14.128 40.927 1.00 45.00 234 GLU C CA 1
ATOM 6458 C C . GLU C 1 213 ? -71.869 12.979 40.650 1.00 39.43 234 GLU C C 1
ATOM 6459 O O . GLU C 1 213 ? -71.789 12.314 39.617 1.00 42.84 234 GLU C O 1
ATOM 6465 N N . LEU C 1 214 ? -72.783 12.763 41.587 1.00 42.92 235 LEU C N 1
ATOM 6466 C CA . LEU C 1 214 ? -73.758 11.687 41.491 1.00 47.91 235 LEU C CA 1
ATOM 6467 C C . LEU C 1 214 ? -74.791 11.948 40.402 1.00 57.42 235 LEU C C 1
ATOM 6468 O O . LEU C 1 214 ? -75.496 12.958 40.431 1.00 56.58 235 LEU C O 1
ATOM 6473 N N . ARG C 1 215 ? -74.885 11.031 39.444 1.00 58.84 236 ARG C N 1
ATOM 6474 C CA . ARG C 1 215 ? -75.908 11.128 38.412 1.00 56.33 236 ARG C CA 1
ATOM 6475 C C . ARG C 1 215 ? -77.076 10.247 38.820 1.00 59.24 236 ARG C C 1
ATOM 6476 O O . ARG C 1 215 ? -77.027 9.024 38.675 1.00 53.78 236 ARG C O 1
ATOM 6484 N N . GLU C 1 216 ? -78.122 10.878 39.342 1.00 67.43 237 GLU C N 1
ATOM 6485 C CA . GLU C 1 216 ? -79.274 10.151 39.852 1.00 57.39 237 GLU C CA 1
ATOM 6486 C C . GLU C 1 216 ? -80.044 9.490 38.718 1.00 53.99 237 GLU C C 1
ATOM 6487 O O . GLU C 1 216 ? -80.903 10.108 38.089 1.00 67.17 237 GLU C O 1
ATOM 6493 N N . VAL C 1 217 ? -79.717 8.230 38.457 1.00 55.72 238 VAL C N 1
ATOM 6494 C CA . VAL C 1 217 ? -80.427 7.443 37.460 1.00 60.75 238 VAL C CA 1
ATOM 6495 C C . VAL C 1 217 ? -81.153 6.286 38.127 1.00 66.57 238 VAL C C 1
ATOM 6496 O O . VAL C 1 217 ? -80.678 5.727 39.116 1.00 77.59 238 VAL C O 1
ATOM 6500 N N . ARG C 1 218 ? -82.315 5.940 37.588 1.00 65.42 239 ARG C N 1
ATOM 6501 C CA . ARG C 1 218 ? -83.121 4.862 38.141 1.00 74.33 239 ARG C CA 1
ATOM 6502 C C . ARG C 1 218 ? -82.587 3.519 37.656 1.00 73.14 239 ARG C C 1
ATOM 6503 O O . ARG C 1 218 ? -82.178 3.384 36.503 1.00 60.92 239 ARG C O 1
ATOM 6511 N N . ARG C 1 219 ? -82.582 2.533 38.547 1.00 74.21 240 ARG C N 1
ATOM 6512 C CA . ARG C 1 219 ? -82.030 1.218 38.237 1.00 63.62 240 ARG C CA 1
ATOM 6513 C C . ARG C 1 219 ? -83.143 0.207 37.983 1.00 50.41 240 ARG C C 1
ATOM 6514 O O . ARG C 1 219 ? -83.868 -0.180 38.899 1.00 52.11 240 ARG C O 1
ATOM 6522 N N . VAL C 1 220 ? -83.272 -0.218 36.729 1.00 50.83 241 VAL C N 1
ATOM 6523 C CA . VAL C 1 220 ? -84.317 -1.162 36.342 1.00 40.95 241 VAL C CA 1
ATOM 6524 C C . VAL C 1 220 ? -83.760 -2.326 35.525 1.00 35.83 241 VAL C C 1
ATOM 6525 O O . VAL C 1 220 ? -83.141 -2.116 34.481 1.00 40.87 241 VAL C O 1
ATOM 6529 N N . PRO C 1 221 ? -83.983 -3.561 36.001 1.00 34.38 242 PRO C N 1
ATOM 6530 C CA . PRO C 1 221 ? -83.585 -4.794 35.310 1.00 41.93 242 PRO C CA 1
ATOM 6531 C C . PRO C 1 221 ? -84.175 -4.882 33.902 1.00 39.18 242 PRO C C 1
ATOM 6532 O O . PRO C 1 221 ? -85.198 -4.249 33.641 1.00 43.16 242 PRO C O 1
ATOM 6536 N N . PRO C 1 222 ? -83.537 -5.653 33.005 1.00 46.86 243 PRO C N 1
ATOM 6537 C CA . PRO C 1 222 ? -84.003 -5.771 31.618 1.00 49.32 243 PRO C CA 1
ATOM 6538 C C . PRO C 1 222 ? -85.436 -6.283 31.519 1.00 58.73 243 PRO C C 1
ATOM 6539 O O . PRO C 1 222 ? -85.797 -7.254 32.185 1.00 58.87 243 PRO C O 1
ATOM 6543 N N . ARG C 1 223 ? -86.238 -5.620 30.692 1.00 60.90 244 ARG C N 1
ATOM 6544 C CA . ARG C 1 223 ? -87.629 -6.001 30.478 1.00 58.51 244 ARG C CA 1
ATOM 6545 C C . ARG C 1 223 ? -87.989 -5.924 28.998 1.00 63.92 244 ARG C C 1
ATOM 6546 O O . ARG C 1 223 ? -87.729 -4.917 28.340 1.00 69.32 244 ARG C O 1
ATOM 6554 N N . PHE C 1 224 ? -88.581 -6.994 28.477 1.00 59.96 245 PHE C N 1
ATOM 6555 C CA . PHE C 1 224 ? -88.985 -7.039 27.076 1.00 55.73 245 PHE C CA 1
ATOM 6556 C C . PHE C 1 224 ? -90.182 -6.138 26.796 1.00 67.60 245 PHE C C 1
ATOM 6557 O O . PHE C 1 224 ? -91.318 -6.477 27.128 1.00 68.96 245 PHE C O 1
ATOM 6565 N N . SER C 1 225 ? -89.920 -4.990 26.181 1.00 75.37 246 SER C N 1
ATOM 6566 C CA . SER C 1 225 ? -90.987 -4.087 25.775 1.00 69.98 246 SER C CA 1
ATOM 6567 C C . SER C 1 225 ? -91.745 -4.693 24.604 1.00 67.94 246 SER C C 1
ATOM 6568 O O . SER C 1 225 ? -92.976 -4.675 24.566 1.00 74.81 246 SER C O 1
ATOM 6571 N N . ILE C 1 226 ? -90.995 -5.233 23.650 1.00 64.52 247 ILE C N 1
ATOM 6572 C CA . ILE C 1 226 ? -91.580 -5.935 22.517 1.00 71.85 247 ILE C CA 1
ATOM 6573 C C . ILE C 1 226 ? -90.904 -7.292 22.352 1.00 63.88 247 ILE C C 1
ATOM 6574 O O . ILE C 1 226 ? -89.890 -7.412 21.664 1.00 72.48 247 ILE C O 1
ATOM 6579 N N . PRO C 1 227 ? -91.463 -8.320 23.003 1.00 56.34 248 PRO C N 1
ATOM 6580 C CA . PRO C 1 227 ? -90.955 -9.691 22.906 1.00 60.35 248 PRO C CA 1
ATOM 6581 C C . PRO C 1 227 ? -91.152 -10.251 21.499 1.00 62.51 248 PRO C C 1
ATOM 6582 O O . PRO C 1 227 ? -91.964 -9.714 20.746 1.00 70.74 248 PRO C O 1
ATOM 6586 N N . PRO C 1 228 ? -90.405 -11.305 21.140 1.00 55.98 249 PRO C N 1
ATOM 6587 C CA . PRO C 1 228 ? -90.546 -11.915 19.813 1.00 70.28 249 PRO C CA 1
ATOM 6588 C C . PRO C 1 228 ? -91.882 -12.633 19.629 1.00 86.67 249 PRO C C 1
ATOM 6589 O O . PRO C 1 228 ? -92.300 -13.393 20.504 1.00 87.83 249 PRO C O 1
ATOM 6593 N N . THR C 1 229 ? -92.537 -12.384 18.498 1.00 88.25 250 THR C N 1
ATOM 6594 C CA . THR C 1 229 ? -93.814 -13.016 18.174 1.00 74.35 250 THR C CA 1
ATOM 6595 C C . THR C 1 229 ? -93.615 -14.315 17.395 1.00 78.06 250 THR C C 1
ATOM 6596 O O . THR C 1 229 ? -92.565 -14.533 16.790 1.00 82.36 250 THR C O 1
ATOM 6600 N N . ASN C 1 230 ? -94.630 -15.175 17.412 1.00 78.68 251 ASN C N 1
ATOM 6601 C CA . ASN C 1 230 ? -94.589 -16.426 16.661 1.00 86.54 251 ASN C CA 1
ATOM 6602 C C . ASN C 1 230 ? -94.926 -16.227 15.186 1.00 83.57 251 ASN C C 1
ATOM 6603 O O . ASN C 1 230 ? -95.958 -15.647 14.850 1.00 96.21 251 ASN C O 1
ATOM 6608 N N . HIS C 1 231 ? -94.050 -16.706 14.308 1.00 75.94 252 HIS C N 1
ATOM 6609 C CA . HIS C 1 231 ? -94.246 -16.529 12.874 1.00 85.07 252 HIS C CA 1
ATOM 6610 C C . HIS C 1 231 ? -94.275 -17.855 12.112 1.00 91.00 252 HIS C C 1
ATOM 6611 O O . HIS C 1 231 ? -93.478 -18.756 12.383 1.00 78.97 252 HIS C O 1
ATOM 6618 N N . GLU C 1 232 ? -95.212 -17.970 11.173 1.00 86.43 253 GLU C N 1
ATOM 6619 C CA . GLU C 1 232 ? -95.297 -19.139 10.301 1.00 83.12 253 GLU C CA 1
ATOM 6620 C C . GLU C 1 232 ? -94.836 -18.799 8.885 1.00 87.81 253 GLU C C 1
ATOM 6621 O O . GLU C 1 232 ? -95.115 -17.711 8.381 1.00 88.81 253 GLU C O 1
ATOM 6627 N N . ILE C 1 233 ? -94.130 -19.728 8.248 1.00 92.22 254 ILE C N 1
ATOM 6628 C CA . ILE C 1 233 ? -93.556 -19.476 6.929 1.00 83.55 254 ILE C CA 1
ATOM 6629 C C . ILE C 1 233 ? -93.524 -20.756 6.086 1.00 91.91 254 ILE C C 1
ATOM 6630 O O . ILE C 1 233 ? -93.493 -21.861 6.628 1.00 93.69 254 ILE C O 1
ATOM 6635 N N . MET C 1 234 ? -93.554 -20.605 4.764 1.00 87.35 255 MET C N 1
ATOM 6636 C CA . MET C 1 234 ? -93.427 -21.744 3.858 1.00 83.68 255 MET C CA 1
ATOM 6637 C C . MET C 1 234 ? -91.957 -22.129 3.691 1.00 87.29 255 MET C C 1
ATOM 6638 O O . MET C 1 234 ? -91.080 -21.269 3.776 1.00 83.82 255 MET C O 1
ATOM 6643 N N . PRO C 1 235 ? -91.686 -23.427 3.467 1.00 81.20 256 PRO C N 1
ATOM 6644 C CA . PRO C 1 235 ? -90.330 -23.944 3.255 1.00 88.63 256 PRO C CA 1
ATOM 6645 C C . PRO C 1 235 ? -89.501 -23.114 2.273 1.00 88.58 256 PRO C C 1
ATOM 6646 O O . PRO C 1 235 ? -89.771 -23.095 1.070 1.00 90.55 256 PRO C O 1
ATOM 6650 N N . GLY C 1 236 ? -88.503 -22.422 2.818 1.00 95.56 257 GLY C N 1
ATOM 6651 C CA . GLY C 1 236 ? -87.579 -21.601 2.052 1.00 94.06 257 GLY C CA 1
ATOM 6652 C C . GLY C 1 236 ? -88.205 -20.510 1.199 1.00 105.12 257 GLY C C 1
ATOM 6653 O O . GLY C 1 236 ? -88.262 -20.640 -0.024 1.00 108.63 257 GLY C O 1
ATOM 6654 N N . GLY C 1 237 ? -88.670 -19.432 1.832 1.00 105.77 258 GLY C N 1
ATOM 6655 C CA . GLY C 1 237 ? -88.613 -19.279 3.277 1.00 75.01 258 GLY C CA 1
ATOM 6656 C C . GLY C 1 237 ? -87.715 -18.161 3.773 1.00 73.59 258 GLY C C 1
ATOM 6657 O O . GLY C 1 237 ? -86.489 -18.277 3.739 1.00 79.75 258 GLY C O 1
ATOM 6658 N N . SER C 1 238 ? -88.330 -17.075 4.236 1.00 69.99 259 SER C N 1
ATOM 6659 C CA . SER C 1 238 ? -87.593 -15.948 4.808 1.00 81.55 259 SER C CA 1
ATOM 6660 C C . SER C 1 238 ? -88.491 -15.090 5.702 1.00 88.82 259 SER C C 1
ATOM 6661 O O . SER C 1 238 ? -89.573 -14.672 5.288 1.00 89.30 259 SER C O 1
ATOM 6664 N N . VAL C 1 239 ? -88.028 -14.814 6.920 1.00 97.45 260 VAL C N 1
ATOM 6665 C CA . VAL C 1 239 ? -88.809 -14.046 7.891 1.00 90.16 260 VAL C CA 1
ATOM 6666 C C . VAL C 1 239 ? -87.928 -13.194 8.800 1.00 90.23 260 VAL C C 1
ATOM 6667 O O . VAL C 1 239 ? -86.812 -13.584 9.149 1.00 81.05 260 VAL C O 1
ATOM 6671 N N . ASN C 1 240 ? -88.444 -12.029 9.181 1.00 91.14 261 ASN C N 1
ATOM 6672 C CA . ASN C 1 240 ? -87.770 -11.146 10.130 1.00 104.36 261 ASN C CA 1
ATOM 6673 C C . ASN C 1 240 ? -88.447 -11.150 11.503 1.00 93.88 261 ASN C C 1
ATOM 6674 O O . ASN C 1 240 ? -89.651 -10.915 11.608 1.00 88.72 261 ASN C O 1
ATOM 6679 N N . ILE C 1 241 ? -87.671 -11.411 12.551 1.00 87.24 262 ILE C N 1
ATOM 6680 C CA . ILE C 1 241 ? -88.204 -11.434 13.910 1.00 65.79 262 ILE C CA 1
ATOM 6681 C C . ILE C 1 241 ? -87.672 -10.254 14.720 1.00 67.30 262 ILE C C 1
ATOM 6682 O O . ILE C 1 241 ? -86.464 -10.026 14.774 1.00 58.13 262 ILE C O 1
ATOM 6687 N N . THR C 1 242 ? -88.578 -9.511 15.352 1.00 75.06 263 THR C N 1
ATOM 6688 C CA . THR C 1 242 ? -88.200 -8.311 16.095 1.00 77.87 263 THR C CA 1
ATOM 6689 C C . THR C 1 242 ? -88.218 -8.543 17.606 1.00 80.26 263 THR C C 1
ATOM 6690 O O . THR C 1 242 ? -89.215 -9.007 18.161 1.00 80.62 263 THR C O 1
ATOM 6694 N N . CYS C 1 243 ? -87.110 -8.211 18.265 1.00 65.92 264 CYS C N 1
ATOM 6695 C CA . CYS C 1 243 ? -87.004 -8.331 19.717 1.00 60.18 264 CYS C CA 1
ATOM 6696 C C . CYS C 1 243 ? -86.493 -7.032 20.329 1.00 63.58 264 CYS C C 1
ATOM 6697 O O . CYS C 1 243 ? -85.386 -6.586 20.028 1.00 61.19 264 CYS C O 1
ATOM 6700 N N . VAL C 1 244 ? -87.310 -6.425 21.184 1.00 71.68 265 VAL C N 1
ATOM 6701 C CA . VAL C 1 244 ? -86.954 -5.158 21.813 1.00 76.61 265 VAL C CA 1
ATOM 6702 C C . VAL C 1 244 ? -86.981 -5.261 23.337 1.00 76.64 265 VAL C C 1
ATOM 6703 O O . VAL C 1 244 ? -87.974 -5.691 23.924 1.00 79.41 265 VAL C O 1
ATOM 6707 N N . ALA C 1 245 ? -85.881 -4.863 23.971 1.00 63.94 266 ALA C N 1
ATOM 6708 C CA . ALA C 1 245 ? -85.787 -4.863 25.425 1.00 56.10 266 ALA C CA 1
ATOM 6709 C C . ALA C 1 245 ? -85.406 -3.477 25.926 1.00 55.29 266 ALA C C 1
ATOM 6710 O O . ALA C 1 245 ? -84.752 -2.713 25.219 1.00 67.18 266 ALA C O 1
ATOM 6712 N N . VAL C 1 246 ? -85.821 -3.154 27.145 1.00 59.35 267 VAL C N 1
ATOM 6713 C CA . VAL C 1 246 ? -85.538 -1.847 27.729 1.00 63.82 267 VAL C CA 1
ATOM 6714 C C . VAL C 1 246 ? -85.036 -1.970 29.162 1.00 66.14 267 VAL C C 1
ATOM 6715 O O . VAL C 1 246 ? -84.999 -3.063 29.728 1.00 62.70 267 VAL C O 1
ATOM 6719 N N . GLY C 1 247 ? -84.641 -0.840 29.739 1.00 63.92 268 GLY C N 1
ATOM 6720 C CA . GLY C 1 247 ? -84.168 -0.806 31.111 1.00 64.93 268 GLY C CA 1
ATOM 6721 C C . GLY C 1 247 ? -82.966 0.099 31.274 1.00 56.92 268 GLY C C 1
ATOM 6722 O O . GLY C 1 247 ? -82.398 0.570 30.290 1.00 69.26 268 GLY C O 1
ATOM 6723 N N . SER C 1 248 ? -82.577 0.346 32.519 1.00 39.52 269 SER C N 1
ATOM 6724 C CA . SER C 1 248 ? -81.403 1.164 32.798 1.00 56.63 269 SER C CA 1
ATOM 6725 C C . SER C 1 248 ? -80.448 0.410 33.717 1.00 64.25 269 SER C C 1
ATOM 6726 O O . SER C 1 248 ? -80.773 0.155 34.877 1.00 68.73 269 SER C O 1
ATOM 6729 N N . PRO C 1 249 ? -79.260 0.048 33.204 1.00 60.03 270 PRO C N 1
ATOM 6730 C CA . PRO C 1 249 ? -78.751 0.344 31.858 1.00 61.60 270 PRO C CA 1
ATOM 6731 C C . PRO C 1 249 ? -79.445 -0.450 30.752 1.00 63.71 270 PRO C C 1
ATOM 6732 O O . PRO C 1 249 ? -80.044 -1.494 31.021 1.00 58.74 270 PRO C O 1
ATOM 6736 N N . MET C 1 250 ? -79.361 0.058 29.526 1.00 64.93 271 MET C N 1
ATOM 6737 C CA . MET C 1 250 ? -80.045 -0.537 28.384 1.00 49.96 271 MET C CA 1
ATOM 6738 C C . MET C 1 250 ? -79.466 -1.908 28.050 1.00 40.03 271 MET C C 1
ATOM 6739 O O . MET C 1 250 ? -78.254 -2.058 27.919 1.00 46.72 271 MET C O 1
ATOM 6744 N N . PRO C 1 251 ? -80.341 -2.912 27.908 1.00 42.87 272 PRO C N 1
ATOM 6745 C CA . PRO C 1 251 ? -79.943 -4.309 27.697 1.00 56.60 272 PRO C CA 1
ATOM 6746 C C . PRO C 1 251 ? -79.252 -4.569 26.359 1.00 49.61 272 PRO C C 1
ATOM 6747 O O . PRO C 1 251 ? -79.574 -3.937 25.354 1.00 44.25 272 PRO C O 1
ATOM 6751 N N . TYR C 1 252 ? -78.307 -5.505 26.363 1.00 48.69 273 TYR C N 1
ATOM 6752 C CA . TYR C 1 252 ? -77.712 -6.005 25.131 1.00 51.84 273 TYR C CA 1
ATOM 6753 C C . TYR C 1 252 ? -78.548 -7.157 24.606 1.00 54.34 273 TYR C C 1
ATOM 6754 O O . TYR C 1 252 ? -78.645 -8.202 25.248 1.00 58.81 273 TYR C O 1
ATOM 6763 N N . VAL C 1 253 ? -79.152 -6.969 23.440 1.00 57.08 274 VAL C N 1
ATOM 6764 C CA . VAL C 1 253 ? -80.024 -7.990 22.883 1.00 56.06 274 VAL C CA 1
ATOM 6765 C C . VAL C 1 253 ? -79.271 -8.852 21.880 1.00 47.09 274 VAL C C 1
ATOM 6766 O O . VAL C 1 253 ? -78.590 -8.336 20.996 1.00 65.41 274 VAL C O 1
ATOM 6770 N N . LYS C 1 254 ? -79.390 -10.167 22.027 1.00 30.66 275 LYS C N 1
ATOM 6771 C CA . LYS C 1 254 ? -78.763 -11.094 21.095 1.00 54.90 275 LYS C CA 1
ATOM 6772 C C . LYS C 1 254 ? -79.734 -12.204 20.710 1.00 70.54 275 LYS C C 1
ATOM 6773 O O . LYS C 1 254 ? -80.850 -12.266 21.227 1.00 77.38 275 LYS C O 1
ATOM 6779 N N . TRP C 1 255 ? -79.310 -13.079 19.802 1.00 68.82 276 TRP C N 1
ATOM 6780 C CA . TRP C 1 255 ? -80.146 -14.199 19.385 1.00 66.14 276 TRP C CA 1
ATOM 6781 C C . TRP C 1 255 ? -79.415 -15.526 19.530 1.00 66.57 276 TRP C C 1
ATOM 6782 O O . TRP C 1 255 ? -78.197 -15.596 19.369 1.00 76.12 276 TRP C O 1
ATOM 6793 N N . MET C 1 256 ? -80.167 -16.573 19.849 1.00 63.79 277 MET C N 1
ATOM 6794 C CA . MET C 1 256 ? -79.614 -17.918 19.944 1.00 73.54 277 MET C CA 1
ATOM 6795 C C . MET C 1 256 ? -80.576 -18.938 19.350 1.00 81.25 277 MET C C 1
ATOM 6796 O O . MET C 1 256 ? -81.778 -18.688 19.252 1.00 91.34 277 MET C O 1
ATOM 6801 N N . LEU C 1 257 ? -80.042 -20.089 18.953 1.00 81.54 278 LEU C N 1
ATOM 6802 C CA . LEU C 1 257 ? -80.876 -21.214 18.555 1.00 92.74 278 LEU C CA 1
ATOM 6803 C C . LEU C 1 257 ? -80.684 -22.313 19.586 1.00 102.84 278 LEU C C 1
ATOM 6804 O O . LEU C 1 257 ? -79.960 -23.282 19.351 1.00 98.78 278 LEU C O 1
ATOM 6809 N N . GLY C 1 258 ? -81.331 -22.150 20.734 1.00 103.45 279 GLY C N 1
ATOM 6810 C CA . GLY C 1 258 ? -81.179 -23.097 21.818 1.00 107.27 279 GLY C CA 1
ATOM 6811 C C . GLY C 1 258 ? -79.902 -22.838 22.592 1.00 100.11 279 GLY C C 1
ATOM 6812 O O . GLY C 1 258 ? -79.904 -22.121 23.593 1.00 109.92 279 GLY C O 1
ATOM 6813 N N . ALA C 1 259 ? -78.805 -23.417 22.117 1.00 85.35 280 ALA C N 1
ATOM 6814 C CA . ALA C 1 259 ? -77.533 -23.335 22.820 1.00 87.37 280 ALA C CA 1
ATOM 6815 C C . ALA C 1 259 ? -76.514 -22.433 22.126 1.00 99.92 280 ALA C C 1
ATOM 6816 O O . ALA C 1 259 ? -75.713 -21.775 22.790 1.00 102.19 280 ALA C O 1
ATOM 6818 N N . GLU C 1 260 ? -76.544 -22.390 20.798 1.00 99.66 281 GLU C N 1
ATOM 6819 C CA . GLU C 1 260 ? -75.520 -21.657 20.057 1.00 105.21 281 GLU C CA 1
ATOM 6820 C C . GLU C 1 260 ? -75.952 -20.242 19.688 1.00 94.19 281 GLU C C 1
ATOM 6821 O O . GLU C 1 260 ? -77.103 -20.004 19.324 1.00 91.18 281 GLU C O 1
ATOM 6827 N N . ASP C 1 261 ? -75.009 -19.309 19.793 1.00 87.78 282 ASP C N 1
ATOM 6828 C CA . ASP C 1 261 ? -75.260 -17.900 19.502 1.00 90.19 282 ASP C CA 1
ATOM 6829 C C . ASP C 1 261 ? -75.433 -17.611 18.011 1.00 87.33 282 ASP C C 1
ATOM 6830 O O . ASP C 1 261 ? -74.719 -18.159 17.171 1.00 89.42 282 ASP C O 1
ATOM 6835 N N . LEU C 1 262 ? -76.391 -16.744 17.699 1.00 78.39 283 LEU C N 1
ATOM 6836 C CA . LEU C 1 262 ? -76.689 -16.347 16.325 1.00 76.40 283 LEU C CA 1
ATOM 6837 C C . LEU C 1 262 ? -76.172 -14.943 16.017 1.00 90.65 283 LEU C C 1
ATOM 6838 O O . LEU C 1 262 ? -76.071 -14.545 14.858 1.00 95.32 283 LEU C O 1
ATOM 6843 N N . THR C 1 263 ? -75.845 -14.201 17.070 1.00 91.57 284 THR C N 1
ATOM 6844 C CA . THR C 1 263 ? -75.392 -12.822 16.941 1.00 91.45 284 THR C CA 1
ATOM 6845 C C . THR C 1 263 ? -73.928 -12.679 17.341 1.00 113.58 284 THR C C 1
ATOM 6846 O O . THR C 1 263 ? -73.521 -13.184 18.387 1.00 121.41 284 THR C O 1
ATOM 6850 N N . PRO C 1 264 ? -73.126 -11.989 16.511 1.00 122.04 285 PRO C N 1
ATOM 6851 C CA . PRO C 1 264 ? -71.723 -11.819 16.900 1.00 112.55 285 PRO C CA 1
ATOM 6852 C C . PRO C 1 264 ? -71.582 -10.690 17.917 1.00 101.84 285 PRO C C 1
ATOM 6853 O O . PRO C 1 264 ? -72.404 -9.773 17.938 1.00 99.89 285 PRO C O 1
ATOM 6857 N N . GLU C 1 265 ? -70.545 -10.754 18.746 1.00 98.16 286 GLU C N 1
ATOM 6858 C CA . GLU C 1 265 ? -70.338 -9.753 19.788 1.00 108.20 286 GLU C CA 1
ATOM 6859 C C . GLU C 1 265 ? -69.687 -8.490 19.239 1.00 114.68 286 GLU C C 1
ATOM 6860 O O . GLU C 1 265 ? -69.352 -7.571 19.986 1.00 120.38 286 GLU C O 1
ATOM 6866 N N . ASP C 1 266 ? -69.525 -8.446 17.924 1.00 113.67 287 ASP C N 1
ATOM 6867 C CA . ASP C 1 266 ? -69.013 -7.258 17.267 1.00 123.91 287 ASP C CA 1
ATOM 6868 C C . ASP C 1 266 ? -70.195 -6.409 16.821 1.00 131.48 287 ASP C C 1
ATOM 6869 O O . ASP C 1 266 ? -70.207 -5.191 17.001 1.00 129.34 287 ASP C O 1
ATOM 6874 N N . ASP C 1 267 ? -71.194 -7.074 16.248 1.00 127.45 288 ASP C N 1
ATOM 6875 C CA . ASP C 1 267 ? -72.434 -6.422 15.839 1.00 118.12 288 ASP C CA 1
ATOM 6876 C C . ASP C 1 267 ? -73.516 -6.350 16.924 1.00 114.04 288 ASP C C 1
ATOM 6877 O O . ASP C 1 267 ? -74.620 -5.884 16.647 1.00 116.25 288 ASP C O 1
ATOM 6882 N N . MET C 1 268 ? -73.217 -6.812 18.139 1.00 105.85 289 MET C N 1
ATOM 6883 C CA . MET C 1 268 ? -74.247 -6.925 19.181 1.00 81.87 289 MET C CA 1
ATOM 6884 C C . MET C 1 268 ? -74.906 -5.587 19.537 1.00 78.33 289 MET C C 1
ATOM 6885 O O . MET C 1 268 ? -74.262 -4.695 20.091 1.00 80.55 289 MET C O 1
ATOM 6890 N N . PRO C 1 269 ? -76.209 -5.465 19.227 1.00 61.81 290 PRO C N 1
ATOM 6891 C CA . PRO C 1 269 ? -77.033 -4.257 19.367 1.00 54.19 290 PRO C CA 1
ATOM 6892 C C . PRO C 1 269 ? -77.473 -3.912 20.788 1.00 56.93 290 PRO C C 1
ATOM 6893 O O . PRO C 1 269 ? -77.360 -4.729 21.700 1.00 64.26 290 PRO C O 1
ATOM 6897 N N . ILE C 1 270 ? -77.988 -2.695 20.945 1.00 61.14 291 ILE C N 1
ATOM 6898 C CA . ILE C 1 270 ? -78.468 -2.182 22.225 1.00 46.07 291 ILE C CA 1
ATOM 6899 C C . ILE C 1 270 ? -79.972 -1.912 22.203 1.00 64.71 291 ILE C C 1
ATOM 6900 O O . ILE C 1 270 ? -80.427 -0.968 21.558 1.00 86.33 291 ILE C O 1
ATOM 6905 N N . GLY C 1 271 ? -80.744 -2.747 22.891 1.00 67.08 292 GLY C N 1
ATOM 6906 C CA . GLY C 1 271 ? -82.166 -2.498 23.053 1.00 65.12 292 GLY C CA 1
ATOM 6907 C C . GLY C 1 271 ? -83.056 -3.066 21.963 1.00 67.86 292 GLY C C 1
ATOM 6908 O O . GLY C 1 271 ? -84.238 -3.323 22.194 1.00 63.40 292 GLY C O 1
ATOM 6909 N N . ARG C 1 272 ? -82.498 -3.254 20.772 1.00 62.78 293 ARG C N 1
ATOM 6910 C CA . ARG C 1 272 ? -83.273 -3.755 19.641 1.00 58.61 293 ARG C CA 1
ATOM 6911 C C . ARG C 1 272 ? -82.438 -4.675 18.759 1.00 57.21 293 ARG C C 1
ATOM 6912 O O . ARG C 1 272 ? -81.334 -4.324 18.353 1.00 67.10 293 ARG C O 1
ATOM 6920 N N . ASN C 1 273 ? -82.972 -5.855 18.464 1.00 48.91 294 ASN C N 1
ATOM 6921 C CA . ASN C 1 273 ? -82.296 -6.798 17.583 1.00 54.30 294 ASN C CA 1
ATOM 6922 C C . ASN C 1 273 ? -83.297 -7.481 16.659 1.00 70.28 294 ASN C C 1
ATOM 6923 O O . ASN C 1 273 ? -84.173 -8.217 17.113 1.00 75.99 294 ASN C O 1
ATOM 6928 N N . VAL C 1 274 ? -83.168 -7.225 15.361 1.00 80.32 295 VAL C N 1
ATOM 6929 C CA . VAL C 1 274 ? -84.038 -7.851 14.375 1.00 73.41 295 VAL C CA 1
ATOM 6930 C C . VAL C 1 274 ? -83.310 -9.007 13.695 1.00 68.06 295 VAL C C 1
ATOM 6931 O O . VAL C 1 274 ? -82.321 -8.804 12.992 1.00 73.86 295 VAL C O 1
ATOM 6935 N N . LEU C 1 275 ? -83.801 -10.222 13.918 1.00 56.08 296 LEU C N 1
ATOM 6936 C CA . LEU C 1 275 ? -83.172 -11.413 13.364 1.00 63.84 296 LEU C CA 1
ATOM 6937 C C . LEU C 1 275 ? -83.721 -11.712 11.974 1.00 83.53 296 LEU C C 1
ATOM 6938 O O . LEU C 1 275 ? -84.932 -11.691 11.762 1.00 85.50 296 LEU C O 1
ATOM 6943 N N . GLU C 1 276 ? -82.824 -11.992 11.032 1.00 99.19 297 GLU C N 1
ATOM 6944 C CA . GLU C 1 276 ? -83.218 -12.297 9.658 1.00 91.99 297 GLU C CA 1
ATOM 6945 C C . GLU C 1 276 ? -83.009 -13.773 9.315 1.00 88.53 297 GLU C C 1
ATOM 6946 O O . GLU C 1 276 ? -81.907 -14.306 9.460 1.00 73.97 297 GLU C O 1
ATOM 6952 N N . LEU C 1 277 ? -84.076 -14.427 8.862 1.00 70.31 298 LEU C N 1
ATOM 6953 C CA . LEU C 1 277 ? -84.017 -15.838 8.491 1.00 69.49 298 LEU C CA 1
ATOM 6954 C C . LEU C 1 277 ? -84.075 -16.029 6.979 1.00 85.23 298 LEU C C 1
ATOM 6955 O O . LEU C 1 277 ? -84.759 -15.285 6.277 1.00 88.52 298 LEU C O 1
ATOM 6960 N N . ASN C 1 278 ? -83.354 -17.033 6.489 1.00 85.68 299 ASN C N 1
ATOM 6961 C CA . ASN C 1 278 ? -83.338 -17.369 5.069 1.00 72.48 299 ASN C CA 1
ATOM 6962 C C . ASN C 1 278 ? -83.257 -18.878 4.863 1.00 83.37 299 ASN C C 1
ATOM 6963 O O . ASN C 1 278 ? -82.610 -19.579 5.643 1.00 95.57 299 ASN C O 1
ATOM 6968 N N . ASP C 1 279 ? -83.912 -19.364 3.810 1.00 87.62 300 ASP C N 1
ATOM 6969 C CA . ASP C 1 279 ? -83.940 -20.790 3.484 1.00 99.34 300 ASP C CA 1
ATOM 6970 C C . ASP C 1 279 ? -84.445 -21.630 4.655 1.00 91.64 300 ASP C C 1
ATOM 6971 O O . ASP C 1 279 ? -83.842 -22.645 5.006 1.00 101.97 300 ASP C O 1
ATOM 6976 N N . VAL C 1 280 ? -85.546 -21.196 5.261 1.00 73.00 301 VAL C N 1
ATOM 6977 C CA . VAL C 1 280 ? -86.147 -21.929 6.370 1.00 75.06 301 VAL C CA 1
ATOM 6978 C C . VAL C 1 280 ? -86.756 -23.233 5.863 1.00 82.97 301 VAL C C 1
ATOM 6979 O O . VAL C 1 280 ? -87.808 -23.228 5.228 1.00 103.20 301 VAL C O 1
ATOM 6983 N N . ARG C 1 281 ? -86.092 -24.349 6.147 1.00 89.79 302 ARG C N 1
ATOM 6984 C CA . ARG C 1 281 ? -86.528 -25.642 5.627 1.00 92.36 302 ARG C CA 1
ATOM 6985 C C . ARG C 1 281 ? -87.009 -26.578 6.731 1.00 103.89 302 ARG C C 1
ATOM 6986 O O . ARG C 1 281 ? -87.444 -27.697 6.459 1.00 112.30 302 ARG C O 1
ATOM 6994 N N . GLN C 1 282 ? -86.927 -26.117 7.975 1.00 104.67 303 GLN C N 1
ATOM 6995 C CA . GLN C 1 282 ? -87.391 -26.905 9.111 1.00 108.49 303 GLN C CA 1
ATOM 6996 C C . GLN C 1 282 ? -87.851 -26.000 10.254 1.00 102.14 303 GLN C C 1
ATOM 6997 O O . GLN C 1 282 ? -87.286 -24.928 10.471 1.00 101.87 303 GLN C O 1
ATOM 7003 N N . SER C 1 283 ? -88.880 -26.434 10.978 1.00 101.94 304 SER C N 1
ATOM 7004 C CA . SER C 1 283 ? -89.418 -25.661 12.094 1.00 90.12 304 SER C CA 1
ATOM 7005 C C . SER C 1 283 ? -88.438 -25.640 13.266 1.00 93.05 304 SER C C 1
ATOM 7006 O O . SER C 1 283 ? -87.755 -26.632 13.528 1.00 96.86 304 SER C O 1
ATOM 7009 N N . ALA C 1 284 ? -88.377 -24.516 13.975 1.00 70.17 305 ALA C N 1
ATOM 7010 C CA . ALA C 1 284 ? -87.425 -24.370 15.073 1.00 83.63 305 ALA C CA 1
ATOM 7011 C C . ALA C 1 284 ? -87.854 -23.322 16.098 1.00 88.93 305 ALA C C 1
ATOM 7012 O O . ALA C 1 284 ? -88.736 -22.504 15.839 1.00 83.42 305 ALA C O 1
ATOM 7014 N N . ASN C 1 285 ? -87.209 -23.362 17.261 1.00 107.04 306 ASN C N 1
ATOM 7015 C CA . ASN C 1 285 ? -87.438 -22.394 18.329 1.00 87.28 306 ASN C CA 1
ATOM 7016 C C . ASN C 1 285 ? -86.215 -21.498 18.527 1.00 84.50 306 ASN C C 1
ATOM 7017 O O . ASN C 1 285 ? -85.108 -21.989 18.756 1.00 76.73 306 ASN C O 1
ATOM 7022 N N . TYR C 1 286 ? -86.416 -20.187 18.439 1.00 81.58 307 TYR C N 1
ATOM 7023 C CA . TYR C 1 286 ? -85.310 -19.237 18.541 1.00 89.28 307 TYR C CA 1
ATOM 7024 C C . TYR C 1 286 ? -85.381 -18.405 19.820 1.00 77.37 307 TYR C C 1
ATOM 7025 O O . TYR C 1 286 ? -86.393 -17.765 20.101 1.00 78.15 307 TYR C O 1
ATOM 7034 N N . THR C 1 287 ? -84.292 -18.419 20.585 1.00 84.73 308 THR C N 1
ATOM 7035 C CA . THR C 1 287 ? -84.251 -17.768 21.891 1.00 68.47 308 THR C CA 1
ATOM 7036 C C . THR C 1 287 ? -83.660 -16.363 21.824 1.00 59.59 308 THR C C 1
ATOM 7037 O O . THR C 1 287 ? -82.544 -16.171 21.345 1.00 72.01 308 THR C O 1
ATOM 7041 N N . CYS C 1 288 ? -84.410 -15.387 22.321 1.00 51.91 309 CYS C N 1
ATOM 7042 C CA . CYS C 1 288 ? -83.930 -14.014 22.396 1.00 52.16 309 CYS C CA 1
ATOM 7043 C C . CYS C 1 288 ? -83.492 -13.694 23.823 1.00 67.29 309 CYS C C 1
ATOM 7044 O O . CYS C 1 288 ? -84.247 -13.904 24.772 1.00 68.69 309 CYS C O 1
ATOM 7047 N N . VAL C 1 289 ? -82.273 -13.184 23.971 1.00 64.61 310 VAL C N 1
ATOM 7048 C CA . VAL C 1 289 ? -81.708 -12.921 25.292 1.00 49.21 310 VAL C CA 1
ATOM 7049 C C . VAL C 1 289 ? -81.305 -11.459 25.464 1.00 52.86 310 VAL C C 1
ATOM 7050 O O . VAL C 1 289 ? -80.591 -10.899 24.632 1.00 69.27 310 VAL C O 1
ATOM 7054 N N . ALA C 1 290 ? -81.775 -10.845 26.545 1.00 45.30 311 ALA C N 1
ATOM 7055 C CA . ALA C 1 290 ? -81.400 -9.474 26.874 1.00 60.91 311 ALA C CA 1
ATOM 7056 C C . ALA C 1 290 ? -80.496 -9.463 28.103 1.00 51.62 311 ALA C C 1
ATOM 7057 O O . ALA C 1 290 ? -80.794 -10.108 29.106 1.00 52.46 311 ALA C O 1
ATOM 7059 N N . MET C 1 291 ? -79.392 -8.729 28.025 1.00 57.88 312 MET C N 1
ATOM 7060 C CA . MET C 1 291 ? -78.400 -8.751 29.093 1.00 48.59 312 MET C CA 1
ATOM 7061 C C . MET C 1 291 ? -78.045 -7.364 29.604 1.00 49.06 312 MET C C 1
ATOM 7062 O O . MET C 1 291 ? -77.818 -6.437 28.827 1.00 49.86 312 MET C O 1
ATOM 7067 N N . SER C 1 292 ? -77.989 -7.239 30.924 1.00 36.06 313 SER C N 1
ATOM 7068 C CA . SER C 1 292 ? -77.450 -6.051 31.566 1.00 39.63 313 SER C CA 1
ATOM 7069 C C . SER C 1 292 ? -76.744 -6.478 32.841 1.00 49.10 313 SER C C 1
ATOM 7070 O O . SER C 1 292 ? -76.663 -7.668 33.144 1.00 49.60 313 SER C O 1
ATOM 7073 N N . THR C 1 293 ? -76.238 -5.509 33.592 1.00 50.68 314 THR C N 1
ATOM 7074 C CA . THR C 1 293 ? -75.581 -5.814 34.854 1.00 45.81 314 THR C CA 1
ATOM 7075 C C . THR C 1 293 ? -76.611 -6.028 35.964 1.00 49.86 314 THR C C 1
ATOM 7076 O O . THR C 1 293 ? -76.254 -6.288 37.113 1.00 52.76 314 THR C O 1
ATOM 7080 N N . LEU C 1 294 ? -77.890 -5.937 35.606 1.00 43.48 315 LEU C N 1
ATOM 7081 C CA . LEU C 1 294 ? -78.980 -6.076 36.570 1.00 42.25 315 LEU C CA 1
ATOM 7082 C C . LEU C 1 294 ? -79.832 -7.317 36.327 1.00 39.72 315 LEU C C 1
ATOM 7083 O O . LEU C 1 294 ? -80.740 -7.607 37.104 1.00 46.22 315 LEU C O 1
ATOM 7088 N N . GLY C 1 295 ? -79.560 -8.039 35.247 1.00 37.20 316 GLY C N 1
ATOM 7089 C CA . GLY C 1 295 ? -80.311 -9.250 34.972 1.00 35.72 316 GLY C CA 1
ATOM 7090 C C . GLY C 1 295 ? -80.171 -9.800 33.568 1.00 40.32 316 GLY C C 1
ATOM 7091 O O . GLY C 1 295 ? -79.678 -9.125 32.665 1.00 42.87 316 GLY C O 1
ATOM 7092 N N . VAL C 1 296 ? -80.610 -11.044 33.395 1.00 40.35 317 VAL C N 1
ATOM 7093 C CA . VAL C 1 296 ? -80.592 -11.710 32.098 1.00 40.39 317 VAL C CA 1
ATOM 7094 C C . VAL C 1 296 ? -81.927 -12.408 31.854 1.00 40.64 317 VAL C C 1
ATOM 7095 O O . VAL C 1 296 ? -82.242 -13.408 32.500 1.00 54.60 317 VAL C O 1
ATOM 7099 N N . ILE C 1 297 ? -82.705 -11.877 30.916 1.00 35.16 318 ILE C N 1
ATOM 7100 C CA . ILE C 1 297 ? -84.026 -12.419 30.610 1.00 44.91 318 ILE C CA 1
ATOM 7101 C C . ILE C 1 297 ? -84.065 -13.082 29.234 1.00 46.50 318 ILE C C 1
ATOM 7102 O O . ILE C 1 297 ? -83.259 -12.766 28.359 1.00 57.63 318 ILE C O 1
ATOM 7107 N N . GLU C 1 298 ? -85.004 -14.005 29.052 1.00 48.35 319 GLU C N 1
ATOM 7108 C CA . GLU C 1 298 ? -85.109 -14.758 27.806 1.00 48.11 319 GLU C CA 1
ATOM 7109 C C . GLU C 1 298 ? -86.527 -14.729 27.231 1.00 50.33 319 GLU C C 1
ATOM 7110 O O . GLU C 1 298 ? -87.485 -14.387 27.925 1.00 56.33 319 GLU C O 1
ATOM 7116 N N . ALA C 1 299 ? -86.647 -15.090 25.957 1.00 65.41 320 ALA C N 1
ATOM 7117 C CA . ALA C 1 299 ? -87.942 -15.168 25.283 1.00 71.84 320 ALA C CA 1
ATOM 7118 C C . ALA C 1 299 ? -87.835 -16.006 24.014 1.00 71.04 320 ALA C C 1
ATOM 7119 O O . ALA C 1 299 ? -86.936 -15.799 23.198 1.00 78.32 320 ALA C O 1
ATOM 7121 N N . ILE C 1 300 ? -88.754 -16.951 23.848 1.00 67.86 321 ILE C N 1
ATOM 7122 C CA . ILE C 1 300 ? -88.718 -17.841 22.696 1.00 78.55 321 ILE C CA 1
ATOM 7123 C C . ILE C 1 300 ? -89.772 -17.437 21.662 1.00 81.14 321 ILE C C 1
ATOM 7124 O O . ILE C 1 300 ? -90.857 -16.971 22.012 1.00 83.39 321 ILE C O 1
ATOM 7129 N N . ALA C 1 301 ? -89.435 -17.616 20.388 1.00 81.13 322 ALA C N 1
ATOM 7130 C CA . ALA C 1 301 ? -90.350 -17.348 19.285 1.00 77.33 322 ALA C CA 1
ATOM 7131 C C . ALA C 1 301 ? -90.598 -18.626 18.489 1.00 89.93 322 ALA C C 1
ATOM 7132 O O . ALA C 1 301 ? -89.652 -19.313 18.100 1.00 88.02 322 ALA C O 1
ATOM 7134 N N . GLN C 1 302 ? -91.867 -18.946 18.255 1.00 83.49 323 GLN C N 1
ATOM 7135 C CA . GLN C 1 302 ? -92.218 -20.181 17.561 1.00 83.02 323 GLN C CA 1
ATOM 7136 C C . GLN C 1 302 ? -92.188 -20.015 16.045 1.00 85.10 323 GLN C C 1
ATOM 7137 O O . GLN C 1 302 ? -93.032 -19.329 15.465 1.00 82.08 323 GLN C O 1
ATOM 7143 N N . ILE C 1 303 ? -91.205 -20.643 15.409 1.00 86.65 324 ILE C N 1
ATOM 7144 C CA . ILE C 1 303 ? -91.100 -20.617 13.957 1.00 80.17 324 ILE C CA 1
ATOM 7145 C C . ILE C 1 303 ? -91.469 -21.981 13.383 1.00 83.71 324 ILE C C 1
ATOM 7146 O O . ILE C 1 303 ? -90.767 -22.970 13.602 1.00 83.77 324 ILE C O 1
ATOM 7151 N N . THR C 1 304 ? -92.575 -22.024 12.649 1.00 65.31 325 THR C N 1
ATOM 7152 C CA . THR C 1 304 ? -93.082 -23.271 12.090 1.00 78.40 325 THR C CA 1
ATOM 7153 C C . THR C 1 304 ? -93.099 -23.222 10.565 1.00 88.39 325 THR C C 1
ATOM 7154 O O . THR C 1 304 ? -93.231 -22.149 9.979 1.00 90.96 325 THR C O 1
ATOM 7158 N N . VAL C 1 305 ? -92.970 -24.378 9.918 1.00 85.79 326 VAL C N 1
ATOM 7159 C CA . VAL C 1 305 ? -93.007 -24.406 8.460 1.00 86.64 326 VAL C CA 1
ATOM 7160 C C . VAL C 1 305 ? -94.300 -25.045 7.954 1.00 92.69 326 VAL C C 1
ATOM 7161 O O . VAL C 1 305 ? -94.382 -26.255 7.746 1.00 106.13 326 VAL C O 1
ATOM 7165 N N . LYS C 1 306 ? -95.310 -24.203 7.756 1.00 96.25 327 LYS C N 1
ATOM 7166 C CA . LYS C 1 306 ? -96.610 -24.635 7.253 1.00 91.77 327 LYS C CA 1
ATOM 7167 C C . LYS C 1 306 ? -96.702 -24.385 5.747 1.00 97.65 327 LYS C C 1
ATOM 7168 O O . LYS C 1 306 ? -96.141 -23.411 5.243 1.00 89.97 327 LYS C O 1
ATOM 7174 N N . ALA C 1 307 ? -97.400 -25.265 5.033 1.00 94.79 328 ALA C N 1
ATOM 7175 C CA . ALA C 1 307 ? -97.539 -25.143 3.583 1.00 76.78 328 ALA C CA 1
ATOM 7176 C C . ALA C 1 307 ? -98.301 -23.881 3.176 1.00 54.19 328 ALA C C 1
ATOM 7177 O O . ALA C 1 307 ? -99.351 -23.567 3.735 1.00 62.68 328 ALA C O 1
ATOM 7179 N N . PRO D 2 2 ? -10.717 24.238 -4.222 1.00 92.96 33 PRO D N 1
ATOM 7180 C CA . PRO D 2 2 ? -11.402 23.196 -4.996 1.00 97.51 33 PRO D CA 1
ATOM 7181 C C . PRO D 2 2 ? -12.918 23.279 -4.848 1.00 93.51 33 PRO D C 1
ATOM 7182 O O . PRO D 2 2 ? -13.532 22.363 -4.301 1.00 94.68 33 PRO D O 1
ATOM 7186 N N . CYS D 2 3 ? -13.512 24.362 -5.337 1.00 76.48 34 CYS D N 1
ATOM 7187 C CA . CYS D 2 3 ? -14.948 24.556 -5.195 1.00 60.53 34 CYS D CA 1
ATOM 7188 C C . CYS D 2 3 ? -15.727 24.218 -6.464 1.00 63.33 34 CYS D C 1
ATOM 7189 O O . CYS D 2 3 ? -15.355 24.640 -7.558 1.00 81.76 34 CYS D O 1
ATOM 7192 N N . PRO D 2 4 ? -16.816 23.445 -6.313 1.00 68.08 35 PRO D N 1
ATOM 7193 C CA . PRO D 2 4 ? -17.751 23.067 -7.383 1.00 59.83 35 PRO D CA 1
ATOM 7194 C C . PRO D 2 4 ? -18.519 24.256 -7.956 1.00 54.93 35 PRO D C 1
ATOM 7195 O O . PRO D 2 4 ? -18.720 25.249 -7.256 1.00 62.50 35 PRO D O 1
ATOM 7199 N N . GLY D 2 5 ? -18.934 24.151 -9.216 1.00 49.79 36 GLY D N 1
ATOM 7200 C CA . GLY D 2 5 ? -19.653 25.219 -9.890 1.00 49.71 36 GLY D CA 1
ATOM 7201 C C . GLY D 2 5 ? -20.920 25.637 -9.166 1.00 46.97 36 GLY D C 1
ATOM 7202 O O . GLY D 2 5 ? -21.597 24.803 -8.564 1.00 49.50 36 GLY D O 1
ATOM 7203 N N . ARG D 2 6 ? -21.221 26.935 -9.212 1.00 45.55 37 ARG D N 1
ATOM 7204 C CA . ARG D 2 6 ? -22.433 27.506 -8.612 1.00 51.15 37 ARG D CA 1
ATOM 7205 C C . ARG D 2 6 ? -22.500 27.371 -7.087 1.00 39.46 37 ARG D C 1
ATOM 7206 O O . ARG D 2 6 ? -23.523 27.688 -6.480 1.00 32.86 37 ARG D O 1
ATOM 7214 N N . CYS D 2 7 ? -21.417 26.908 -6.472 1.00 33.86 38 CYS D N 1
ATOM 7215 C CA . CYS D 2 7 ? -21.352 26.805 -5.018 1.00 33.54 38 CYS D CA 1
ATOM 7216 C C . CYS D 2 7 ? -20.538 27.943 -4.416 1.00 38.37 38 CYS D C 1
ATOM 7217 O O . CYS D 2 7 ? -19.574 28.407 -5.017 1.00 63.25 38 CYS D O 1
ATOM 7220 N N . ILE D 2 8 ? -20.924 28.392 -3.228 1.00 34.77 39 ILE D N 1
ATOM 7221 C CA . ILE D 2 8 ? -20.136 29.396 -2.529 1.00 31.14 39 ILE D CA 1
ATOM 7222 C C . ILE D 2 8 ? -19.390 28.771 -1.366 1.00 39.20 39 ILE D C 1
ATOM 7223 O O . ILE D 2 8 ? -19.964 28.539 -0.303 1.00 40.01 39 ILE D O 1
ATOM 7228 N N . CYS D 2 9 ? -18.104 28.520 -1.554 1.00 46.64 40 CYS D N 1
ATOM 7229 C CA . CYS D 2 9 ? -17.314 27.926 -0.491 1.00 52.54 40 CYS D CA 1
ATOM 7230 C C . CYS D 2 9 ? -16.158 28.846 -0.139 1.00 51.24 40 CYS D C 1
ATOM 7231 O O . CYS D 2 9 ? -15.291 29.117 -0.969 1.00 87.16 40 CYS D O 1
ATOM 7234 N N . GLN D 2 10 ? -16.155 29.334 1.095 1.00 43.39 41 GLN D N 1
ATOM 7235 C CA . GLN D 2 10 ? -15.042 30.130 1.583 1.00 67.91 41 GLN D CA 1
ATOM 7236 C C . GLN D 2 10 ? -14.191 29.277 2.520 1.00 69.92 41 GLN D C 1
ATOM 7237 O O . GLN D 2 10 ? -14.645 28.838 3.575 1.00 61.37 41 GLN D O 1
ATOM 7243 N N . ASN D 2 11 ? -12.949 29.043 2.114 1.00 83.68 42 ASN D N 1
ATOM 7244 C CA . ASN D 2 11 ? -12.065 28.130 2.825 1.00 84.53 42 ASN D CA 1
ATOM 7245 C C . ASN D 2 11 ? -11.034 28.854 3.682 1.00 98.92 42 ASN D C 1
ATOM 7246 O O . ASN D 2 11 ? -9.935 28.345 3.908 1.00 88.75 42 ASN D O 1
ATOM 7251 N N . VAL D 2 12 ? -11.393 30.042 4.158 1.00 101.25 43 VAL D N 1
ATOM 7252 C CA . VAL D 2 12 ? -10.506 30.798 5.029 1.00 96.34 43 VAL D CA 1
ATOM 7253 C C . VAL D 2 12 ? -10.579 30.225 6.441 1.00 90.01 43 VAL D C 1
ATOM 7254 O O . VAL D 2 12 ? -11.616 30.300 7.102 1.00 82.90 43 VAL D O 1
ATOM 7258 N N . ALA D 2 13 ? -9.464 29.653 6.887 1.00 91.08 44 ALA D N 1
ATOM 7259 C CA . ALA D 2 13 ? -9.355 29.039 8.209 1.00 87.10 44 ALA D CA 1
ATOM 7260 C C . ALA D 2 13 ? -9.718 30.013 9.329 1.00 102.92 44 ALA D C 1
ATOM 7261 O O . ALA D 2 13 ? -9.479 31.215 9.208 1.00 109.09 44 ALA D O 1
ATOM 7263 N N . PRO D 2 14 ? -10.299 29.498 10.428 1.00 106.90 45 PRO D N 1
ATOM 7264 C CA . PRO D 2 14 ? -10.616 28.088 10.684 1.00 96.77 45 PRO D CA 1
ATOM 7265 C C . PRO D 2 14 ? -12.005 27.664 10.198 1.00 89.68 45 PRO D C 1
ATOM 7266 O O . PRO D 2 14 ? -12.221 26.480 9.933 1.00 69.83 45 PRO D O 1
ATOM 7270 N N . THR D 2 15 ? -12.930 28.615 10.090 1.00 86.39 46 THR D N 1
ATOM 7271 C CA . THR D 2 15 ? -14.319 28.297 9.772 1.00 82.77 46 THR D CA 1
ATOM 7272 C C . THR D 2 15 ? -14.553 28.146 8.271 1.00 65.60 46 THR D C 1
ATOM 7273 O O . THR D 2 15 ? -14.884 29.111 7.580 1.00 54.14 46 THR D O 1
ATOM 7277 N N . LEU D 2 16 ? -14.389 26.921 7.782 1.00 56.15 47 LEU D N 1
ATOM 7278 C CA . LEU D 2 16 ? -14.679 26.586 6.393 1.00 51.21 47 LEU D CA 1
ATOM 7279 C C . LEU D 2 16 ? -16.168 26.384 6.135 1.00 56.86 47 LEU D C 1
ATOM 7280 O O . LEU D 2 16 ? -16.784 25.459 6.669 1.00 39.29 47 LEU D O 1
ATOM 7285 N N . THR D 2 17 ? -16.738 27.256 5.310 1.00 64.18 48 THR D N 1
ATOM 7286 C CA . THR D 2 17 ? -18.159 27.210 5.000 1.00 38.23 48 THR D CA 1
ATOM 7287 C C . THR D 2 17 ? -18.349 26.813 3.542 1.00 46.97 48 THR D C 1
ATOM 7288 O O . THR D 2 17 ? -17.625 27.284 2.667 1.00 55.86 48 THR D O 1
ATOM 7292 N N . MET D 2 18 ? -19.318 25.941 3.288 1.00 55.68 49 MET D N 1
ATOM 7293 C CA . MET D 2 18 ? -19.650 25.535 1.927 1.00 47.60 49 MET D CA 1
ATOM 7294 C C . MET D 2 18 ? -21.158 25.519 1.706 1.00 31.77 49 MET D C 1
ATOM 7295 O O . MET D 2 18 ? -21.887 24.838 2.424 1.00 40.34 49 MET D O 1
ATOM 7300 N N . LEU D 2 19 ? -21.622 26.260 0.705 1.00 25.69 50 LEU D N 1
ATOM 7301 C CA . LEU D 2 19 ? -23.048 26.336 0.413 1.00 22.77 50 LEU D CA 1
ATOM 7302 C C . LEU D 2 19 ? -23.322 25.941 -1.030 1.00 32.89 50 LEU D C 1
ATOM 7303 O O . LEU D 2 19 ? -22.781 26.548 -1.952 1.00 38.09 50 LEU D O 1
ATOM 7308 N N . CYS D 2 20 ? -24.178 24.943 -1.230 1.00 29.90 51 CYS D N 1
ATOM 7309 C CA . CYS D 2 20 ? -24.518 24.511 -2.583 1.00 35.09 51 CYS D CA 1
ATOM 7310 C C . CYS D 2 20 ? -26.024 24.407 -2.764 1.00 37.44 51 CYS D C 1
ATOM 7311 O O . CYS D 2 20 ? -26.542 23.387 -3.211 1.00 45.57 51 CYS D O 1
ATOM 7314 N N . ALA D 2 21 ? -26.718 25.490 -2.444 1.00 35.77 52 ALA D N 1
ATOM 7315 C CA . ALA D 2 21 ? -28.168 25.533 -2.542 1.00 33.18 52 ALA D CA 1
ATOM 7316 C C . ALA D 2 21 ? -28.629 25.793 -3.967 1.00 39.82 52 ALA D C 1
ATOM 7317 O O . ALA D 2 21 ? -28.101 26.672 -4.646 1.00 59.74 52 ALA D O 1
ATOM 7319 N N . LYS D 2 22 ? -29.607 25.009 -4.409 1.00 42.39 53 LYS D N 1
ATOM 7320 C CA . LYS D 2 22 ? -30.201 25.147 -5.734 1.00 36.94 53 LYS D CA 1
ATOM 7321 C C . LYS D 2 22 ? -29.148 25.126 -6.838 1.00 39.81 53 LYS D C 1
ATOM 7322 O O . LYS D 2 22 ? -29.066 26.049 -7.648 1.00 34.80 53 LYS D O 1
ATOM 7328 N N . THR D 2 23 ? -28.354 24.061 -6.869 1.00 41.06 54 THR D N 1
ATOM 7329 C CA . THR D 2 23 ? -27.327 23.896 -7.891 1.00 40.17 54 THR D CA 1
ATOM 7330 C C . THR D 2 23 ? -27.540 22.604 -8.672 1.00 46.11 54 THR D C 1
ATOM 7331 O O . THR D 2 23 ? -26.696 22.205 -9.477 1.00 47.08 54 THR D O 1
ATOM 7335 N N . GLY D 2 24 ? -28.665 21.946 -8.414 1.00 39.46 55 GLY D N 1
ATOM 7336 C CA . GLY D 2 24 ? -29.046 20.757 -9.155 1.00 36.97 55 GLY D CA 1
ATOM 7337 C C . GLY D 2 24 ? -28.167 19.545 -8.917 1.00 26.28 55 GLY D C 1
ATOM 7338 O O . GLY D 2 24 ? -28.028 18.696 -9.794 1.00 37.94 55 GLY D O 1
ATOM 7339 N N . LEU D 2 25 ? -27.581 19.460 -7.728 1.00 26.12 56 LEU D N 1
ATOM 7340 C CA . LEU D 2 25 ? -26.738 18.326 -7.355 1.00 31.87 56 LEU D CA 1
ATOM 7341 C C . LEU D 2 25 ? -27.484 16.996 -7.443 1.00 26.88 56 LEU D C 1
ATOM 7342 O O . LEU D 2 25 ? -28.672 16.914 -7.126 1.00 28.91 56 LEU D O 1
ATOM 7347 N N . LEU D 2 26 ? -26.785 15.960 -7.893 1.00 22.58 57 LEU D N 1
ATOM 7348 C CA . LEU D 2 26 ? -27.343 14.613 -7.917 1.00 30.29 57 LEU D CA 1
ATOM 7349 C C . LEU D 2 26 ? -26.730 13.764 -6.806 1.00 34.89 57 LEU D C 1
ATOM 7350 O O . LEU D 2 26 ? -27.348 12.820 -6.314 1.00 41.13 57 LEU D O 1
ATOM 7355 N N . PHE D 2 27 ? -25.504 14.105 -6.426 1.00 31.47 58 PHE D N 1
ATOM 7356 C CA . PHE D 2 27 ? -24.797 13.408 -5.359 1.00 26.27 58 PHE D CA 1
ATOM 7357 C C . PHE D 2 27 ? -24.165 14.408 -4.404 1.00 25.46 58 PHE D C 1
ATOM 7358 O O . PHE D 2 27 ? -24.038 15.590 -4.722 1.00 28.97 58 PHE D O 1
ATOM 7366 N N . VAL D 2 28 ? -23.743 13.928 -3.243 1.00 24.36 59 VAL D N 1
ATOM 7367 C CA . VAL D 2 28 ? -22.988 14.765 -2.330 1.00 21.44 59 VAL D CA 1
ATOM 7368 C C . VAL D 2 28 ? -21.606 14.980 -2.930 1.00 38.74 59 VAL D C 1
ATOM 7369 O O . VAL D 2 28 ? -20.874 14.016 -3.166 1.00 39.54 59 VAL D O 1
ATOM 7373 N N . PRO D 2 29 ? -21.255 16.250 -3.191 1.00 40.76 60 PRO D N 1
ATOM 7374 C CA . PRO D 2 29 ? -20.005 16.651 -3.847 1.00 32.52 60 PRO D CA 1
ATOM 7375 C C . PRO D 2 29 ? -18.789 15.951 -3.261 1.00 35.70 60 PRO D C 1
ATOM 7376 O O . PRO D 2 29 ? -18.588 15.999 -2.050 1.00 50.45 60 PRO D O 1
ATOM 7380 N N . PRO D 2 30 ? -18.007 15.272 -4.113 1.00 45.69 61 PRO D N 1
ATOM 7381 C CA . PRO D 2 30 ? -16.790 14.578 -3.683 1.00 49.73 61 PRO D CA 1
ATOM 7382 C C . PRO D 2 30 ? -15.661 15.560 -3.399 1.00 52.30 61 PRO D C 1
ATOM 7383 O O . PRO D 2 30 ? -15.724 16.707 -3.850 1.00 49.36 61 PRO D O 1
ATOM 7387 N N . ALA D 2 31 ? -14.655 15.110 -2.654 1.00 51.87 62 ALA D N 1
ATOM 7388 C CA . ALA D 2 31 ? -13.485 15.926 -2.339 1.00 85.03 62 ALA D CA 1
ATOM 7389 C C . ALA D 2 31 ? -13.850 17.225 -1.620 1.00 79.65 62 ALA D C 1
ATOM 7390 O O . ALA D 2 31 ? -13.341 18.294 -1.958 1.00 90.29 62 ALA D O 1
ATOM 7392 N N . ILE D 2 32 ? -14.744 17.132 -0.641 1.00 53.74 63 ILE D N 1
ATOM 7393 C CA . ILE D 2 32 ? -15.039 18.274 0.214 1.00 49.03 63 ILE D CA 1
ATOM 7394 C C . ILE D 2 32 ? -14.012 18.315 1.338 1.00 52.00 63 ILE D C 1
ATOM 7395 O O . ILE D 2 32 ? -13.751 17.295 1.979 1.00 52.65 63 ILE D O 1
ATOM 7400 N N . ASP D 2 33 ? -13.425 19.490 1.561 1.00 44.01 64 ASP D N 1
ATOM 7401 C CA . ASP D 2 33 ? -12.351 19.648 2.537 1.00 51.24 64 ASP D CA 1
ATOM 7402 C C . ASP D 2 33 ? -12.809 19.169 3.911 1.00 48.76 64 ASP D C 1
ATOM 7403 O O . ASP D 2 33 ? -13.779 19.683 4.462 1.00 54.43 64 ASP D O 1
ATOM 7408 N N . ARG D 2 34 ? -12.106 18.186 4.465 1.00 43.46 65 ARG D N 1
ATOM 7409 C CA . ARG D 2 34 ? -12.566 17.519 5.679 1.00 38.90 65 ARG D CA 1
ATOM 7410 C C . ARG D 2 34 ? -12.440 18.375 6.939 1.00 48.43 65 ARG D C 1
ATOM 7411 O O . ARG D 2 34 ? -12.796 17.930 8.031 1.00 52.84 65 ARG D O 1
ATOM 7419 N N . ARG D 2 35 ? -11.936 19.596 6.791 1.00 47.67 66 ARG D N 1
ATOM 7420 C CA . ARG D 2 35 ? -11.893 20.530 7.912 1.00 45.66 66 ARG D CA 1
ATOM 7421 C C . ARG D 2 35 ? -13.062 21.515 7.848 1.00 49.08 66 ARG D C 1
ATOM 7422 O O . ARG D 2 35 ? -13.043 22.556 8.506 1.00 53.83 66 ARG D O 1
ATOM 7430 N N . VAL D 2 36 ? -14.073 21.178 7.048 1.00 45.77 67 VAL D N 1
ATOM 7431 C CA . VAL D 2 36 ? -15.255 22.022 6.889 1.00 37.09 67 VAL D CA 1
ATOM 7432 C C . VAL D 2 36 ? -16.061 22.040 8.182 1.00 43.67 67 VAL D C 1
ATOM 7433 O O . VAL D 2 36 ? -16.230 21.006 8.828 1.00 44.83 67 VAL D O 1
ATOM 7437 N N . VAL D 2 37 ? -16.542 23.221 8.562 1.00 41.73 68 VAL D N 1
ATOM 7438 C CA . VAL D 2 37 ? -17.297 23.382 9.797 1.00 41.41 68 VAL D CA 1
ATOM 7439 C C . VAL D 2 37 ? -18.806 23.445 9.540 1.00 47.13 68 VAL D C 1
ATOM 7440 O O . VAL D 2 37 ? -19.588 22.784 10.229 1.00 34.84 68 VAL D O 1
ATOM 7444 N N . GLU D 2 38 ? -19.209 24.237 8.549 1.00 46.94 69 GLU D N 1
ATOM 7445 C CA . GLU D 2 38 ? -20.616 24.334 8.163 1.00 36.53 69 GLU D CA 1
ATOM 7446 C C . GLU D 2 38 ? -20.820 23.884 6.720 1.00 32.98 69 GLU D C 1
ATOM 7447 O O . GLU D 2 38 ? -20.132 24.354 5.816 1.00 49.83 69 GLU D O 1
ATOM 7453 N N . LEU D 2 39 ? -21.773 22.983 6.505 1.00 29.30 70 LEU D N 1
ATOM 7454 C CA . LEU D 2 39 ? -22.045 22.460 5.169 1.00 27.08 70 LEU D CA 1
ATOM 7455 C C . LEU D 2 39 ? -23.548 22.437 4.884 1.00 30.17 70 LEU D C 1
ATOM 7456 O O . LEU D 2 39 ? -24.309 21.766 5.581 1.00 39.72 70 LEU D O 1
ATOM 7461 N N . ARG D 2 40 ? -23.973 23.165 3.855 1.00 20.98 71 ARG D N 1
ATOM 7462 C CA . ARG D 2 40 ? -25.395 23.276 3.542 1.00 27.36 71 ARG D CA 1
ATOM 7463 C C . ARG D 2 40 ? -25.701 22.863 2.105 1.00 30.05 71 ARG D C 1
ATOM 7464 O O . ARG D 2 40 ? -25.229 23.490 1.157 1.00 32.72 71 ARG D O 1
ATOM 7472 N N . LEU D 2 41 ? -26.489 21.800 1.954 1.00 23.68 72 LEU D N 1
ATOM 7473 C CA . LEU D 2 41 ? -26.868 21.308 0.633 1.00 16.68 72 LEU D CA 1
ATOM 7474 C C . LEU D 2 41 ? -28.378 21.219 0.455 1.00 20.97 72 LEU D C 1
ATOM 7475 O O . LEU D 2 41 ? -28.905 20.150 0.162 1.00 32.27 72 LEU D O 1
ATOM 7480 N N . THR D 2 42 ? -29.074 22.339 0.602 1.00 25.20 73 THR D N 1
ATOM 7481 C CA . THR D 2 42 ? -30.528 22.330 0.485 1.00 27.80 73 THR D CA 1
ATOM 7482 C C . THR D 2 42 ? -30.976 22.526 -0.953 1.00 29.38 73 THR D C 1
ATOM 7483 O O . THR D 2 42 ? -30.213 23.002 -1.794 1.00 36.85 73 THR D O 1
ATOM 7487 N N . ASP D 2 43 ? -32.218 22.138 -1.220 1.00 24.16 74 ASP D N 1
ATOM 7488 C CA . ASP D 2 43 ? -32.867 22.391 -2.500 1.00 29.36 74 ASP D CA 1
ATOM 7489 C C . ASP D 2 43 ? -32.089 21.826 -3.685 1.00 37.62 74 ASP D C 1
ATOM 7490 O O . ASP D 2 43 ? -31.878 22.506 -4.691 1.00 39.13 74 ASP D O 1
ATOM 7495 N N . ASN D 2 44 ? -31.653 20.580 -3.551 1.00 31.63 75 ASN D N 1
ATOM 7496 C CA . ASN D 2 44 ? -31.050 19.865 -4.666 1.00 28.38 75 ASN D CA 1
ATOM 7497 C C . ASN D 2 44 ? -31.826 18.594 -4.974 1.00 33.54 75 ASN D C 1
ATOM 7498 O O . ASN D 2 44 ? -33.023 18.507 -4.689 1.00 31.16 75 ASN D O 1
ATOM 7503 N N . PHE D 2 45 ? -31.144 17.613 -5.555 1.00 25.76 76 PHE D N 1
ATOM 7504 C CA . PHE D 2 45 ? -31.800 16.380 -5.967 1.00 23.63 76 PHE D CA 1
ATOM 7505 C C . PHE D 2 45 ? -30.970 15.163 -5.588 1.00 23.63 76 PHE D C 1
ATOM 7506 O O . PHE D 2 45 ? -30.840 14.218 -6.365 1.00 27.01 76 PHE D O 1
ATOM 7514 N N . ILE D 2 46 ? -30.411 15.196 -4.384 1.00 22.67 77 ILE D N 1
ATOM 7515 C CA . ILE D 2 46 ? -29.633 14.077 -3.873 1.00 27.49 77 ILE D CA 1
ATOM 7516 C C . ILE D 2 46 ? -30.525 12.879 -3.568 1.00 30.75 77 ILE D C 1
ATOM 7517 O O . ILE D 2 46 ? -31.492 12.985 -2.813 1.00 36.75 77 ILE D O 1
ATOM 7522 N N . ALA D 2 47 ? -30.181 11.736 -4.150 1.00 34.44 78 ALA D N 1
ATOM 7523 C CA . ALA D 2 47 ? -31.005 10.538 -4.051 1.00 26.16 78 ALA D CA 1
ATOM 7524 C C . ALA D 2 47 ? -30.685 9.707 -2.813 1.00 29.52 78 ALA D C 1
ATOM 7525 O O . ALA D 2 47 ? -31.588 9.192 -2.156 1.00 35.68 78 ALA D O 1
ATOM 7527 N N . ALA D 2 48 ? -29.402 9.564 -2.502 1.00 24.94 79 ALA D N 1
ATOM 7528 C CA . ALA D 2 48 ? -28.997 8.730 -1.378 1.00 17.52 79 ALA D CA 1
ATOM 7529 C C . ALA D 2 48 ? -27.770 9.281 -0.667 1.00 24.95 79 ALA D C 1
ATOM 7530 O O . ALA D 2 48 ? -26.990 10.040 -1.242 1.00 31.27 79 ALA D O 1
ATOM 7532 N N . VAL D 2 49 ? -27.613 8.904 0.597 1.00 28.35 80 VAL D N 1
ATOM 7533 C CA . VAL D 2 49 ? -26.445 9.300 1.371 1.00 25.79 80 VAL D CA 1
ATOM 7534 C C . VAL D 2 49 ? -25.519 8.109 1.593 1.00 34.04 80 VAL D C 1
ATOM 7535 O O . VAL D 2 49 ? -25.878 7.145 2.271 1.00 36.31 80 VAL D O 1
ATOM 7539 N N . ARG D 2 50 ? -24.335 8.178 0.993 1.00 39.83 81 ARG D N 1
ATOM 7540 C CA . ARG D 2 50 ? -23.340 7.125 1.119 1.00 27.94 81 ARG D CA 1
ATOM 7541 C C . ARG D 2 50 ? -22.435 7.440 2.303 1.00 38.06 81 ARG D C 1
ATOM 7542 O O . ARG D 2 50 ? -22.267 8.606 2.658 1.00 41.91 81 ARG D O 1
ATOM 7550 N N . ARG D 2 51 ? -21.850 6.415 2.916 1.00 35.81 82 ARG D N 1
ATOM 7551 C CA . ARG D 2 51 ? -21.005 6.642 4.087 1.00 48.43 82 ARG D CA 1
ATOM 7552 C C . ARG D 2 51 ? -19.747 7.417 3.714 1.00 48.87 82 ARG D C 1
ATOM 7553 O O . ARG D 2 51 ? -19.198 8.163 4.525 1.00 57.92 82 ARG D O 1
ATOM 7561 N N . ARG D 2 52 ? -19.313 7.253 2.471 1.00 40.05 83 ARG D N 1
ATOM 7562 C CA . ARG D 2 52 ? -18.131 7.938 1.970 1.00 45.34 83 ARG D CA 1
ATOM 7563 C C . ARG D 2 52 ? -18.363 9.440 1.826 1.00 47.29 83 ARG D C 1
ATOM 7564 O O . ARG D 2 52 ? -17.411 10.217 1.762 1.00 56.96 83 ARG D O 1
ATOM 7572 N N . ASP D 2 53 ? -19.630 9.842 1.781 1.00 45.82 84 ASP D N 1
ATOM 7573 C CA . ASP D 2 53 ? -19.986 11.237 1.549 1.00 45.49 84 ASP D CA 1
ATOM 7574 C C . ASP D 2 53 ? -19.472 12.132 2.672 1.00 44.66 84 ASP D C 1
ATOM 7575 O O . ASP D 2 53 ? -18.867 13.175 2.417 1.00 48.54 84 ASP D O 1
ATOM 7580 N N . PHE D 2 54 ? -19.709 11.717 3.911 1.00 41.75 85 PHE D N 1
ATOM 7581 C CA . PHE D 2 54 ? -19.204 12.443 5.072 1.00 54.75 85 PHE D CA 1
ATOM 7582 C C . PHE D 2 54 ? -18.298 11.535 5.882 1.00 63.17 85 PHE D C 1
ATOM 7583 O O . PHE D 2 54 ? -18.646 11.115 6.987 1.00 76.45 85 PHE D O 1
ATOM 7591 N N . ALA D 2 55 ? -17.128 11.242 5.327 1.00 53.99 86 ALA D N 1
ATOM 7592 C CA . ALA D 2 55 ? -16.257 10.222 5.889 1.00 52.97 86 ALA D CA 1
ATOM 7593 C C . ALA D 2 55 ? -15.556 10.694 7.148 1.00 65.82 86 ALA D C 1
ATOM 7594 O O . ALA D 2 55 ? -15.801 10.182 8.242 1.00 71.55 86 ALA D O 1
ATOM 7596 N N . ASN D 2 56 ? -14.687 11.682 6.994 1.00 58.44 87 ASN D N 1
ATOM 7597 C CA . ASN D 2 56 ? -13.812 12.077 8.083 1.00 55.34 87 ASN D CA 1
ATOM 7598 C C . ASN D 2 56 ? -14.046 13.509 8.542 1.00 55.05 87 ASN D C 1
ATOM 7599 O O . ASN D 2 56 ? -13.156 14.136 9.118 1.00 69.86 87 ASN D O 1
ATOM 7604 N N . MET D 2 57 ? -15.259 14.008 8.315 1.00 51.93 88 MET D N 1
ATOM 7605 C CA . MET D 2 57 ? -15.587 15.399 8.610 1.00 45.63 88 MET D CA 1
ATOM 7606 C C . MET D 2 57 ? -15.777 15.624 10.104 1.00 51.84 88 MET D C 1
ATOM 7607 O O . MET D 2 57 ? -16.878 15.921 10.573 1.00 59.52 88 MET D O 1
ATOM 7612 N N . THR D 2 58 ? -14.679 15.489 10.839 1.00 55.14 89 THR D N 1
ATOM 7613 C CA . THR D 2 58 ? -14.684 15.606 12.290 1.00 45.89 89 THR D CA 1
ATOM 7614 C C . THR D 2 58 ? -14.743 17.057 12.752 1.00 47.10 89 THR D C 1
ATOM 7615 O O . THR D 2 58 ? -14.736 17.333 13.951 1.00 51.48 89 THR D O 1
ATOM 7619 N N . SER D 2 59 ? -14.787 17.982 11.801 1.00 44.14 90 SER D N 1
ATOM 7620 C CA . SER D 2 59 ? -14.848 19.399 12.128 1.00 48.19 90 SER D CA 1
ATOM 7621 C C . SER D 2 59 ? -16.235 19.960 11.845 1.00 45.84 90 SER D C 1
ATOM 7622 O O . SER D 2 59 ? -16.559 21.080 12.242 1.00 43.98 90 SER D O 1
ATOM 7625 N N . LEU D 2 60 ? -17.053 19.163 11.166 1.00 43.14 91 LEU D N 1
ATOM 7626 C CA . LEU D 2 60 ? -18.396 19.578 10.779 1.00 45.39 91 LEU D CA 1
ATOM 7627 C C . LEU D 2 60 ? -19.302 19.769 11.991 1.00 40.68 91 LEU D C 1
ATOM 7628 O O . LEU D 2 60 ? -19.357 18.909 12.869 1.00 48.14 91 LEU D O 1
ATOM 7633 N N . VAL D 2 61 ? -20.015 20.892 12.036 1.00 37.58 92 VAL D N 1
ATOM 7634 C CA . VAL D 2 61 ? -20.902 21.175 13.161 1.00 46.81 92 VAL D CA 1
ATOM 7635 C C . VAL D 2 61 ? -22.345 21.384 12.684 1.00 49.60 92 VAL D C 1
ATOM 7636 O O . VAL D 2 61 ? -23.294 21.171 13.441 1.00 38.93 92 VAL D O 1
ATOM 7640 N N . HIS D 2 62 ? -22.503 21.786 11.424 1.00 53.71 93 HIS D N 1
ATOM 7641 C CA . HIS D 2 62 ? -23.824 21.968 10.825 1.00 42.00 93 HIS D CA 1
ATOM 7642 C C . HIS D 2 62 ? -23.922 21.256 9.487 1.00 37.41 93 HIS D C 1
ATOM 7643 O O . HIS D 2 62 ? -23.167 21.548 8.560 1.00 40.86 93 HIS D O 1
ATOM 7650 N N . LEU D 2 63 ? -24.857 20.320 9.394 1.00 31.95 94 LEU D N 1
ATOM 7651 C CA . LEU D 2 63 ? -25.100 19.600 8.154 1.00 28.06 94 LEU D CA 1
ATOM 7652 C C . LEU D 2 63 ? -26.555 19.782 7.752 1.00 30.09 94 LEU D C 1
ATOM 7653 O O . LEU D 2 63 ? -27.464 19.419 8.501 1.00 34.16 94 LEU D O 1
ATOM 7658 N N . THR D 2 64 ? -26.775 20.360 6.577 1.00 23.76 95 THR D N 1
ATOM 7659 C CA . THR D 2 64 ? -28.130 20.622 6.120 1.00 24.64 95 THR D CA 1
ATOM 7660 C C . THR D 2 64 ? -28.404 19.943 4.782 1.00 29.64 95 THR D C 1
ATOM 7661 O O . THR D 2 64 ? -27.791 20.281 3.770 1.00 36.73 95 THR D O 1
ATOM 7665 N N . LEU D 2 65 ? -29.336 18.994 4.782 1.00 21.99 96 LEU D N 1
ATOM 7666 C CA . LEU D 2 65 ? -29.686 18.265 3.570 1.00 13.30 96 LEU D CA 1
ATOM 7667 C C . LEU D 2 65 ? -31.168 18.392 3.265 1.00 20.88 96 LEU D C 1
ATOM 7668 O O . LEU D 2 65 ? -31.779 17.474 2.721 1.00 30.12 96 LEU D O 1
ATOM 7673 N N . SER D 2 66 ? -31.740 19.539 3.610 1.00 22.91 97 SER D N 1
ATOM 7674 C CA . SER D 2 66 ? -33.174 19.752 3.467 1.00 23.59 97 SER D CA 1
ATOM 7675 C C . SER D 2 66 ? -33.629 19.794 2.010 1.00 22.80 97 SER D C 1
ATOM 7676 O O . SER D 2 66 ? -32.882 20.212 1.128 1.00 32.17 97 SER D O 1
ATOM 7679 N N . ARG D 2 67 ? -34.860 19.346 1.778 1.00 24.85 98 ARG D N 1
ATOM 7680 C CA . ARG D 2 67 ? -35.521 19.452 0.477 1.00 25.16 98 ARG D CA 1
ATOM 7681 C C . ARG D 2 67 ? -34.739 18.801 -0.664 1.00 32.89 98 ARG D C 1
ATOM 7682 O O . ARG D 2 67 ? -34.330 19.465 -1.617 1.00 39.87 98 ARG D O 1
ATOM 7690 N N . ASN D 2 68 ? -34.539 17.494 -0.549 1.00 29.14 99 ASN D N 1
ATOM 7691 C CA . ASN D 2 68 ? -33.995 16.680 -1.628 1.00 27.12 99 ASN D CA 1
ATOM 7692 C C . ASN D 2 68 ? -34.946 15.524 -1.914 1.00 32.26 99 ASN D C 1
ATOM 7693 O O . ASN D 2 68 ? -36.147 15.625 -1.651 1.00 28.73 99 ASN D O 1
ATOM 7698 N N . THR D 2 69 ? -34.413 14.438 -2.469 1.00 23.22 100 THR D N 1
ATOM 7699 C CA . THR D 2 69 ? -35.175 13.199 -2.620 1.00 21.36 100 THR D CA 1
ATOM 7700 C C . THR D 2 69 ? -34.407 12.031 -2.020 1.00 21.76 100 THR D C 1
ATOM 7701 O O . THR D 2 69 ? -34.437 10.918 -2.546 1.00 22.11 100 THR D O 1
ATOM 7705 N N . ILE D 2 70 ? -33.716 12.302 -0.916 1.00 25.58 101 ILE D N 1
ATOM 7706 C CA . ILE D 2 70 ? -32.948 11.287 -0.205 1.00 22.07 101 ILE D CA 1
ATOM 7707 C C . ILE D 2 70 ? -33.851 10.172 0.301 1.00 19.47 101 ILE D C 1
ATOM 7708 O O . ILE D 2 70 ? -34.676 10.387 1.187 1.00 28.59 101 ILE D O 1
ATOM 7713 N N . GLY D 2 71 ? -33.688 8.978 -0.258 1.00 19.06 102 GLY D N 1
ATOM 7714 C CA . GLY D 2 71 ? -34.517 7.847 0.110 1.00 18.92 102 GLY D CA 1
ATOM 7715 C C . GLY D 2 71 ? -33.761 6.773 0.867 1.00 22.93 102 GLY D C 1
ATOM 7716 O O . GLY D 2 71 ? -34.358 5.834 1.394 1.00 25.92 102 GLY D O 1
ATOM 7717 N N . GLN D 2 72 ? -32.441 6.902 0.922 1.00 23.41 103 GLN D N 1
ATOM 7718 C CA . GLN D 2 72 ? -31.627 5.894 1.580 1.00 25.85 103 GLN D CA 1
ATOM 7719 C C . GLN D 2 72 ? -30.380 6.485 2.231 1.00 25.14 103 GLN D C 1
ATOM 7720 O O . GLN D 2 72 ? -29.608 7.197 1.592 1.00 31.97 103 GLN D O 1
ATOM 7726 N N . VAL D 2 73 ? -30.192 6.182 3.509 1.00 27.05 104 VAL D N 1
ATOM 7727 C CA . VAL D 2 73 ? -28.990 6.587 4.222 1.00 30.47 104 VAL D CA 1
ATOM 7728 C C . VAL D 2 73 ? -28.193 5.347 4.600 1.00 36.16 104 VAL D C 1
ATOM 7729 O O . VAL D 2 73 ? -28.673 4.491 5.344 1.00 37.08 104 VAL D O 1
ATOM 7733 N N . ALA D 2 74 ? -26.978 5.254 4.070 1.00 30.01 105 ALA D N 1
ATOM 7734 C CA . ALA D 2 74 ? -26.132 4.087 4.278 1.00 29.01 105 ALA D CA 1
ATOM 7735 C C . ALA D 2 74 ? -25.732 3.959 5.738 1.00 31.33 105 ALA D C 1
ATOM 7736 O O . ALA D 2 74 ? -25.743 4.941 6.476 1.00 36.60 105 ALA D O 1
ATOM 7738 N N . ALA D 2 75 ? -25.383 2.745 6.15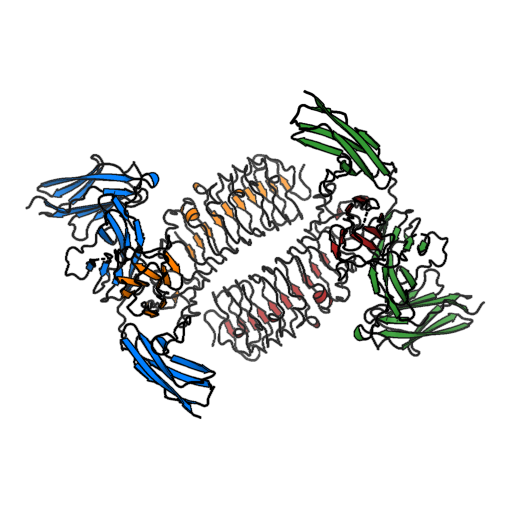3 1.00 27.36 106 ALA D N 1
ATOM 7739 C CA . ALA D 2 75 ? -24.982 2.506 7.534 1.00 30.32 106 ALA D CA 1
ATOM 7740 C C . ALA D 2 75 ? -23.689 3.249 7.840 1.00 36.56 106 ALA D C 1
ATOM 7741 O O . ALA D 2 75 ? -22.763 3.262 7.028 1.00 43.38 106 ALA D O 1
ATOM 7743 N N . GLY D 2 76 ? -23.631 3.869 9.014 1.00 35.61 107 GLY D N 1
ATOM 7744 C CA . GLY D 2 76 ? -22.456 4.615 9.421 1.00 41.90 107 GLY D CA 1
ATOM 7745 C C . GLY D 2 76 ? -22.187 5.795 8.508 1.00 45.32 107 GLY D C 1
ATOM 7746 O O . GLY D 2 76 ? -21.037 6.196 8.322 1.00 53.14 107 GLY D O 1
ATOM 7747 N N . ALA D 2 77 ? -23.248 6.349 7.928 1.00 26.25 108 ALA D N 1
ATOM 7748 C CA . ALA D 2 77 ? -23.111 7.490 7.032 1.00 33.93 108 ALA D CA 1
ATOM 7749 C C . ALA D 2 77 ? -22.685 8.737 7.793 1.00 41.54 108 ALA D C 1
ATOM 7750 O O . ALA D 2 77 ? -22.022 9.616 7.237 1.00 39.96 108 ALA D O 1
ATOM 7752 N N . PHE D 2 78 ? -23.058 8.806 9.068 1.00 36.59 109 PHE D N 1
ATOM 7753 C CA . PHE D 2 78 ? -22.714 9.959 9.890 1.00 32.30 109 PHE D CA 1
ATOM 7754 C C . PHE D 2 78 ? -21.710 9.613 10.969 1.00 43.75 109 PHE D C 1
ATOM 7755 O O . PHE D 2 78 ? -21.594 10.323 11.967 1.00 51.30 109 PHE D O 1
ATOM 7763 N N . ALA D 2 79 ? -20.996 8.511 10.777 1.00 48.67 110 ALA D N 1
ATOM 7764 C CA . ALA D 2 79 ? -19.943 8.141 11.707 1.00 45.83 110 ALA D CA 1
ATOM 7765 C C . ALA D 2 79 ? -18.851 9.199 11.600 1.00 54.99 110 ALA D C 1
ATOM 7766 O O . ALA D 2 79 ? -18.779 9.920 10.601 1.00 64.37 110 ALA D O 1
ATOM 7768 N N . ASP D 2 80 ? -18.019 9.298 12.631 1.00 49.96 111 ASP D N 1
ATOM 7769 C CA . ASP D 2 80 ? -16.942 10.289 12.692 1.00 63.21 111 ASP D CA 1
ATOM 7770 C C . ASP D 2 80 ? -17.427 11.739 12.614 1.00 45.72 111 ASP D C 1
ATOM 7771 O O . ASP D 2 80 ? -16.631 12.640 12.351 1.00 49.61 111 ASP D O 1
ATOM 7776 N N . LEU D 2 81 ? -18.717 11.974 12.835 1.00 35.72 112 LEU D N 1
ATOM 7777 C CA . LEU D 2 81 ? -19.223 13.343 12.880 1.00 40.24 112 LEU D CA 1
ATOM 7778 C C . LEU D 2 81 ? -19.414 13.751 14.333 1.00 46.67 112 LEU D C 1
ATOM 7779 O O . LEU D 2 81 ? -20.489 14.196 14.736 1.00 60.05 112 LEU D O 1
ATOM 7784 N N . ARG D 2 82 ? -18.347 13.605 15.110 1.00 41.63 113 ARG D N 1
ATOM 7785 C CA . ARG D 2 82 ? -18.388 13.826 16.549 1.00 39.37 113 ARG D CA 1
ATOM 7786 C C . ARG D 2 82 ? -18.590 15.289 16.931 1.00 39.45 113 ARG D C 1
ATOM 7787 O O . ARG D 2 82 ? -18.953 15.594 18.068 1.00 47.56 113 ARG D O 1
ATOM 7795 N N . ALA D 2 83 ? -18.358 16.192 15.984 1.00 27.48 114 ALA D N 1
ATOM 7796 C CA . ALA D 2 83 ? -18.468 17.619 16.258 1.00 27.23 114 ALA D CA 1
ATOM 7797 C C . ALA D 2 83 ? -19.801 18.182 15.788 1.00 41.75 114 ALA D C 1
ATOM 7798 O O . ALA D 2 83 ? -20.061 19.377 15.933 1.00 45.09 114 ALA D O 1
ATOM 7800 N N . LEU D 2 84 ? -20.644 17.320 15.231 1.00 44.38 115 LEU D N 1
ATOM 7801 C CA . LEU D 2 84 ? -21.915 17.760 14.671 1.00 39.91 115 LEU D CA 1
ATOM 7802 C C . LEU D 2 84 ? -22.915 18.138 15.758 1.00 37.68 115 LEU D C 1
ATOM 7803 O O . LEU D 2 84 ? -23.251 17.322 16.615 1.00 39.59 115 LEU D O 1
ATOM 7808 N N . ARG D 2 85 ? -23.384 19.382 15.717 1.00 33.70 116 ARG D N 1
ATOM 7809 C CA . ARG D 2 85 ? -24.403 19.853 16.648 1.00 29.38 116 ARG D CA 1
ATOM 7810 C C . ARG D 2 85 ? -25.799 19.724 16.054 1.00 30.69 116 ARG D C 1
ATOM 7811 O O . ARG D 2 85 ? -26.708 19.202 16.697 1.00 50.94 116 ARG D O 1
ATOM 7819 N N . ALA D 2 86 ? -25.967 20.202 14.826 1.00 34.27 117 ALA D N 1
ATOM 7820 C CA . ALA D 2 86 ? -27.281 20.209 14.189 1.00 32.49 117 ALA D CA 1
ATOM 7821 C C . ALA D 2 86 ? -27.306 19.360 12.919 1.00 33.75 117 ALA D C 1
ATOM 7822 O O . ALA D 2 86 ? -26.338 19.320 12.159 1.00 35.66 117 ALA D O 1
ATOM 7824 N N . LEU D 2 87 ? -28.429 18.690 12.694 1.00 30.82 118 LEU D N 1
ATOM 7825 C CA . LEU D 2 87 ? -28.609 17.864 11.508 1.00 28.26 118 LEU D CA 1
ATOM 7826 C C . LEU D 2 87 ? -29.992 18.095 10.910 1.00 25.55 118 LEU D C 1
ATOM 7827 O O . LEU D 2 87 ? -31.003 17.962 11.600 1.00 31.44 118 LEU D O 1
ATOM 7832 N N . HIS D 2 88 ? -30.032 18.451 9.630 1.00 21.14 119 HIS D N 1
ATOM 7833 C CA . HIS D 2 88 ? -31.297 18.715 8.951 1.00 23.85 119 HIS D CA 1
ATOM 7834 C C . HIS D 2 88 ? -31.534 17.746 7.798 1.00 24.05 119 HIS D C 1
ATOM 7835 O O . HIS D 2 88 ? -30.800 17.752 6.809 1.00 25.94 119 HIS D O 1
ATOM 7842 N N . LEU D 2 89 ? -32.570 16.923 7.927 1.00 17.22 120 LEU D N 1
ATOM 7843 C CA . LEU D 2 89 ? -32.930 15.980 6.877 1.00 17.32 120 LEU D CA 1
ATOM 7844 C C . LEU D 2 89 ? -34.395 16.127 6.504 1.00 21.47 120 LEU D C 1
ATOM 7845 O O . LEU D 2 89 ? -34.995 15.210 5.942 1.00 25.71 120 LEU D O 1
ATOM 7850 N N . ASP D 2 90 ? -34.961 17.289 6.808 1.00 19.29 121 ASP D N 1
ATOM 7851 C CA . ASP D 2 90 ? -36.368 17.546 6.532 1.00 23.68 121 ASP D CA 1
ATOM 7852 C C . ASP D 2 90 ? -36.665 17.522 5.036 1.00 29.70 121 ASP D C 1
ATOM 7853 O O . ASP D 2 90 ? -35.774 17.743 4.214 1.00 27.89 121 ASP D O 1
ATOM 7858 N N . SER D 2 91 ? -37.920 17.230 4.700 1.00 29.32 122 SER D N 1
ATOM 7859 C CA . SER D 2 91 ? -38.386 17.221 3.316 1.00 25.23 122 SER D CA 1
ATOM 7860 C C . SER D 2 91 ? -37.595 16.256 2.434 1.00 29.80 122 SER D C 1
ATOM 7861 O O . SER D 2 91 ? -37.032 16.650 1.413 1.00 36.12 122 SER D O 1
ATOM 7864 N N . ASN D 2 92 ? -37.560 14.991 2.839 1.00 28.13 123 ASN D N 1
ATOM 7865 C CA . ASN D 2 92 ? -36.906 13.943 2.063 1.00 27.51 123 ASN D CA 1
ATOM 7866 C C . ASN D 2 92 ? -37.781 12.692 1.980 1.00 25.59 123 ASN D C 1
ATOM 7867 O O . ASN D 2 92 ? -38.982 12.750 2.249 1.00 31.44 123 ASN D O 1
ATOM 7872 N N . ARG D 2 93 ? -37.186 11.570 1.586 1.00 20.80 124 ARG D N 1
ATOM 7873 C CA . ARG D 2 93 ? -37.938 10.331 1.406 1.00 17.25 124 ARG D CA 1
ATOM 7874 C C . ARG D 2 93 ? -37.462 9.194 2.308 1.00 17.78 124 ARG D C 1
ATOM 7875 O O . ARG D 2 93 ? -37.531 8.026 1.922 1.00 18.20 124 ARG D O 1
ATOM 7883 N N . LEU D 2 94 ? -36.972 9.527 3.498 1.00 16.44 125 LEU D N 1
ATOM 7884 C CA . LEU D 2 94 ? -36.572 8.496 4.450 1.00 16.35 125 LEU D CA 1
ATOM 7885 C C . LEU D 2 94 ? -37.779 7.670 4.874 1.00 19.41 125 LEU D C 1
ATOM 7886 O O . LEU D 2 94 ? -38.858 8.213 5.096 1.00 22.84 125 LEU D O 1
ATOM 7891 N N . ALA D 2 95 ? -37.594 6.360 4.988 1.00 14.24 126 ALA D N 1
ATOM 7892 C CA . ALA D 2 95 ? -38.696 5.472 5.334 1.00 13.98 126 ALA D CA 1
ATOM 7893 C C . ALA D 2 95 ? -38.529 4.899 6.738 1.00 23.02 126 ALA D C 1
ATOM 7894 O O . ALA D 2 95 ? -39.472 4.355 7.312 1.00 31.08 126 ALA D O 1
ATOM 7896 N N . GLU D 2 96 ? -37.329 5.028 7.291 1.00 19.37 127 GLU D N 1
ATOM 7897 C CA . GLU D 2 96 ? -37.040 4.491 8.613 1.00 20.93 127 GLU D CA 1
ATOM 7898 C C . GLU D 2 96 ? -35.841 5.186 9.239 1.00 24.16 127 GLU D C 1
ATOM 7899 O O . GLU D 2 96 ? -35.058 5.832 8.545 1.00 27.98 127 GLU D O 1
ATOM 7905 N N . VAL D 2 97 ? -35.703 5.055 10.554 1.00 27.41 128 VAL D N 1
ATOM 7906 C CA . VAL D 2 97 ? -34.553 5.608 11.260 1.00 26.48 128 VAL D CA 1
ATOM 7907 C C . VAL D 2 97 ? -33.865 4.515 12.072 1.00 29.84 128 VAL D C 1
ATOM 7908 O O . VAL D 2 97 ? -34.328 4.136 13.148 1.00 32.87 128 VAL D O 1
ATOM 7912 N N . ARG D 2 98 ? -32.755 4.014 11.546 1.00 30.73 129 ARG D N 1
ATOM 7913 C CA . ARG D 2 98 ? -32.033 2.915 12.171 1.00 30.20 129 ARG D CA 1
ATOM 7914 C C . ARG D 2 98 ? -30.899 3.420 13.054 1.00 36.23 129 ARG D C 1
ATOM 7915 O O . ARG D 2 98 ? -30.510 4.585 12.973 1.00 41.76 129 ARG D O 1
ATOM 7923 N N . GLY D 2 99 ? -30.373 2.540 13.899 1.00 31.12 130 GLY D N 1
ATOM 7924 C CA . GLY D 2 99 ? -29.305 2.912 14.806 1.00 32.24 130 GLY D CA 1
ATOM 7925 C C . GLY D 2 99 ? -27.978 3.107 14.096 1.00 40.22 130 GLY D C 1
ATOM 7926 O O . GLY D 2 99 ? -27.186 3.972 14.475 1.00 38.14 130 GLY D O 1
ATOM 7927 N N . ASP D 2 100 ? -27.736 2.318 13.053 1.00 32.79 131 ASP D N 1
ATOM 7928 C CA . ASP D 2 100 ? -26.470 2.390 12.330 1.00 38.88 131 ASP D CA 1
ATOM 7929 C C . ASP D 2 100 ? -26.373 3.655 11.482 1.00 41.82 131 ASP D C 1
ATOM 7930 O O . ASP D 2 100 ? -25.302 3.995 10.978 1.00 52.50 131 ASP D O 1
ATOM 7935 N N . GLN D 2 101 ? -27.497 4.344 11.318 1.00 39.39 132 GLN D N 1
ATOM 7936 C CA . GLN D 2 101 ? -27.518 5.588 10.561 1.00 40.37 132 GLN D CA 1
ATOM 7937 C C . GLN D 2 101 ? -27.156 6.784 11.436 1.00 42.23 132 GLN D C 1
ATOM 7938 O O . GLN D 2 101 ? -26.514 7.727 10.976 1.00 46.52 132 GLN D O 1
ATOM 7944 N N . LEU D 2 102 ? -27.559 6.738 12.701 1.00 27.51 133 LEU D N 1
ATOM 7945 C CA . LEU D 2 102 ? -27.309 7.851 13.609 1.00 30.68 133 LEU D CA 1
ATOM 7946 C C . LEU D 2 102 ? -26.147 7.567 14.551 1.00 37.13 133 LEU D C 1
ATOM 7947 O O . LEU D 2 102 ? -26.037 8.171 15.618 1.00 41.13 133 LEU D O 1
ATOM 7952 N N . ARG D 2 103 ? -25.270 6.657 14.145 1.00 37.58 134 ARG D N 1
ATOM 7953 C CA . ARG D 2 103 ? -24.123 6.296 14.965 1.00 30.50 134 ARG D CA 1
ATOM 7954 C C . ARG D 2 103 ? -23.051 7.376 14.911 1.00 36.67 134 ARG D C 1
ATOM 7955 O O . ARG D 2 103 ? -22.701 7.862 13.837 1.00 54.68 134 ARG D O 1
ATOM 7963 N N . GLY D 2 104 ? -22.534 7.750 16.075 1.00 32.32 135 GLY D N 1
ATOM 7964 C CA . GLY D 2 104 ? -21.419 8.677 16.141 1.00 43.59 135 GLY D CA 1
ATOM 7965 C C . GLY D 2 104 ? -21.783 10.149 16.174 1.00 43.31 135 GLY D C 1
ATOM 7966 O O . GLY D 2 104 ? -20.928 11.004 15.949 1.00 52.34 135 GLY D O 1
ATOM 7967 N N . LEU D 2 105 ? -23.046 10.454 16.448 1.00 40.35 136 LEU D N 1
ATOM 7968 C CA . LEU D 2 105 ? -23.471 11.844 16.571 1.00 44.61 136 LEU D CA 1
ATOM 7969 C C . LEU D 2 105 ? -23.453 12.264 18.037 1.00 45.21 136 LEU D C 1
ATOM 7970 O O . LEU D 2 105 ? -24.473 12.674 18.591 1.00 41.13 136 LEU D O 1
ATOM 7975 N N . GLY D 2 106 ? -22.276 12.175 18.648 1.00 53.42 137 GLY D N 1
ATOM 7976 C CA . GLY D 2 106 ? -22.119 12.395 20.075 1.00 41.98 137 GLY D CA 1
ATOM 7977 C C . GLY D 2 106 ? -22.535 13.763 20.579 1.00 47.86 137 GLY D C 1
ATOM 7978 O O . GLY D 2 106 ? -23.015 13.894 21.704 1.00 49.72 137 GLY D O 1
ATOM 7979 N N . ASN D 2 107 ? -22.364 14.784 19.748 1.00 45.97 138 ASN D N 1
ATOM 7980 C CA . ASN D 2 107 ? -22.638 16.150 20.173 1.00 45.16 138 ASN D CA 1
ATOM 7981 C C . ASN D 2 107 ? -23.935 16.697 19.592 1.00 43.92 138 ASN D C 1
ATOM 7982 O O . ASN D 2 107 ? -24.225 17.887 19.717 1.00 52.81 138 ASN D O 1
ATOM 7987 N N . LEU D 2 108 ? -24.723 15.822 18.977 1.00 40.77 139 LEU D N 1
ATOM 7988 C CA . LEU D 2 108 ? -25.955 16.235 18.311 1.00 39.66 139 LEU D CA 1
ATOM 7989 C C . LEU D 2 108 ? -26.964 16.869 19.265 1.00 35.84 139 LEU D C 1
ATOM 7990 O O . LEU D 2 108 ? -27.390 16.248 20.235 1.00 44.54 139 LEU D O 1
ATOM 7995 N N . ARG D 2 109 ? -27.348 18.108 18.973 1.00 33.90 140 ARG D N 1
ATOM 7996 C CA . ARG D 2 109 ? -28.307 18.833 19.801 1.00 41.11 140 ARG D CA 1
ATOM 7997 C C . ARG D 2 109 ? -29.570 19.224 19.042 1.00 51.01 140 ARG D C 1
ATOM 7998 O O . ARG D 2 109 ? -30.615 19.461 19.651 1.00 54.54 140 ARG D O 1
ATOM 8006 N N . HIS D 2 110 ? -29.483 19.279 17.718 1.00 38.43 141 HIS D N 1
ATOM 8007 C CA . HIS D 2 110 ? -30.661 19.553 16.907 1.00 39.32 141 HIS D CA 1
ATOM 8008 C C . HIS D 2 110 ? -30.847 18.479 15.845 1.00 44.54 141 HIS D C 1
ATOM 8009 O O . HIS D 2 110 ? -29.977 18.268 15.000 1.00 52.85 141 HIS D O 1
ATOM 8016 N N . LEU D 2 111 ? -31.988 17.800 15.899 1.00 37.21 142 LEU D N 1
ATOM 8017 C CA . LEU D 2 111 ? -32.311 16.763 14.928 1.00 29.28 142 LEU D CA 1
ATOM 8018 C C . LEU D 2 111 ? -33.660 17.039 14.285 1.00 33.84 142 LEU D C 1
ATOM 8019 O O . LEU D 2 111 ? -34.697 17.000 14.951 1.00 37.14 142 LEU D O 1
ATOM 8024 N N . ILE D 2 112 ? -33.639 17.334 12.989 1.00 23.28 143 ILE D N 1
ATOM 8025 C CA . ILE D 2 112 ? -34.864 17.626 12.260 1.00 21.09 143 ILE D CA 1
ATOM 8026 C C . ILE D 2 112 ? -35.085 16.593 11.159 1.00 26.26 143 ILE D C 1
ATOM 8027 O O . ILE D 2 112 ? -34.302 16.496 10.214 1.00 27.37 143 ILE D O 1
ATOM 8032 N N . LEU D 2 113 ? -36.153 15.814 11.296 1.00 22.52 144 LEU D N 1
ATOM 8033 C CA . LEU D 2 113 ? -36.492 14.794 10.315 1.00 14.40 144 LEU D CA 1
ATOM 8034 C C . LEU D 2 113 ? -37.907 15.005 9.803 1.00 25.93 144 LEU D C 1
ATOM 8035 O O . LEU D 2 113 ? -38.566 14.060 9.367 1.00 35.78 144 LEU D O 1
ATOM 8040 N N . GLY D 2 114 ? -38.373 16.247 9.869 1.00 23.74 145 GLY D N 1
ATOM 8041 C CA . GLY D 2 114 ? -39.722 16.579 9.450 1.00 30.76 145 GLY D CA 1
ATOM 8042 C C . GLY D 2 114 ? -40.009 16.288 7.989 1.00 30.23 145 GLY D C 1
ATOM 8043 O O . GLY D 2 114 ? -39.091 16.186 7.177 1.00 29.50 145 GLY D O 1
ATOM 8044 N N . ASN D 2 115 ? -41.292 16.152 7.666 1.00 31.48 146 ASN D N 1
ATOM 8045 C CA . ASN D 2 115 ? -41.748 15.953 6.293 1.00 27.81 146 ASN D CA 1
ATOM 8046 C C . ASN D 2 115 ? -41.018 14.830 5.559 1.00 27.73 146 ASN D C 1
ATOM 8047 O O . ASN D 2 115 ? -40.473 15.035 4.477 1.00 32.21 146 ASN D O 1
ATOM 8052 N N . ASN D 2 116 ? -40.990 13.651 6.166 1.00 24.52 147 ASN D N 1
ATOM 8053 C CA . ASN D 2 116 ? -40.482 12.460 5.498 1.00 19.57 147 ASN D CA 1
ATOM 8054 C C . ASN D 2 116 ? -41.558 11.391 5.439 1.00 23.48 147 ASN D C 1
ATOM 8055 O O . ASN D 2 116 ? -42.732 11.669 5.682 1.00 29.14 147 ASN D O 1
ATOM 8060 N N . GLN D 2 117 ? -41.154 10.168 5.119 1.00 21.61 148 GLN D N 1
ATOM 8061 C CA . GLN D 2 117 ? -42.082 9.047 5.091 1.00 20.14 148 GLN D CA 1
ATOM 8062 C C . GLN D 2 117 ? -41.640 7.975 6.080 1.00 22.93 148 GLN D C 1
ATOM 8063 O O . GLN D 2 117 ? -41.762 6.781 5.810 1.00 27.50 148 GLN D O 1
ATOM 8069 N N . ILE D 2 118 ? -41.130 8.416 7.228 1.00 21.41 149 ILE D N 1
ATOM 8070 C CA . ILE D 2 118 ? -40.627 7.508 8.254 1.00 18.63 149 ILE D CA 1
ATOM 8071 C C . ILE D 2 118 ? -41.739 6.650 8.841 1.00 25.40 149 ILE D C 1
ATOM 8072 O O . ILE D 2 118 ? -42.643 7.156 9.504 1.00 27.23 149 ILE D O 1
ATOM 8077 N N . ARG D 2 119 ? -41.665 5.348 8.590 1.00 31.80 150 ARG D N 1
ATOM 8078 C CA . ARG D 2 119 ? -42.697 4.421 9.032 1.00 23.78 150 ARG D CA 1
ATOM 8079 C C . ARG D 2 119 ? -42.394 3.883 10.427 1.00 32.26 150 ARG D C 1
ATOM 8080 O O . ARG D 2 119 ? -43.303 3.652 11.225 1.00 32.35 150 ARG D O 1
ATOM 8088 N N . LYS D 2 120 ? -41.111 3.695 10.721 1.00 31.98 151 LYS D N 1
ATOM 8089 C CA . LYS D 2 120 ? -40.702 3.163 12.015 1.00 31.05 151 LYS D CA 1
ATOM 8090 C C . LYS D 2 120 ? -39.350 3.720 12.458 1.00 37.17 151 LYS D C 1
ATOM 8091 O O . LYS D 2 120 ? -38.411 3.834 11.666 1.00 32.41 151 LYS D O 1
ATOM 8097 N N . VAL D 2 121 ? -39.268 4.091 13.729 1.00 34.12 152 VAL D N 1
ATOM 8098 C CA . VAL D 2 121 ? -38.001 4.480 14.324 1.00 32.15 152 VAL D CA 1
ATOM 8099 C C . VAL D 2 121 ? -37.486 3.328 15.169 1.00 38.89 152 VAL D C 1
ATOM 8100 O O . VAL D 2 121 ? -38.163 2.887 16.097 1.00 42.44 152 VAL D O 1
ATOM 8104 N N . GLU D 2 122 ? -36.300 2.828 14.835 1.00 33.83 153 GLU D N 1
ATOM 8105 C CA . GLU D 2 122 ? -35.712 1.730 15.588 1.00 35.73 153 GLU D CA 1
ATOM 8106 C C . GLU D 2 122 ? -35.570 2.129 17.047 1.00 41.16 153 GLU D C 1
ATOM 8107 O O . GLU D 2 122 ? -35.125 3.234 17.356 1.00 40.42 153 GLU D O 1
ATOM 8113 N N . SER D 2 123 ? -35.982 1.234 17.939 1.00 57.30 154 SER D N 1
ATOM 8114 C CA . SER D 2 123 ? -35.834 1.461 19.369 1.00 51.53 154 SER D CA 1
ATOM 8115 C C . SER D 2 123 ? -34.370 1.692 19.701 1.00 53.28 154 SER D C 1
ATOM 8116 O O . SER D 2 123 ? -33.500 0.946 19.244 1.00 65.55 154 SER D O 1
ATOM 8119 N N . ALA D 2 124 ? -34.110 2.739 20.479 1.00 50.95 155 ALA D N 1
ATOM 8120 C CA . ALA D 2 124 ? -32.749 3.109 20.858 1.00 76.22 155 ALA D CA 1
ATOM 8121 C C . ALA D 2 124 ? -31.867 3.376 19.633 1.00 58.65 155 ALA D C 1
ATOM 8122 O O . ALA D 2 124 ? -30.732 2.900 19.554 1.00 28.44 155 ALA D O 1
ATOM 8124 N N . ALA D 2 125 ? -32.403 4.125 18.674 1.00 55.31 156 ALA D N 1
ATOM 8125 C CA . ALA D 2 125 ? -31.616 4.591 17.539 1.00 40.21 156 ALA D CA 1
ATOM 8126 C C . ALA D 2 125 ? -31.118 5.999 17.823 1.00 41.73 156 ALA D C 1
ATOM 8127 O O . ALA D 2 125 ? -30.418 6.600 17.010 1.00 46.96 156 ALA D O 1
ATOM 8129 N N . PHE D 2 126 ? -31.496 6.520 18.985 1.00 42.18 157 PHE D N 1
ATOM 8130 C CA . PHE D 2 126 ? -31.064 7.842 19.412 1.00 37.37 157 PHE D CA 1
ATOM 8131 C C . PHE D 2 126 ? -29.987 7.743 20.489 1.00 41.32 157 PHE D C 1
ATOM 8132 O O . PHE D 2 126 ? -29.642 8.742 21.120 1.00 40.54 157 PHE D O 1
ATOM 8140 N N . ASP D 2 127 ? -29.463 6.537 20.694 1.00 45.62 158 ASP D N 1
ATOM 8141 C CA . ASP D 2 127 ? -28.527 6.270 21.789 1.00 40.04 158 ASP D CA 1
ATOM 8142 C C . ASP D 2 127 ? -27.272 7.135 21.764 1.00 34.46 158 ASP D C 1
ATOM 8143 O O . ASP D 2 127 ? -26.701 7.441 22.810 1.00 49.51 158 ASP D O 1
ATOM 8148 N N . ALA D 2 128 ? -26.848 7.535 20.573 1.00 29.53 159 ALA D N 1
ATOM 8149 C CA . ALA D 2 128 ? -25.617 8.299 20.435 1.00 37.88 159 ALA D CA 1
ATOM 8150 C C . ALA D 2 128 ? -25.740 9.700 21.023 1.00 36.53 159 ALA D C 1
ATOM 8151 O O . ALA D 2 128 ? -24.735 10.334 21.341 1.00 50.56 159 ALA D O 1
ATOM 8153 N N . PHE D 2 129 ? -26.971 10.168 21.197 1.00 27.81 160 PHE D N 1
ATOM 8154 C CA . PHE D 2 129 ? -27.199 11.556 21.576 1.00 32.27 160 PHE D CA 1
ATOM 8155 C C . PHE D 2 129 ? -28.423 11.759 22.465 1.00 41.90 160 PHE D C 1
ATOM 8156 O O . PHE D 2 129 ? -29.082 12.798 22.392 1.00 47.46 160 PHE D O 1
ATOM 8164 N N . LEU D 2 130 ? -28.716 10.773 23.309 1.00 46.35 161 LEU D N 1
ATOM 8165 C CA . LEU D 2 130 ? -29.860 10.855 24.215 1.00 41.75 161 LEU D CA 1
ATOM 8166 C C . LEU D 2 130 ? -29.716 11.988 25.224 1.00 40.85 161 LEU D C 1
ATOM 8167 O O . LEU D 2 130 ? -30.682 12.676 25.547 1.00 47.04 161 LEU D O 1
ATOM 8172 N N . SER D 2 131 ? -28.497 12.181 25.710 1.00 50.78 162 SER D N 1
ATOM 8173 C CA . SER D 2 131 ? -28.235 13.137 26.778 1.00 48.40 162 SER D CA 1
ATOM 8174 C C . SER D 2 131 ? -27.956 14.548 26.268 1.00 49.55 162 SER D C 1
ATOM 8175 O O . SER D 2 131 ? -27.853 15.487 27.057 1.00 41.20 162 SER D O 1
ATOM 8178 N N . THR D 2 132 ? -27.843 14.701 24.953 1.00 49.84 163 THR D N 1
ATOM 8179 C CA . THR D 2 132 ? -27.434 15.979 24.383 1.00 41.48 163 THR D CA 1
ATOM 8180 C C . THR D 2 132 ? -28.563 16.691 23.646 1.00 38.05 163 THR D C 1
ATOM 8181 O O . THR D 2 132 ? -28.612 17.924 23.624 1.00 34.03 163 THR D O 1
ATOM 8185 N N . VAL D 2 133 ? -29.473 15.914 23.064 1.00 36.60 164 VAL D N 1
ATOM 8186 C CA . VAL D 2 133 ? -30.538 16.457 22.221 1.00 42.34 164 VAL D CA 1
ATOM 8187 C C . VAL D 2 133 ? -31.416 17.469 22.950 1.00 44.34 164 VAL D C 1
ATOM 8188 O O . VAL D 2 133 ? -31.860 17.228 24.072 1.00 54.62 164 VAL D O 1
ATOM 8192 N N . GLU D 2 134 ? -31.649 18.606 22.301 1.00 31.76 165 GLU D N 1
ATOM 8193 C CA . GLU D 2 134 ? -32.500 19.648 22.855 1.00 36.04 165 GLU D CA 1
ATOM 8194 C C . GLU D 2 134 ? -33.720 19.847 21.965 1.00 46.74 165 GLU D C 1
ATOM 8195 O O . GLU D 2 134 ? -34.707 20.460 22.368 1.00 53.01 165 GLU D O 1
ATOM 8201 N N . ASP D 2 135 ? -33.641 19.315 20.750 1.00 45.98 166 ASP D N 1
ATOM 8202 C CA . ASP D 2 135 ? -34.679 19.518 19.750 1.00 37.52 166 ASP D CA 1
ATOM 8203 C C . ASP D 2 135 ? -34.817 18.305 18.834 1.00 41.21 166 ASP D C 1
ATOM 8204 O O . ASP D 2 135 ? -33.851 17.889 18.193 1.00 46.38 166 ASP D O 1
ATOM 8209 N N . LEU D 2 136 ? -36.023 17.748 18.770 1.00 33.74 167 LEU D N 1
ATOM 8210 C CA . LEU D 2 136 ? -36.292 16.590 17.921 1.00 32.18 167 LEU D CA 1
ATOM 8211 C C . LEU D 2 136 ? -37.582 16.769 17.130 1.00 29.06 167 LEU D C 1
ATOM 8212 O O . LEU D 2 136 ? -38.665 16.869 17.706 1.00 32.64 167 LEU D O 1
ATOM 8217 N N . ASP D 2 137 ? -37.463 16.789 15.807 1.00 22.49 168 ASP D N 1
ATOM 8218 C CA . ASP D 2 137 ? -38.622 16.979 14.946 1.00 22.33 168 ASP D CA 1
ATOM 8219 C C . ASP D 2 137 ? -38.901 15.750 14.090 1.00 24.88 168 ASP D C 1
ATOM 8220 O O . ASP D 2 137 ? -38.064 15.332 13.292 1.00 26.06 168 ASP D O 1
ATOM 8225 N N . LEU D 2 138 ? -40.088 15.178 14.259 1.00 22.97 169 LEU D N 1
ATOM 8226 C CA . LEU D 2 138 ? -40.517 14.046 13.448 1.00 25.90 169 LEU D CA 1
ATOM 8227 C C . LEU D 2 138 ? -41.889 14.317 12.849 1.00 28.76 169 LEU D C 1
ATOM 8228 O O . LEU D 2 138 ? -42.654 13.391 12.572 1.00 30.54 169 LEU D O 1
ATOM 8233 N N . SER D 2 139 ? -42.192 15.595 12.656 1.00 22.22 170 SER D N 1
ATOM 8234 C CA . SER D 2 139 ? -43.478 16.006 12.112 1.00 23.70 170 SER D CA 1
ATOM 8235 C C . SER D 2 139 ? -43.659 15.553 10.669 1.00 25.26 170 SER D C 1
ATOM 8236 O O . SER D 2 139 ? -42.685 15.386 9.937 1.00 32.93 170 SER D O 1
ATOM 8239 N N . TYR D 2 140 ? -44.914 15.369 10.268 1.00 23.36 171 TYR D N 1
ATOM 8240 C CA . TYR D 2 140 ? -45.251 14.950 8.910 1.00 18.95 171 TYR D CA 1
ATOM 8241 C C . TYR D 2 140 ? -44.520 13.689 8.460 1.00 24.49 171 TYR D C 1
ATOM 8242 O O . TYR D 2 140 ? -43.696 13.729 7.549 1.00 25.70 171 TYR D O 1
ATOM 8251 N N . ASN D 2 141 ? -44.812 12.575 9.118 1.00 29.62 172 ASN D N 1
ATOM 8252 C CA . ASN D 2 141 ? -44.276 11.284 8.710 1.00 23.70 172 ASN D CA 1
ATOM 8253 C C . ASN D 2 141 ? -45.357 10.213 8.751 1.00 23.09 172 ASN D C 1
ATOM 8254 O O . ASN D 2 141 ? -46.546 10.524 8.803 1.00 25.43 172 ASN D O 1
ATOM 8259 N N . ASN D 2 142 ? -44.946 8.952 8.714 1.00 22.22 173 ASN D N 1
ATOM 8260 C CA . ASN D 2 142 ? -45.900 7.853 8.751 1.00 25.01 173 ASN D CA 1
ATOM 8261 C C . ASN D 2 142 ? -45.681 6.992 9.989 1.00 22.29 173 ASN D C 1
ATOM 8262 O O . ASN D 2 142 ? -45.740 5.764 9.924 1.00 20.86 173 ASN D O 1
ATOM 8267 N N . LEU D 2 143 ? -45.415 7.649 11.114 1.00 22.76 174 LEU D N 1
ATOM 8268 C CA . LEU D 2 143 ? -45.204 6.952 12.376 1.00 23.77 174 LEU D CA 1
ATOM 8269 C C . LEU D 2 143 ? -46.525 6.627 13.057 1.00 31.44 174 LEU D C 1
ATOM 8270 O O . LEU D 2 143 ? -47.302 7.528 13.372 1.00 38.45 174 LEU D O 1
ATOM 8275 N N . GLU D 2 144 ? -46.784 5.343 13.275 1.00 28.04 175 GLU D N 1
ATOM 8276 C CA . GLU D 2 144 ? -47.931 4.939 14.078 1.00 27.70 175 GLU D CA 1
ATOM 8277 C C . GLU D 2 144 ? -47.453 4.585 15.483 1.00 36.31 175 GLU D C 1
ATOM 8278 O O . GLU D 2 144 ? -48.231 4.587 16.437 1.00 37.24 175 GLU D O 1
ATOM 8284 N N . ALA D 2 145 ? -46.159 4.297 15.599 1.00 39.59 176 ALA D N 1
ATOM 8285 C CA . ALA D 2 145 ? -45.553 3.961 16.882 1.00 33.28 176 ALA D CA 1
ATOM 8286 C C . ALA D 2 145 ? -44.306 4.807 17.128 1.00 32.68 176 ALA D C 1
ATOM 8287 O O . ALA D 2 145 ? -43.851 5.533 16.244 1.00 35.85 176 ALA D O 1
ATOM 8289 N N . LEU D 2 146 ? -43.751 4.702 18.330 1.00 33.81 177 LEU D N 1
ATOM 8290 C CA . LEU D 2 146 ? -42.592 5.503 18.699 1.00 36.79 177 LEU D CA 1
ATOM 8291 C C . LEU D 2 146 ? -41.817 4.880 19.853 1.00 39.69 177 LEU D C 1
ATOM 8292 O O . LEU D 2 146 ? -42.413 4.387 20.809 1.00 53.33 177 LEU D O 1
ATOM 8297 N N . PRO D 2 147 ? -40.479 4.883 19.761 1.00 34.51 178 PRO D N 1
ATOM 8298 C CA . PRO D 2 147 ? -39.657 4.415 20.882 1.00 42.45 178 PRO D CA 1
ATOM 8299 C C . PRO D 2 147 ? -39.717 5.373 22.068 1.00 45.74 178 PRO D C 1
ATOM 8300 O O . PRO D 2 147 ? -38.765 6.122 22.293 1.00 40.34 178 PRO D O 1
ATOM 8304 N N . TRP D 2 148 ? -40.824 5.352 22.806 1.00 46.44 179 TRP D N 1
ATOM 8305 C CA . TRP D 2 148 ? -41.012 6.255 23.938 1.00 44.98 179 TRP D CA 1
ATOM 8306 C C . TRP D 2 148 ? -39.963 6.018 25.021 1.00 46.43 179 TRP D C 1
ATOM 8307 O O . TRP D 2 148 ? -39.562 6.947 25.723 1.00 40.88 179 TRP D O 1
ATOM 8318 N N . GLU D 2 149 ? -39.523 4.769 25.147 1.00 45.14 180 GLU D N 1
ATOM 8319 C CA . GLU D 2 149 ? -38.508 4.406 26.128 1.00 44.23 180 GLU D CA 1
ATOM 8320 C C . GLU D 2 149 ? -37.198 5.147 25.867 1.00 52.30 180 GLU D C 1
ATOM 8321 O O . GLU D 2 149 ? -36.460 5.464 26.800 1.00 54.14 180 GLU D O 1
ATOM 8327 N N . ALA D 2 150 ? -36.916 5.426 24.599 1.00 47.08 181 ALA D N 1
ATOM 8328 C CA . ALA D 2 150 ? -35.740 6.204 24.237 1.00 38.93 181 ALA D CA 1
ATOM 8329 C C . ALA D 2 150 ? -35.986 7.684 24.497 1.00 40.48 181 ALA D C 1
ATOM 8330 O O . ALA D 2 150 ? -35.111 8.393 24.997 1.00 43.91 181 ALA D O 1
ATOM 8332 N N . VAL D 2 151 ? -37.188 8.140 24.160 1.00 40.27 182 VAL D N 1
ATOM 8333 C CA . VAL D 2 151 ? -37.570 9.534 24.344 1.00 40.54 182 VAL D CA 1
ATOM 8334 C C . VAL D 2 151 ? -37.527 9.925 25.817 1.00 44.70 182 VAL D C 1
ATOM 8335 O O . VAL D 2 151 ? -37.129 11.037 26.166 1.00 52.00 182 VAL D O 1
ATOM 8339 N N . GLY D 2 152 ? -37.916 8.992 26.680 1.00 48.35 183 GLY D N 1
ATOM 8340 C CA . GLY D 2 152 ? -37.951 9.235 28.110 1.00 49.73 183 GLY D CA 1
ATOM 8341 C C . GLY D 2 152 ? -36.594 9.488 28.744 1.00 51.53 183 GLY D C 1
ATOM 8342 O O . GLY D 2 152 ? -36.517 9.960 29.878 1.00 51.97 183 GLY D O 1
ATOM 8343 N N . GLN D 2 153 ? -35.524 9.178 28.018 1.00 58.39 184 GLN D N 1
ATOM 8344 C CA . GLN D 2 153 ? -34.170 9.364 28.533 1.00 48.40 184 GLN D CA 1
ATOM 8345 C C . GLN D 2 153 ? -33.560 10.683 28.065 1.00 51.17 184 GLN D C 1
ATOM 8346 O O . GLN D 2 153 ? -32.505 11.090 28.550 1.00 53.01 184 GLN D O 1
ATOM 8352 N N . MET D 2 154 ? -34.224 11.347 27.124 1.00 47.26 185 MET D N 1
ATOM 8353 C CA . MET D 2 154 ? -33.712 12.594 26.559 1.00 44.23 185 MET D CA 1
ATOM 8354 C C . MET D 2 154 ? -33.915 13.763 27.518 1.00 45.85 185 MET D C 1
ATOM 8355 O O . MET D 2 154 ? -34.882 14.513 27.401 1.00 53.92 185 MET D O 1
ATOM 8360 N N . VAL D 2 155 ? -32.979 13.924 28.448 1.00 44.13 186 VAL D N 1
ATOM 8361 C CA . VAL D 2 155 ? -33.128 14.877 29.546 1.00 46.93 186 VAL D CA 1
ATOM 8362 C C . VAL D 2 155 ? -33.096 16.342 29.110 1.00 58.56 186 VAL D C 1
ATOM 8363 O O . VAL D 2 155 ? -33.888 17.154 29.590 1.00 49.61 186 VAL D O 1
ATOM 8367 N N . ASN D 2 156 ? -32.190 16.677 28.197 1.00 57.96 187 ASN D N 1
ATOM 8368 C CA . ASN D 2 156 ? -32.013 18.067 27.787 1.00 47.34 187 ASN D CA 1
ATOM 8369 C C . ASN D 2 156 ? -32.977 18.486 26.685 1.00 51.17 187 ASN D C 1
ATOM 8370 O O . ASN D 2 156 ? -32.911 19.609 26.183 1.00 54.42 187 ASN D O 1
ATOM 8375 N N . LEU D 2 157 ? -33.878 17.580 26.320 1.00 46.02 188 LEU D N 1
ATOM 8376 C CA . LEU D 2 157 ? -34.881 17.852 25.299 1.00 40.94 188 LEU D CA 1
ATOM 8377 C C . LEU D 2 157 ? -35.863 18.919 25.770 1.00 40.23 188 LEU D C 1
ATOM 8378 O O . LEU D 2 157 ? -36.389 18.834 26.881 1.00 51.26 188 LEU D O 1
ATOM 8383 N N . ASN D 2 158 ? -36.096 19.931 24.938 1.00 39.83 189 ASN D N 1
ATOM 8384 C CA . ASN D 2 158 ? -37.018 21.006 25.305 1.00 43.92 189 ASN D CA 1
ATOM 8385 C C . ASN D 2 158 ? -38.157 21.187 24.301 1.00 49.56 189 ASN D C 1
ATOM 8386 O O . ASN D 2 158 ? -39.195 21.764 24.632 1.00 47.92 189 ASN D O 1
ATOM 8391 N N . THR D 2 159 ? -37.969 20.688 23.081 1.00 48.22 190 THR D N 1
ATOM 8392 C CA . THR D 2 159 ? -39.008 20.771 22.058 1.00 39.19 190 THR D CA 1
ATOM 8393 C C . THR D 2 159 ? -39.145 19.455 21.301 1.00 30.38 190 THR D C 1
ATOM 8394 O O . THR D 2 159 ? -38.236 19.046 20.581 1.00 46.19 190 THR D O 1
ATOM 8398 N N . LEU D 2 160 ? -40.280 18.789 21.486 1.00 24.56 191 LEU D N 1
ATOM 8399 C CA . LEU D 2 160 ? -40.584 17.559 20.761 1.00 28.59 191 LEU D CA 1
ATOM 8400 C C . LEU D 2 160 ? -41.833 17.731 19.903 1.00 37.68 191 LEU D C 1
ATOM 8401 O O . LEU D 2 160 ? -42.926 17.959 20.424 1.00 32.26 191 LEU D O 1
ATOM 8406 N N . THR D 2 161 ? -41.666 17.623 18.588 1.00 31.64 192 THR D N 1
ATOM 8407 C CA . THR D 2 161 ? -42.765 17.856 17.659 1.00 28.47 192 THR D CA 1
ATOM 8408 C C . THR D 2 161 ? -43.135 16.612 16.857 1.00 31.91 192 THR D C 1
ATOM 8409 O O . THR D 2 161 ? -42.287 16.012 16.192 1.00 28.66 192 THR D O 1
ATOM 8413 N N . LEU D 2 162 ? -44.411 16.238 16.922 1.00 31.44 193 LEU D N 1
ATOM 8414 C CA . LEU D 2 162 ? -44.942 15.122 16.145 1.00 31.28 193 LEU D CA 1
ATOM 8415 C C . LEU D 2 162 ? -46.225 15.575 15.447 1.00 30.63 193 LEU D C 1
ATOM 8416 O O . LEU D 2 162 ? -47.280 14.958 15.594 1.00 25.35 193 LEU D O 1
ATOM 8421 N N . ASP D 2 163 ? -46.106 16.647 14.667 1.00 37.37 194 ASP D N 1
ATOM 8422 C CA . ASP D 2 163 ? -47.254 17.399 14.162 1.00 27.87 194 ASP D CA 1
ATOM 8423 C C . ASP D 2 163 ? -48.225 16.615 13.295 1.00 36.91 194 ASP D C 1
ATOM 8424 O O . ASP D 2 163 ? -49.417 16.898 13.305 1.00 60.57 194 ASP D O 1
ATOM 8429 N N . HIS D 2 164 ? -47.730 15.660 12.517 1.00 22.31 195 HIS D N 1
ATOM 8430 C CA . HIS D 2 164 ? -48.605 14.975 11.572 1.00 20.38 195 HIS D CA 1
ATOM 8431 C C . HIS D 2 164 ? -48.188 13.536 11.319 1.00 31.77 195 HIS D C 1
ATOM 8432 O O . HIS D 2 164 ? -47.475 13.248 10.361 1.00 38.27 195 HIS D O 1
ATOM 8439 N N . ASN D 2 165 ? -48.637 12.631 12.177 1.00 26.61 196 ASN D N 1
ATOM 8440 C CA . ASN D 2 165 ? -48.340 11.221 11.991 1.00 18.94 196 ASN D CA 1
ATOM 8441 C C . ASN D 2 165 ? -49.582 10.371 12.182 1.00 21.98 196 ASN D C 1
ATOM 8442 O O . ASN D 2 165 ? -50.700 10.881 12.159 1.00 27.96 196 ASN D O 1
ATOM 8447 N N . LEU D 2 166 ? -49.379 9.073 12.364 1.00 17.16 197 LEU D N 1
ATOM 8448 C CA . LEU D 2 166 ? -50.488 8.155 12.563 1.00 20.86 197 LEU D CA 1
ATOM 8449 C C . LEU D 2 166 ? -50.386 7.493 13.930 1.00 23.98 197 LEU D C 1
ATOM 8450 O O . LEU D 2 166 ? -50.881 6.385 14.131 1.00 25.64 197 LEU D O 1
ATOM 8455 N N . ILE D 2 167 ? -49.745 8.190 14.865 1.00 24.47 198 ILE D N 1
ATOM 8456 C CA . ILE D 2 167 ? -49.470 7.647 16.190 1.00 19.57 198 ILE D CA 1
ATOM 8457 C C . ILE D 2 167 ? -50.743 7.272 16.931 1.00 29.58 198 ILE D C 1
ATOM 8458 O O . ILE D 2 167 ? -51.616 8.110 17.159 1.00 34.81 198 ILE D O 1
ATOM 8463 N N . ASP D 2 168 ? -50.832 6.000 17.304 1.00 39.41 199 ASP D N 1
ATOM 8464 C CA . ASP D 2 168 ? -52.032 5.450 17.920 1.00 34.73 199 ASP D CA 1
ATOM 8465 C C . ASP D 2 168 ? -52.080 5.693 19.423 1.00 39.29 199 ASP D C 1
ATOM 8466 O O . ASP D 2 168 ? -53.140 5.968 19.983 1.00 46.85 199 ASP D O 1
ATOM 8471 N N . HIS D 2 169 ? -50.931 5.588 20.079 1.00 38.53 200 HIS D N 1
ATOM 8472 C CA . HIS D 2 169 ? -50.893 5.688 21.529 1.00 29.62 200 HIS D CA 1
ATOM 8473 C C . HIS D 2 169 ? -49.550 6.203 22.036 1.00 39.94 200 HIS D C 1
ATOM 8474 O O . HIS D 2 169 ? -48.498 5.873 21.492 1.00 55.11 200 HIS D O 1
ATOM 8481 N N . ILE D 2 170 ? -49.598 7.012 23.089 1.00 38.40 201 ILE D N 1
ATOM 8482 C CA . ILE D 2 170 ? -48.393 7.535 23.720 1.00 38.56 201 ILE D CA 1
ATOM 8483 C C . ILE D 2 170 ? -48.188 6.910 25.101 1.00 44.25 201 ILE D C 1
ATOM 8484 O O . ILE D 2 170 ? -49.102 6.900 25.927 1.00 52.38 201 ILE D O 1
ATOM 8489 N N . ALA D 2 171 ? -46.985 6.397 25.345 1.00 49.25 202 ALA D N 1
ATOM 8490 C CA . ALA D 2 171 ? -46.663 5.732 26.607 1.00 41.94 202 ALA D CA 1
ATOM 8491 C C . ALA D 2 171 ? -46.877 6.643 27.811 1.00 45.60 202 ALA D C 1
ATOM 8492 O O . ALA D 2 171 ? -46.671 7.854 27.734 1.00 43.85 202 ALA D O 1
ATOM 8494 N N . GLU D 2 172 ? -47.288 6.042 28.922 1.00 56.71 203 GLU D N 1
ATOM 8495 C CA . GLU D 2 172 ? -47.685 6.788 30.110 1.00 53.44 203 GLU D CA 1
ATOM 8496 C C . GLU D 2 172 ? -46.501 7.264 30.947 1.00 53.80 203 GLU D C 1
ATOM 8497 O O . GLU D 2 172 ? -46.482 8.398 31.419 1.00 61.36 203 GLU D O 1
ATOM 8503 N N . GLY D 2 173 ? -45.512 6.396 31.126 1.00 48.90 204 GLY D N 1
ATOM 8504 C CA . GLY D 2 173 ? -44.391 6.693 32.000 1.00 53.39 204 GLY D CA 1
ATOM 8505 C C . GLY D 2 173 ? -43.410 7.726 31.477 1.00 57.89 204 GLY D C 1
ATOM 8506 O O . GLY D 2 173 ? -42.548 8.196 32.219 1.00 77.39 204 GLY D O 1
ATOM 8507 N N . THR D 2 174 ? -43.544 8.088 30.205 1.00 60.77 205 THR D N 1
ATOM 8508 C CA . THR D 2 174 ? -42.616 9.013 29.559 1.00 43.68 205 THR D CA 1
ATOM 8509 C C . THR D 2 174 ? -42.699 10.417 30.160 1.00 53.69 205 THR D C 1
ATOM 8510 O O . THR D 2 174 ? -43.590 10.704 30.963 1.00 68.69 205 THR D O 1
ATOM 8514 N N . PHE D 2 175 ? -41.741 11.267 29.792 1.00 35.00 206 PHE D N 1
ATOM 8515 C CA . PHE D 2 175 ? -41.777 12.702 30.084 1.00 49.51 206 PHE D CA 1
ATOM 8516 C C . PHE D 2 175 ? -41.651 13.051 31.568 1.00 55.54 206 PHE D C 1
ATOM 8517 O O . PHE D 2 175 ? -41.853 14.203 31.954 1.00 53.05 206 PHE D O 1
ATOM 8525 N N . VAL D 2 176 ? -41.299 12.075 32.398 1.00 59.32 207 VAL D N 1
ATOM 8526 C CA . VAL D 2 176 ? -41.196 12.323 33.832 1.00 44.31 207 VAL D CA 1
ATOM 8527 C C . VAL D 2 176 ? -39.856 12.957 34.185 1.00 52.25 207 VAL D C 1
ATOM 8528 O O . VAL D 2 176 ? -39.753 13.701 35.160 1.00 57.11 207 VAL D O 1
ATOM 8532 N N . GLN D 2 177 ? -38.835 12.666 33.384 1.00 55.24 208 GLN D N 1
ATOM 8533 C CA . GLN D 2 177 ? -37.496 13.182 33.636 1.00 48.89 208 GLN D CA 1
ATOM 8534 C C . GLN D 2 177 ? -37.165 14.345 32.709 1.00 48.56 208 GLN D C 1
ATOM 8535 O O . GLN D 2 177 ? -36.152 15.021 32.883 1.00 61.60 208 GLN D O 1
ATOM 8541 N N . LEU D 2 178 ? -38.029 14.579 31.727 1.00 47.29 209 LEU D N 1
ATOM 8542 C CA . LEU D 2 178 ? -37.834 15.676 30.787 1.00 43.99 209 LEU D CA 1
ATOM 8543 C C . LEU D 2 178 ? -38.278 16.986 31.426 1.00 46.63 209 LEU D C 1
ATOM 8544 O O . LEU D 2 178 ? -39.367 17.489 31.145 1.00 48.02 209 LEU D O 1
ATOM 8549 N N . HIS D 2 179 ? -37.428 17.530 32.291 1.00 37.06 210 HIS D N 1
ATOM 8550 C CA . HIS D 2 179 ? -37.768 18.725 33.050 1.00 44.77 210 HIS D CA 1
ATOM 8551 C C . HIS D 2 179 ? -37.606 20.006 32.235 1.00 46.63 210 HIS D C 1
ATOM 8552 O O . HIS D 2 179 ? -38.194 21.036 32.566 1.00 44.86 210 HIS D O 1
ATOM 8559 N N . LYS D 2 180 ? -36.819 19.937 31.166 1.00 52.29 211 LYS D N 1
ATOM 8560 C CA . LYS D 2 180 ? -36.565 21.111 30.335 1.00 43.84 211 LYS D CA 1
ATOM 8561 C C . LYS D 2 180 ? -37.532 21.197 29.161 1.00 42.28 211 LYS D C 1
ATOM 8562 O O . LYS D 2 180 ? -37.477 22.139 28.372 1.00 39.37 211 LYS D O 1
ATOM 8568 N N . LEU D 2 181 ? -38.421 20.213 29.058 1.00 44.96 212 LEU D N 1
ATOM 8569 C CA . LEU D 2 181 ? -39.400 20.167 27.978 1.00 38.22 212 LEU D CA 1
ATOM 8570 C C . LEU D 2 181 ? -40.402 21.311 28.088 1.00 39.97 212 LEU D C 1
ATOM 8571 O O . LEU D 2 181 ? -41.033 21.495 29.125 1.00 49.16 212 LEU D O 1
ATOM 8576 N N . VAL D 2 182 ? -40.539 22.081 27.013 1.00 43.67 213 VAL D N 1
ATOM 8577 C CA . VAL D 2 182 ? -41.420 23.244 27.013 1.00 43.97 213 VAL D CA 1
ATOM 8578 C C . VAL D 2 182 ? -42.480 23.143 25.911 1.00 43.89 213 VAL D C 1
ATOM 8579 O O . VAL D 2 182 ? -43.515 23.807 25.971 1.00 60.88 213 VAL D O 1
ATOM 8583 N N . ARG D 2 183 ? -42.224 22.308 24.910 1.00 37.05 214 ARG D N 1
ATOM 8584 C CA . ARG D 2 183 ? -43.141 22.177 23.782 1.00 38.77 214 ARG D CA 1
ATOM 8585 C C . ARG D 2 183 ? -43.311 20.733 23.314 1.00 37.20 214 ARG D C 1
ATOM 8586 O O . ARG D 2 183 ? -42.342 20.065 22.954 1.00 35.52 214 ARG D O 1
ATOM 8594 N N . LEU D 2 184 ? -44.556 20.262 23.321 1.00 31.53 215 LEU D N 1
ATOM 8595 C CA . LEU D 2 184 ? -44.892 18.936 22.811 1.00 31.80 215 LEU D CA 1
ATOM 8596 C C . LEU D 2 184 ? -46.086 19.007 21.869 1.00 32.46 215 LEU D C 1
ATOM 8597 O O . LEU D 2 184 ? -47.185 19.387 22.275 1.00 36.25 215 LEU D O 1
ATOM 8602 N N . ASP D 2 185 ? -45.872 18.626 20.614 1.00 26.89 216 ASP D N 1
ATOM 8603 C CA . ASP D 2 185 ? -46.922 18.730 19.611 1.00 30.33 216 ASP D CA 1
ATOM 8604 C C . ASP D 2 185 ? -47.412 17.352 19.179 1.00 35.28 216 ASP D C 1
ATOM 8605 O O . ASP D 2 185 ? -46.660 16.572 18.592 1.00 30.25 216 ASP D O 1
ATOM 8610 N N . MET D 2 186 ? -48.678 17.064 19.474 1.00 36.98 217 MET D N 1
ATOM 8611 C CA . MET D 2 186 ? -49.285 15.785 19.126 1.00 24.03 217 MET D CA 1
ATOM 8612 C C . MET D 2 186 ? -50.476 15.966 18.193 1.00 33.72 217 MET D C 1
ATOM 8613 O O . MET D 2 186 ? -51.373 15.122 18.151 1.00 41.72 217 MET D O 1
ATOM 8618 N N . THR D 2 187 ? -50.488 17.075 17.458 1.00 32.57 218 THR D N 1
ATOM 8619 C CA . THR D 2 187 ? -51.573 17.378 16.526 1.00 25.75 218 THR D CA 1
ATOM 8620 C C . THR D 2 187 ? -51.671 16.309 15.430 1.00 23.43 218 THR D C 1
ATOM 8621 O O . THR D 2 187 ? -50.688 15.634 15.136 1.00 28.64 218 THR D O 1
ATOM 8625 N N . SER D 2 188 ? -52.873 16.131 14.878 1.00 24.05 219 SER D N 1
ATOM 8626 C CA . SER D 2 188 ? -53.144 15.228 13.749 1.00 22.74 219 SER D CA 1
ATOM 8627 C C . SER D 2 188 ? -52.477 13.854 13.850 1.00 29.01 219 SER D C 1
ATOM 8628 O O . SER D 2 188 ? -51.543 13.546 13.108 1.00 34.59 219 SER D O 1
ATOM 8631 N N . ASN D 2 189 ? -52.968 13.034 14.772 1.00 22.95 220 ASN D N 1
ATOM 8632 C CA . ASN D 2 189 ? -52.547 11.645 14.873 1.00 21.42 220 ASN D CA 1
ATOM 8633 C C . ASN D 2 189 ? -53.772 10.749 14.953 1.00 27.31 220 ASN D C 1
ATOM 8634 O O . ASN D 2 189 ? -54.843 11.109 14.469 1.00 34.46 220 ASN D O 1
ATOM 8639 N N . ARG D 2 190 ? -53.613 9.582 15.564 1.00 26.85 221 ARG D N 1
ATOM 8640 C CA . ARG D 2 190 ? -54.727 8.665 15.747 1.00 24.55 221 ARG D CA 1
ATOM 8641 C C . ARG D 2 190 ? -55.009 8.483 17.228 1.00 31.13 221 ARG D C 1
ATOM 8642 O O . ARG D 2 190 ? -55.560 7.463 17.644 1.00 38.09 221 ARG D O 1
ATOM 8650 N N . LEU D 2 191 ? -54.631 9.482 18.019 1.00 24.33 222 LEU D N 1
ATOM 8651 C CA . LEU D 2 191 ? -54.806 9.418 19.465 1.00 28.28 222 LEU D CA 1
ATOM 8652 C C . LEU D 2 191 ? -56.274 9.392 19.862 1.00 29.50 222 LEU D C 1
ATOM 8653 O O . LEU D 2 191 ? -57.015 10.332 19.585 1.00 34.63 222 LEU D O 1
ATOM 8658 N N . HIS D 2 192 ? -56.689 8.307 20.505 1.00 37.18 223 HIS D N 1
ATOM 8659 C CA . HIS D 2 192 ? -58.046 8.203 21.027 1.00 32.70 223 HIS D CA 1
ATOM 8660 C C . HIS D 2 192 ? -58.131 8.853 22.403 1.00 27.91 223 HIS D C 1
ATOM 8661 O O . HIS D 2 192 ? -59.182 9.350 22.803 1.00 31.29 223 HIS D O 1
ATOM 8668 N N . LYS D 2 193 ? -57.016 8.843 23.125 1.00 20.02 224 LYS D N 1
ATOM 8669 C CA . LYS D 2 193 ? -56.960 9.440 24.451 1.00 18.17 224 LYS D CA 1
ATOM 8670 C C . LYS D 2 193 ? -55.538 9.844 24.804 1.00 23.33 224 LYS D C 1
ATOM 8671 O O . LYS D 2 193 ? -54.584 9.436 24.143 1.00 30.53 224 LYS D O 1
ATOM 8677 N N . LEU D 2 194 ? -55.402 10.652 25.848 1.00 21.25 225 LEU D N 1
ATOM 8678 C CA . LEU D 2 194 ? -54.091 10.989 26.385 1.00 27.57 225 LEU D CA 1
ATOM 8679 C C . LEU D 2 194 ? -54.030 10.573 27.845 1.00 31.93 225 LEU D C 1
ATOM 8680 O O . LEU D 2 194 ? -54.997 10.749 28.585 1.00 39.10 225 LEU D O 1
ATOM 8685 N N . PRO D 2 195 ? -52.892 10.005 28.262 1.00 32.83 226 PRO D N 1
ATOM 8686 C CA . PRO D 2 195 ? -52.715 9.564 29.648 1.00 34.71 226 PRO D CA 1
ATOM 8687 C C . PRO D 2 195 ? -52.556 10.739 30.613 1.00 44.24 226 PRO D C 1
ATOM 8688 O O . PRO D 2 195 ? -51.960 11.754 30.248 1.00 37.13 226 PRO D O 1
ATOM 8692 N N . PRO D 2 196 ? -53.088 10.601 31.839 1.00 44.37 227 PRO D N 1
ATOM 8693 C CA . PRO D 2 196 ? -52.999 11.620 32.892 1.00 39.53 227 PRO D CA 1
ATOM 8694 C C . PRO D 2 196 ? -51.573 11.796 33.408 1.00 51.92 227 PRO D C 1
ATOM 8695 O O . PRO D 2 196 ? -51.311 11.591 34.593 1.00 63.43 227 PRO D O 1
ATOM 8699 N N . ASP D 2 197 ? -50.667 12.178 32.514 1.00 56.05 228 ASP D N 1
ATOM 8700 C CA . ASP D 2 197 ? -49.252 12.309 32.838 1.00 65.07 228 ASP D CA 1
ATOM 8701 C C . ASP D 2 197 ? -48.965 13.665 33.478 1.00 67.45 228 ASP D C 1
ATOM 8702 O O . ASP D 2 197 ? -49.868 14.313 34.007 1.00 75.37 228 ASP D O 1
ATOM 8707 N N . GLY D 2 198 ? -47.705 14.088 33.439 1.00 63.11 229 GLY D N 1
ATOM 8708 C CA . GLY D 2 198 ? -47.336 15.413 33.904 1.00 52.63 229 GLY D CA 1
ATOM 8709 C C . GLY D 2 198 ? -47.640 16.469 32.854 1.00 70.04 229 GLY D C 1
ATOM 8710 O O . GLY D 2 198 ? -46.863 17.401 32.651 1.00 62.48 229 GLY D O 1
ATOM 8711 N N . LEU D 2 199 ? -48.775 16.310 32.178 1.00 78.27 230 LEU D N 1
ATOM 8712 C CA . LEU D 2 199 ? -49.227 17.264 31.175 1.00 77.20 230 LEU D CA 1
ATOM 8713 C C . LEU D 2 199 ? -49.495 18.620 31.813 1.00 88.50 230 LEU D C 1
ATOM 8714 O O . LEU D 2 199 ? -49.027 19.650 31.325 1.00 93.61 230 LEU D O 1
ATOM 8719 N N . PHE D 2 200 ? -50.260 18.612 32.899 1.00 69.71 231 PHE D N 1
ATOM 8720 C CA . PHE D 2 200 ? -50.492 19.818 33.681 1.00 71.00 231 PHE D CA 1
ATOM 8721 C C . PHE D 2 200 ? -49.242 20.202 34.471 1.00 92.55 231 PHE D C 1
ATOM 8722 O O . PHE D 2 200 ? -48.623 19.355 35.114 1.00 86.63 231 PHE D O 1
ATOM 8730 N N . LEU D 2 201 ? -48.871 21.477 34.417 1.00 99.88 232 LEU D N 1
ATOM 8731 C CA . LEU D 2 201 ? -47.753 21.979 35.209 1.00 83.67 232 LEU D CA 1
ATOM 8732 C C . LEU D 2 201 ? -48.107 23.282 35.917 1.00 90.55 232 LEU D C 1
ATOM 8733 O O . LEU D 2 201 ? -47.591 24.346 35.571 1.00 78.83 232 LEU D O 1
ATOM 8738 N N . THR D 2 212 ? -39.935 26.999 31.671 1.00 100.24 243 THR D N 1
ATOM 8739 C CA . THR D 2 212 ? -40.873 26.912 32.789 1.00 131.49 243 THR D CA 1
ATOM 8740 C C . THR D 2 212 ? -42.345 26.733 32.371 1.00 128.64 243 THR D C 1
ATOM 8741 O O . THR D 2 212 ? -43.070 25.971 33.016 1.00 104.98 243 THR D O 1
ATOM 8745 N N . PRO D 2 213 ? -42.805 27.420 31.303 1.00 130.65 244 PRO D N 1
ATOM 8746 C CA . PRO D 2 213 ? -44.183 27.093 30.919 1.00 114.03 244 PRO D CA 1
ATOM 8747 C C . PRO D 2 213 ? -44.253 25.806 30.103 1.00 106.59 244 PRO D C 1
ATOM 8748 O O . PRO D 2 213 ? -43.242 25.120 29.946 1.00 104.21 244 PRO D O 1
ATOM 8752 N N . LEU D 2 214 ? -45.433 25.486 29.584 1.00 88.40 245 LEU D N 1
ATOM 8753 C CA . LEU D 2 214 ? -45.599 24.286 28.774 1.00 59.84 245 LEU D CA 1
ATOM 8754 C C . LEU D 2 214 ? -46.772 24.418 27.815 1.00 63.57 245 LEU D C 1
ATOM 8755 O O . LEU D 2 214 ? -47.853 24.871 28.190 1.00 78.23 245 LEU D O 1
ATOM 8760 N N . THR D 2 215 ? -46.547 24.017 26.570 1.00 51.63 246 THR D N 1
ATOM 8761 C CA . THR D 2 215 ? -47.594 24.039 25.564 1.00 46.55 246 THR D CA 1
ATOM 8762 C C . THR D 2 215 ? -47.761 22.653 24.959 1.00 40.67 246 THR D C 1
ATOM 8763 O O . THR D 2 215 ? -46.930 22.208 24.169 1.00 50.70 246 THR D O 1
ATOM 8767 N N . VAL D 2 216 ? -48.825 21.963 25.351 1.00 35.07 247 VAL D N 1
ATOM 8768 C CA . VAL D 2 216 ? -49.105 20.635 24.823 1.00 29.68 247 VAL D CA 1
ATOM 8769 C C . VAL D 2 216 ? -50.305 20.668 23.888 1.00 43.22 247 VAL D C 1
ATOM 8770 O O . VAL D 2 216 ? -51.442 20.833 24.330 1.00 57.65 247 VAL D O 1
ATOM 8774 N N . SER D 2 217 ? -50.045 20.522 22.594 1.00 39.06 248 SER D N 1
ATOM 8775 C CA . SER D 2 217 ? -51.102 20.553 21.590 1.00 36.11 248 SER D CA 1
ATOM 8776 C C . SER D 2 217 ? -51.499 19.141 21.172 1.00 38.14 248 SER D C 1
ATOM 8777 O O . SER D 2 217 ? -50.643 18.322 20.839 1.00 38.53 248 SER D O 1
ATOM 8780 N N . PHE D 2 218 ? -52.798 18.858 21.194 1.00 37.26 249 PHE D N 1
ATOM 8781 C CA . PHE D 2 218 ? -53.284 17.516 20.888 1.00 38.95 249 PHE D CA 1
ATOM 8782 C C . PHE D 2 218 ? -54.531 17.539 20.006 1.00 34.65 249 PHE D C 1
ATOM 8783 O O . PHE D 2 218 ? -55.324 16.597 20.016 1.00 32.01 249 PHE D O 1
ATOM 8791 N N . GLY D 2 219 ? -54.698 18.610 19.238 1.00 35.40 250 GLY D N 1
ATOM 8792 C CA . GLY D 2 219 ? -55.825 18.720 18.330 1.00 27.17 250 GLY D CA 1
ATOM 8793 C C . GLY D 2 219 ? -55.714 17.751 17.170 1.00 21.89 250 GLY D C 1
ATOM 8794 O O . GLY D 2 219 ? -54.697 17.084 17.008 1.00 34.15 250 GLY D O 1
ATOM 8795 N N . GLY D 2 220 ? -56.772 17.654 16.375 1.00 26.26 251 GLY D N 1
ATOM 8796 C CA . GLY D 2 220 ? -56.752 16.835 15.175 1.00 25.44 251 GLY D CA 1
ATOM 8797 C C . GLY D 2 220 ? -56.652 15.341 15.416 1.00 32.49 251 GLY D C 1
ATOM 8798 O O . GLY D 2 220 ? -56.161 14.601 14.565 1.00 29.54 251 GLY D O 1
ATOM 8799 N N . ASN D 2 221 ? -57.126 14.897 16.575 1.00 33.74 252 ASN D N 1
ATOM 8800 C CA . ASN D 2 221 ? -57.128 13.479 16.918 1.00 18.80 252 ASN D CA 1
ATOM 8801 C C . ASN D 2 221 ? -58.549 12.924 17.010 1.00 23.60 252 ASN D C 1
ATOM 8802 O O . ASN D 2 221 ? -59.479 13.653 17.353 1.00 29.79 252 ASN D O 1
ATOM 8807 N N . PRO D 2 222 ? -58.724 11.629 16.694 1.00 15.69 253 PRO D N 1
ATOM 8808 C CA . PRO D 2 222 ? -60.036 10.984 16.800 1.00 19.55 253 PRO D CA 1
ATOM 8809 C C . PRO D 2 222 ? -60.373 10.652 18.248 1.00 32.10 253 PRO D C 1
ATOM 8810 O O . PRO D 2 222 ? -60.540 9.476 18.582 1.00 42.68 253 PRO D O 1
ATOM 8814 N N . LEU D 2 223 ? -60.475 11.676 19.089 1.00 18.45 254 LEU D N 1
ATOM 8815 C CA . LEU D 2 223 ? -60.675 11.478 20.516 1.00 20.76 254 LEU D CA 1
ATOM 8816 C C . LEU D 2 223 ? -61.917 10.659 20.841 1.00 32.02 254 LEU D C 1
ATOM 8817 O O . LEU D 2 223 ? -62.990 10.873 20.276 1.00 39.77 254 LEU D O 1
ATOM 8822 N N . HIS D 2 224 ? -61.745 9.701 21.743 1.00 26.27 255 HIS D N 1
ATOM 8823 C CA . HIS D 2 224 ? -62.859 8.952 22.295 1.00 20.96 255 HIS D CA 1
ATOM 8824 C C . HIS D 2 224 ? -63.240 9.580 23.626 1.00 28.67 255 HIS D C 1
ATOM 8825 O O . HIS D 2 224 ? -62.503 9.468 24.605 1.00 31.30 255 HIS D O 1
ATOM 8832 N N . CYS D 2 225 ? -64.385 10.253 23.652 1.00 29.59 256 CYS D N 1
ATOM 8833 C CA . CYS D 2 225 ? -64.762 11.082 24.792 1.00 29.27 256 CYS D CA 1
ATOM 8834 C C . CYS D 2 225 ? -65.560 10.344 25.869 1.00 32.88 256 CYS D C 1
ATOM 8835 O O . CYS D 2 225 ? -66.790 10.429 25.915 1.00 35.12 256 CYS D O 1
ATOM 8838 N N . ASN D 2 226 ? -64.843 9.630 26.735 1.00 26.19 257 ASN D N 1
ATOM 8839 C CA . ASN D 2 226 ? -65.434 8.980 27.903 1.00 26.57 257 ASN D CA 1
ATOM 8840 C C . ASN D 2 226 ? -64.807 9.496 29.199 1.00 36.27 257 ASN D C 1
ATOM 8841 O O . ASN D 2 226 ? -64.313 10.622 29.242 1.00 40.83 257 ASN D O 1
ATOM 8846 N N . CYS D 2 227 ? -64.812 8.672 30.245 1.00 38.55 258 CYS D N 1
ATOM 8847 C CA . CYS D 2 227 ? -64.263 9.080 31.541 1.00 34.94 258 CYS D CA 1
ATOM 8848 C C . CYS D 2 227 ? -62.747 9.239 31.515 1.00 34.98 258 CYS D C 1
ATOM 8849 O O . CYS D 2 227 ? -62.175 9.963 32.331 1.00 34.57 258 CYS D O 1
ATOM 8852 N N . GLU D 2 228 ? -62.100 8.566 30.572 1.00 33.69 259 GLU D N 1
ATOM 8853 C CA . GLU D 2 228 ? -60.645 8.564 30.506 1.00 28.97 259 GLU D CA 1
ATOM 8854 C C . GLU D 2 228 ? -60.075 9.917 30.092 1.00 25.88 259 GLU D C 1
ATOM 8855 O O . GLU D 2 228 ? -58.869 10.145 30.192 1.00 25.22 259 GLU D O 1
ATOM 8861 N N . LEU D 2 229 ? -60.943 10.815 29.638 1.00 22.42 260 LEU D N 1
ATOM 8862 C CA . LEU D 2 229 ? -60.519 12.166 29.293 1.00 25.68 260 LEU D CA 1
ATOM 8863 C C . LEU D 2 229 ? -61.162 13.192 30.214 1.00 26.27 260 LEU D C 1
ATOM 8864 O O . LEU D 2 229 ? -60.999 14.397 30.027 1.00 28.50 260 LEU D O 1
ATOM 8869 N N . LEU D 2 230 ? -61.877 12.705 31.221 1.00 31.68 261 LEU D N 1
ATOM 8870 C CA . LEU D 2 230 ? -62.548 13.580 32.170 1.00 28.13 261 LEU D CA 1
ATOM 8871 C C . LEU D 2 230 ? -61.538 14.467 32.881 1.00 29.88 261 LEU D C 1
ATOM 8872 O O . LEU D 2 230 ? -61.782 15.655 33.084 1.00 43.58 261 LEU D O 1
ATOM 8877 N N . TRP D 2 231 ? -60.393 13.888 33.233 1.00 26.19 262 TRP D N 1
ATOM 8878 C CA . TRP D 2 231 ? -59.346 14.622 33.937 1.00 29.69 262 TRP D CA 1
ATOM 8879 C C . TRP D 2 231 ? -58.870 15.810 33.112 1.00 32.54 262 TRP D C 1
ATOM 8880 O O . TRP D 2 231 ? -58.508 16.851 33.657 1.00 30.97 262 TRP D O 1
ATOM 8891 N N . LEU D 2 232 ? -58.869 15.639 31.794 1.00 35.50 263 LEU D N 1
ATOM 8892 C CA . LEU D 2 232 ? -58.400 16.671 30.881 1.00 34.26 263 LEU D CA 1
ATOM 8893 C C . LEU D 2 232 ? -59.443 17.761 30.679 1.00 38.91 263 LEU D C 1
ATOM 8894 O O . LEU D 2 232 ? -59.106 18.940 30.569 1.00 56.87 263 LEU D O 1
ATOM 8899 N N . ARG D 2 233 ? -60.709 17.363 30.628 1.00 34.78 264 ARG D N 1
ATOM 8900 C CA . ARG D 2 233 ? -61.798 18.316 30.457 1.00 31.56 264 ARG D CA 1
ATOM 8901 C C . ARG D 2 233 ? -61.893 19.255 31.654 1.00 43.75 264 ARG D C 1
ATOM 8902 O O . ARG D 2 233 ? -62.247 20.426 31.515 1.00 53.06 264 ARG D O 1
ATOM 8910 N N . ARG D 2 234 ? -61.544 18.738 32.827 1.00 37.64 265 ARG D N 1
ATOM 8911 C CA . ARG D 2 234 ? -61.596 19.516 34.056 1.00 33.90 265 ARG D CA 1
ATOM 8912 C C . ARG D 2 234 ? -60.517 20.594 34.091 1.00 45.92 265 ARG D C 1
ATOM 8913 O O . ARG D 2 234 ? -60.626 21.566 34.839 1.00 65.87 265 ARG D O 1
ATOM 8921 N N . LEU D 2 235 ? -59.475 20.419 33.284 1.00 43.05 266 LEU D N 1
ATOM 8922 C CA . LEU D 2 235 ? -58.405 21.407 33.204 1.00 42.79 266 LEU D CA 1
ATOM 8923 C C . LEU D 2 235 ? -58.910 22.718 32.618 1.00 58.18 266 LEU D C 1
ATOM 8924 O O . LEU D 2 235 ? -59.987 22.773 32.020 1.00 53.48 266 LEU D O 1
ATOM 8929 N N . THR D 2 236 ? -58.131 23.777 32.803 1.00 66.74 267 THR D N 1
ATOM 8930 C CA . THR D 2 236 ? -58.441 25.064 32.197 1.00 69.91 267 THR D CA 1
ATOM 8931 C C . THR D 2 236 ? -57.397 25.415 31.141 1.00 60.55 267 THR D C 1
ATOM 8932 O O . THR D 2 236 ? -56.355 25.992 31.454 1.00 53.44 267 THR D O 1
ATOM 8936 N N . ARG D 2 237 ? -57.671 25.036 29.896 1.00 55.71 268 ARG D N 1
ATOM 8937 C CA . ARG D 2 237 ? -56.766 25.325 28.787 1.00 42.43 268 ARG D CA 1
ATOM 8938 C C . ARG D 2 237 ? -57.532 26.044 27.680 1.00 49.53 268 ARG D C 1
ATOM 8939 O O . ARG D 2 237 ? -58.759 25.958 27.610 1.00 50.61 268 ARG D O 1
ATOM 8947 N N . GLU D 2 238 ? -56.808 26.751 26.818 1.00 56.30 269 GLU D N 1
ATOM 8948 C CA . GLU D 2 238 ? -57.432 27.463 25.708 1.00 58.85 269 GLU D CA 1
ATOM 8949 C C . GLU D 2 238 ? -57.877 26.497 24.614 1.00 41.78 269 GLU D C 1
ATOM 8950 O O . GLU D 2 238 ? -57.282 25.434 24.428 1.00 37.43 269 GLU D O 1
ATOM 8956 N N . ASP D 2 239 ? -58.927 26.878 23.893 1.00 40.81 270 ASP D N 1
ATOM 8957 C CA . ASP D 2 239 ? -59.484 26.037 22.841 1.00 39.97 270 ASP D CA 1
ATOM 8958 C C . ASP D 2 239 ? -58.543 25.928 21.650 1.00 40.22 270 ASP D C 1
ATOM 8959 O O . ASP D 2 239 ? -58.357 26.884 20.900 1.00 48.97 270 ASP D O 1
ATOM 8964 N N . ASP D 2 240 ? -57.959 24.747 21.482 1.00 44.14 271 ASP D N 1
ATOM 8965 C CA . ASP D 2 240 ? -57.083 24.472 20.354 1.00 37.90 271 ASP D CA 1
ATOM 8966 C C . ASP D 2 240 ? -57.834 23.651 19.305 1.00 38.90 271 ASP D C 1
ATOM 8967 O O . ASP D 2 240 ? -57.248 22.824 18.605 1.00 44.22 271 ASP D O 1
ATOM 8972 N N . LEU D 2 241 ? -59.140 23.889 19.218 1.00 34.88 272 LEU D N 1
ATOM 8973 C CA . LEU D 2 241 ? -60.004 23.254 18.224 1.00 36.93 272 LEU D CA 1
ATOM 8974 C C . LEU D 2 241 ? -60.046 21.731 18.345 1.00 36.92 272 LEU D C 1
ATOM 8975 O O . LEU D 2 241 ? -60.234 21.028 17.352 1.00 31.40 272 LEU D O 1
ATOM 8980 N N . GLU D 2 242 ? -59.876 21.223 19.561 1.00 35.87 273 GLU D N 1
ATOM 8981 C CA . GLU D 2 242 ? -60.002 19.792 19.806 1.00 30.99 273 GLU D CA 1
ATOM 8982 C C . GLU D 2 242 ? -61.425 19.328 19.516 1.00 39.11 273 GLU D C 1
ATOM 8983 O O . GLU D 2 242 ? -62.383 20.062 19.755 1.00 50.64 273 GLU D O 1
ATOM 8989 N N . THR D 2 243 ? -61.556 18.115 18.988 1.00 32.10 274 THR D N 1
ATOM 8990 C CA . THR D 2 243 ? -62.851 17.609 18.548 1.00 26.91 274 THR D CA 1
ATOM 8991 C C . THR D 2 243 ? -63.000 16.119 18.856 1.00 27.24 274 THR D C 1
ATOM 8992 O O . THR D 2 243 ? -62.022 15.375 18.807 1.00 38.21 274 THR D O 1
ATOM 8996 N N . CYS D 2 244 ? -64.216 15.690 19.189 1.00 25.52 275 CYS D N 1
ATOM 8997 C CA . CYS D 2 244 ? -64.488 14.277 19.454 1.00 23.61 275 CYS D CA 1
ATOM 8998 C C . CYS D 2 244 ? -64.879 13.521 18.188 1.00 23.28 275 CYS D C 1
ATOM 8999 O O . CYS D 2 244 ? -65.486 14.086 17.281 1.00 27.07 275 CYS D O 1
ATOM 9002 N N . ALA D 2 245 ? -64.548 12.234 18.145 1.00 23.25 276 ALA D N 1
ATOM 9003 C CA . ALA D 2 245 ? -64.907 11.386 17.013 1.00 20.96 276 ALA D CA 1
ATOM 9004 C C . ALA D 2 245 ? -65.843 10.265 17.452 1.00 29.08 276 ALA D C 1
ATOM 9005 O O . ALA D 2 245 ? -66.675 9.796 16.674 1.00 25.27 276 ALA D O 1
ATOM 9007 N N . THR D 2 246 ? -65.687 9.834 18.701 1.00 24.51 277 THR D N 1
ATOM 9008 C CA . THR D 2 246 ? -66.521 8.792 19.293 1.00 17.60 277 THR D CA 1
ATOM 9009 C C . THR D 2 246 ? -66.837 9.152 20.746 1.00 26.16 277 THR D C 1
ATOM 9010 O O . THR D 2 246 ? -66.033 9.812 21.404 1.00 32.82 277 THR D O 1
ATOM 9014 N N . PRO D 2 247 ? -68.006 8.725 21.260 1.00 29.23 278 PRO D N 1
ATOM 9015 C CA . PRO D 2 247 ? -69.037 7.919 20.597 1.00 31.72 278 PRO D CA 1
ATOM 9016 C C . PRO D 2 247 ? -69.974 8.748 19.721 1.00 36.98 278 PRO D C 1
ATOM 9017 O O . PRO D 2 247 ? -69.823 9.970 19.643 1.00 36.55 278 PRO D O 1
ATOM 9021 N N . GLU D 2 248 ? -70.944 8.079 19.101 1.00 33.66 279 GLU D N 1
ATOM 9022 C CA . GLU D 2 248 ? -71.852 8.700 18.139 1.00 32.80 279 GLU D CA 1
ATOM 9023 C C . GLU D 2 248 ? -72.569 9.928 18.692 1.00 28.52 279 GLU D C 1
ATOM 9024 O O . GLU D 2 248 ? -72.804 10.899 17.973 1.00 33.08 279 GLU D O 1
ATOM 9030 N N . HIS D 2 249 ? -72.909 9.884 19.974 1.00 32.82 280 HIS D N 1
ATOM 9031 C CA . HIS D 2 249 ? -73.639 10.976 20.604 1.00 53.04 280 HIS D CA 1
ATOM 9032 C C . HIS D 2 249 ? -72.813 12.262 20.612 1.00 47.38 280 HIS D C 1
ATOM 9033 O O . HIS D 2 249 ? -73.363 13.364 20.637 1.00 44.59 280 HIS D O 1
ATOM 9040 N N . LEU D 2 250 ? -71.491 12.114 20.571 1.00 39.49 281 LEU D N 1
ATOM 9041 C CA . LEU D 2 250 ? -70.589 13.253 20.702 1.00 32.48 281 LEU D CA 1
ATOM 9042 C C . LEU D 2 250 ? -69.719 13.457 19.464 1.00 29.53 281 LEU D C 1
ATOM 9043 O O . LEU D 2 250 ? -68.780 14.250 19.486 1.00 38.79 281 LEU D O 1
ATOM 9048 N N . THR D 2 251 ? -70.043 12.752 18.384 1.00 32.47 282 THR D N 1
ATOM 9049 C CA . THR D 2 251 ? -69.278 12.848 17.141 1.00 25.68 282 THR D CA 1
ATOM 9050 C C . THR D 2 251 ? -69.327 14.257 16.553 1.00 27.84 282 THR D C 1
ATOM 9051 O O . THR D 2 251 ? -70.376 14.900 16.548 1.00 28.55 282 THR D O 1
ATOM 9055 N N . ASP D 2 252 ? -68.170 14.724 16.086 1.00 32.66 283 ASP D N 1
ATOM 9056 C CA . ASP D 2 252 ? -68.001 16.031 15.445 1.00 32.47 283 ASP D CA 1
ATOM 9057 C C . ASP D 2 252 ? -68.202 17.201 16.404 1.00 28.95 283 ASP D C 1
ATOM 9058 O O . ASP D 2 252 ? -68.198 18.358 15.987 1.00 39.46 283 ASP D O 1
ATOM 9063 N N . ARG D 2 253 ? -68.341 16.909 17.690 1.00 26.63 284 ARG D N 1
ATOM 9064 C CA . ARG D 2 253 ? -68.558 17.961 18.674 1.00 30.03 284 ARG D CA 1
ATOM 9065 C C . ARG D 2 253 ? -67.232 18.414 19.278 1.00 34.31 284 ARG D C 1
ATOM 9066 O O . ARG D 2 253 ? -66.359 17.593 19.557 1.00 42.42 284 ARG D O 1
ATOM 9074 N N . TYR D 2 254 ? -67.084 19.722 19.476 1.00 31.49 285 TYR D N 1
ATOM 9075 C CA . TYR D 2 254 ? -65.857 20.273 20.042 1.00 30.82 285 TYR D CA 1
ATOM 9076 C C . TYR D 2 254 ? -65.655 19.864 21.495 1.00 39.29 285 TYR D C 1
ATOM 9077 O O . TYR D 2 254 ? -66.586 19.900 22.300 1.00 47.17 285 TYR D O 1
ATOM 9086 N N . PHE D 2 255 ? -64.420 19.488 21.814 1.00 32.33 286 PHE D N 1
ATOM 9087 C CA . PHE D 2 255 ? -64.070 18.930 23.116 1.00 32.91 286 PHE D CA 1
ATOM 9088 C C . PHE D 2 255 ? -64.420 19.857 24.274 1.00 44.43 286 PHE D C 1
ATOM 9089 O O . PHE D 2 255 ? -65.178 19.481 25.168 1.00 46.67 286 PHE D O 1
ATOM 9097 N N . TRP D 2 256 ? -63.882 21.072 24.251 1.00 43.42 287 TRP D N 1
ATOM 9098 C CA . TRP D 2 256 ? -64.056 21.995 25.366 1.00 34.60 287 TRP D CA 1
ATOM 9099 C C . TRP D 2 256 ? -65.466 22.592 25.424 1.00 41.72 287 TRP D C 1
ATOM 9100 O O . TRP D 2 256 ? -65.769 23.385 26.315 1.00 57.16 287 TRP D O 1
ATOM 9111 N N . SER D 2 257 ? -66.324 22.207 24.482 1.00 28.29 288 SER D N 1
ATOM 9112 C CA . SER D 2 257 ? -67.702 22.693 24.460 1.00 39.96 288 SER D CA 1
ATOM 9113 C C . SER D 2 257 ? -68.655 21.739 25.181 1.00 46.79 288 SER D C 1
ATOM 9114 O O . SER D 2 257 ? -69.792 22.093 25.484 1.00 49.94 288 SER D O 1
ATOM 9117 N N . ILE D 2 258 ? -68.184 20.525 25.440 1.00 46.91 289 ILE D N 1
ATOM 9118 C CA . ILE D 2 258 ? -68.990 19.503 26.099 1.00 38.54 289 ILE D CA 1
ATOM 9119 C C . ILE D 2 258 ? -68.871 19.580 27.616 1.00 40.91 289 ILE D C 1
ATOM 9120 O O . ILE D 2 258 ? -67.764 19.581 28.154 1.00 50.31 289 ILE D O 1
ATOM 9125 N N . PRO D 2 259 ? -70.016 19.656 28.312 1.00 45.66 290 PRO D N 1
ATOM 9126 C CA . PRO D 2 259 ? -70.024 19.667 29.780 1.00 40.58 290 PRO D CA 1
ATOM 9127 C C . PRO D 2 259 ? -69.501 18.352 30.353 1.00 43.91 290 PRO D C 1
ATOM 9128 O O . PRO D 2 259 ? -69.726 17.297 29.758 1.00 41.45 290 PRO D O 1
ATOM 9132 N N . GLU D 2 260 ? -68.835 18.424 31.504 1.00 46.84 291 GLU D N 1
ATOM 9133 C CA . GLU D 2 260 ? -68.146 17.274 32.091 1.00 32.80 291 GLU D CA 1
ATOM 9134 C C . GLU D 2 260 ? -69.049 16.059 32.289 1.00 40.25 291 GLU D C 1
ATOM 9135 O O . GLU D 2 260 ? -68.588 14.920 32.234 1.00 46.35 291 GLU D O 1
ATOM 9141 N N . GLU D 2 261 ? -70.337 16.306 32.496 1.00 39.69 292 GLU D N 1
ATOM 9142 C CA . GLU D 2 261 ? -71.277 15.242 32.829 1.00 42.35 292 GLU D CA 1
ATOM 9143 C C . GLU D 2 261 ? -71.533 14.287 31.666 1.00 44.34 292 GLU D C 1
ATOM 9144 O O . GLU D 2 261 ? -72.036 13.183 31.872 1.00 50.94 292 GLU D O 1
ATOM 9150 N N . GLU D 2 262 ? -71.189 14.705 30.451 1.00 44.72 293 GLU D N 1
ATOM 9151 C CA . GLU D 2 262 ? -71.515 13.914 29.265 1.00 49.24 293 GLU D CA 1
ATOM 9152 C C . GLU D 2 262 ? -70.387 12.969 28.848 1.00 44.72 293 GLU D C 1
ATOM 9153 O O . GLU D 2 262 ? -70.516 12.237 27.865 1.00 36.12 293 GLU D O 1
ATOM 9159 N N . PHE D 2 263 ? -69.286 12.985 29.594 1.00 43.53 294 PHE D N 1
ATOM 9160 C CA . PHE D 2 263 ? -68.194 12.046 29.356 1.00 33.99 294 PHE D CA 1
ATOM 9161 C C . PHE D 2 263 ? -68.437 10.760 30.140 1.00 37.88 294 PHE D C 1
ATOM 9162 O O . PHE D 2 263 ? -68.003 10.635 31.285 1.00 35.86 294 PHE D O 1
ATOM 9170 N N . LEU D 2 264 ? -69.114 9.800 29.519 1.00 35.58 295 LEU D N 1
ATOM 9171 C CA . LEU D 2 264 ? -69.600 8.632 30.249 1.00 36.76 295 LEU D CA 1
ATOM 9172 C C . LEU D 2 264 ? -68.831 7.350 29.947 1.00 31.41 295 LEU D C 1
ATOM 9173 O O . LEU D 2 264 ? -68.476 7.078 28.800 1.00 37.82 295 LEU D O 1
ATOM 9178 N N . CYS D 2 265 ? -68.592 6.565 30.994 1.00 37.73 296 CYS D N 1
ATOM 9179 C CA . CYS D 2 265 ? -68.034 5.224 30.862 1.00 35.00 296 CYS D CA 1
ATOM 9180 C C . CYS D 2 265 ? -69.106 4.201 31.214 1.00 35.10 296 CYS D C 1
ATOM 9181 O O . CYS D 2 265 ? -69.919 4.428 32.108 1.00 36.28 296 CYS D O 1
ATOM 9184 N N . GLU D 2 266 ? -69.116 3.083 30.498 1.00 33.42 297 GLU D N 1
ATOM 9185 C CA . GLU D 2 266 ? -70.067 2.013 30.770 1.00 33.34 297 GLU D CA 1
ATOM 9186 C C . GLU D 2 266 ? -69.346 0.797 31.343 1.00 32.71 297 GLU D C 1
ATOM 9187 O O . GLU D 2 266 ? -68.402 0.291 30.737 1.00 41.79 297 GLU D O 1
ATOM 9193 N N . PRO D 2 267 ? -69.784 0.333 32.523 1.00 28.12 298 PRO D N 1
ATOM 9194 C CA . PRO D 2 267 ? -69.216 -0.832 33.212 1.00 28.15 298 PRO D CA 1
ATOM 9195 C C . PRO D 2 267 ? -69.173 -2.077 32.328 1.00 33.77 298 PRO D C 1
ATOM 9196 O O . PRO D 2 267 ? -70.016 -2.226 31.443 1.00 37.25 298 PRO D O 1
ATOM 9200 N N . PRO D 2 268 ? -68.199 -2.967 32.571 1.00 31.18 299 PRO D N 1
ATOM 9201 C CA . PRO D 2 268 ? -68.017 -4.168 31.751 1.00 30.83 299 PRO D CA 1
ATOM 9202 C C . PRO D 2 268 ? -69.099 -5.215 31.989 1.00 37.24 299 PRO D C 1
ATOM 9203 O O . PRO D 2 268 ? -69.521 -5.430 33.125 1.00 38.12 299 PRO D O 1
ATOM 9207 N N . LEU D 2 269 ? -69.546 -5.848 30.910 1.00 42.15 300 LEU D N 1
ATOM 9208 C CA . LEU D 2 269 ? -70.529 -6.921 30.983 1.00 36.14 300 LEU D CA 1
ATOM 9209 C C . LEU D 2 269 ? -70.057 -8.126 30.177 1.00 44.81 300 LEU D C 1
ATOM 9210 O O . LEU D 2 269 ? -69.872 -8.034 28.964 1.00 62.98 300 LEU D O 1
ATOM 9215 N N . ILE D 2 270 ? -69.859 -9.253 30.853 1.00 41.37 301 ILE D N 1
ATOM 9216 C CA . ILE D 2 270 ? -69.381 -10.460 30.189 1.00 46.27 301 ILE D CA 1
ATOM 9217 C C . ILE D 2 270 ? -70.524 -11.161 29.465 1.00 57.50 301 ILE D C 1
ATOM 9218 O O . ILE D 2 270 ? -71.422 -11.722 30.094 1.00 51.03 301 ILE D O 1
ATOM 9223 N N . THR D 2 271 ? -70.483 -11.121 28.137 1.00 72.96 302 THR D N 1
ATOM 9224 C CA . THR D 2 271 ? -71.575 -11.632 27.320 1.00 74.64 302 THR D CA 1
ATOM 9225 C C . THR D 2 271 ? -71.490 -13.139 27.113 1.00 75.39 302 THR D C 1
ATOM 9226 O O . THR D 2 271 ? -72.468 -13.857 27.325 1.00 92.16 302 THR D O 1
ATOM 9230 N N . ARG D 2 272 ? -70.320 -13.620 26.709 1.00 82.00 303 ARG D N 1
ATOM 9231 C CA . ARG D 2 272 ? -70.157 -15.040 26.423 1.00 89.39 303 ARG D CA 1
ATOM 9232 C C . ARG D 2 272 ? -69.251 -15.752 27.416 1.00 91.00 303 ARG D C 1
ATOM 9233 O O . ARG D 2 272 ? -68.033 -15.796 27.248 1.00 83.02 303 ARG D O 1
ATOM 9241 N N . GLN D 2 273 ? -69.863 -16.311 28.454 1.00 110.50 304 GLN D N 1
ATOM 9242 C CA . GLN D 2 273 ? -69.141 -17.101 29.439 1.00 101.41 304 GLN D CA 1
ATOM 9243 C C . GLN D 2 273 ? -69.071 -18.529 28.919 1.00 107.19 304 GLN D C 1
ATOM 9244 O O . GLN D 2 273 ? -69.714 -18.857 27.921 1.00 110.41 304 GLN D O 1
ATOM 9250 N N . ALA D 2 274 ? -68.290 -19.379 29.575 1.00 101.87 305 ALA D N 1
ATOM 9251 C CA . ALA D 2 274 ? -68.262 -20.785 29.193 1.00 112.83 305 ALA D CA 1
ATOM 9252 C C . ALA D 2 274 ? -69.538 -21.510 29.617 1.00 121.11 305 ALA D C 1
ATOM 9253 O O . ALA D 2 274 ? -70.035 -22.375 28.898 1.00 116.44 305 ALA D O 1
ATOM 9255 N N . GLY D 2 275 ? -70.078 -21.144 30.775 1.00 110.77 306 GLY D N 1
ATOM 9256 C CA . GLY D 2 275 ? -71.307 -21.749 31.252 1.00 111.51 306 GLY D CA 1
ATOM 9257 C C . GLY D 2 275 ? -71.046 -22.724 32.384 1.00 119.96 306 GLY D C 1
ATOM 9258 O O . GLY D 2 275 ? -71.938 -23.466 32.798 1.00 126.79 306 GLY D O 1
ATOM 9259 N N . GLY D 2 276 ? -69.817 -22.714 32.890 1.00 113.92 307 GLY D N 1
ATOM 9260 C CA . GLY D 2 276 ? -69.431 -23.591 33.981 1.00 107.94 307 GLY D CA 1
ATOM 9261 C C . GLY D 2 276 ? -68.879 -24.905 33.456 1.00 129.86 307 GLY D C 1
ATOM 9262 O O . GLY D 2 276 ? -68.529 -25.798 34.229 1.00 117.96 307 GLY D O 1
ATOM 9263 N N . ARG D 2 277 ? -68.806 -25.020 32.131 1.00 141.26 308 ARG D N 1
ATOM 9264 C CA . ARG D 2 277 ? -68.296 -26.222 31.476 1.00 129.85 308 ARG D CA 1
ATOM 9265 C C . ARG D 2 277 ? -66.794 -26.385 31.691 1.00 124.26 308 ARG D C 1
ATOM 9266 O O . ARG D 2 277 ? -66.093 -26.950 30.849 1.00 116.60 308 ARG D O 1
ATOM 9274 N N . VAL D 2 280 ? -61.371 -31.069 30.677 1.00 105.18 311 VAL D N 1
ATOM 9275 C CA . VAL D 2 280 ? -62.313 -31.843 29.875 1.00 121.39 311 VAL D CA 1
ATOM 9276 C C . VAL D 2 280 ? -61.731 -33.211 29.511 1.00 138.74 311 VAL D C 1
ATOM 9277 O O . VAL D 2 280 ? -62.177 -34.235 30.030 1.00 146.49 311 VAL D O 1
ATOM 9281 N N . VAL D 2 281 ? -60.733 -33.220 28.628 1.00 136.74 312 VAL D N 1
ATOM 9282 C CA . VAL D 2 281 ? -60.144 -34.461 28.122 1.00 130.51 312 VAL D CA 1
ATOM 9283 C C . VAL D 2 281 ? -59.040 -34.947 29.050 1.00 119.71 312 VAL D C 1
ATOM 9284 O O . VAL D 2 281 ? -58.527 -36.057 28.891 1.00 103.72 312 VAL D O 1
ATOM 9288 N N . GLU D 2 282 ? -58.656 -34.081 29.986 1.00 127.22 313 GLU D N 1
ATOM 9289 C CA . GLU D 2 282 ? -57.632 -34.372 30.991 1.00 117.94 313 GLU D CA 1
ATOM 9290 C C . GLU D 2 282 ? -56.250 -34.659 30.400 1.00 118.82 313 GLU D C 1
ATOM 9291 O O . GLU D 2 282 ? -55.364 -35.152 31.095 1.00 101.65 313 GLU D O 1
ATOM 9297 N N . GLY D 2 283 ? -56.068 -34.338 29.123 1.00 128.53 314 GLY D N 1
ATOM 9298 C CA . GLY D 2 283 ? -54.831 -34.649 28.428 1.00 113.66 314 GLY D CA 1
ATOM 9299 C C . GLY D 2 283 ? -54.384 -33.552 27.479 1.00 101.96 314 GLY D C 1
ATOM 9300 O O . GLY D 2 283 ? -53.272 -33.590 26.955 1.00 99.50 314 GLY D O 1
ATOM 9301 N N . GLN D 2 284 ? -55.260 -32.578 27.251 1.00 109.22 315 GLN D N 1
ATOM 9302 C CA . GLN D 2 284 ? -54.980 -31.473 26.339 1.00 125.87 315 GLN D CA 1
ATOM 9303 C C . GLN D 2 284 ? -55.888 -30.272 26.606 1.00 134.43 315 GLN D C 1
ATOM 9304 O O . GLN D 2 284 ? -57.063 -30.436 26.929 1.00 134.04 315 GLN D O 1
ATOM 9310 N N . ALA D 2 285 ? -55.343 -29.067 26.458 1.00 144.87 316 ALA D N 1
ATOM 9311 C CA . ALA D 2 285 ? -56.095 -27.850 26.752 1.00 147.00 316 ALA D CA 1
ATOM 9312 C C . ALA D 2 285 ? -57.213 -27.634 25.737 1.00 136.27 316 ALA D C 1
ATOM 9313 O O . ALA D 2 285 ? -57.177 -28.178 24.633 1.00 123.29 316 ALA D O 1
ATOM 9315 N N . SER D 2 287 ? -59.684 -25.078 26.201 1.00 77.66 318 SER D N 1
ATOM 9316 C CA . SER D 2 287 ? -59.904 -23.696 25.790 1.00 82.85 318 SER D CA 1
ATOM 9317 C C . SER D 2 287 ? -61.111 -23.087 26.498 1.00 100.38 318 SER D C 1
ATOM 9318 O O . SER D 2 287 ? -62.182 -23.691 26.551 1.00 106.57 318 SER D O 1
ATOM 9321 N N . LEU D 2 288 ? -60.929 -21.881 27.028 1.00 112.61 319 LEU D N 1
ATOM 9322 C CA . LEU D 2 288 ? -61.990 -21.175 27.740 1.00 99.86 319 LEU D CA 1
ATOM 9323 C C . LEU D 2 288 ? -62.303 -19.861 27.034 1.00 87.80 319 LEU D C 1
ATOM 9324 O O . LEU D 2 288 ? -61.407 -19.211 26.499 1.00 89.44 319 LEU D O 1
ATOM 9329 N N . ARG D 2 289 ? -63.571 -19.463 27.038 1.00 90.37 320 ARG D N 1
ATOM 9330 C CA . ARG D 2 289 ? -63.961 -18.225 26.375 1.00 91.69 320 ARG D CA 1
ATOM 9331 C C . ARG D 2 289 ? -64.413 -17.161 27.365 1.00 86.99 320 ARG D C 1
ATOM 9332 O O . ARG D 2 289 ? -65.129 -17.450 28.325 1.00 80.21 320 ARG D O 1
ATOM 9340 N N . CYS D 2 290 ? -63.987 -15.926 27.123 1.00 81.01 321 CYS D N 1
ATOM 9341 C CA . CYS D 2 290 ? -64.437 -14.794 27.920 1.00 74.26 321 CYS D CA 1
ATOM 9342 C C . CYS D 2 290 ? -64.387 -13.498 27.121 1.00 68.55 321 CYS D C 1
ATOM 9343 O O . CYS D 2 290 ? -63.313 -13.020 26.760 1.00 77.61 321 CYS D O 1
ATOM 9346 N N . ARG D 2 291 ? -65.556 -12.932 26.845 1.00 68.63 322 ARG D N 1
ATOM 9347 C CA . ARG D 2 291 ? -65.638 -11.666 26.131 1.00 81.53 322 ARG D CA 1
ATOM 9348 C C . ARG D 2 291 ? -66.533 -10.683 26.868 1.00 76.35 322 ARG D C 1
ATOM 9349 O O . ARG D 2 291 ? -67.706 -10.960 27.121 1.00 77.27 322 ARG D O 1
ATOM 9357 N N . ALA D 2 292 ? -65.970 -9.531 27.210 1.00 57.31 323 ALA D N 1
ATOM 9358 C CA . ALA D 2 292 ? -66.719 -8.488 27.891 1.00 46.59 323 ALA D CA 1
ATOM 9359 C C . ALA D 2 292 ? -67.001 -7.345 26.930 1.00 52.67 323 ALA D C 1
ATOM 9360 O O . ALA D 2 292 ? -66.406 -7.264 25.856 1.00 58.11 323 ALA D O 1
ATOM 9362 N N . VAL D 2 293 ? -67.912 -6.463 27.317 1.00 45.83 324 VAL D N 1
ATOM 9363 C CA . VAL D 2 293 ? -68.254 -5.326 26.481 1.00 50.94 324 VAL D CA 1
ATOM 9364 C C . VAL D 2 293 ? -68.569 -4.124 27.365 1.00 45.03 324 VAL D C 1
ATOM 9365 O O . VAL D 2 293 ? -69.178 -4.262 28.425 1.00 36.32 324 VAL D O 1
ATOM 9369 N N . GLY D 2 294 ? -68.110 -2.952 26.941 1.00 39.10 325 GLY D N 1
ATOM 9370 C CA . GLY D 2 294 ? -68.339 -1.727 27.678 1.00 30.54 325 GLY D CA 1
ATOM 9371 C C . GLY D 2 294 ? -67.590 -0.575 27.044 1.00 40.67 325 GLY D C 1
ATOM 9372 O O . GLY D 2 294 ? -67.050 -0.702 25.945 1.00 46.11 325 GLY D O 1
ATOM 9373 N N . ASP D 2 295 ? -67.569 0.558 27.736 1.00 36.74 326 ASP D N 1
ATOM 9374 C CA . ASP D 2 295 ? -66.851 1.733 27.266 1.00 32.06 326 ASP D CA 1
ATOM 9375 C C . ASP D 2 295 ? -66.006 2.290 28.407 1.00 34.80 326 ASP D C 1
ATOM 9376 O O . ASP D 2 295 ? -66.547 2.787 29.392 1.00 33.91 326 ASP D O 1
ATOM 9381 N N . PRO D 2 296 ? -64.671 2.200 28.285 1.00 36.11 327 PRO D N 1
ATOM 9382 C CA . PRO D 2 296 ? -63.926 1.636 27.153 1.00 41.10 327 PRO D CA 1
ATOM 9383 C C . PRO D 2 296 ? -63.938 0.112 27.123 1.00 41.04 327 PRO D C 1
ATOM 9384 O O . PRO D 2 296 ? -64.429 -0.512 28.065 1.00 41.34 327 PRO D O 1
ATOM 9388 N N . GLU D 2 297 ? -63.411 -0.469 26.049 1.00 42.03 328 GLU D N 1
ATOM 9389 C CA . GLU D 2 297 ? -63.392 -1.919 25.896 1.00 48.34 328 GLU D CA 1
ATOM 9390 C C . GLU D 2 297 ? -62.609 -2.568 27.033 1.00 48.21 328 GLU D C 1
ATOM 9391 O O . GLU D 2 297 ? -61.422 -2.296 27.216 1.00 41.56 328 GLU D O 1
ATOM 9397 N N . PRO D 2 298 ? -63.287 -3.425 27.811 1.00 44.22 329 PRO D N 1
ATOM 9398 C CA . PRO D 2 298 ? -62.724 -4.075 28.997 1.00 38.31 329 PRO D CA 1
ATOM 9399 C C . PRO D 2 298 ? -61.486 -4.912 28.695 1.00 32.11 329 PRO D C 1
ATOM 9400 O O . PRO D 2 298 ? -61.281 -5.337 27.560 1.00 43.28 329 PRO D O 1
ATOM 9404 N N . VAL D 2 299 ? -60.663 -5.126 29.713 1.00 29.86 330 VAL D N 1
ATOM 9405 C CA . VAL D 2 299 ? -59.488 -5.976 29.594 1.00 45.86 330 VAL D CA 1
ATOM 9406 C C . VAL D 2 299 ? -59.717 -7.272 30.366 1.00 55.16 330 VAL D C 1
ATOM 9407 O O . VAL D 2 299 ? -60.073 -7.244 31.544 1.00 61.69 330 VAL D O 1
ATOM 9411 N N . VAL D 2 300 ? -59.520 -8.405 29.699 1.00 54.14 331 VAL D N 1
ATOM 9412 C CA . VAL D 2 300 ? -59.781 -9.703 30.313 1.00 67.62 331 VAL D CA 1
ATOM 9413 C C . VAL D 2 300 ? -58.531 -10.278 30.981 1.00 75.97 331 VAL D C 1
ATOM 9414 O O . VAL D 2 300 ? -57.462 -10.335 30.373 1.00 88.47 331 VAL D O 1
ATOM 9418 N N . HIS D 2 301 ? -58.673 -10.693 32.237 1.00 66.01 332 HIS D N 1
ATOM 9419 C CA . HIS D 2 301 ? -57.598 -11.367 32.960 1.00 64.58 332 HIS D CA 1
ATOM 9420 C C . HIS D 2 301 ? -58.094 -12.669 33.584 1.00 67.93 332 HIS D C 1
ATOM 9421 O O . HIS D 2 301 ? -59.233 -12.750 34.043 1.00 72.18 332 HIS D O 1
ATOM 9428 N N . TRP D 2 302 ? -57.235 -13.684 33.601 1.00 68.57 333 TRP D N 1
ATOM 9429 C CA . TRP D 2 302 ? -57.589 -14.974 34.188 1.00 77.43 333 TRP D CA 1
ATOM 9430 C C . TRP D 2 302 ? -56.846 -15.218 35.500 1.00 78.66 333 TRP D C 1
ATOM 9431 O O . TRP D 2 302 ? -55.767 -14.670 35.723 1.00 84.49 333 TRP D O 1
ATOM 9442 N N . VAL D 2 303 ? -57.428 -16.045 36.363 1.00 79.42 334 VAL D N 1
ATOM 9443 C CA . VAL D 2 303 ? -56.823 -16.343 37.658 1.00 98.80 334 VAL D CA 1
ATOM 9444 C C . VAL D 2 303 ? -56.725 -17.854 37.917 1.00 115.65 334 VAL D C 1
ATOM 9445 O O . VAL D 2 303 ? -57.578 -18.629 37.481 1.00 118.78 334 VAL D O 1
ATOM 9449 N N . ALA D 2 304 ? -55.657 -18.265 38.599 1.00 123.18 335 ALA D N 1
ATOM 9450 C CA . ALA D 2 304 ? -55.493 -19.650 39.036 1.00 120.24 335 ALA D CA 1
ATOM 9451 C C . ALA D 2 304 ? -56.323 -19.861 40.307 1.00 135.34 335 ALA D C 1
ATOM 9452 O O . ALA D 2 304 ? -56.739 -18.883 40.930 1.00 137.94 335 ALA D O 1
ATOM 9454 N N . PRO D 2 305 ? -56.580 -21.125 40.697 1.00 134.07 336 PRO D N 1
ATOM 9455 C CA . PRO D 2 305 ? -57.383 -21.335 41.910 1.00 126.42 336 PRO D CA 1
ATOM 9456 C C . PRO D 2 305 ? -56.784 -20.728 43.181 1.00 127.94 336 PRO D C 1
ATOM 9457 O O . PRO D 2 305 ? -57.543 -20.345 44.071 1.00 124.22 336 PRO D O 1
ATOM 9461 N N . ASP D 2 306 ? -55.460 -20.636 43.266 1.00 125.57 337 ASP D N 1
ATOM 9462 C CA . ASP D 2 306 ? -54.829 -20.030 44.437 1.00 135.21 337 ASP D CA 1
ATOM 9463 C C . ASP D 2 306 ? -53.699 -19.070 44.058 1.00 134.95 337 ASP D C 1
ATOM 9464 O O . ASP D 2 306 ? -53.025 -18.515 44.927 1.00 136.77 337 ASP D O 1
ATOM 9469 N N . GLY D 2 307 ? -53.500 -18.875 42.760 1.00 125.59 338 GLY D N 1
ATOM 9470 C CA . GLY D 2 307 ? -52.490 -17.952 42.273 1.00 107.05 338 GLY D CA 1
ATOM 9471 C C . GLY D 2 307 ? -53.074 -17.083 41.179 1.00 100.65 338 GLY D C 1
ATOM 9472 O O . GLY D 2 307 ? -54.232 -17.253 40.812 1.00 100.74 338 GLY D O 1
ATOM 9473 N N . ARG D 2 308 ? -52.295 -16.134 40.673 1.00 109.42 339 ARG D N 1
ATOM 9474 C CA . ARG D 2 308 ? -52.754 -15.315 39.556 1.00 109.51 339 ARG D CA 1
ATOM 9475 C C . ARG D 2 308 ? -52.268 -15.896 38.231 1.00 91.32 339 ARG D C 1
ATOM 9476 O O . ARG D 2 308 ? -51.064 -15.986 37.997 1.00 97.29 339 ARG D O 1
ATOM 9484 N N . LEU D 2 309 ? -53.198 -16.278 37.362 1.00 90.90 340 LEU D N 1
ATOM 9485 C CA . LEU D 2 309 ? -52.822 -16.830 36.065 1.00 88.86 340 LEU D CA 1
ATOM 9486 C C . LEU D 2 309 ? -52.200 -15.793 35.138 1.00 73.13 340 LEU D C 1
ATOM 9487 O O . LEU D 2 309 ? -52.714 -14.687 34.986 1.00 65.97 340 LEU D O 1
ATOM 9492 N N . LEU D 2 310 ? -51.084 -16.166 34.525 1.00 91.94 341 LEU D N 1
ATOM 9493 C CA . LEU D 2 310 ? -50.419 -15.329 33.535 1.00 108.68 341 LEU D CA 1
ATOM 9494 C C . LEU D 2 310 ? -50.549 -16.013 32.176 1.00 104.36 341 LEU D C 1
ATOM 9495 O O . LEU D 2 310 ? -50.359 -17.225 32.072 1.00 118.18 341 LEU D O 1
ATOM 9500 N N . GLY D 2 311 ? -50.890 -15.254 31.139 1.00 101.22 342 GLY D N 1
ATOM 9501 C CA . GLY D 2 311 ? -51.054 -15.842 29.820 1.00 115.45 342 GLY D CA 1
ATOM 9502 C C . GLY D 2 311 ? -49.898 -15.466 28.913 1.00 122.38 342 GLY D C 1
ATOM 9503 O O . GLY D 2 311 ? -48.893 -14.943 29.397 1.00 131.76 342 GLY D O 1
ATOM 9504 N N . ASN D 2 312 ? -50.045 -15.699 27.608 1.00 111.95 343 ASN D N 1
ATOM 9505 C CA . ASN D 2 312 ? -48.955 -15.483 26.656 1.00 123.92 343 ASN D CA 1
ATOM 9506 C C . ASN D 2 312 ? -47.634 -16.071 27.151 1.00 135.18 343 ASN D C 1
ATOM 9507 O O . ASN D 2 312 ? -46.597 -15.410 27.098 1.00 139.29 343 ASN D O 1
ATOM 9512 N N . SER D 2 313 ? -47.667 -17.317 27.612 1.00 140.63 344 SER D N 1
ATOM 9513 C CA . SER D 2 313 ? -46.480 -17.930 28.203 1.00 140.53 344 SER D CA 1
ATOM 9514 C C . SER D 2 313 ? -46.181 -19.321 27.647 1.00 140.38 344 SER D C 1
ATOM 9515 O O . SER D 2 313 ? -46.653 -19.698 26.573 1.00 136.11 344 SER D O 1
ATOM 9518 N N . SER D 2 314 ? -45.375 -20.067 28.396 1.00 138.71 345 SER D N 1
ATOM 9519 C CA . SER D 2 314 ? -44.945 -21.406 28.010 1.00 143.37 345 SER D CA 1
ATOM 9520 C C . SER D 2 314 ? -46.073 -22.439 28.065 1.00 142.54 345 SER D C 1
ATOM 9521 O O . SER D 2 314 ? -46.311 -23.163 27.096 1.00 122.87 345 SER D O 1
ATOM 9524 N N . ARG D 2 315 ? -46.760 -22.505 29.203 1.00 148.78 346 ARG D N 1
ATOM 9525 C CA . ARG D 2 315 ? -47.828 -23.483 29.398 1.00 141.00 346 ARG D CA 1
ATOM 9526 C C . ARG D 2 315 ? -49.231 -22.870 29.319 1.00 150.70 346 ARG D C 1
ATOM 9527 O O . ARG D 2 315 ? -50.230 -23.588 29.241 1.00 146.70 346 ARG D O 1
ATOM 9535 N N . THR D 2 316 ? -49.305 -21.544 29.303 1.00 158.12 347 THR D N 1
ATOM 9536 C CA . THR D 2 316 ? -50.591 -20.853 29.224 1.00 135.15 347 THR D CA 1
ATOM 9537 C C . THR D 2 316 ? -50.563 -19.734 28.190 1.00 130.00 347 THR D C 1
ATOM 9538 O O . THR D 2 316 ? -49.607 -18.961 28.123 1.00 141.39 347 THR D O 1
ATOM 9542 N N . ARG D 2 317 ? -51.615 -19.652 27.382 1.00 123.14 348 ARG D N 1
ATOM 9543 C CA . ARG D 2 317 ? -51.703 -18.621 26.355 1.00 133.06 348 ARG D CA 1
ATOM 9544 C C . ARG D 2 317 ? -53.046 -17.886 26.422 1.00 132.96 348 ARG D C 1
ATOM 9545 O O . ARG D 2 317 ? -54.087 -18.498 26.659 1.00 125.34 348 ARG D O 1
ATOM 9553 N N . VAL D 2 318 ? -53.009 -16.571 26.218 1.00 138.29 349 VAL D N 1
ATOM 9554 C CA . VAL D 2 318 ? -54.213 -15.740 26.259 1.00 115.06 349 VAL D CA 1
ATOM 9555 C C . VAL D 2 318 ? -54.330 -14.840 25.023 1.00 115.33 349 VAL D C 1
ATOM 9556 O O . VAL D 2 318 ? -53.342 -14.270 24.559 1.00 128.50 349 VAL D O 1
ATOM 9560 N N . ARG D 2 319 ? -55.541 -14.723 24.486 1.00 111.54 350 ARG D N 1
ATOM 9561 C CA . ARG D 2 319 ? -55.759 -13.970 23.256 1.00 112.89 350 ARG D CA 1
ATOM 9562 C C . ARG D 2 319 ? -56.357 -12.595 23.553 1.00 94.39 350 ARG D C 1
ATOM 9563 O O . ARG D 2 319 ? -56.784 -12.325 24.674 1.00 95.63 350 ARG D O 1
ATOM 9571 N N . GLY D 2 320 ? -56.380 -11.731 22.542 1.00 97.90 351 GLY D N 1
ATOM 9572 C CA . GLY D 2 320 ? -56.963 -10.408 22.666 1.00 93.98 351 GLY D CA 1
ATOM 9573 C C . GLY D 2 320 ? -58.454 -10.459 22.935 1.00 108.76 351 GLY D C 1
ATOM 9574 O O . GLY D 2 320 ? -59.017 -9.554 23.552 1.00 98.33 351 GLY D O 1
ATOM 9575 N N . ASP D 2 321 ? -59.093 -11.524 22.462 1.00 124.66 352 ASP D N 1
ATOM 9576 C CA . ASP D 2 321 ? -60.517 -11.740 22.690 1.00 120.47 352 ASP D CA 1
ATOM 9577 C C . ASP D 2 321 ? -60.790 -12.058 24.154 1.00 106.65 352 ASP D C 1
ATOM 9578 O O . ASP D 2 321 ? -61.828 -11.681 24.699 1.00 108.89 352 ASP D O 1
ATOM 9583 N N . GLY D 2 322 ? -59.854 -12.761 24.781 1.00 97.96 353 GLY D N 1
ATOM 9584 C CA . GLY D 2 322 ? -59.979 -13.119 26.180 1.00 92.81 353 GLY D CA 1
ATOM 9585 C C . GLY D 2 322 ? -59.917 -14.623 26.335 1.00 93.38 353 GLY D C 1
ATOM 9586 O O . GLY D 2 322 ? -60.064 -15.158 27.435 1.00 91.92 353 GLY D O 1
ATOM 9587 N N . THR D 2 323 ? -59.692 -15.303 25.216 1.00 93.05 354 THR D N 1
ATOM 9588 C CA . THR D 2 323 ? -59.676 -16.758 25.185 1.00 93.65 354 THR D CA 1
ATOM 9589 C C . THR D 2 323 ? -58.426 -17.318 25.855 1.00 76.95 354 THR D C 1
ATOM 9590 O O . THR D 2 323 ? -57.309 -16.907 25.548 1.00 79.70 354 THR D O 1
ATOM 9594 N N . LEU D 2 324 ? -58.626 -18.254 26.777 1.00 80.39 355 LEU D N 1
ATOM 9595 C CA . LEU D 2 324 ? -57.516 -18.907 27.460 1.00 89.52 355 LEU D CA 1
ATOM 9596 C C . LEU D 2 324 ? -57.216 -20.246 26.797 1.00 104.47 355 LEU D C 1
ATOM 9597 O O . LEU D 2 324 ? -58.074 -21.126 26.740 1.00 104.33 355 LEU D O 1
ATOM 9602 N N . ASP D 2 325 ? -55.993 -20.393 26.296 1.00 109.45 356 ASP D N 1
ATOM 9603 C CA . ASP D 2 325 ? -55.594 -21.605 25.590 1.00 92.89 356 ASP D CA 1
ATOM 9604 C C . ASP D 2 325 ? -54.536 -22.388 26.363 1.00 94.53 356 ASP D C 1
ATOM 9605 O O . ASP D 2 325 ? -54.096 -21.970 27.434 1.00 102.92 356 ASP D O 1
ATOM 9610 N N . THR D 2 327 ? -51.876 -25.318 27.066 1.00 129.00 358 THR D N 1
ATOM 9611 C CA . THR D 2 327 ? -51.564 -26.212 25.957 1.00 136.96 358 THR D CA 1
ATOM 9612 C C . THR D 2 327 ? -51.878 -27.659 26.322 1.00 133.73 358 THR D C 1
ATOM 9613 O O . THR D 2 327 ? -52.673 -28.324 25.657 1.00 136.16 358 THR D O 1
ATOM 9617 N N . ILE D 2 328 ? -51.230 -28.137 27.379 1.00 126.84 359 ILE D N 1
ATOM 9618 C CA . ILE D 2 328 ? -51.392 -29.502 27.875 1.00 128.06 359 ILE D CA 1
ATOM 9619 C C . ILE D 2 328 ? -51.864 -29.496 29.328 1.00 128.95 359 ILE D C 1
ATOM 9620 O O . ILE D 2 328 ? -51.133 -29.062 30.216 1.00 128.22 359 ILE D O 1
ATOM 9625 N N . THR D 2 329 ? -53.085 -29.965 29.569 1.00 130.98 360 THR D N 1
ATOM 9626 C CA . THR D 2 329 ? -53.662 -29.934 30.913 1.00 139.05 360 THR D CA 1
ATOM 9627 C C . THR D 2 329 ? -53.014 -30.924 31.875 1.00 135.77 360 THR D C 1
ATOM 9628 O O . THR D 2 329 ? -52.645 -32.037 31.497 1.00 139.17 360 THR D O 1
ATOM 9632 N N . THR D 2 330 ? -52.882 -30.493 33.127 1.00 131.88 361 THR D N 1
ATOM 9633 C CA . THR D 2 330 ? -52.358 -31.335 34.194 1.00 134.63 361 THR D CA 1
ATOM 9634 C C . THR D 2 330 ? -53.459 -32.228 34.754 1.00 139.15 361 THR D C 1
ATOM 9635 O O . THR D 2 330 ? -54.615 -31.817 34.852 1.00 127.64 361 THR D O 1
ATOM 9639 N N . LEU D 2 331 ? -53.089 -33.451 35.121 1.00 148.87 362 LEU D N 1
ATOM 9640 C CA . LEU D 2 331 ? -54.041 -34.434 35.624 1.00 154.25 362 LEU D CA 1
ATOM 9641 C C . LEU D 2 331 ? -54.608 -34.090 37.001 1.00 136.34 362 LEU D C 1
ATOM 9642 O O . LEU D 2 331 ? -55.503 -34.780 37.489 1.00 127.15 362 LEU D O 1
ATOM 9647 N N . ARG D 2 332 ? -54.101 -33.034 37.630 1.00 127.49 363 ARG D N 1
ATOM 9648 C CA . ARG D 2 332 ? -54.609 -32.658 38.945 1.00 133.01 363 ARG D CA 1
ATOM 9649 C C . ARG D 2 332 ? -54.537 -31.158 39.235 1.00 139.62 363 ARG D C 1
ATOM 9650 O O . ARG D 2 332 ? -54.283 -30.754 40.371 1.00 140.96 363 ARG D O 1
ATOM 9658 N N . ASP D 2 333 ? -54.750 -30.324 38.223 1.00 137.08 364 ASP D N 1
ATOM 9659 C CA . ASP D 2 333 ? -54.826 -28.894 38.489 1.00 131.81 364 ASP D CA 1
ATOM 9660 C C . ASP D 2 333 ? -56.208 -28.391 38.099 1.00 122.28 364 ASP D C 1
ATOM 9661 O O . ASP D 2 333 ? -56.364 -27.574 37.191 1.00 102.14 364 ASP D O 1
ATOM 9666 N N . SER D 2 334 ? -57.208 -28.898 38.814 1.00 129.83 365 SER D N 1
ATOM 9667 C CA . SER D 2 334 ? -58.601 -28.518 38.621 1.00 115.91 365 SER D CA 1
ATOM 9668 C C . SER D 2 334 ? -59.105 -27.673 39.785 1.00 114.45 365 SER D C 1
ATOM 9669 O O . SER D 2 334 ? -58.919 -28.035 40.947 1.00 87.96 365 SER D O 1
ATOM 9672 N N . GLY D 2 335 ? -59.735 -26.546 39.477 1.00 136.52 366 GLY D N 1
ATOM 9673 C CA . GLY D 2 335 ? -60.285 -25.689 40.509 1.00 133.99 366 GLY D CA 1
ATOM 9674 C C . GLY D 2 335 ? -61.251 -24.685 39.919 1.00 123.26 366 GLY D C 1
ATOM 9675 O O . GLY D 2 335 ? -61.759 -24.879 38.814 1.00 113.08 366 GLY D O 1
ATOM 9676 N N . THR D 2 336 ? -61.513 -23.610 40.654 1.00 123.19 367 THR D N 1
ATOM 9677 C CA . THR D 2 336 ? -62.407 -22.578 40.155 1.00 127.45 367 THR D CA 1
ATOM 9678 C C . THR D 2 336 ? -61.577 -21.530 39.426 1.00 123.91 367 THR D C 1
ATOM 9679 O O . THR D 2 336 ? -60.890 -20.718 40.049 1.00 122.53 367 THR D O 1
ATOM 9683 N N . PHE D 2 337 ? -61.633 -21.568 38.100 1.00 118.29 368 PHE D N 1
ATOM 9684 C CA . PHE D 2 337 ? -60.955 -20.583 37.265 1.00 104.02 368 PHE D CA 1
ATOM 9685 C C . PHE D 2 337 ? -61.876 -19.405 36.980 1.00 100.73 368 PHE D C 1
ATOM 9686 O O . PHE D 2 337 ? -62.844 -19.534 36.230 1.00 105.39 368 PHE D O 1
ATOM 9694 N N . THR D 2 338 ? -61.576 -18.258 37.577 1.00 95.44 369 THR D N 1
ATOM 9695 C CA . THR D 2 338 ? -62.438 -17.091 37.441 1.00 89.44 369 THR D CA 1
ATOM 9696 C C . THR D 2 338 ? -61.907 -16.138 36.372 1.00 87.05 369 THR D C 1
ATOM 9697 O O . THR D 2 338 ? -60.698 -15.951 36.235 1.00 87.89 369 THR D O 1
ATOM 9701 N N . CYS D 2 339 ? -62.823 -15.547 35.612 1.00 80.93 370 CYS D N 1
ATOM 9702 C CA . CYS D 2 339 ? -62.471 -14.575 34.585 1.00 74.08 370 CYS D CA 1
ATOM 9703 C C . CYS D 2 339 ? -62.777 -13.157 35.059 1.00 71.61 370 CYS D C 1
ATOM 9704 O O . CYS D 2 339 ? -63.879 -12.877 35.531 1.00 79.08 370 CYS D O 1
ATOM 9707 N N . ILE D 2 340 ? -61.795 -12.269 34.943 1.00 59.38 371 ILE D N 1
ATOM 9708 C CA . ILE D 2 340 ? -61.950 -10.896 35.412 1.00 58.55 371 ILE D CA 1
ATOM 9709 C C . ILE D 2 340 ? -61.853 -9.879 34.276 1.00 62.33 371 ILE D C 1
ATOM 9710 O O . ILE D 2 340 ? -60.826 -9.776 33.603 1.00 65.47 371 ILE D O 1
ATOM 9715 N N . ALA D 2 341 ? -62.932 -9.128 34.075 1.00 48.63 372 ALA D N 1
ATOM 9716 C CA . ALA D 2 341 ? -62.991 -8.114 33.026 1.00 41.64 372 ALA D CA 1
ATOM 9717 C C . ALA D 2 341 ? -62.822 -6.708 33.591 1.00 42.65 372 ALA D C 1
ATOM 9718 O O . ALA D 2 341 ? -63.788 -6.090 34.036 1.00 46.23 372 ALA D O 1
ATOM 9720 N N . SER D 2 342 ? -61.593 -6.203 33.555 1.00 47.86 373 SER D N 1
ATOM 9721 C CA . SER D 2 342 ? -61.283 -4.897 34.126 1.00 38.03 373 SER D CA 1
ATOM 9722 C C . SER D 2 342 ? -61.684 -3.761 33.195 1.00 28.02 373 SER D C 1
ATOM 9723 O O . SER D 2 342 ? -61.591 -3.880 31.977 1.00 31.23 373 SER D O 1
ATOM 9726 N N . ASN D 2 343 ? -62.130 -2.659 33.784 1.00 33.65 374 ASN D N 1
ATOM 9727 C CA . ASN D 2 343 ? -62.591 -1.499 33.033 1.00 28.26 374 ASN D CA 1
ATOM 9728 C C . ASN D 2 343 ? -62.537 -0.239 33.895 1.00 34.77 374 ASN D C 1
ATOM 9729 O O . ASN D 2 343 ? -62.566 -0.323 35.121 1.00 46.50 374 ASN D O 1
ATOM 9734 N N . ALA D 2 344 ? -62.459 0.924 33.257 1.00 25.50 375 ALA D N 1
ATOM 9735 C CA . ALA D 2 344 ? -62.333 2.188 33.977 1.00 21.87 375 ALA D CA 1
ATOM 9736 C C . ALA D 2 344 ? -63.562 2.522 34.829 1.00 28.66 375 ALA D C 1
ATOM 9737 O O . ALA D 2 344 ? -63.479 3.332 35.755 1.00 27.59 375 ALA D O 1
ATOM 9739 N N . ALA D 2 345 ? -64.695 1.896 34.523 1.00 35.04 376 ALA D N 1
ATOM 9740 C CA . ALA D 2 345 ? -65.942 2.191 35.226 1.00 28.56 376 ALA D CA 1
ATOM 9741 C C . ALA D 2 345 ? -66.348 1.079 36.186 1.00 31.56 376 ALA D C 1
ATOM 9742 O O . ALA D 2 345 ? -67.343 1.204 36.898 1.00 35.21 376 ALA D O 1
ATOM 9744 N N . GLY D 2 346 ? -65.586 -0.010 36.199 1.00 30.85 377 GLY D N 1
ATOM 9745 C CA . GLY D 2 346 ? -65.873 -1.118 37.093 1.00 33.77 377 GLY D CA 1
ATOM 9746 C C . GLY D 2 346 ? -65.320 -2.449 36.622 1.00 38.33 377 GLY D C 1
ATOM 9747 O O . GLY D 2 346 ? -64.662 -2.528 35.585 1.00 39.86 377 GLY D O 1
ATOM 9748 N N . GLU D 2 347 ? -65.591 -3.500 37.391 1.00 36.07 378 GLU D N 1
ATOM 9749 C CA . GLU D 2 347 ? -65.136 -4.841 37.044 1.00 34.40 378 GLU D CA 1
ATOM 9750 C C . GLU D 2 347 ? -66.294 -5.816 36.891 1.00 38.00 378 GLU D C 1
ATOM 9751 O O . GLU D 2 347 ? -67.352 -5.651 37.500 1.00 31.33 378 GLU D O 1
ATOM 9757 N N . ALA D 2 348 ? -66.079 -6.833 36.067 1.00 41.88 379 ALA D N 1
ATOM 9758 C CA . ALA D 2 348 ? -67.044 -7.906 35.899 1.00 45.20 379 ALA D CA 1
ATOM 9759 C C . ALA D 2 348 ? -66.358 -9.239 36.143 1.00 57.11 379 ALA D C 1
ATOM 9760 O O . ALA D 2 348 ? -65.201 -9.428 35.765 1.00 59.68 379 ALA D O 1
ATOM 9762 N N . THR D 2 349 ? -67.067 -10.158 36.787 1.00 69.34 380 THR D N 1
ATOM 9763 C CA . THR D 2 349 ? -66.498 -11.460 37.099 1.00 62.27 380 THR D CA 1
ATOM 9764 C C . THR D 2 349 ? -67.450 -12.595 36.728 1.00 70.14 380 THR D C 1
ATOM 9765 O O . THR D 2 349 ? -68.613 -12.609 37.134 1.00 73.28 380 THR D O 1
ATOM 9769 N N . ALA D 2 350 ? -66.947 -13.537 35.938 1.00 64.08 381 ALA D N 1
ATOM 9770 C CA . ALA D 2 350 ? -67.711 -14.722 35.569 1.00 70.03 381 ALA D CA 1
ATOM 9771 C C . ALA D 2 350 ? -66.851 -15.966 35.742 1.00 78.92 381 ALA D C 1
ATOM 9772 O O . ALA D 2 350 ? -66.073 -16.315 34.854 1.00 70.37 381 ALA D O 1
ATOM 9774 N N . PRO D 2 351 ? -66.987 -16.638 36.894 1.00 84.84 382 PRO D N 1
ATOM 9775 C CA . PRO D 2 351 ? -66.162 -17.816 37.172 1.00 83.58 382 PRO D CA 1
ATOM 9776 C C . PRO D 2 351 ? -66.657 -19.055 36.433 1.00 91.04 382 PRO D C 1
ATOM 9777 O O . PRO D 2 351 ? -67.861 -19.219 36.228 1.00 72.29 382 PRO D O 1
ATOM 9781 N N . VAL D 2 352 ? -65.725 -19.913 36.032 1.00 97.77 383 VAL D N 1
ATOM 9782 C CA . VAL D 2 352 ? -66.065 -21.190 35.419 1.00 102.66 383 VAL D CA 1
ATOM 9783 C C . VAL D 2 352 ? -65.269 -22.304 36.096 1.00 111.22 383 VAL D C 1
ATOM 9784 O O . VAL D 2 352 ? -64.100 -22.121 36.436 1.00 101.21 383 VAL D O 1
ATOM 9788 N N . GLU D 2 353 ? -65.907 -23.451 36.307 1.00 113.04 384 GLU D N 1
ATOM 9789 C CA . GLU D 2 353 ? -65.263 -24.559 37.001 1.00 107.70 384 GLU D CA 1
ATOM 9790 C C . GLU D 2 353 ? -65.143 -25.779 36.092 1.00 121.60 384 GLU D C 1
ATOM 9791 O O . GLU D 2 353 ? -66.142 -26.425 35.771 1.00 119.60 384 GLU D O 1
ATOM 9797 N N . VAL D 2 354 ? -63.918 -26.088 35.676 1.00 119.62 385 VAL D N 1
ATOM 9798 C CA . VAL D 2 354 ? -63.678 -27.191 34.753 1.00 123.28 385 VAL D CA 1
ATOM 9799 C C . VAL D 2 354 ? -62.843 -28.290 35.418 1.00 130.57 385 VAL D C 1
ATOM 9800 O O . VAL D 2 354 ? -62.167 -28.047 36.421 1.00 103.87 385 VAL D O 1
ATOM 9804 N N . CYS D 2 355 ? -62.899 -29.497 34.860 1.00 142.24 386 CYS D N 1
ATOM 9805 C CA . CYS D 2 355 ? -62.137 -30.629 35.380 1.00 134.19 386 CYS D CA 1
ATOM 9806 C C . CYS D 2 355 ? -61.742 -31.588 34.260 1.00 111.71 386 CYS D C 1
ATOM 9807 O O . CYS D 2 355 ? -60.565 -31.912 34.090 1.00 96.22 386 CYS D O 1
#

Foldseek 3Di:
DWWKDWPDFFEAFEEEAQFKDKTDTFIDTVPAWEKFKDFPPHTDDDPQWDWAADPVSRYIMIMGGRHDPPVPQGKMKIWIGDPVYIDMDIYTYHYHYPVPQDAFHKDWPDWFAAEEDEAQAKDKTFTDITGVPFWDKWKDWPSHTDDQVPCPDQWHFDDPRRIIMGGRDDQVSWTKMKMWTDDPRHIGIDDIYTYHYHHDDDDDFDDKDWPDDWEADEAAQFGKDKTKTFIQTVVFWFKFKDFVPGGPDPPDDGDTGIDIDMDGRHHAKGKMKMWTDDPRDIDIHIYTYGHDD/DADPPKDWDCDPPATEIEDAPPQDQDQDPPDDLSHAYYAQEHYAHAEQDLRNNPANCNYAYYHHYAYAYAYYDFCSCQRPCNHAEDHPENYAHAAQALRRCHNPQNHAYYAHEHYAHAYYDQCSCVSHQAHHAYYHHANYAYQDDNQVSQQSNQNHAEYEHAAYAHAADDAPGPPNNPNHAEYEQHHYAYQAYAPHPCDDVHDYHNANYQHAQAVRCLVVLPDDDDQPQHAHCDDPVGHRHRSNVDDSVPRHWWEKDWDDFQPAEDEDPAQAWDKTFTAIDIVVGWDKWKAFQVRHTDDPDPQWHADPRGMITGHGDPCPRFFKIKMWTDDPVDIDIDIHGYD/DWAKDWPDFFEEFEEEAQFKDKGDTFIQTVVAWAKFKDFPRHTDDDPQWDWAADPVRRYIMIMGGRHDPPVPFGKMKIWTGDPVYIDMDIYTYHYHYPVPDDAFHKDWPDWFAAAEEEAQAKDKTATDITGVPFWDKWKDFPSHTDDQVPCPDQWHFDDPCRRMIMHGRDDQVSWTKMWMWTDDPRHIGIGDIYTYHYHHDDDDDFDDKDWPDDWEADEEAQFDKDKTKTFIQGVVFWFKFKDQVPHGPDDPVPTDTGIDIDIDGRRHAWGKMKMWTDDPRDIDIGIYGYGHDD/DDDPPKDWDCPPDATEIEDAPVQDQDQDPPDPLSHAEYAYEHYAHAEQDLNSNPQNLNYAYYHYYAYAYAYYDFNSCANVQNHAEYHDANYAYQEQALRRQPHPQQHAYEAHHQYAHAYYPACSCVSDLAHYQYYHHANYAYQDDNQVSVQSNQNHAEYEHAAYAHAADDAPGPPNNPNHAEYEQHHYAYQAHAPHPQPDVHHDYHNANYQHAQAVRCLVVLPDDDDQPQHAHCDDPVRHRHGRNVDDSVPRHWFEKDWDDFPAQEDPLWWKKGATAIDIVVGWAKAKQFQPGGDDAPDDVWHADRRGMIHTTHHNPRWDWMKMWTDDPVDIDIDIHGYD

CATH classification: 2.60.40.10 (+2 more: 2.60.40.10, 2.60.40.10)